Protein AF-A0A7V5SGH5-F1 (afdb_monomer)

Radius of gyration: 36.83 Å; Cα contacts (8 Å, |Δi|>4): 2065; chains: 1; bounding box: 99×62×122 Å

Nearest PDB structures (foldseek):
  4c00-assembly1_A  TM=6.502E-01  e=1.517E-20  Escherichia coli
  8us2-assembly1_A  TM=6.365E-01  e=5.300E-19  Pseudomonas aeruginosa PAO1
  8us1-assembly1_A  TM=6.052E-01  e=2.048E-19  Pseudomonas aeruginosa PAO1
  4n74-assembly1_A  TM=8.028E-01  e=3.543E-13  Escherichia coli BW2952
  8us4-assembly1_A  TM=8.297E-01  e=1.237E-11  Pseudomonas aeruginosa PAO1

Foldseek 3Di:
DDDDDDDDDDDDPDDDDPDDDDDDDPDPQKDKDKDFQLLVLQFAAEEWQFAQALLSLLVLLLQVLCVVVVNDHQEYEYFAVRLLVRLLVLLQDGSVNVLVVLVVDPLCVLLDLDPDFLLLFFPVVSQVVLFFLDKWFDFPNHTDDDQASHQSQSQLLVLVLSSQLGLDFFQFQSRTLHRYWQWWAQPVVRDIDTDGGFFSSLSNVLQHADGRHHQFRDDPPTGTHHRLLQCSRPQVVCCVVRVRHQYETEDSHADQDPDQPDPVSVVVSVSSVNSVVNVVVNQVNHQFYQYFPPDRQHSSNSDPSVVSNVSSNVSSVVRVVVVVVVLLVSLLVVQCVRVVVSNDDPDFWFAQEEAEAPDDPVVRVVLRVRHRPTRSNSRSVVSVVSSSQQFRMKMWMWRADPRGIHIYIYTHGFDAAQWEAEAADPPVLRVVLGVVLSVVDDHGPGPVSVSVSQSSSSSSCSVVQQGQKGFDDWDDDPHYIYTYIHQFWAAEQEEDQDDPVVSVVVCVQLVHDHPHGDRPVSSSVSLSVLSNPLQFSDWHWTWHADPRGIYIYIYTHTRRQWMWGWWWKAKPFFGIKIKIKIKGWDDRQKIWMWIWIWMDGPFKTKTKTKIKIFCPDVVFGKIKMKIWMKMKGKAFAWDWAADPFFIEIDGPAIKIKIKTKIKIKMWGDPDSFKIKMKIWMWMWIDIGGPDDDGTAIFIKIKIKIWGWSFSHPPPGQFDKIKIWMKMWGDPPDPRHQTKIKIKIWIKGWDHPDDQKIKIKIKIWMAMDLRDDQVRWDAADDPPHHAQGHTRNDTERTKIKMKIKMKHWDPDDPVFGKIKMKMKMKMDHYHDPVPDDPQRIKIKIKMWMWTQDSQGIKIKMKMKIWGADPDPVRIHTYDIDIIIMDHRRDD

Mean predicted aligned error: 11.81 Å

pLDDT: mean 85.39, std 13.32, range [21.44, 98.56]

Structure (mmCIF, N/CA/C/O backbone):
data_AF-A0A7V5SGH5-F1
#
_entry.id   AF-A0A7V5SGH5-F1
#
loop_
_atom_site.group_PDB
_atom_site.id
_atom_site.type_symbol
_atom_site.label_atom_id
_atom_site.label_alt_id
_atom_site.label_comp_id
_atom_site.label_asym_id
_atom_site.label_entity_id
_atom_site.label_seq_id
_atom_site.pdbx_PDB_ins_code
_atom_site.Cartn_x
_atom_site.Cartn_y
_atom_site.Cartn_z
_atom_site.occupancy
_atom_site.B_iso_or_equiv
_atom_site.auth_seq_id
_atom_site.auth_comp_id
_atom_site.auth_asym_id
_atom_site.auth_atom_id
_atom_site.pdbx_PDB_model_num
ATOM 1 N N . MET A 1 1 ? -4.495 -29.748 46.413 1.00 24.77 1 MET A N 1
ATOM 2 C CA . MET A 1 1 ? -5.254 -30.921 46.888 1.00 24.77 1 MET A CA 1
ATOM 3 C C . MET A 1 1 ? -6.695 -30.463 47.072 1.00 24.77 1 MET A C 1
ATOM 5 O O . MET A 1 1 ? -6.921 -29.551 47.847 1.00 24.77 1 MET A O 1
ATOM 9 N N . VAL A 1 2 ? -7.569 -30.974 46.201 1.00 27.05 2 VAL A N 1
ATOM 10 C CA . VAL A 1 2 ? -9.048 -30.936 46.137 1.00 27.05 2 VAL A CA 1
ATOM 11 C C . VAL A 1 2 ? -9.809 -29.908 47.002 1.00 27.05 2 VAL A C 1
ATOM 13 O O . VAL A 1 2 ? -9.847 -30.020 48.220 1.00 27.05 2 VAL A O 1
ATOM 16 N N . GLY A 1 3 ? -10.541 -29.002 46.339 1.00 21.44 3 GLY A N 1
ATOM 17 C CA . GLY A 1 3 ? -11.620 -28.192 46.918 1.00 21.44 3 GLY A CA 1
ATOM 18 C C . GLY A 1 3 ? -12.699 -27.925 45.863 1.00 21.44 3 GLY A C 1
ATOM 19 O O . GLY A 1 3 ? -12.454 -27.246 44.873 1.00 21.44 3 GLY A O 1
ATOM 20 N N . PHE A 1 4 ? -13.853 -28.558 46.051 1.00 22.73 4 PHE A N 1
ATOM 21 C CA . PHE A 1 4 ? -14.956 -28.744 45.107 1.00 22.73 4 PHE A CA 1
ATOM 22 C C . PHE A 1 4 ? -15.736 -27.458 44.756 1.00 22.73 4 PHE A C 1
ATOM 24 O O . PHE A 1 4 ? -16.171 -26.722 45.635 1.00 22.73 4 PHE A O 1
ATOM 31 N N . LEU A 1 5 ? -15.972 -27.282 43.450 1.00 27.59 5 LEU A N 1
ATOM 32 C CA . LEU A 1 5 ? -17.246 -26.940 42.793 1.00 27.59 5 LEU A CA 1
ATOM 33 C C . LEU A 1 5 ? -18.288 -26.133 43.595 1.00 27.59 5 LEU A C 1
ATOM 35 O O . LEU A 1 5 ? -19.050 -26.697 44.380 1.00 27.59 5 LEU A O 1
ATOM 39 N N . ARG A 1 6 ? -18.472 -24.859 43.219 1.00 21.72 6 ARG A N 1
ATOM 40 C CA . ARG A 1 6 ? -19.786 -24.193 43.243 1.00 21.72 6 ARG A CA 1
ATOM 41 C C . ARG A 1 6 ? -19.988 -23.326 42.000 1.00 21.72 6 ARG A C 1
ATOM 43 O O . ARG A 1 6 ? -19.098 -22.601 41.572 1.00 21.72 6 ARG A O 1
ATOM 50 N N . HIS A 1 7 ? -21.181 -23.460 41.426 1.00 25.36 7 HIS A N 1
ATOM 51 C CA . HIS A 1 7 ? -21.718 -22.706 40.300 1.00 25.36 7 HIS A CA 1
ATOM 52 C C . HIS A 1 7 ? -21.516 -21.189 40.441 1.00 25.36 7 HIS A C 1
ATOM 54 O O . HIS A 1 7 ? -22.053 -20.583 41.364 1.00 25.36 7 HIS A O 1
ATOM 60 N N . HIS A 1 8 ? -20.855 -20.563 39.465 1.00 23.06 8 HIS A N 1
ATOM 61 C CA . HIS A 1 8 ? -20.927 -19.117 39.255 1.00 23.06 8 HIS A CA 1
ATOM 62 C C . HIS A 1 8 ? -21.867 -18.815 38.088 1.00 23.06 8 HIS A C 1
ATOM 64 O O . HIS A 1 8 ? -21.481 -18.825 36.922 1.00 23.06 8 HIS A O 1
ATOM 70 N N . ARG A 1 9 ? -23.135 -18.570 38.426 1.00 29.58 9 ARG A N 1
ATOM 71 C CA . ARG A 1 9 ? -24.059 -17.781 37.609 1.00 29.58 9 ARG A CA 1
ATOM 72 C C . ARG A 1 9 ? -24.045 -16.363 38.179 1.00 29.58 9 ARG A C 1
ATOM 74 O O . ARG A 1 9 ? -24.325 -16.207 39.359 1.00 29.58 9 ARG A O 1
ATOM 81 N N . TRP A 1 10 ? -23.681 -15.399 37.333 1.00 31.78 10 TRP A N 1
ATOM 82 C CA . TRP A 1 10 ? -23.917 -13.956 37.467 1.00 31.78 10 TRP A CA 1
ATOM 83 C C . TRP A 1 10 ? -23.666 -13.373 38.869 1.00 31.78 10 TRP A C 1
ATOM 85 O O . TRP A 1 10 ? -24.584 -13.198 39.664 1.00 31.78 10 TRP A O 1
ATOM 95 N N . GLY A 1 11 ? -22.406 -13.041 39.164 1.00 25.42 11 GLY A N 1
ATOM 96 C CA . GLY A 1 11 ? -22.080 -12.174 40.295 1.00 25.42 11 GLY A CA 1
ATOM 97 C C . GLY A 1 11 ? -22.511 -10.742 39.987 1.00 25.42 11 GLY A C 1
ATOM 98 O O . GLY A 1 11 ? -21.805 -10.025 39.283 1.00 25.42 11 GLY A O 1
ATOM 99 N N . VAL A 1 12 ? -23.681 -10.342 40.481 1.00 32.38 12 VAL A N 1
ATOM 100 C CA . VAL A 1 12 ? -24.110 -8.938 40.517 1.00 32.38 12 VAL A CA 1
ATOM 101 C C . VAL A 1 12 ? -23.176 -8.191 41.484 1.00 32.38 12 VAL A C 1
ATOM 103 O O . VAL A 1 12 ? -22.911 -8.716 42.570 1.00 32.38 12 VAL A O 1
ATOM 106 N N . PRO A 1 13 ? -22.641 -7.004 41.141 1.00 28.59 13 PRO A N 1
ATOM 107 C CA . PRO A 1 13 ? -21.903 -6.205 42.107 1.00 28.59 13 PRO A CA 1
ATOM 108 C C . PRO A 1 13 ? -22.855 -5.794 43.235 1.00 28.59 13 PRO A C 1
ATOM 110 O O . PRO A 1 13 ? -23.894 -5.190 42.979 1.00 28.59 13 PRO A O 1
ATOM 113 N N . LEU A 1 14 ? -22.501 -6.126 44.479 1.00 30.36 14 LEU A N 1
ATOM 114 C CA . LEU A 1 14 ? -23.161 -5.601 45.673 1.00 30.36 14 LEU A CA 1
ATOM 115 C C . LEU A 1 14 ? -22.986 -4.074 45.702 1.00 30.36 14 LEU A C 1
ATOM 117 O O . LEU A 1 14 ? -21.951 -3.569 46.133 1.00 30.36 14 LEU A O 1
ATOM 121 N N . LEU A 1 15 ? -23.992 -3.342 45.230 1.00 30.09 15 LEU A N 1
ATOM 122 C CA . LEU A 1 15 ? -24.193 -1.939 45.573 1.00 30.09 15 LEU A CA 1
ATOM 123 C C . LEU A 1 15 ? -24.958 -1.888 46.898 1.00 30.09 15 LEU A C 1
ATOM 125 O O . LEU A 1 15 ? -25.925 -2.621 47.091 1.00 30.09 15 LEU A O 1
ATOM 129 N N . LEU A 1 16 ? -24.463 -1.059 47.818 1.00 29.78 16 LEU A N 1
ATOM 130 C CA . LEU A 1 16 ? -25.032 -0.799 49.140 1.00 29.78 16 LEU A CA 1
ATOM 131 C C . LEU A 1 16 ? -26.496 -0.358 49.010 1.00 29.78 16 LEU A C 1
ATOM 133 O O . LEU A 1 16 ? -26.785 0.804 48.743 1.00 29.78 16 LEU A O 1
ATOM 137 N N . VAL A 1 17 ? -27.411 -1.302 49.212 1.00 33.22 17 VAL A N 1
ATOM 138 C CA . VAL A 1 17 ? -28.828 -1.030 49.447 1.00 33.22 17 VAL A CA 1
ATOM 139 C C . VAL A 1 17 ? -28.950 -0.561 50.894 1.00 33.22 17 VAL A C 1
ATOM 141 O O . VAL A 1 17 ? -28.634 -1.306 51.824 1.00 33.22 17 VAL A O 1
ATOM 144 N N . GLY A 1 18 ? -29.358 0.692 51.095 1.00 27.98 18 GLY A N 1
ATOM 145 C CA . GLY A 1 18 ? -29.763 1.182 52.409 1.00 27.98 18 GLY A CA 1
ATOM 146 C C . GLY A 1 18 ? -31.065 0.501 52.814 1.00 27.98 18 GLY A C 1
ATOM 147 O O . GLY A 1 18 ? -32.131 0.895 52.358 1.00 27.98 18 GLY A O 1
ATOM 148 N N . PHE A 1 19 ? -30.975 -0.540 53.640 1.00 33.38 19 PHE A N 1
ATOM 149 C CA . PHE A 1 19 ? -32.133 -1.238 54.189 1.00 33.38 19 PHE A CA 1
ATOM 150 C C . PHE A 1 19 ? -32.641 -0.516 55.444 1.00 33.38 19 PHE A C 1
ATOM 152 O O . PHE A 1 19 ? -31.964 -0.510 56.471 1.00 33.38 19 PHE A O 1
ATOM 159 N N . PHE A 1 20 ? -33.856 0.030 55.385 1.00 31.59 20 PHE A N 1
ATOM 160 C CA . PHE A 1 20 ? -34.692 0.249 56.567 1.00 31.59 20 PHE A CA 1
ATOM 161 C C . PHE A 1 20 ? -35.896 -0.689 56.462 1.00 31.59 20 PHE A C 1
ATOM 163 O O . PHE A 1 20 ? -36.789 -0.469 55.653 1.00 31.59 20 PHE A O 1
ATOM 170 N N . GLY A 1 21 ? -35.904 -1.752 57.263 1.00 30.59 21 GLY A N 1
ATOM 171 C CA . GLY A 1 21 ? -37.028 -2.680 57.344 1.00 30.59 21 GLY A CA 1
ATOM 172 C C . GLY A 1 21 ? -36.948 -3.515 58.614 1.00 30.59 21 GLY A C 1
ATOM 173 O O . GLY A 1 21 ? -36.145 -4.442 58.702 1.00 30.59 21 GLY A O 1
ATOM 174 N N . GLU A 1 22 ? -37.759 -3.155 59.608 1.00 30.72 22 GLU A N 1
ATOM 175 C CA . GLU A 1 22 ? -37.998 -3.962 60.803 1.00 30.72 22 GLU A CA 1
ATOM 176 C C . GLU A 1 22 ? -38.695 -5.279 60.434 1.00 30.72 22 GLU A C 1
ATOM 178 O O . GLU A 1 22 ? -39.573 -5.344 59.575 1.00 30.72 22 GLU A O 1
ATOM 183 N N . SER A 1 23 ? -38.282 -6.355 61.097 1.00 36.72 23 SER A N 1
ATOM 184 C CA . SER A 1 23 ? -38.783 -7.710 60.898 1.00 36.72 23 SER A CA 1
ATOM 185 C C . SER A 1 23 ? -40.166 -7.926 61.522 1.00 36.72 23 SER A C 1
ATOM 187 O O . SER A 1 23 ? -40.306 -7.806 62.740 1.00 36.72 23 SER A O 1
ATOM 189 N N . GLY A 1 24 ? -41.137 -8.392 60.729 1.00 27.48 24 GLY A N 1
ATOM 190 C CA . GLY A 1 24 ? -42.329 -9.078 61.241 1.00 27.48 24 GLY A CA 1
ATOM 191 C C . GLY A 1 24 ? -43.523 -9.117 60.279 1.00 27.48 24 GLY A C 1
ATOM 192 O O . GLY A 1 24 ? -44.111 -8.086 59.992 1.00 27.48 24 GLY A O 1
ATOM 193 N N . GLY A 1 25 ? -43.946 -10.322 59.873 1.00 28.91 25 GLY A N 1
ATOM 194 C CA . GLY A 1 25 ? -45.293 -10.587 59.339 1.00 28.91 25 GLY A CA 1
ATOM 195 C C . GLY A 1 25 ? -45.423 -10.703 57.812 1.00 28.91 25 GLY A C 1
ATOM 196 O O . GLY A 1 25 ? -45.064 -9.808 57.057 1.00 28.91 25 GLY A O 1
ATOM 197 N N . LEU A 1 26 ? -45.992 -11.825 57.362 1.00 41.19 26 LEU A N 1
ATOM 198 C CA . LEU A 1 26 ? -46.438 -12.086 55.989 1.00 41.19 26 LEU A CA 1
ATOM 199 C C . LEU A 1 26 ? -47.558 -11.108 55.580 1.00 41.19 26 LEU A C 1
ATOM 201 O O . LEU A 1 26 ? -48.715 -11.445 55.780 1.00 41.19 26 LEU A O 1
ATOM 205 N N . THR A 1 27 ? -47.217 -9.937 55.029 1.00 43.16 27 THR A N 1
ATOM 206 C CA . THR A 1 27 ? -48.041 -9.093 54.126 1.00 43.16 27 THR A CA 1
ATOM 207 C C . THR A 1 27 ? -47.284 -7.792 53.804 1.00 43.16 27 THR A C 1
ATOM 209 O O . THR A 1 27 ? -47.599 -6.739 54.356 1.00 43.16 27 THR A O 1
ATOM 212 N N . ALA A 1 28 ? -46.288 -7.806 52.916 1.00 44.66 28 ALA A N 1
ATOM 213 C CA . ALA A 1 28 ? -45.773 -6.547 52.365 1.00 44.66 28 ALA A CA 1
ATOM 214 C C . ALA A 1 28 ? -46.756 -6.045 51.284 1.00 44.66 28 ALA A C 1
ATOM 216 O O . ALA A 1 28 ? -46.693 -6.459 50.129 1.00 44.66 28 ALA A O 1
ATOM 217 N N . GLN A 1 29 ? -47.738 -5.225 51.682 1.00 57.34 29 GLN A N 1
ATOM 218 C CA . GLN A 1 29 ? -48.794 -4.692 50.799 1.00 57.34 29 GLN A CA 1
ATOM 219 C C . GLN A 1 29 ? -48.336 -3.524 49.906 1.00 57.34 29 GLN A C 1
ATOM 221 O O . GLN A 1 29 ? -49.023 -3.213 48.931 1.00 57.34 29 GLN A O 1
ATOM 226 N N . ALA A 1 30 ? -47.186 -2.910 50.194 1.00 66.88 30 ALA A N 1
ATOM 227 C CA . ALA A 1 30 ? -46.577 -1.867 49.374 1.00 66.88 30 ALA A CA 1
ATOM 228 C C . ALA A 1 30 ? -45.052 -1.833 49.569 1.00 66.88 30 ALA A C 1
ATOM 230 O O . ALA A 1 30 ? -44.568 -2.169 50.649 1.00 66.88 30 ALA A O 1
ATOM 231 N N . GLY A 1 31 ? -44.314 -1.431 48.533 1.00 76.50 31 GLY A N 1
ATOM 232 C CA . GLY A 1 31 ? -42.853 -1.299 48.550 1.00 76.50 31 GLY A CA 1
ATOM 233 C C . GLY A 1 31 ? -42.368 -0.233 47.567 1.00 76.50 31 GLY A C 1
ATOM 234 O O . GLY A 1 31 ? -43.114 0.182 46.673 1.00 76.50 31 GLY A O 1
ATOM 235 N N . GLU A 1 32 ? -41.136 0.238 47.762 1.00 84.69 32 GLU A N 1
ATOM 236 C CA . GLU A 1 32 ? -40.491 1.244 46.917 1.00 84.69 32 GLU A CA 1
ATOM 237 C C . GLU A 1 32 ? -39.033 0.863 46.649 1.00 84.69 32 GLU A C 1
ATOM 239 O O . GLU A 1 32 ? -38.264 0.610 47.572 1.00 84.69 32 GLU A O 1
ATOM 244 N N . TRP A 1 33 ? -38.637 0.877 45.378 1.00 86.31 33 TRP A N 1
ATOM 245 C CA . TRP A 1 33 ? -37.263 0.655 44.950 1.00 86.31 33 TRP A CA 1
ATOM 246 C C . TRP A 1 33 ? -36.817 1.777 44.021 1.00 86.31 33 TRP A C 1
ATOM 248 O O . TRP A 1 33 ? -37.455 2.035 43.004 1.00 86.31 33 TRP A O 1
ATOM 258 N N . THR A 1 34 ? -35.704 2.424 44.352 1.00 88.31 34 THR A N 1
ATOM 259 C CA . THR A 1 34 ? -35.136 3.506 43.546 1.00 88.31 34 THR A CA 1
ATOM 260 C C . THR A 1 34 ? -33.774 3.099 43.002 1.00 88.31 34 THR A C 1
ATOM 262 O O . THR A 1 34 ? -32.921 2.592 43.731 1.00 88.31 34 THR A O 1
ATOM 265 N N . VAL A 1 35 ? -33.579 3.329 41.705 1.00 88.94 35 VAL A N 1
ATOM 266 C CA . VAL A 1 35 ? -32.351 3.053 40.965 1.00 88.94 35 VAL A CA 1
ATOM 267 C C . VAL A 1 35 ? -31.803 4.360 40.424 1.00 88.94 35 VAL A C 1
ATOM 269 O O . VAL A 1 35 ? -32.317 4.915 39.451 1.00 88.94 35 VAL A O 1
ATOM 272 N N . GLU A 1 36 ? -30.720 4.822 41.034 1.00 90.94 36 GLU A N 1
ATOM 273 C CA . GLU A 1 36 ? -29.910 5.893 40.471 1.00 90.94 36 GLU A CA 1
ATOM 274 C C . GLU A 1 36 ? -29.017 5.351 39.352 1.00 90.94 36 GLU A C 1
ATOM 276 O O . GLU A 1 36 ? -28.454 4.259 39.446 1.00 90.94 36 GLU A O 1
ATOM 281 N N . GLU A 1 37 ? -28.873 6.137 38.291 1.00 87.81 37 GLU A N 1
ATOM 282 C CA . GLU A 1 37 ? -28.058 5.833 37.116 1.00 87.81 37 GLU A CA 1
ATOM 283 C C . GLU A 1 37 ? -28.298 4.429 36.519 1.00 87.81 37 GLU A C 1
ATOM 285 O O . GLU A 1 37 ? -27.354 3.635 36.405 1.00 87.81 37 GLU A O 1
ATOM 290 N N . PRO A 1 38 ? -29.534 4.101 36.081 1.00 87.69 38 PRO A N 1
ATOM 291 C CA . PRO A 1 38 ? -29.896 2.751 35.630 1.00 87.69 38 PRO A CA 1
ATOM 292 C C . PRO A 1 38 ? -29.017 2.206 34.493 1.00 87.69 38 PRO A C 1
ATOM 294 O O . PRO A 1 38 ? -28.805 0.998 34.387 1.00 87.69 38 PRO A O 1
ATOM 297 N N . TRP A 1 39 ? -28.433 3.080 33.667 1.00 85.75 39 TRP A N 1
ATOM 298 C CA . TRP A 1 39 ? -27.481 2.709 32.612 1.00 85.75 39 TRP A CA 1
ATOM 299 C C . TRP A 1 39 ? -26.224 2.001 33.130 1.00 85.75 39 TRP A C 1
ATOM 301 O O . TRP A 1 39 ? -25.576 1.295 32.361 1.00 85.75 39 TRP A O 1
ATOM 311 N N . ARG A 1 40 ? -25.880 2.116 34.420 1.00 87.38 40 ARG A N 1
ATOM 312 C CA . ARG A 1 40 ? -24.775 1.359 35.034 1.00 87.38 40 ARG A CA 1
ATOM 313 C C . ARG A 1 40 ? -25.093 -0.122 35.237 1.00 87.38 40 ARG A C 1
ATOM 315 O O . ARG A 1 40 ? -24.168 -0.915 35.386 1.00 87.38 40 ARG A O 1
ATOM 322 N N . LEU A 1 41 ? -26.374 -0.497 35.241 1.00 86.94 41 LEU A N 1
ATOM 323 C CA . LEU A 1 41 ? -26.819 -1.889 35.371 1.00 86.94 41 LEU A CA 1
ATOM 324 C C . LEU A 1 41 ? -26.787 -2.647 34.038 1.00 86.94 41 LEU A C 1
ATOM 326 O O . LEU A 1 41 ? -26.911 -3.871 34.027 1.00 86.94 41 LEU A O 1
ATOM 330 N N . ARG A 1 42 ? -26.614 -1.931 32.919 1.00 87.25 42 ARG A N 1
ATOM 331 C CA . ARG A 1 42 ? -26.483 -2.513 31.582 1.00 87.25 42 ARG A CA 1
ATOM 332 C C . ARG A 1 42 ? -25.362 -3.555 31.582 1.00 87.25 42 ARG A C 1
ATOM 334 O O . ARG A 1 42 ? -24.228 -3.225 31.941 1.00 87.25 42 ARG A O 1
ATOM 341 N N . PRO A 1 43 ? -25.622 -4.784 31.112 1.00 87.88 43 PRO A N 1
ATOM 342 C CA . PRO A 1 43 ? -24.558 -5.754 30.975 1.00 87.88 43 PRO A CA 1
ATOM 343 C C . PRO A 1 43 ? -23.667 -5.346 29.787 1.00 87.88 43 PRO A C 1
ATOM 345 O O . PRO A 1 43 ? -24.192 -5.007 28.721 1.00 87.88 43 PRO A O 1
ATOM 348 N N . PRO A 1 44 ? -22.331 -5.364 29.931 1.00 92.56 44 PRO A N 1
ATOM 349 C CA . PRO A 1 44 ? -21.450 -4.991 28.838 1.00 92.56 44 PRO A CA 1
ATOM 350 C C . PRO A 1 44 ? -21.555 -6.003 27.693 1.00 92.56 44 PRO A C 1
ATOM 352 O O . PRO A 1 44 ? -21.597 -7.212 27.921 1.00 92.56 44 PRO A O 1
ATOM 355 N N . ILE A 1 45 ? -21.568 -5.518 26.456 1.00 95.50 45 ILE A N 1
ATOM 356 C CA . ILE A 1 45 ? -21.606 -6.335 25.242 1.00 95.50 45 ILE A CA 1
ATOM 357 C C . ILE A 1 45 ? -20.229 -6.291 24.586 1.00 95.50 45 ILE A C 1
ATOM 359 O O . ILE A 1 45 ? -19.724 -5.221 24.248 1.00 95.50 45 ILE A O 1
ATOM 363 N N . VAL A 1 46 ? -19.622 -7.459 24.389 1.00 98.06 46 VAL A N 1
ATOM 364 C CA . VAL A 1 46 ? -18.336 -7.601 23.700 1.00 98.06 46 VAL A CA 1
ATOM 365 C C . VAL A 1 46 ? -18.579 -8.244 22.347 1.00 98.06 46 VAL A C 1
ATOM 367 O O . VAL A 1 46 ? -19.061 -9.376 22.268 1.00 98.06 46 VAL A O 1
ATOM 370 N N . LEU A 1 47 ? -18.222 -7.524 21.287 1.00 98.50 47 LEU A N 1
ATOM 371 C CA . LEU A 1 47 ? -18.273 -8.031 19.925 1.00 98.50 47 LEU A CA 1
ATOM 372 C C . LEU A 1 47 ? -16.935 -8.691 19.578 1.00 98.50 47 LEU A C 1
ATOM 374 O O . LEU A 1 47 ? -15.878 -8.064 19.626 1.00 98.50 47 LEU A O 1
ATOM 378 N N . VAL A 1 48 ? -16.975 -9.970 19.230 1.00 98.56 48 VAL A N 1
ATOM 379 C CA . VAL A 1 48 ? -15.811 -10.739 18.794 1.00 98.56 48 VAL A CA 1
ATOM 380 C C . VAL A 1 48 ? -15.862 -10.882 17.283 1.00 98.56 48 VAL A C 1
ATOM 382 O O . VAL A 1 48 ? -16.831 -11.411 16.746 1.00 98.56 48 VAL A O 1
ATOM 385 N N . LEU A 1 49 ? -14.815 -10.427 16.604 1.00 98.44 49 LEU A N 1
ATOM 386 C CA . LEU A 1 49 ? -14.721 -10.416 15.148 1.00 98.44 49 LEU A CA 1
ATOM 387 C C . LEU A 1 49 ? -13.603 -11.352 14.688 1.00 98.44 49 LEU A C 1
ATOM 389 O O . LEU A 1 49 ? -12.434 -11.155 15.035 1.00 98.44 49 LEU A O 1
ATOM 393 N N . SER A 1 50 ? -13.955 -12.391 13.931 1.00 96.81 50 SER A N 1
ATOM 394 C CA . SER A 1 50 ? -12.971 -13.365 13.458 1.00 96.81 50 SER A CA 1
ATOM 395 C C . SER A 1 50 ? -12.086 -12.831 12.330 1.00 96.81 50 SER A C 1
ATOM 397 O O . SER A 1 50 ? -12.405 -11.834 11.680 1.00 96.81 50 SER A O 1
ATOM 399 N N . GLY A 1 51 ? -11.023 -13.567 12.007 1.00 93.44 51 GLY A N 1
ATOM 400 C CA . GLY A 1 51 ? -10.366 -13.439 10.709 1.00 93.44 51 GLY A CA 1
ATOM 401 C C . GLY A 1 51 ? -11.208 -14.019 9.561 1.00 93.44 51 GLY A C 1
ATOM 402 O O . GLY A 1 51 ? -12.373 -14.402 9.728 1.00 93.44 51 GLY A O 1
ATOM 403 N N . GLY A 1 52 ? -10.616 -14.089 8.366 1.00 88.19 52 GLY A N 1
ATOM 404 C CA . GLY A 1 52 ? -11.283 -14.605 7.158 1.00 88.19 52 GLY A CA 1
ATOM 405 C C . GLY A 1 52 ? -10.917 -13.898 5.849 1.00 88.19 52 GLY A C 1
ATOM 406 O O . GLY A 1 52 ? -11.475 -14.238 4.807 1.00 88.19 52 GLY A O 1
ATOM 407 N N . GLY A 1 53 ? -10.000 -12.923 5.880 1.00 89.50 53 GLY A N 1
ATOM 408 C CA . GLY A 1 53 ? -9.626 -12.136 4.702 1.00 89.50 53 GLY A CA 1
ATOM 409 C C . GLY A 1 53 ? -10.843 -11.442 4.083 1.00 89.50 53 GLY A C 1
ATOM 410 O O . GLY A 1 53 ? -11.642 -10.854 4.807 1.00 89.50 53 GLY A O 1
ATOM 411 N N . ALA A 1 54 ? -11.035 -11.562 2.771 1.00 91.62 54 ALA A N 1
ATOM 412 C CA . ALA A 1 54 ? -12.167 -10.966 2.059 1.00 91.62 54 ALA A CA 1
ATOM 413 C C . ALA A 1 54 ? -13.542 -11.371 2.625 1.00 91.62 54 ALA A C 1
ATOM 415 O O . ALA A 1 54 ? -14.465 -10.565 2.647 1.00 91.62 54 ALA A O 1
ATOM 416 N N . ARG A 1 55 ? -13.685 -12.581 3.181 1.00 94.25 55 ARG A N 1
ATOM 417 C CA . ARG A 1 55 ? -14.936 -13.037 3.821 1.00 94.25 55 ARG A CA 1
ATOM 418 C C . ARG A 1 55 ? -15.324 -12.182 5.030 1.00 94.25 55 ARG A C 1
ATOM 420 O O . ARG A 1 55 ? -16.505 -12.050 5.342 1.00 94.25 55 ARG A O 1
ATOM 427 N N . GLY A 1 56 ? -14.336 -11.577 5.693 1.00 95.69 56 GLY A N 1
ATOM 428 C CA . GLY A 1 56 ? -14.540 -10.678 6.828 1.00 95.69 56 GLY A CA 1
ATOM 429 C C . GLY A 1 56 ? -15.336 -9.421 6.485 1.00 95.69 56 GLY A C 1
ATOM 430 O O . GLY A 1 56 ? -15.921 -8.828 7.381 1.00 95.69 56 GLY A O 1
ATOM 431 N N . ILE A 1 57 ? -15.454 -9.053 5.205 1.00 97.69 57 ILE A N 1
ATOM 432 C CA . ILE A 1 57 ? -16.289 -7.928 4.754 1.00 97.69 57 ILE A CA 1
ATOM 433 C C . ILE A 1 57 ? -17.764 -8.115 5.154 1.00 97.69 57 ILE A C 1
ATOM 435 O O . ILE A 1 57 ? -18.453 -7.136 5.437 1.00 97.69 57 ILE A O 1
ATOM 439 N N . ALA A 1 58 ? -18.239 -9.358 5.308 1.00 98.19 58 ALA A N 1
ATOM 440 C CA . ALA A 1 58 ? -19.577 -9.641 5.830 1.00 98.19 58 ALA A CA 1
ATOM 441 C C . ALA A 1 58 ? -19.813 -9.084 7.249 1.00 98.19 58 ALA A C 1
ATOM 443 O O . ALA A 1 58 ? -20.946 -8.781 7.620 1.00 98.19 58 ALA A O 1
ATOM 444 N N . GLN A 1 59 ? -18.755 -8.887 8.041 1.00 98.44 59 GLN A N 1
ATOM 445 C CA . GLN A 1 59 ? -18.854 -8.306 9.383 1.00 98.44 59 GLN A CA 1
ATOM 446 C C . GLN A 1 59 ? -19.373 -6.860 9.349 1.00 98.44 59 GLN A C 1
ATOM 448 O O . GLN A 1 59 ? -20.007 -6.430 10.308 1.00 98.44 59 GLN A O 1
ATOM 453 N N . ILE A 1 60 ? -19.192 -6.130 8.238 1.00 98.38 60 ILE A N 1
ATOM 454 C CA . ILE A 1 60 ? -19.768 -4.788 8.049 1.00 98.38 60 ILE A CA 1
ATOM 455 C C . ILE A 1 60 ? -21.297 -4.858 8.068 1.00 98.38 60 ILE A C 1
ATOM 457 O O . ILE A 1 60 ? -21.936 -4.071 8.760 1.00 98.38 60 ILE A O 1
ATOM 461 N N . GLY A 1 61 ? -21.886 -5.852 7.397 1.00 98.00 61 GLY A N 1
ATOM 462 C CA . GLY A 1 61 ? -23.333 -6.071 7.426 1.00 98.00 61 GLY A CA 1
ATOM 463 C C . GLY A 1 61 ? -23.861 -6.371 8.832 1.00 98.00 61 GLY A C 1
ATOM 464 O O . GLY A 1 61 ? -24.951 -5.933 9.196 1.00 98.00 61 GLY A O 1
ATOM 465 N N . VAL A 1 62 ? -23.065 -7.052 9.662 1.00 98.19 62 VAL A N 1
ATOM 466 C CA . VAL A 1 62 ? -23.402 -7.265 11.077 1.00 98.19 62 VAL A CA 1
ATOM 467 C C . VAL A 1 62 ? -23.380 -5.949 11.854 1.00 98.19 62 VAL A C 1
ATOM 469 O O . VAL A 1 62 ? -24.324 -5.664 12.590 1.00 98.19 62 VAL A O 1
ATOM 472 N N . LEU A 1 63 ? -22.343 -5.127 11.666 1.00 97.94 63 LEU A N 1
ATOM 473 C CA . LEU A 1 63 ? -22.244 -3.806 12.293 1.00 97.94 63 LEU A CA 1
ATOM 474 C C . LEU A 1 63 ? -23.420 -2.897 11.896 1.00 97.94 63 LEU A C 1
ATOM 476 O O . LEU A 1 63 ? -23.989 -2.259 12.774 1.00 97.94 63 LEU A O 1
ATOM 480 N N . GLN A 1 64 ? -23.856 -2.916 10.630 1.00 97.94 64 GLN A N 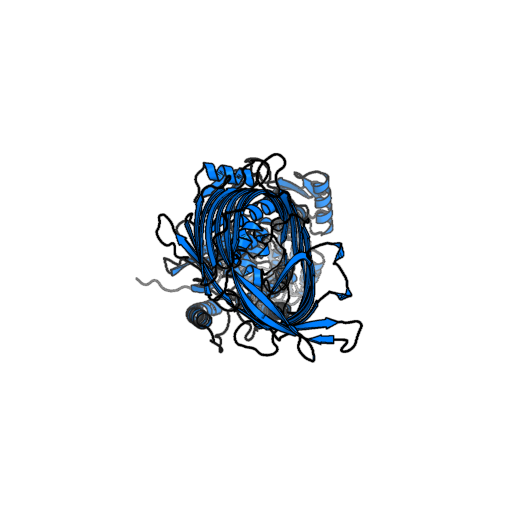1
ATOM 481 C CA . GLN A 1 64 ? -25.031 -2.163 10.160 1.00 97.94 64 GLN A CA 1
ATOM 482 C C . GLN A 1 64 ? -26.304 -2.535 10.930 1.00 97.94 64 GLN A C 1
ATOM 484 O O . GLN A 1 64 ? -27.074 -1.667 11.340 1.00 97.94 64 GLN A O 1
ATOM 489 N N . VAL A 1 65 ? -26.538 -3.832 11.155 1.00 97.62 65 VAL A N 1
ATOM 490 C CA . VAL A 1 65 ? -27.715 -4.295 11.906 1.00 97.62 65 VAL A CA 1
ATOM 491 C C . VAL A 1 65 ? -27.617 -3.911 13.382 1.00 97.62 65 VAL A C 1
ATOM 493 O O . VAL A 1 65 ? -28.621 -3.500 13.967 1.00 97.62 65 VAL A O 1
ATOM 496 N N . LEU A 1 66 ? -26.427 -4.002 13.983 1.00 95.31 66 LEU A N 1
ATOM 497 C CA . LEU A 1 66 ? -26.195 -3.569 15.363 1.00 95.31 66 LEU A CA 1
ATOM 498 C C . LEU A 1 66 ? -26.435 -2.058 15.531 1.00 95.31 66 LEU A C 1
ATOM 500 O O . LEU A 1 66 ? -27.191 -1.669 16.420 1.00 95.31 66 LEU A O 1
ATOM 504 N N . GLU A 1 67 ? -25.891 -1.216 14.643 1.00 92.94 67 GLU A N 1
ATOM 505 C CA . GLU A 1 67 ? -26.115 0.238 14.664 1.00 92.94 67 GLU A CA 1
ATOM 506 C C . GLU A 1 67 ? -27.598 0.584 14.459 1.00 92.94 67 GLU A C 1
ATOM 508 O O . GLU A 1 67 ? -28.165 1.332 15.257 1.00 92.94 67 GLU A O 1
ATOM 513 N N . ARG A 1 68 ? -28.270 -0.028 13.470 1.00 94.19 68 ARG A N 1
ATOM 514 C CA . ARG A 1 68 ? -29.705 0.189 13.197 1.00 94.19 68 ARG A CA 1
ATOM 515 C C . ARG A 1 68 ? -30.608 -0.195 14.373 1.00 94.19 68 ARG A C 1
ATOM 517 O O . ARG A 1 68 ? -31.681 0.376 14.529 1.00 94.19 68 ARG A O 1
ATOM 524 N N . THR A 1 69 ? -30.200 -1.172 15.180 1.00 90.94 69 THR A N 1
ATOM 525 C CA . THR A 1 69 ? -30.959 -1.631 16.358 1.00 90.94 69 THR A CA 1
ATOM 526 C C . THR A 1 69 ? -30.537 -0.951 17.661 1.00 90.94 69 THR A C 1
ATOM 528 O O . THR A 1 69 ? -31.021 -1.326 18.726 1.00 90.94 69 THR A O 1
ATOM 531 N N . GLY A 1 70 ? -29.654 0.052 17.595 1.00 86.75 70 GLY A N 1
ATOM 532 C CA . GLY A 1 70 ? -29.190 0.806 18.762 1.00 86.75 70 GLY A CA 1
ATOM 533 C C . GLY A 1 70 ? -28.223 0.036 19.669 1.00 86.75 70 GLY A C 1
ATOM 534 O O . GLY A 1 70 ? -27.903 0.501 20.764 1.00 86.75 70 GLY A O 1
ATOM 535 N N . ILE A 1 71 ? -27.729 -1.131 19.241 1.00 88.50 71 ILE A N 1
ATOM 536 C CA . ILE A 1 71 ? -26.796 -1.948 20.021 1.00 88.50 71 ILE A CA 1
ATOM 537 C C . ILE A 1 71 ? -25.365 -1.525 19.696 1.00 88.50 71 ILE A C 1
ATOM 539 O O . ILE A 1 71 ? -24.769 -1.957 18.714 1.00 88.50 71 ILE A O 1
ATOM 543 N N . VAL A 1 72 ? -24.781 -0.702 20.566 1.00 87.19 72 VAL A N 1
ATOM 544 C CA . VAL A 1 72 ? -23.372 -0.296 20.467 1.00 87.19 72 VAL A CA 1
ATOM 545 C C . VAL A 1 72 ? -22.513 -1.192 21.369 1.00 87.19 72 VAL A C 1
ATOM 547 O O . VAL A 1 72 ? -22.745 -1.186 22.582 1.00 87.19 72 VAL A O 1
ATOM 550 N N . PRO A 1 73 ? -21.523 -1.935 20.833 1.00 94.38 73 PRO A N 1
ATOM 551 C CA . PRO A 1 73 ? -20.617 -2.753 21.641 1.00 94.38 73 PRO A CA 1
ATOM 552 C C . PRO A 1 73 ? -19.816 -1.923 22.655 1.00 94.38 73 PRO A C 1
ATOM 554 O O . PRO A 1 73 ? -19.318 -0.847 22.329 1.00 94.38 73 PRO A O 1
ATOM 557 N N . ASP A 1 74 ? -19.628 -2.449 23.865 1.00 94.12 74 ASP A N 1
ATOM 558 C CA . ASP A 1 74 ? -18.784 -1.853 24.913 1.00 94.12 74 ASP A CA 1
ATOM 559 C C . ASP A 1 74 ? -17.297 -2.175 24.720 1.00 94.12 74 ASP A C 1
ATOM 561 O O . ASP A 1 74 ? -16.421 -1.449 25.205 1.00 94.12 74 ASP A O 1
ATOM 565 N N . ALA A 1 75 ? -17.010 -3.289 24.046 1.00 97.50 75 ALA A N 1
ATOM 566 C CA . ALA A 1 75 ? -15.678 -3.620 23.573 1.00 97.50 75 ALA A CA 1
ATOM 567 C C . ALA A 1 75 ? -15.720 -4.457 22.291 1.00 97.50 75 ALA A C 1
ATOM 569 O O . ALA A 1 75 ? -16.702 -5.151 22.017 1.00 97.50 75 ALA A O 1
ATOM 570 N N . ILE A 1 76 ? -14.624 -4.429 21.540 1.00 98.44 76 ILE A N 1
ATOM 571 C CA . ILE A 1 76 ? -14.390 -5.250 20.359 1.00 98.44 76 ILE A CA 1
ATOM 572 C C . ILE A 1 76 ? -13.078 -6.013 20.527 1.00 98.44 76 ILE A C 1
ATOM 574 O O . ILE A 1 76 ? -12.044 -5.432 20.858 1.00 98.44 76 ILE A O 1
ATOM 578 N N . VAL A 1 77 ? -13.114 -7.320 20.273 1.00 98.50 77 VAL A N 1
ATOM 579 C CA . VAL A 1 77 ? -11.923 -8.175 20.208 1.00 98.50 77 VAL A CA 1
ATOM 580 C C . VAL A 1 77 ? -11.841 -8.766 18.809 1.00 98.50 77 VAL A C 1
ATOM 582 O O . VAL A 1 77 ? -12.707 -9.545 18.415 1.00 98.50 77 VAL A O 1
ATOM 585 N N . GLY A 1 78 ? -10.818 -8.382 18.050 1.00 97.69 78 GLY A N 1
ATOM 586 C CA . GLY A 1 78 ? -10.694 -8.748 16.640 1.00 97.69 78 GLY A CA 1
ATOM 587 C C . GLY A 1 78 ? -9.431 -9.544 16.325 1.00 97.69 78 GLY A C 1
ATOM 588 O O . GLY A 1 78 ? -8.398 -9.366 16.975 1.00 97.69 78 GLY A O 1
ATOM 589 N N . SER A 1 79 ? -9.505 -10.390 15.297 1.00 96.62 79 SER A N 1
ATOM 590 C CA . SER A 1 79 ? -8.360 -11.096 14.707 1.00 96.62 79 SER A CA 1
ATOM 591 C C . SER A 1 79 ? -8.272 -10.835 13.199 1.00 96.62 79 SER A C 1
ATOM 593 O O . SER A 1 79 ? -9.293 -10.874 12.511 1.00 96.62 79 SER A O 1
ATOM 595 N N . SER A 1 80 ? -7.073 -10.569 12.671 1.00 94.81 80 SER A N 1
ATOM 596 C CA . SER A 1 80 ? -6.822 -10.332 11.242 1.00 94.81 80 SER A CA 1
ATOM 597 C C . SER A 1 80 ? -7.734 -9.235 10.671 1.00 94.81 80 SER A C 1
ATOM 599 O O . SER A 1 80 ? -7.802 -8.137 11.227 1.00 94.81 80 SER A O 1
ATOM 601 N N . ILE A 1 81 ? -8.484 -9.506 9.599 1.00 95.50 81 ILE A N 1
ATOM 602 C CA . ILE A 1 81 ? -9.473 -8.562 9.049 1.00 95.50 81 ILE A CA 1
ATOM 603 C C . ILE A 1 81 ? -10.506 -8.086 10.091 1.00 95.50 81 ILE A C 1
ATOM 605 O O . ILE A 1 81 ? -10.904 -6.924 10.060 1.00 95.50 81 ILE A O 1
ATOM 609 N N . GLY A 1 82 ? -10.885 -8.928 11.059 1.00 97.25 82 GLY A N 1
ATOM 610 C CA . GLY A 1 82 ? -11.784 -8.543 12.148 1.00 97.25 82 GLY A CA 1
ATOM 611 C C . GLY A 1 82 ? -11.147 -7.560 13.131 1.00 97.25 82 GLY A C 1
ATOM 612 O O . GLY A 1 82 ? -11.841 -6.716 13.694 1.00 97.25 82 GLY A O 1
ATOM 613 N N . ALA A 1 83 ? -9.820 -7.601 13.304 1.00 97.81 83 ALA A N 1
ATOM 614 C CA . ALA A 1 83 ? -9.092 -6.569 14.043 1.00 97.81 83 ALA A CA 1
ATOM 615 C C . ALA A 1 83 ? -9.044 -5.250 13.268 1.00 97.81 83 ALA A C 1
ATOM 617 O O . ALA A 1 83 ? -9.178 -4.199 13.881 1.00 97.81 83 ALA A O 1
ATOM 618 N N . ILE A 1 84 ? -8.897 -5.299 11.940 1.00 97.44 84 ILE A N 1
ATOM 619 C CA . ILE A 1 84 ? -8.908 -4.102 11.088 1.00 97.44 84 ILE A CA 1
ATOM 620 C C . ILE A 1 84 ? -10.282 -3.421 11.135 1.00 97.44 84 ILE A C 1
ATOM 622 O O . ILE A 1 84 ? -10.379 -2.258 11.519 1.00 97.44 84 ILE A O 1
ATOM 626 N N . LEU A 1 85 ? -11.359 -4.143 10.805 1.00 98.00 85 LEU A N 1
ATOM 627 C CA . LEU A 1 85 ? -12.715 -3.581 10.816 1.00 98.00 85 LEU A CA 1
ATOM 628 C C . LEU A 1 85 ? -13.140 -3.165 12.230 1.00 98.00 85 LEU A C 1
ATOM 630 O O . LEU A 1 85 ? -13.672 -2.073 12.422 1.00 98.00 85 LEU A O 1
ATOM 634 N N . GLY A 1 86 ? -12.851 -4.003 13.230 1.00 97.50 86 GLY A N 1
ATOM 635 C CA . GLY A 1 86 ? -13.152 -3.721 14.630 1.00 97.50 86 GLY A CA 1
ATOM 636 C C . GLY A 1 86 ? -12.386 -2.528 15.196 1.00 97.50 86 GLY A C 1
ATOM 637 O O . GLY A 1 86 ? -12.963 -1.723 15.922 1.00 97.50 86 GLY A O 1
ATOM 638 N N . GLY A 1 87 ? -11.106 -2.387 14.844 1.00 96.81 87 GLY A N 1
ATOM 639 C CA . GLY A 1 87 ? -10.265 -1.272 15.270 1.00 96.81 87 GLY A CA 1
ATOM 640 C C . GLY A 1 87 ? -10.693 0.046 14.631 1.00 96.81 87 GLY A C 1
ATOM 641 O O . GLY A 1 87 ? -10.813 1.048 15.331 1.00 96.81 87 GLY A O 1
ATOM 642 N N . LEU A 1 88 ? -11.023 0.045 13.335 1.00 96.62 88 LEU A N 1
ATOM 643 C CA . LEU A 1 88 ? -11.577 1.224 12.661 1.00 96.62 88 LEU A CA 1
ATOM 644 C C . LEU A 1 88 ? -12.946 1.616 13.242 1.00 96.62 88 LEU A C 1
ATOM 646 O O . LEU A 1 88 ? -13.174 2.788 13.545 1.00 96.62 88 LEU A O 1
ATOM 650 N N . TYR A 1 89 ? -13.835 0.653 13.491 1.00 96.69 89 TYR A N 1
ATOM 651 C CA . TYR A 1 89 ? -15.113 0.927 14.153 1.00 96.69 89 TYR A CA 1
ATOM 652 C C . TYR A 1 89 ? -14.916 1.516 15.563 1.00 96.69 89 TYR A C 1
ATOM 654 O O . TYR A 1 89 ? -15.545 2.516 15.920 1.00 96.69 89 TYR A O 1
ATOM 662 N N . ALA A 1 90 ? -13.977 0.969 16.344 1.00 95.44 90 ALA A N 1
ATOM 663 C CA . ALA A 1 90 ? -13.600 1.502 17.655 1.00 95.44 90 ALA A CA 1
ATOM 664 C C . ALA A 1 90 ? -13.007 2.918 17.574 1.00 95.44 90 ALA A C 1
ATOM 666 O O . ALA A 1 90 ? -13.293 3.762 18.422 1.00 95.44 90 ALA A O 1
ATOM 667 N N . CYS A 1 91 ? -12.258 3.228 16.518 1.00 92.62 91 CYS A N 1
ATOM 668 C CA . CYS A 1 91 ? -11.790 4.579 16.210 1.00 92.62 91 CYS A CA 1
ATOM 669 C C . CYS A 1 91 ? -12.917 5.557 15.817 1.00 92.62 91 CYS A C 1
ATOM 671 O O . CYS A 1 91 ? -12.683 6.763 15.728 1.00 92.62 91 CYS A O 1
ATOM 673 N N . GLY A 1 92 ? -14.151 5.082 15.630 1.00 91.94 92 GLY A N 1
ATOM 674 C CA . GLY A 1 92 ? -15.332 5.918 15.422 1.00 91.94 92 GLY A CA 1
ATOM 675 C C . GLY A 1 92 ? -15.871 5.943 13.996 1.00 91.94 92 GLY A C 1
ATOM 676 O O . GLY A 1 92 ? -16.755 6.757 13.732 1.00 91.94 92 GLY A O 1
ATOM 677 N N . TYR A 1 93 ? -15.382 5.079 13.103 1.00 94.12 93 TYR A N 1
ATOM 678 C CA . TYR A 1 93 ? -16.019 4.862 11.803 1.00 94.12 93 TYR A CA 1
ATOM 679 C C . TYR A 1 93 ? -17.397 4.203 11.975 1.00 94.12 93 TYR A C 1
ATOM 681 O O . TYR A 1 93 ? -17.577 3.337 12.832 1.00 94.12 93 TYR A O 1
ATOM 689 N N . THR A 1 94 ? -18.365 4.629 11.166 1.00 94.38 94 THR A N 1
ATOM 690 C CA . THR A 1 94 ? -19.685 3.976 11.027 1.00 94.38 94 THR A CA 1
ATOM 691 C C . THR A 1 94 ? -19.612 2.757 10.119 1.00 94.38 94 THR A C 1
ATOM 693 O O . THR A 1 94 ? -18.690 2.643 9.307 1.00 94.38 94 THR A O 1
ATOM 696 N N . ALA A 1 95 ? -20.592 1.859 10.204 1.00 96.19 95 ALA A N 1
ATOM 697 C CA . ALA A 1 95 ? -20.646 0.711 9.309 1.00 96.19 95 ALA A CA 1
ATOM 698 C C . ALA A 1 95 ? -20.795 1.131 7.831 1.00 96.19 95 ALA A C 1
ATOM 700 O O . ALA A 1 95 ? -20.190 0.508 6.959 1.00 96.19 95 ALA A O 1
ATOM 701 N N . GLU A 1 96 ? -21.514 2.220 7.536 1.00 95.81 96 GLU A N 1
ATOM 702 C CA . GLU A 1 96 ? -21.623 2.777 6.179 1.00 95.81 96 GLU A CA 1
ATOM 703 C C . GLU A 1 96 ? -20.298 3.360 5.670 1.00 95.81 96 GLU A C 1
ATOM 705 O O . GLU A 1 96 ? -19.959 3.197 4.500 1.00 95.81 96 GLU A O 1
ATOM 710 N N . GLU A 1 97 ? -19.520 4.027 6.529 1.00 95.12 97 GLU A N 1
ATOM 711 C CA . GLU A 1 97 ? -18.187 4.507 6.143 1.00 95.12 97 GLU A CA 1
ATOM 712 C C . GLU A 1 97 ? -17.230 3.343 5.890 1.00 95.12 97 GLU A C 1
ATOM 714 O O . GLU A 1 97 ? -16.461 3.396 4.935 1.00 95.12 97 GLU A O 1
ATOM 719 N N . LEU A 1 98 ? -17.294 2.278 6.698 1.00 97.00 98 LEU A N 1
ATOM 720 C CA . LEU A 1 98 ? -16.519 1.063 6.446 1.00 97.00 98 LEU A CA 1
ATOM 721 C C . LEU A 1 98 ? -16.908 0.424 5.107 1.00 97.00 98 LEU A C 1
ATOM 723 O O . LEU A 1 98 ? -16.023 0.039 4.349 1.00 97.00 98 LEU A O 1
ATOM 727 N N . GLU A 1 99 ? -18.203 0.353 4.783 1.00 97.56 99 GLU A N 1
ATOM 728 C CA . GLU A 1 99 ? -18.668 -0.111 3.471 1.00 97.56 99 GLU A CA 1
ATOM 729 C C . GLU A 1 99 ? -18.101 0.762 2.341 1.00 97.56 99 GLU A C 1
ATOM 731 O O . GLU A 1 99 ? -17.500 0.241 1.401 1.00 97.56 99 GLU A O 1
ATOM 736 N N . ALA A 1 100 ? -18.220 2.088 2.451 1.00 96.56 100 ALA A N 1
ATOM 737 C CA . ALA A 1 100 ? -17.700 3.015 1.449 1.00 96.56 100 ALA A CA 1
ATOM 738 C C . ALA A 1 100 ? -16.180 2.877 1.256 1.00 96.56 100 ALA A C 1
ATOM 740 O O . ALA A 1 100 ? -15.704 2.877 0.121 1.00 96.56 100 ALA A O 1
ATOM 741 N N . LEU A 1 101 ? -15.423 2.705 2.346 1.00 95.00 101 LEU A N 1
ATOM 742 C CA . LEU A 1 101 ? -13.978 2.471 2.298 1.00 95.00 101 LEU A CA 1
ATOM 743 C C . LEU A 1 101 ? -13.636 1.197 1.518 1.00 95.00 101 LEU A C 1
ATOM 745 O O . LEU A 1 101 ? -12.717 1.211 0.699 1.00 95.00 101 LEU A O 1
ATOM 749 N N . VAL A 1 102 ? -14.386 0.110 1.720 1.00 94.62 102 VAL A N 1
ATOM 750 C CA . VAL A 1 102 ? -14.158 -1.157 1.007 1.00 94.62 102 VAL A CA 1
ATOM 751 C C . VAL A 1 102 ? -14.326 -0.991 -0.501 1.00 94.62 102 VAL A C 1
ATOM 753 O O . VAL A 1 102 ? -13.511 -1.524 -1.251 1.00 94.62 102 VAL A O 1
ATOM 756 N N . TYR A 1 103 ? -15.330 -0.231 -0.946 1.00 94.56 103 TYR A N 1
ATOM 757 C CA . TYR A 1 103 ? -15.533 0.058 -2.370 1.00 94.56 103 TYR A CA 1
ATOM 758 C C . TYR A 1 103 ? -14.512 1.043 -2.945 1.00 94.56 103 TYR A C 1
ATOM 760 O O . TYR A 1 103 ? -14.179 0.948 -4.124 1.00 94.56 103 TYR A O 1
ATOM 768 N N . ALA A 1 104 ? -14.019 1.983 -2.137 1.00 93.19 104 ALA A N 1
ATOM 769 C CA . ALA A 1 104 ? -13.030 2.969 -2.566 1.00 93.19 104 ALA A CA 1
ATOM 770 C C . ALA A 1 104 ? -11.593 2.419 -2.635 1.00 93.19 104 ALA A C 1
ATOM 772 O O . ALA A 1 104 ? -10.728 3.059 -3.229 1.00 93.19 104 ALA A O 1
ATOM 773 N N . THR A 1 105 ? -11.319 1.264 -2.023 1.00 91.69 105 THR A N 1
ATOM 774 C CA . THR A 1 105 ? -9.965 0.704 -1.930 1.00 91.69 105 THR A CA 1
ATOM 775 C C . THR A 1 105 ? -9.609 -0.125 -3.164 1.00 91.69 105 THR A C 1
ATOM 777 O O . THR A 1 105 ? -10.328 -1.058 -3.524 1.00 91.69 105 THR A O 1
ATOM 780 N N . ASP A 1 106 ? -8.449 0.151 -3.765 1.00 88.44 106 ASP A N 1
ATOM 781 C CA . ASP A 1 106 ? -7.823 -0.750 -4.738 1.00 88.44 106 ASP A CA 1
ATOM 782 C C . ASP A 1 106 ? -7.145 -1.911 -3.991 1.00 88.44 106 ASP A C 1
ATOM 784 O O . ASP A 1 106 ? -6.022 -1.813 -3.487 1.00 88.44 106 ASP A O 1
ATOM 788 N N . TRP A 1 107 ? -7.878 -3.015 -3.851 1.00 87.50 107 TRP A N 1
ATOM 789 C CA . TRP A 1 107 ? -7.423 -4.190 -3.108 1.00 87.50 107 TRP A CA 1
ATOM 790 C C . TRP A 1 107 ? -6.293 -4.951 -3.800 1.00 87.50 107 TRP A C 1
ATOM 792 O O . TRP A 1 107 ? -5.493 -5.591 -3.113 1.00 87.50 107 TRP A O 1
ATOM 802 N N . GLU A 1 108 ? -6.216 -4.900 -5.131 1.00 83.44 108 GLU A N 1
ATOM 803 C CA . GLU A 1 108 ? -5.126 -5.538 -5.872 1.00 83.44 108 GLU A CA 1
ATOM 804 C C . GLU A 1 108 ? -3.816 -4.802 -5.591 1.00 83.44 108 GLU A C 1
ATOM 806 O O . GLU A 1 108 ? -2.809 -5.435 -5.261 1.00 83.44 108 GLU A O 1
ATOM 811 N N . GLU A 1 109 ? -3.859 -3.469 -5.604 1.00 81.44 109 GLU A N 1
ATOM 812 C CA . GLU A 1 109 ? -2.723 -2.626 -5.249 1.00 81.44 109 GLU A CA 1
ATOM 813 C C . GLU A 1 109 ? -2.339 -2.763 -3.762 1.00 81.44 109 GLU A C 1
ATOM 815 O O . GLU A 1 109 ? -1.164 -2.953 -3.434 1.00 81.44 109 GLU A O 1
ATOM 820 N N . LEU A 1 110 ? -3.311 -2.711 -2.842 1.00 84.88 110 LEU A N 1
ATOM 821 C CA . LEU A 1 110 ? -3.055 -2.775 -1.396 1.00 84.88 110 LEU A CA 1
ATOM 822 C C . LEU A 1 110 ? -2.411 -4.104 -0.967 1.00 84.88 110 LEU A C 1
ATOM 824 O O . LEU A 1 110 ? -1.543 -4.127 -0.088 1.00 84.88 110 LEU A O 1
ATOM 828 N N . LEU A 1 111 ? -2.840 -5.217 -1.571 1.00 82.81 111 LEU A N 1
ATOM 829 C CA . LEU A 1 111 ? -2.378 -6.568 -1.232 1.00 82.81 111 LEU A CA 1
ATOM 830 C C . LEU A 1 111 ? -1.211 -7.051 -2.098 1.00 82.81 111 LEU A C 1
ATOM 832 O O . LEU A 1 111 ? -0.729 -8.176 -1.885 1.00 82.81 111 LEU A O 1
ATOM 836 N N . SER A 1 112 ? -0.756 -6.218 -3.037 1.00 79.00 112 SER A N 1
ATOM 837 C CA . SER A 1 112 ? 0.396 -6.480 -3.889 1.00 79.00 112 SER A CA 1
ATOM 838 C C . SER A 1 112 ? 1.630 -6.832 -3.058 1.00 79.00 112 SER A C 1
ATOM 840 O O . SER A 1 112 ? 1.895 -6.273 -1.990 1.00 79.00 112 SER A O 1
ATOM 842 N N . LEU A 1 113 ? 2.411 -7.792 -3.557 1.00 73.38 113 LEU A N 1
ATOM 843 C CA . LEU A 1 113 ? 3.716 -8.108 -2.972 1.00 73.38 113 LEU A CA 1
ATOM 844 C C . LEU A 1 113 ? 4.773 -7.071 -3.367 1.00 73.38 113 LEU A C 1
ATOM 846 O O . LEU A 1 113 ? 5.819 -6.999 -2.728 1.00 73.38 113 LEU A O 1
ATOM 850 N N . ARG A 1 114 ? 4.503 -6.251 -4.392 1.00 69.69 114 ARG A N 1
ATOM 851 C CA . ARG A 1 114 ? 5.392 -5.159 -4.787 1.00 69.69 114 ARG A CA 1
ATOM 852 C C . ARG A 1 114 ? 5.245 -3.995 -3.818 1.00 69.69 114 ARG A C 1
ATOM 854 O O . ARG A 1 114 ? 4.142 -3.578 -3.478 1.00 69.69 114 ARG A O 1
ATOM 861 N N . GLN A 1 115 ? 6.379 -3.462 -3.374 1.00 64.81 115 GLN A N 1
ATOM 862 C CA . GLN A 1 115 ? 6.392 -2.352 -2.427 1.00 64.81 115 GLN A CA 1
ATOM 863 C C . GLN A 1 115 ? 5.936 -1.039 -3.078 1.00 64.81 115 GLN A C 1
ATOM 865 O O . GLN A 1 115 ? 5.190 -0.293 -2.450 1.00 64.81 115 GLN A O 1
ATOM 870 N N . TYR A 1 116 ? 6.304 -0.795 -4.338 1.00 68.38 116 TYR A N 1
ATOM 871 C CA . TYR A 1 116 ? 5.930 0.388 -5.117 1.00 68.38 116 TYR A CA 1
ATOM 872 C C . TYR A 1 116 ? 5.391 -0.038 -6.486 1.00 68.38 116 TYR A C 1
ATOM 874 O O . TYR A 1 116 ? 5.830 -1.048 -7.033 1.00 68.38 116 TYR A O 1
ATOM 882 N N . GLU A 1 117 ? 4.402 0.691 -7.006 1.00 70.06 117 GLU A N 1
ATOM 883 C CA . GLU A 1 117 ? 3.989 0.543 -8.397 1.00 70.06 117 GLU A CA 1
ATOM 884 C C . GLU A 1 117 ? 4.982 1.313 -9.251 1.00 70.06 117 GLU A C 1
ATOM 886 O O . GLU A 1 117 ? 5.576 2.296 -8.798 1.00 70.06 117 GLU A O 1
ATOM 891 N N . ARG A 1 118 ? 5.135 0.913 -10.515 1.00 76.94 118 ARG A N 1
ATOM 892 C CA . ARG A 1 118 ? 6.052 1.610 -11.422 1.00 76.94 118 ARG A CA 1
ATOM 893 C C . ARG A 1 118 ? 5.750 3.112 -11.451 1.00 76.94 118 ARG A C 1
ATOM 895 O O . ARG A 1 118 ? 6.672 3.915 -11.391 1.00 76.94 118 ARG A O 1
ATOM 902 N N . SER A 1 119 ? 4.473 3.503 -11.462 1.00 70.44 119 SER A N 1
ATOM 903 C CA . SER A 1 119 ? 4.026 4.904 -11.459 1.00 70.44 119 SER A CA 1
ATOM 904 C C . SER A 1 119 ? 4.349 5.686 -10.178 1.00 70.44 119 SER A C 1
ATOM 906 O O . SER A 1 119 ? 4.393 6.914 -10.233 1.00 70.44 119 SER A O 1
ATOM 908 N N . ASP A 1 120 ? 4.619 5.026 -9.052 1.00 70.88 120 ASP A N 1
ATOM 909 C CA . ASP A 1 120 ? 4.954 5.702 -7.788 1.00 70.88 120 ASP A CA 1
ATOM 910 C C . ASP A 1 120 ? 6.407 6.184 -7.736 1.00 70.88 120 ASP A C 1
ATOM 912 O O . ASP A 1 120 ? 6.740 7.085 -6.965 1.00 70.88 120 ASP A O 1
ATOM 916 N N . LEU A 1 121 ? 7.266 5.568 -8.546 1.00 74.38 121 LEU A N 1
ATOM 917 C CA . LEU A 1 121 ? 8.702 5.812 -8.573 1.00 74.38 121 LEU A CA 1
ATOM 918 C C . LEU A 1 121 ? 9.038 7.059 -9.383 1.00 74.38 121 LEU A C 1
ATOM 920 O O . LEU A 1 121 ? 8.351 7.381 -10.356 1.00 74.38 121 LEU A O 1
ATOM 924 N N . PHE A 1 122 ? 10.139 7.716 -9.025 1.00 76.56 122 PHE A N 1
ATOM 925 C CA . PHE A 1 122 ? 10.700 8.779 -9.855 1.00 76.56 122 PHE A CA 1
ATOM 926 C C . PHE A 1 122 ? 11.182 8.218 -11.203 1.00 76.56 122 PHE A C 1
ATOM 928 O O . PHE A 1 122 ? 11.596 7.061 -11.298 1.00 76.56 122 PHE A O 1
ATOM 935 N N . VAL A 1 123 ? 11.144 9.037 -12.260 1.00 78.75 123 VAL A N 1
ATOM 936 C CA . VAL A 1 123 ? 11.498 8.631 -13.638 1.00 78.75 123 VAL A CA 1
ATOM 937 C C . VAL A 1 123 ? 12.856 7.914 -13.721 1.00 78.75 123 VAL A C 1
ATOM 939 O O . VAL A 1 123 ? 12.988 6.919 -14.432 1.00 78.75 123 VAL A O 1
ATOM 942 N N . ASP A 1 124 ? 13.856 8.373 -12.971 1.00 73.25 124 ASP A N 1
ATOM 943 C CA . ASP A 1 124 ? 15.192 7.775 -12.926 1.00 73.25 124 ASP A CA 1
ATOM 944 C C . ASP A 1 124 ? 15.231 6.430 -12.180 1.00 73.25 124 ASP A C 1
ATOM 946 O O . ASP A 1 124 ? 15.959 5.527 -12.593 1.00 73.25 124 ASP A O 1
ATOM 950 N N . GLN A 1 125 ? 14.434 6.273 -11.121 1.00 77.69 125 GLN A N 1
ATOM 951 C CA . GLN A 1 125 ? 14.284 5.011 -10.385 1.00 77.69 125 GLN A CA 1
ATOM 952 C C . GLN A 1 125 ? 13.563 3.947 -11.220 1.00 77.69 125 GLN A C 1
ATOM 954 O O . GLN A 1 125 ? 13.936 2.776 -11.182 1.00 77.69 125 GLN A O 1
ATOM 959 N N . ARG A 1 126 ? 12.576 4.343 -12.034 1.00 83.56 126 ARG A N 1
ATOM 960 C CA . ARG A 1 126 ? 11.882 3.414 -12.943 1.00 83.56 126 ARG A CA 1
ATOM 961 C C . ARG A 1 126 ? 12.830 2.777 -13.939 1.00 83.56 126 ARG A C 1
ATOM 963 O O . ARG A 1 126 ? 12.763 1.575 -14.159 1.00 83.56 126 ARG A O 1
ATOM 970 N N . ALA A 1 127 ? 13.726 3.576 -14.518 1.00 77.06 127 ALA A N 1
ATOM 971 C CA . ALA A 1 127 ? 14.708 3.070 -15.467 1.00 77.06 127 ALA A CA 1
ATOM 972 C C . ALA A 1 127 ? 15.629 2.010 -14.834 1.00 77.06 127 ALA A C 1
ATOM 974 O O . ALA A 1 127 ? 16.022 1.069 -15.517 1.00 77.06 127 ALA A O 1
ATOM 975 N N . GLU A 1 128 ? 15.953 2.138 -13.545 1.00 77.06 128 GLU A N 1
ATOM 976 C CA . GLU A 1 128 ? 16.729 1.151 -12.781 1.00 77.06 128 GLU A CA 1
ATOM 977 C C . GLU A 1 128 ? 15.927 -0.145 -12.565 1.00 77.06 128 GLU A C 1
ATOM 979 O O . GLU A 1 128 ? 16.404 -1.238 -12.883 1.00 77.06 128 GLU A O 1
ATOM 984 N N . GLU A 1 129 ? 14.674 -0.038 -12.116 1.00 79.06 129 GLU A N 1
ATOM 985 C CA . GLU A 1 129 ? 13.814 -1.202 -11.863 1.00 79.06 129 GLU A CA 1
ATOM 986 C C . GLU A 1 129 ? 13.429 -1.959 -13.145 1.00 79.06 129 GLU A C 1
ATOM 988 O O . GLU A 1 129 ? 13.435 -3.193 -13.172 1.00 79.06 129 GLU A O 1
ATOM 993 N N . ASP A 1 130 ? 13.166 -1.238 -14.237 1.00 81.50 130 ASP A N 1
ATOM 994 C CA . ASP A 1 130 ? 12.815 -1.811 -15.541 1.00 81.50 130 ASP A CA 1
ATOM 995 C C . ASP A 1 130 ? 13.969 -2.647 -16.143 1.00 81.50 130 ASP A C 1
ATOM 997 O O . ASP A 1 130 ? 13.742 -3.521 -16.987 1.00 81.50 130 ASP A O 1
ATOM 1001 N N . ARG A 1 131 ? 15.216 -2.408 -15.708 1.00 79.81 131 ARG A N 1
ATOM 1002 C CA . ARG A 1 131 ? 16.420 -3.131 -16.162 1.00 79.81 131 ARG A CA 1
ATOM 1003 C C . ARG A 1 131 ? 16.736 -4.378 -15.343 1.00 79.81 131 ARG A C 1
ATOM 1005 O O . ARG A 1 131 ? 17.437 -5.254 -15.848 1.00 79.81 131 ARG A O 1
ATOM 1012 N N . SER A 1 132 ? 16.252 -4.462 -14.105 1.00 83.62 132 SER A N 1
ATOM 1013 C CA . SER A 1 132 ? 16.589 -5.544 -13.178 1.00 83.62 132 SER A CA 1
ATOM 1014 C C . SER A 1 132 ? 15.573 -6.687 -13.254 1.00 83.62 132 SER A C 1
ATOM 1016 O O . SER A 1 132 ? 14.371 -6.502 -13.043 1.00 83.62 132 SER A O 1
ATOM 1018 N N . LEU A 1 133 ? 16.056 -7.901 -13.527 1.00 85.69 133 LEU A N 1
ATOM 1019 C CA . LEU A 1 133 ? 15.288 -9.130 -13.322 1.00 85.69 133 LEU A CA 1
ATOM 1020 C C . LEU A 1 133 ? 15.314 -9.549 -11.850 1.00 85.69 133 LEU A C 1
ATOM 1022 O O . LEU A 1 133 ? 14.278 -9.893 -11.285 1.00 85.69 133 LEU A O 1
ATOM 1026 N N . LEU A 1 134 ? 16.499 -9.517 -11.245 1.00 85.25 134 LEU A N 1
ATOM 1027 C CA . LEU A 1 134 ? 16.732 -9.907 -9.863 1.00 85.25 134 LEU A CA 1
ATOM 1028 C C . LEU A 1 134 ? 17.626 -8.872 -9.187 1.00 85.25 134 LEU A C 1
ATOM 1030 O O . LEU A 1 134 ? 18.704 -8.558 -9.686 1.00 85.25 134 LEU A O 1
ATOM 1034 N N . THR A 1 135 ? 17.198 -8.399 -8.020 1.00 86.25 135 THR A N 1
ATOM 1035 C CA . THR A 1 135 ? 17.988 -7.516 -7.161 1.00 86.25 135 THR A CA 1
ATOM 1036 C C . THR A 1 135 ? 18.419 -8.287 -5.920 1.00 86.25 135 THR A C 1
ATOM 1038 O O . THR A 1 135 ? 17.580 -8.799 -5.179 1.00 86.25 135 THR A O 1
ATOM 1041 N N . LEU A 1 136 ? 19.726 -8.370 -5.695 1.00 89.00 136 LEU A N 1
ATOM 1042 C CA . LEU A 1 136 ? 20.322 -8.950 -4.496 1.00 89.00 136 LEU A CA 1
ATOM 1043 C C . LEU A 1 136 ? 20.841 -7.833 -3.592 1.00 89.00 136 LEU A C 1
ATOM 1045 O O . LEU A 1 136 ? 21.471 -6.889 -4.066 1.00 89.00 136 LEU A O 1
ATOM 1049 N N . TYR A 1 137 ? 20.596 -7.965 -2.293 1.00 88.00 137 TYR A N 1
ATOM 1050 C CA . TYR A 1 137 ? 20.975 -6.980 -1.285 1.00 88.00 137 TYR A CA 1
ATOM 1051 C C . TYR A 1 137 ? 22.144 -7.480 -0.448 1.00 88.00 137 TYR A C 1
ATOM 1053 O O . TYR A 1 137 ? 22.183 -8.655 -0.073 1.00 88.00 137 TYR A O 1
ATOM 1061 N N . PHE A 1 138 ? 23.066 -6.579 -0.123 1.00 88.50 138 PHE A N 1
ATOM 1062 C CA . PHE A 1 138 ? 24.230 -6.875 0.699 1.00 88.50 138 PHE A CA 1
ATOM 1063 C C . PHE A 1 138 ? 24.435 -5.807 1.779 1.00 88.50 138 PHE A C 1
ATOM 1065 O O . PHE A 1 138 ? 24.107 -4.632 1.605 1.00 88.50 138 PHE A O 1
ATOM 1072 N N . GLU A 1 139 ? 25.003 -6.227 2.905 1.00 85.56 139 GLU A N 1
ATOM 1073 C CA . GLU A 1 139 ? 25.573 -5.336 3.912 1.00 85.56 139 GLU A CA 1
ATOM 1074 C C . GLU A 1 139 ? 26.981 -5.812 4.255 1.00 85.56 139 GLU A C 1
ATOM 1076 O O . GLU A 1 139 ? 27.163 -6.938 4.727 1.00 85.56 139 GLU A O 1
ATOM 1081 N N . ASN A 1 140 ? 27.987 -4.961 4.032 1.00 86.88 140 ASN A N 1
ATOM 1082 C CA . ASN A 1 140 ? 29.393 -5.313 4.232 1.00 86.88 140 ASN A CA 1
ATOM 1083 C C . ASN A 1 140 ? 29.761 -6.613 3.489 1.00 86.88 140 ASN A C 1
ATOM 1085 O O . ASN A 1 140 ? 30.374 -7.515 4.070 1.00 86.88 140 ASN A O 1
ATOM 1089 N N . PHE A 1 141 ? 29.332 -6.732 2.227 1.00 85.56 141 PHE A N 1
ATOM 1090 C CA . PHE A 1 141 ? 29.507 -7.907 1.364 1.00 85.56 141 PHE A CA 1
ATOM 1091 C C . PHE A 1 141 ? 28.844 -9.205 1.855 1.00 85.56 141 PHE A C 1
ATOM 1093 O O . PHE A 1 141 ? 29.130 -10.284 1.330 1.00 85.56 141 PHE A O 1
ATOM 1100 N N . ARG A 1 142 ? 27.940 -9.142 2.839 1.00 89.56 142 ARG A N 1
ATOM 1101 C CA . ARG A 1 142 ? 27.145 -10.298 3.274 1.00 89.56 142 ARG A CA 1
ATOM 1102 C C . ARG A 1 142 ? 25.747 -10.226 2.669 1.00 89.56 142 ARG A C 1
ATOM 1104 O O . ARG A 1 142 ? 25.126 -9.171 2.776 1.00 89.56 142 ARG A O 1
ATOM 1111 N N . PRO A 1 143 ? 25.241 -11.310 2.054 1.00 87.88 143 PRO A N 1
ATOM 1112 C CA . PRO A 1 143 ? 23.910 -11.302 1.464 1.00 87.88 143 PRO A CA 1
ATOM 1113 C C . PRO A 1 143 ? 22.850 -11.119 2.552 1.00 87.88 143 PRO A C 1
ATOM 1115 O O . PRO A 1 143 ? 22.851 -11.826 3.562 1.00 87.88 143 PRO A O 1
ATOM 1118 N N . VAL A 1 144 ? 21.930 -10.184 2.327 1.00 85.75 144 VAL A N 1
ATOM 1119 C CA . VAL A 1 144 ? 20.771 -9.944 3.188 1.00 85.75 144 VAL A CA 1
ATOM 1120 C C . VAL A 1 144 ? 19.575 -10.664 2.581 1.00 85.75 144 VAL A C 1
ATOM 1122 O O . VAL A 1 144 ? 19.078 -10.286 1.520 1.00 85.75 144 VAL A O 1
ATOM 1125 N N . LEU A 1 145 ? 19.103 -11.715 3.252 1.00 80.06 145 LEU A N 1
ATOM 1126 C CA . LEU A 1 145 ? 17.912 -12.441 2.820 1.00 80.06 145 LEU A CA 1
ATOM 1127 C C . LEU A 1 145 ? 16.644 -11.741 3.330 1.00 80.06 145 LEU A C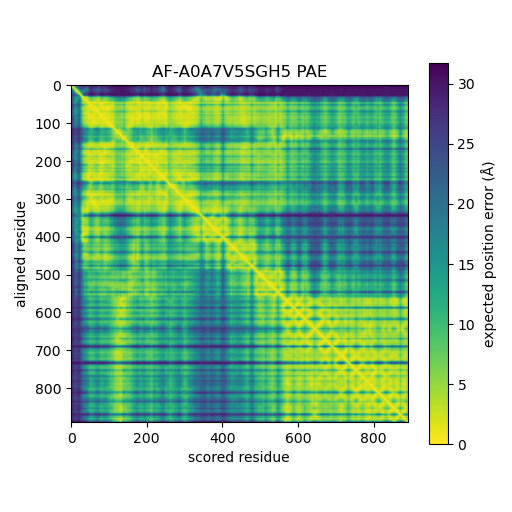 1
ATOM 1129 O O . LEU A 1 145 ? 16.569 -11.379 4.510 1.00 80.06 145 LEU A O 1
ATOM 1133 N N . PRO A 1 146 ? 15.630 -11.534 2.474 1.00 71.06 146 PRO A N 1
ATOM 1134 C CA . PRO A 1 146 ? 14.362 -10.980 2.916 1.00 71.06 146 PRO A CA 1
ATOM 1135 C C . PRO A 1 146 ? 13.610 -11.975 3.810 1.00 71.06 146 PRO A C 1
ATOM 1137 O O . PRO A 1 146 ? 13.538 -13.162 3.511 1.00 71.06 146 PRO A O 1
ATOM 1140 N N . LEU A 1 147 ? 13.032 -11.476 4.908 1.00 70.62 147 LEU A N 1
ATOM 1141 C CA . LEU A 1 147 ? 12.227 -12.278 5.843 1.00 70.62 147 LEU A CA 1
ATOM 1142 C C . LEU A 1 147 ? 10.817 -12.585 5.307 1.00 70.62 147 LEU A C 1
ATOM 1144 O O . LEU A 1 147 ? 10.149 -13.485 5.811 1.00 70.62 147 LEU A O 1
ATOM 1148 N N . ALA A 1 148 ? 10.358 -11.823 4.314 1.00 74.50 148 ALA A N 1
ATOM 1149 C CA . ALA A 1 148 ? 9.050 -11.953 3.687 1.00 74.50 148 ALA A CA 1
ATOM 1150 C C . ALA A 1 148 ? 9.073 -11.408 2.253 1.00 74.50 148 ALA A C 1
ATOM 1152 O O . ALA A 1 148 ? 9.981 -10.663 1.882 1.00 74.50 148 ALA A O 1
ATOM 1153 N N . ALA A 1 149 ? 8.054 -11.756 1.464 1.00 73.25 149 ALA A N 1
ATOM 1154 C CA . ALA A 1 149 ? 7.893 -11.271 0.093 1.00 73.25 149 ALA A CA 1
ATOM 1155 C C . ALA A 1 149 ? 7.624 -9.756 0.011 1.00 73.25 149 ALA A C 1
ATOM 1157 O O . ALA A 1 149 ? 8.018 -9.120 -0.961 1.00 73.25 149 ALA A O 1
ATOM 1158 N N . SER A 1 150 ? 6.975 -9.182 1.027 1.00 74.69 150 SER A N 1
ATOM 1159 C CA . SER A 1 150 ? 6.693 -7.749 1.136 1.00 74.69 150 SER A CA 1
ATOM 1160 C C . SER A 1 150 ? 6.935 -7.248 2.560 1.00 74.69 150 SER A C 1
ATOM 1162 O O . SER A 1 150 ? 6.708 -7.960 3.538 1.00 74.69 150 SER A O 1
ATOM 1164 N N . SER A 1 151 ? 7.348 -5.987 2.698 1.00 73.31 151 SER A N 1
ATOM 1165 C CA . SER A 1 151 ? 7.498 -5.321 3.999 1.00 73.31 151 SER A CA 1
ATOM 1166 C C . SER A 1 151 ? 6.160 -4.992 4.674 1.00 73.31 151 SER A C 1
ATOM 1168 O O . SER A 1 151 ? 6.135 -4.679 5.862 1.00 73.31 151 SER A O 1
ATOM 1170 N N . GLY A 1 152 ? 5.045 -5.039 3.933 1.00 78.19 152 GLY A N 1
ATOM 1171 C CA . GLY A 1 152 ? 3.717 -4.680 4.442 1.00 78.19 152 GLY A CA 1
ATOM 1172 C C . GLY A 1 152 ? 3.524 -3.179 4.692 1.00 78.19 152 GLY A C 1
ATOM 1173 O O . GLY A 1 152 ? 2.551 -2.793 5.333 1.00 78.19 152 GLY A O 1
ATOM 1174 N N . ILE A 1 153 ? 4.424 -2.321 4.195 1.00 77.38 153 ILE A N 1
ATOM 1175 C CA . ILE A 1 153 ? 4.376 -0.863 4.413 1.00 77.38 153 ILE A CA 1
ATOM 1176 C C . ILE A 1 153 ? 3.138 -0.226 3.799 1.00 77.38 153 ILE A C 1
ATOM 1178 O O . ILE A 1 153 ? 2.565 0.655 4.428 1.00 77.38 153 ILE A O 1
ATOM 1182 N N . ARG A 1 154 ? 2.697 -0.682 2.617 1.00 81.38 154 ARG A N 1
ATOM 1183 C CA . ARG A 1 154 ? 1.450 -0.205 1.992 1.00 81.38 154 ARG A CA 1
ATOM 1184 C C . ARG A 1 154 ? 0.260 -0.389 2.930 1.00 81.38 154 ARG A C 1
ATOM 1186 O O . ARG A 1 154 ? -0.469 0.562 3.182 1.00 81.38 154 ARG A O 1
ATOM 1193 N N . MET A 1 155 ? 0.133 -1.581 3.517 1.00 86.12 155 MET A N 1
ATOM 1194 C CA . MET A 1 155 ? -0.895 -1.880 4.516 1.00 86.12 155 MET A CA 1
ATOM 1195 C C . MET A 1 155 ? -0.755 -0.979 5.748 1.00 86.12 155 MET A C 1
ATOM 1197 O O . MET A 1 155 ? -1.743 -0.411 6.204 1.00 86.12 155 MET A O 1
ATOM 1201 N N . THR A 1 156 ? 0.462 -0.804 6.276 1.00 84.81 156 THR A N 1
ATOM 1202 C CA . THR A 1 156 ? 0.692 0.104 7.411 1.00 84.81 156 THR A CA 1
ATOM 1203 C C . THR A 1 156 ? 0.267 1.530 7.086 1.00 84.81 156 THR A C 1
ATOM 1205 O O . THR A 1 156 ? -0.439 2.138 7.880 1.00 84.81 156 THR A O 1
ATOM 1208 N N . ALA A 1 157 ? 0.686 2.060 5.935 1.00 82.44 157 ALA A N 1
ATOM 1209 C CA . ALA A 1 157 ? 0.392 3.421 5.512 1.00 82.44 157 ALA A CA 1
ATOM 1210 C C . ALA A 1 157 ? -1.116 3.615 5.323 1.00 82.44 157 ALA A C 1
ATOM 1212 O O . ALA A 1 157 ? -1.673 4.564 5.859 1.00 82.44 157 ALA A O 1
ATOM 1213 N N . PHE A 1 158 ? -1.791 2.669 4.669 1.00 88.06 158 PHE A N 1
ATOM 1214 C CA . PHE A 1 158 ? -3.246 2.670 4.536 1.00 88.06 158 PHE A CA 1
ATOM 1215 C C . PHE A 1 158 ? -3.946 2.723 5.903 1.00 88.06 158 PHE A C 1
ATOM 1217 O O . PHE A 1 158 ? -4.769 3.600 6.151 1.00 88.06 158 PHE A O 1
ATOM 1224 N N . LEU A 1 159 ? -3.571 1.847 6.841 1.00 91.00 159 LEU A N 1
ATOM 1225 C CA . LEU A 1 159 ? -4.166 1.838 8.182 1.00 91.00 159 LEU A CA 1
ATOM 1226 C C . LEU A 1 159 ? -3.846 3.116 8.973 1.00 91.00 159 LEU A C 1
ATOM 1228 O O . LEU A 1 159 ? -4.703 3.614 9.698 1.00 91.00 159 LEU A O 1
ATOM 1232 N N . GLN A 1 160 ? -2.639 3.668 8.832 1.00 86.44 160 GLN A N 1
ATOM 1233 C CA . GLN A 1 160 ? -2.242 4.926 9.470 1.00 86.44 160 GLN A CA 1
ATOM 1234 C C . GLN A 1 160 ? -3.025 6.120 8.927 1.00 86.44 160 GLN A C 1
ATOM 1236 O O . GLN A 1 160 ? -3.414 6.984 9.712 1.00 86.44 160 GLN A O 1
ATOM 1241 N N . GLU A 1 161 ? -3.300 6.151 7.622 1.00 85.12 161 GLU A N 1
ATOM 1242 C CA . GLU A 1 161 ? -4.148 7.166 6.996 1.00 85.12 161 GLU A CA 1
ATOM 1243 C C . GLU A 1 161 ? -5.547 7.161 7.610 1.00 85.12 161 GLU A C 1
ATOM 1245 O O . GLU A 1 161 ? -6.025 8.189 8.096 1.00 85.12 161 GLU A O 1
ATOM 1250 N N . LEU A 1 162 ? -6.167 5.978 7.655 1.00 88.44 162 LEU A N 1
ATOM 1251 C CA . LEU A 1 162 ? -7.516 5.803 8.180 1.00 88.44 162 LEU A CA 1
ATOM 1252 C C . LEU A 1 162 ? -7.593 6.126 9.674 1.00 88.44 162 LEU A C 1
ATOM 1254 O O . LEU A 1 162 ? -8.515 6.811 10.115 1.00 88.44 162 LEU A O 1
ATOM 1258 N N . VAL A 1 163 ? -6.620 5.677 10.465 1.00 87.81 163 VAL A N 1
ATOM 1259 C CA . VAL A 1 163 ? -6.565 5.978 11.902 1.00 87.81 163 VAL A CA 1
ATOM 1260 C C . VAL A 1 163 ? -6.338 7.469 12.139 1.00 87.81 163 VAL A C 1
ATOM 1262 O O . VAL A 1 163 ? -7.010 8.053 12.988 1.00 87.81 163 VAL A O 1
ATOM 1265 N N . GLY A 1 164 ? -5.454 8.118 11.380 1.00 79.88 164 GLY A N 1
ATOM 1266 C CA . GLY A 1 164 ? -5.221 9.559 11.498 1.00 79.88 164 GLY A CA 1
ATOM 1267 C C . GLY A 1 164 ? -6.444 10.401 11.125 1.00 79.88 164 GLY A C 1
ATOM 1268 O O . GLY A 1 164 ? -6.705 11.421 11.764 1.00 79.88 164 GLY A O 1
ATOM 1269 N N . ALA A 1 165 ? -7.241 9.939 10.157 1.00 80.62 165 ALA A N 1
ATOM 1270 C CA . ALA A 1 165 ? -8.506 10.564 9.771 1.00 80.62 165 ALA A CA 1
ATOM 1271 C C . ALA A 1 165 ? -9.674 10.270 10.738 1.00 80.62 165 ALA A C 1
ATOM 1273 O O . ALA A 1 165 ? -10.721 10.916 10.658 1.00 80.62 165 ALA A O 1
ATOM 1274 N N . SER A 1 166 ? -9.514 9.327 11.671 1.00 85.88 166 SER A N 1
ATOM 1275 C CA . SER A 1 166 ? -10.605 8.863 12.530 1.00 85.88 166 SER A CA 1
ATOM 1276 C C . SER A 1 166 ? -10.995 9.850 13.649 1.00 85.88 166 SER A C 1
ATOM 1278 O O . SER A 1 166 ? -10.151 10.631 14.119 1.00 85.88 166 SER A O 1
ATOM 1280 N N . PRO A 1 167 ? -12.262 9.835 14.122 1.00 82.50 167 PRO A N 1
ATOM 1281 C CA . PRO A 1 167 ? -12.705 10.672 15.240 1.00 82.50 167 PRO A CA 1
ATOM 1282 C C . PRO A 1 167 ? -11.907 10.443 16.533 1.00 82.50 167 PRO A C 1
ATOM 1284 O O . PRO A 1 167 ? -11.465 11.413 17.154 1.00 82.50 167 PRO A O 1
ATOM 1287 N N . TYR A 1 168 ? -11.666 9.181 16.902 1.00 81.31 168 TYR A N 1
ATOM 1288 C CA . TYR A 1 168 ? -10.969 8.790 18.126 1.00 81.31 168 TYR A CA 1
ATOM 1289 C C . TYR A 1 168 ? -9.568 8.247 17.833 1.00 81.31 168 TYR A C 1
ATOM 1291 O O . TYR A 1 168 ? -9.405 7.223 17.176 1.00 81.31 168 TYR A O 1
ATOM 1299 N N . GLY A 1 169 ? -8.556 8.896 18.412 1.00 74.50 169 GLY A N 1
ATOM 1300 C CA . GLY A 1 169 ? -7.179 8.403 18.447 1.00 74.50 169 GLY A CA 1
ATOM 1301 C C . GLY A 1 169 ? -6.660 8.386 19.881 1.00 74.50 169 GLY A C 1
ATOM 1302 O O . GLY A 1 169 ? -6.620 9.429 20.537 1.00 74.50 169 GLY A O 1
ATOM 1303 N N . ALA A 1 170 ? -6.259 7.213 20.372 1.00 69.00 170 ALA A N 1
ATOM 1304 C CA . ALA A 1 170 ? -5.759 7.040 21.731 1.00 69.00 170 ALA A CA 1
ATOM 1305 C C . ALA A 1 170 ? -4.610 6.028 21.784 1.00 69.00 170 ALA A C 1
ATOM 1307 O O . ALA A 1 170 ? -4.594 5.053 21.037 1.00 69.00 170 ALA A O 1
ATOM 1308 N N . ALA A 1 171 ? -3.656 6.277 22.689 1.00 76.56 171 ALA A N 1
ATOM 1309 C CA . ALA A 1 171 ? -2.610 5.313 23.014 1.00 76.56 171 ALA A CA 1
ATOM 1310 C C . ALA A 1 171 ? -3.172 4.124 23.790 1.00 76.56 171 ALA A C 1
ATOM 1312 O O . ALA A 1 171 ? -2.713 3.011 23.605 1.00 76.56 171 ALA A O 1
ATOM 1313 N N . ASP A 1 172 ? -4.139 4.361 24.672 1.00 88.06 172 ASP A N 1
ATOM 1314 C CA . ASP A 1 172 ? -4.873 3.310 25.363 1.00 88.06 172 ASP A CA 1
ATOM 1315 C C . ASP A 1 172 ? -6.144 2.998 24.573 1.00 88.06 172 ASP A C 1
ATOM 1317 O O . ASP A 1 172 ? -6.972 3.883 24.340 1.00 88.06 172 ASP A O 1
ATOM 1321 N N . PHE A 1 173 ? -6.292 1.747 24.143 1.00 93.12 173 PHE A N 1
ATOM 1322 C CA . PHE A 1 173 ? -7.429 1.334 23.329 1.00 93.12 173 PHE A CA 1
ATOM 1323 C C . PHE A 1 173 ? -8.724 1.250 24.143 1.00 93.12 173 PHE A C 1
ATOM 1325 O O . PHE A 1 173 ? -9.791 1.075 23.556 1.00 93.12 173 PHE A O 1
ATOM 1332 N N . ASP A 1 174 ? -8.663 1.413 25.470 1.00 92.75 174 ASP A N 1
ATOM 1333 C CA . ASP A 1 174 ? -9.849 1.568 26.311 1.00 92.75 174 ASP A CA 1
ATOM 1334 C C . ASP A 1 174 ? -10.493 2.965 26.214 1.00 92.75 174 ASP A C 1
ATOM 1336 O O . ASP A 1 174 ? -11.652 3.128 26.593 1.00 92.75 174 ASP A O 1
ATOM 1340 N N . HIS A 1 175 ? -9.783 3.957 25.661 1.00 87.44 175 HIS A N 1
ATOM 1341 C CA . HIS A 1 175 ? -10.266 5.335 25.470 1.00 87.44 175 HIS A CA 1
ATOM 1342 C C . HIS A 1 175 ? -10.811 5.621 24.057 1.00 87.44 175 HIS A C 1
ATOM 1344 O O . HIS A 1 175 ? -11.032 6.776 23.690 1.00 87.44 175 HIS A O 1
ATOM 1350 N N . LEU A 1 176 ? -11.001 4.584 23.245 1.00 90.25 176 LEU A N 1
ATOM 1351 C CA . LEU A 1 176 ? -11.659 4.668 21.939 1.00 90.25 176 LEU A CA 1
ATOM 1352 C C . LEU A 1 176 ? -13.197 4.710 22.096 1.00 90.25 176 LEU A C 1
ATOM 1354 O O . LEU A 1 176 ? -13.710 4.591 23.209 1.00 90.25 176 LEU A O 1
ATOM 1358 N N . ARG A 1 177 ? -13.956 4.853 20.992 1.00 89.31 177 ARG A N 1
ATOM 1359 C CA . ARG A 1 177 ? -15.442 4.869 21.013 1.00 89.31 177 ARG A CA 1
ATOM 1360 C C . ARG A 1 177 ? -15.997 3.639 21.732 1.00 89.31 177 ARG A C 1
ATOM 1362 O O . ARG A 1 177 ? -16.929 3.744 22.526 1.00 89.31 177 ARG A O 1
ATOM 1369 N N . CYS A 1 178 ? -15.407 2.485 21.446 1.00 91.69 178 CYS A N 1
ATOM 1370 C CA . CYS A 1 178 ? -15.558 1.261 22.215 1.00 91.69 178 CYS A CA 1
ATOM 1371 C C . CYS A 1 178 ? -14.170 0.693 22.514 1.00 91.69 178 CYS A C 1
ATOM 1373 O O . CYS A 1 178 ? -13.231 0.889 21.741 1.00 91.69 178 CYS A O 1
ATOM 1375 N N . ARG A 1 179 ? -14.029 -0.005 23.645 1.00 96.12 179 ARG A N 1
ATOM 1376 C CA . ARG A 1 179 ? -12.739 -0.582 24.045 1.00 96.12 179 ARG A CA 1
ATOM 1377 C C . ARG A 1 179 ? -12.273 -1.580 22.992 1.00 96.12 179 ARG A C 1
ATOM 1379 O O . ARG A 1 179 ? -13.079 -2.377 22.524 1.00 96.12 179 ARG A O 1
ATOM 1386 N N . PHE A 1 180 ? -10.996 -1.593 22.637 1.00 97.69 180 PHE A N 1
ATOM 1387 C CA . PHE A 1 180 ? -10.515 -2.463 21.561 1.00 97.69 180 PHE A CA 1
ATOM 1388 C C . PHE A 1 180 ? -9.355 -3.362 21.987 1.00 97.69 180 PHE A C 1
ATOM 1390 O O . PHE A 1 180 ? -8.470 -2.957 22.743 1.00 97.69 180 PHE A O 1
ATOM 1397 N N . ARG A 1 181 ? -9.355 -4.600 21.484 1.00 97.69 181 ARG A N 1
ATOM 1398 C CA . ARG A 1 181 ? -8.228 -5.532 21.569 1.00 97.69 181 ARG A CA 1
ATOM 1399 C C . ARG A 1 181 ? -7.951 -6.137 20.196 1.00 97.69 181 ARG A C 1
ATOM 1401 O O . ARG A 1 181 ? -8.803 -6.834 19.643 1.00 97.69 181 ARG A O 1
ATOM 1408 N N . ALA A 1 182 ? -6.739 -5.932 19.685 1.00 97.75 182 ALA A N 1
ATOM 1409 C CA . ALA A 1 182 ? -6.246 -6.667 18.523 1.00 97.75 182 ALA A CA 1
ATOM 1410 C C . ALA A 1 182 ? -5.536 -7.943 18.989 1.00 97.75 182 ALA A C 1
ATOM 1412 O O . ALA A 1 182 ? -4.667 -7.895 19.862 1.00 97.75 182 ALA A O 1
ATOM 1413 N N . VAL A 1 183 ? -5.902 -9.085 18.414 1.00 97.31 183 VAL A N 1
ATOM 1414 C CA . VAL A 1 183 ? -5.280 -10.374 18.727 1.00 97.31 183 VAL A CA 1
ATOM 1415 C C . VAL A 1 183 ? -4.136 -10.627 17.761 1.00 97.31 183 VAL A C 1
ATOM 1417 O O . VAL A 1 183 ? -4.352 -10.677 16.555 1.00 97.31 183 VAL A O 1
ATOM 1420 N N . ALA A 1 184 ? -2.934 -10.836 18.277 1.00 96.88 184 ALA A N 1
ATOM 1421 C CA . ALA A 1 184 ? -1.775 -11.257 17.497 1.00 96.88 184 ALA A CA 1
ATOM 1422 C C . ALA A 1 184 ? -1.189 -12.552 18.070 1.00 96.88 184 ALA A C 1
ATOM 1424 O O . ALA A 1 184 ? -1.520 -12.958 19.186 1.00 96.88 184 ALA A O 1
ATOM 1425 N N . THR A 1 185 ? -0.303 -13.195 17.320 1.00 95.00 185 THR A N 1
ATOM 1426 C CA . THR A 1 185 ? 0.447 -14.368 17.777 1.00 95.00 185 THR A CA 1
ATOM 1427 C C . THR A 1 185 ? 1.911 -13.990 17.957 1.00 95.00 185 THR A C 1
ATOM 1429 O O . THR A 1 185 ? 2.532 -13.492 17.020 1.00 95.00 185 THR A O 1
ATOM 1432 N N . ASP A 1 186 ? 2.478 -14.243 19.138 1.00 95.44 186 ASP A N 1
ATOM 1433 C CA . ASP A 1 186 ? 3.928 -14.164 19.342 1.00 95.44 186 ASP A CA 1
ATOM 1434 C C . ASP A 1 186 ? 4.593 -15.344 18.631 1.00 95.44 186 ASP A C 1
ATOM 1436 O O . ASP A 1 186 ? 4.422 -16.498 19.029 1.00 95.44 186 ASP A O 1
ATOM 1440 N N . LEU A 1 187 ? 5.346 -15.050 17.573 1.00 91.56 187 LEU A N 1
ATOM 1441 C CA . LEU A 1 187 ? 6.003 -16.044 16.732 1.00 91.56 187 LEU A CA 1
ATOM 1442 C C . LEU A 1 187 ? 7.108 -16.806 17.478 1.00 91.56 187 LEU A C 1
ATOM 1444 O O . LEU A 1 187 ? 7.384 -17.953 17.141 1.00 91.56 187 LEU A O 1
ATOM 1448 N N . VAL A 1 188 ? 7.733 -16.194 18.490 1.00 92.94 188 VAL A N 1
ATOM 1449 C CA . VAL A 1 188 ? 8.827 -16.811 19.255 1.00 92.94 188 VAL A CA 1
ATOM 1450 C C . VAL A 1 188 ? 8.276 -17.749 20.326 1.00 92.94 188 VAL A C 1
ATOM 1452 O O . VAL A 1 188 ? 8.809 -18.838 20.528 1.00 92.94 188 VAL A O 1
ATOM 1455 N N . ARG A 1 189 ? 7.210 -17.339 21.024 1.00 93.25 189 ARG A N 1
ATOM 1456 C CA . ARG A 1 189 ? 6.615 -18.126 22.122 1.00 93.25 189 ARG A CA 1
ATOM 1457 C C . ARG A 1 189 ? 5.483 -19.053 21.683 1.00 93.25 189 ARG A C 1
ATOM 1459 O O . ARG A 1 189 ? 5.141 -19.971 22.422 1.00 93.25 189 ARG A O 1
ATOM 1466 N N . GLY A 1 190 ? 4.877 -18.802 20.524 1.00 90.00 190 GLY A N 1
ATOM 1467 C CA . GLY A 1 190 ? 3.714 -19.540 20.029 1.00 90.00 190 GLY A CA 1
ATOM 1468 C C . GLY A 1 190 ? 2.424 -19.273 20.813 1.00 90.00 190 GLY A C 1
ATOM 1469 O O . GLY A 1 190 ? 1.532 -20.114 20.811 1.00 90.00 190 GLY A O 1
ATOM 1470 N N . SER A 1 191 ? 2.312 -18.137 21.510 1.00 92.50 191 SER A N 1
ATOM 1471 C CA . SER A 1 191 ? 1.159 -17.800 22.360 1.00 92.50 191 SER A CA 1
ATOM 1472 C C . SER A 1 191 ? 0.367 -16.601 21.823 1.00 92.50 191 SER A C 1
ATOM 1474 O O . SER A 1 191 ? 0.979 -15.682 21.270 1.00 92.50 191 SER A O 1
ATOM 1476 N N . PRO A 1 192 ? -0.964 -16.544 22.027 1.00 94.38 192 PRO A N 1
ATOM 1477 C CA . PRO A 1 192 ? -1.755 -15.376 21.658 1.00 94.38 192 PRO A CA 1
ATOM 1478 C C . PRO A 1 192 ? -1.435 -14.174 22.557 1.00 94.38 192 PRO A C 1
ATOM 1480 O O . PRO A 1 192 ? -1.204 -14.319 23.760 1.00 94.38 192 PRO A O 1
ATOM 1483 N N . VAL A 1 193 ? -1.479 -12.977 21.977 1.00 96.44 193 VAL A N 1
ATOM 1484 C CA . VAL A 1 193 ? -1.236 -11.692 22.639 1.00 96.44 193 VAL A C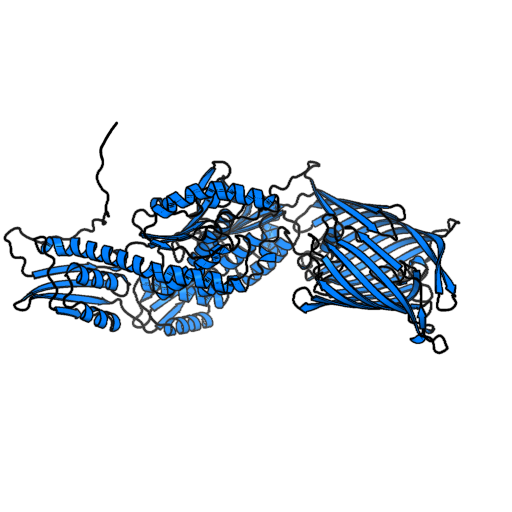A 1
ATOM 1485 C C . VAL A 1 193 ? -2.410 -10.757 22.353 1.00 96.44 193 VAL A C 1
ATOM 1487 O O . VAL A 1 193 ? -2.775 -10.547 21.198 1.00 96.44 193 VAL A O 1
ATOM 1490 N N . LEU A 1 194 ? -2.995 -10.185 23.411 1.00 96.31 194 LEU A N 1
ATOM 1491 C CA . LEU A 1 194 ? -4.013 -9.135 23.315 1.00 96.31 194 LEU A CA 1
ATOM 1492 C C . LEU A 1 194 ? -3.335 -7.765 23.377 1.00 96.31 194 LEU A C 1
ATOM 1494 O O . LEU A 1 194 ? -2.838 -7.353 24.429 1.00 96.31 194 LEU A O 1
ATOM 1498 N N . LEU A 1 195 ? -3.321 -7.059 22.251 1.00 96.00 195 LEU A N 1
ATOM 1499 C CA . LEU A 1 195 ? -2.813 -5.695 22.167 1.00 96.00 195 LEU A CA 1
ATOM 1500 C C . LEU A 1 195 ? -3.893 -4.730 22.660 1.00 96.00 195 LEU A C 1
ATOM 1502 O O . LEU A 1 195 ? -4.995 -4.695 22.111 1.00 96.00 195 LEU A O 1
ATOM 1506 N N . ARG A 1 196 ? -3.573 -3.980 23.720 1.00 94.50 196 ARG A N 1
ATOM 1507 C CA . ARG A 1 196 ? -4.502 -3.094 24.449 1.00 94.50 196 ARG A CA 1
ATOM 1508 C C . ARG A 1 196 ? -4.143 -1.610 24.371 1.00 94.50 196 ARG A C 1
ATOM 1510 O O . ARG A 1 196 ? -4.923 -0.769 24.787 1.00 94.50 196 ARG A O 1
ATOM 1517 N N . SER A 1 197 ? -2.944 -1.299 23.906 1.00 91.12 197 SER A N 1
ATOM 1518 C CA . SER A 1 197 ? -2.420 0.059 23.853 1.00 91.12 197 SER A CA 1
ATOM 1519 C C . SER A 1 197 ? -1.319 0.158 22.800 1.00 91.12 197 SER A C 1
ATOM 1521 O O . SER A 1 197 ? -0.936 -0.858 22.227 1.00 91.12 197 SER A O 1
ATOM 1523 N N . GLY A 1 198 ? -0.807 1.362 22.547 1.00 87.12 198 GLY A N 1
ATOM 1524 C CA . GLY A 1 198 ? 0.244 1.663 21.581 1.00 87.12 198 GLY A CA 1
ATOM 1525 C C . GLY A 1 198 ? -0.294 2.311 20.307 1.00 87.12 198 GLY A C 1
ATOM 1526 O O . GLY A 1 198 ? -1.233 3.102 20.341 1.00 87.12 198 GLY A O 1
ATOM 1527 N N . ASP A 1 199 ? 0.333 1.993 19.177 1.00 87.12 199 ASP A N 1
ATOM 1528 C CA . ASP A 1 199 ? -0.136 2.424 17.860 1.00 87.12 199 ASP A CA 1
ATOM 1529 C C . ASP A 1 199 ? -1.199 1.440 17.351 1.00 87.12 199 ASP A C 1
ATOM 1531 O O . ASP A 1 199 ? -0.910 0.262 17.116 1.00 87.12 199 ASP A O 1
ATOM 1535 N N . ILE A 1 200 ? -2.437 1.912 17.201 1.00 90.56 200 ILE A N 1
ATOM 1536 C CA . ILE A 1 200 ? -3.561 1.061 16.797 1.00 90.56 200 ILE A CA 1
ATOM 1537 C C . ILE A 1 200 ? -3.439 0.569 15.347 1.00 90.56 200 ILE A C 1
ATOM 1539 O O . ILE A 1 200 ? -3.783 -0.581 15.077 1.00 90.56 200 ILE A O 1
ATOM 1543 N N . ALA A 1 201 ? -2.894 1.369 14.423 1.00 91.25 201 ALA A N 1
ATOM 1544 C CA . ALA A 1 201 ? -2.673 0.936 13.041 1.00 91.25 201 ALA A CA 1
ATOM 1545 C C . ALA A 1 201 ? -1.661 -0.215 12.995 1.00 91.25 201 ALA A C 1
ATOM 1547 O O . ALA A 1 201 ? -1.872 -1.221 12.313 1.00 91.25 201 ALA A O 1
ATOM 1548 N N . LEU A 1 202 ? -0.596 -0.109 13.792 1.00 90.38 202 LEU A N 1
ATOM 1549 C CA . LEU A 1 202 ? 0.385 -1.171 13.956 1.00 90.38 202 LEU A CA 1
ATOM 1550 C C . LEU A 1 202 ? -0.211 -2.410 14.633 1.00 90.38 202 LEU A C 1
ATOM 1552 O O . LEU A 1 202 ? 0.131 -3.523 14.242 1.00 90.38 202 LEU A O 1
ATOM 1556 N N . ALA A 1 203 ? -1.097 -2.241 15.618 1.00 93.62 203 ALA A N 1
ATOM 1557 C CA . ALA A 1 203 ? -1.756 -3.353 16.299 1.00 93.62 203 ALA A CA 1
ATOM 1558 C C . ALA A 1 203 ? -2.698 -4.119 15.355 1.00 93.62 203 ALA A C 1
ATOM 1560 O O . ALA A 1 203 ? -2.660 -5.350 15.307 1.00 93.62 203 ALA A O 1
ATOM 1561 N N . MET A 1 204 ? -3.485 -3.395 14.549 1.00 95.50 204 MET A N 1
ATOM 1562 C CA . MET A 1 204 ? -4.311 -3.970 13.483 1.00 95.50 204 MET A CA 1
ATOM 1563 C C . MET A 1 204 ? -3.448 -4.708 12.454 1.00 95.50 204 MET A C 1
ATOM 1565 O O . MET A 1 204 ? -3.752 -5.847 12.105 1.00 95.50 204 MET A O 1
ATOM 1569 N N . ARG A 1 205 ? -2.320 -4.119 12.031 1.00 93.38 205 ARG A N 1
ATOM 1570 C CA . ARG A 1 205 ? -1.372 -4.780 11.123 1.00 93.38 205 ARG A CA 1
ATOM 1571 C C . ARG A 1 205 ? -0.757 -6.035 11.738 1.00 93.38 205 ARG A C 1
ATOM 1573 O O . ARG A 1 205 ? -0.713 -7.061 11.073 1.00 93.38 205 ARG A O 1
ATOM 1580 N N . ALA A 1 206 ? -0.298 -5.981 12.988 1.00 94.25 206 ALA A N 1
ATOM 1581 C CA . ALA A 1 206 ? 0.276 -7.132 13.688 1.00 94.25 206 ALA A CA 1
ATOM 1582 C C . ALA A 1 206 ? -0.712 -8.303 13.736 1.00 94.25 206 ALA A C 1
ATOM 1584 O O . ALA A 1 206 ? -0.319 -9.449 13.543 1.00 94.25 206 ALA A O 1
ATOM 1585 N N . SER A 1 207 ? -1.999 -7.998 13.909 1.00 95.69 207 SER A N 1
ATOM 1586 C CA . SER A 1 207 ? -3.083 -8.977 13.872 1.00 95.69 207 SER A CA 1
ATOM 1587 C C . SER A 1 207 ? -3.339 -9.580 12.485 1.00 95.69 207 SER A C 1
ATOM 1589 O O . SER A 1 207 ? -3.918 -10.659 12.428 1.00 95.69 207 SER A O 1
ATOM 1591 N N . ALA A 1 208 ? -2.899 -8.931 11.399 1.00 92.19 208 ALA A N 1
ATOM 1592 C CA . ALA A 1 208 ? -3.204 -9.277 10.004 1.00 92.19 208 ALA A CA 1
ATOM 1593 C C . ALA A 1 208 ? -1.967 -9.625 9.139 1.00 92.19 208 ALA A C 1
ATOM 1595 O O . ALA A 1 208 ? -2.064 -9.742 7.914 1.00 92.19 208 ALA A O 1
ATOM 1596 N N . VAL A 1 209 ? -0.780 -9.762 9.741 1.00 88.38 209 VAL A N 1
ATOM 1597 C CA . VAL A 1 209 ? 0.460 -10.107 9.024 1.00 88.38 209 VAL A CA 1
ATOM 1598 C C . VAL A 1 209 ? 0.597 -11.618 8.889 1.00 88.38 209 VAL A C 1
ATOM 1600 O O . VAL A 1 209 ? 1.004 -12.321 9.816 1.00 88.38 209 VAL A O 1
ATOM 1603 N N . PHE A 1 210 ? 0.276 -12.123 7.699 1.00 84.25 210 PHE A N 1
ATOM 1604 C CA . PHE A 1 210 ? 0.441 -13.535 7.374 1.00 84.25 210 PHE A CA 1
ATOM 1605 C C . PHE A 1 210 ? 1.928 -13.890 7.146 1.00 84.25 210 PHE A C 1
ATOM 1607 O O . PHE A 1 210 ? 2.591 -13.206 6.352 1.00 84.25 210 PHE A O 1
ATOM 1614 N N . PRO A 1 211 ? 2.467 -14.949 7.790 1.00 78.81 211 PRO A N 1
ATOM 1615 C CA . PRO A 1 211 ? 3.860 -15.371 7.624 1.00 78.81 211 PRO A CA 1
ATOM 1616 C C . PRO A 1 211 ? 4.265 -15.600 6.161 1.00 78.81 211 PRO A C 1
ATOM 1618 O O . PRO A 1 211 ? 3.438 -15.981 5.335 1.00 78.81 211 PRO A O 1
ATOM 1621 N N . LEU A 1 212 ? 5.550 -15.386 5.844 1.00 74.44 212 LEU A N 1
ATOM 1622 C CA . LEU A 1 212 ? 6.163 -15.446 4.499 1.00 74.44 212 LEU A CA 1
ATOM 1623 C C . LEU A 1 212 ? 5.662 -14.383 3.503 1.00 74.44 212 LEU A C 1
ATOM 1625 O O . LEU A 1 212 ? 6.427 -13.947 2.641 1.00 74.44 212 LEU A O 1
ATOM 1629 N N . ARG A 1 213 ? 4.409 -13.932 3.627 1.00 79.12 213 ARG A N 1
ATOM 1630 C CA . ARG A 1 213 ? 3.828 -12.881 2.787 1.00 79.12 213 ARG A CA 1
ATOM 1631 C C . ARG A 1 213 ? 4.281 -11.492 3.228 1.00 79.12 213 ARG A C 1
ATOM 1633 O O . ARG A 1 213 ? 4.775 -10.731 2.399 1.00 79.12 213 ARG A O 1
ATOM 1640 N N . TYR A 1 214 ? 4.142 -11.192 4.518 1.00 83.44 214 TYR A N 1
ATOM 1641 C CA . TYR A 1 214 ? 4.500 -9.898 5.099 1.00 83.44 214 TYR A CA 1
ATOM 1642 C C . TYR A 1 214 ? 5.523 -10.047 6.227 1.00 83.44 214 TYR A C 1
ATOM 1644 O O . TYR A 1 214 ? 5.523 -11.046 6.949 1.00 83.44 214 TYR A O 1
ATOM 1652 N N . THR A 1 215 ? 6.399 -9.052 6.381 1.00 85.12 215 THR A N 1
ATOM 1653 C CA . THR A 1 215 ? 7.385 -9.024 7.470 1.00 85.12 215 THR A CA 1
ATOM 1654 C C . THR A 1 215 ? 6.675 -8.996 8.830 1.00 85.12 215 THR A C 1
ATOM 1656 O O . THR A 1 215 ? 5.843 -8.108 9.039 1.00 85.12 215 THR A O 1
ATOM 1659 N N . PRO A 1 216 ? 7.004 -9.911 9.767 1.00 90.06 216 PRO A N 1
ATOM 1660 C CA . PRO A 1 216 ? 6.463 -9.895 11.125 1.00 90.06 216 PRO A CA 1
ATOM 1661 C C . PRO A 1 216 ? 6.624 -8.536 11.816 1.00 90.06 216 PRO A C 1
ATOM 1663 O O . PRO A 1 216 ? 7.619 -7.833 11.629 1.00 90.06 216 PRO A O 1
ATOM 1666 N N . VAL A 1 217 ? 5.650 -8.166 12.644 1.00 89.56 217 VAL A N 1
ATOM 1667 C CA . VAL A 1 217 ? 5.640 -6.875 13.334 1.00 89.56 217 VAL A CA 1
ATOM 1668 C C . VAL A 1 217 ? 6.438 -6.962 14.623 1.00 89.56 217 VAL A C 1
ATOM 1670 O O . VAL A 1 217 ? 6.085 -7.707 15.533 1.00 89.56 217 VAL A O 1
ATOM 1673 N N . GLN A 1 218 ? 7.482 -6.146 14.742 1.00 87.00 218 GLN A N 1
ATOM 1674 C CA . GLN A 1 218 ? 8.191 -6.004 16.006 1.00 87.00 218 GLN A CA 1
ATOM 1675 C C . GLN A 1 218 ? 7.427 -5.066 16.951 1.00 87.00 218 GLN A C 1
ATOM 1677 O O . GLN A 1 218 ? 7.300 -3.856 16.705 1.00 87.00 218 GLN A O 1
ATOM 1682 N N . TRP A 1 219 ? 6.925 -5.649 18.039 1.00 87.44 219 TRP A N 1
ATOM 1683 C CA . TRP A 1 219 ? 6.168 -4.981 19.090 1.00 87.44 219 TRP A CA 1
ATOM 1684 C C . TRP A 1 219 ? 6.932 -5.090 20.411 1.00 87.44 219 TRP A C 1
ATOM 1686 O O . TRP A 1 219 ? 6.889 -6.116 21.087 1.00 87.44 219 TRP A O 1
ATOM 1696 N N . ASP A 1 220 ? 7.668 -4.036 20.761 1.00 83.75 220 ASP A N 1
ATOM 1697 C CA . ASP A 1 220 ? 8.643 -4.037 21.855 1.00 83.75 220 ASP A CA 1
ATOM 1698 C C . ASP A 1 220 ? 9.637 -5.209 21.742 1.00 83.75 220 ASP A C 1
ATOM 1700 O O . ASP A 1 220 ? 10.477 -5.227 20.841 1.00 83.75 220 ASP A O 1
ATOM 1704 N N . THR A 1 221 ? 9.552 -6.188 22.645 1.00 87.75 221 THR A N 1
ATOM 1705 C CA . THR A 1 221 ? 10.385 -7.401 22.652 1.00 87.75 221 THR A CA 1
ATOM 1706 C C . THR A 1 221 ? 9.742 -8.584 21.927 1.00 87.75 221 THR A C 1
ATOM 1708 O O . THR A 1 221 ? 10.372 -9.633 21.802 1.00 87.75 221 THR A O 1
ATOM 1711 N N . LEU A 1 222 ? 8.502 -8.434 21.458 1.00 92.00 222 LEU A N 1
ATOM 1712 C CA . LEU A 1 222 ? 7.727 -9.477 20.795 1.00 92.00 222 LEU A CA 1
ATOM 1713 C C . LEU A 1 222 ? 7.874 -9.381 19.276 1.00 92.00 222 LEU A C 1
ATOM 1715 O O . LEU A 1 222 ? 7.955 -8.290 18.704 1.00 92.00 222 LEU A O 1
ATOM 1719 N N . LEU A 1 223 ? 7.840 -10.539 18.621 1.00 92.69 223 LEU A N 1
ATOM 1720 C CA . LEU A 1 223 ? 7.751 -10.647 17.170 1.00 92.69 223 LEU A CA 1
ATOM 1721 C C . LEU A 1 223 ? 6.370 -11.197 16.819 1.00 92.69 223 LEU A C 1
ATOM 1723 O O . LEU A 1 223 ? 6.091 -12.370 17.052 1.00 92.69 223 LEU A O 1
ATOM 1727 N N . LEU A 1 224 ? 5.492 -10.334 16.319 1.00 94.62 224 LEU A N 1
ATOM 1728 C CA . LEU A 1 224 ? 4.075 -10.626 16.153 1.00 94.62 224 LEU A CA 1
ATOM 1729 C C . LEU A 1 224 ? 3.715 -10.948 14.701 1.00 94.62 224 LEU A C 1
ATOM 1731 O O . LEU A 1 224 ? 4.193 -10.311 13.761 1.00 94.62 224 LEU A O 1
ATOM 1735 N N . VAL A 1 225 ? 2.826 -11.920 14.541 1.00 93.75 225 VAL A N 1
ATOM 1736 C CA . VAL A 1 225 ? 2.183 -12.308 13.278 1.00 93.75 225 VAL A CA 1
ATOM 1737 C C . VAL A 1 225 ? 0.675 -12.467 13.493 1.00 93.75 225 VAL A C 1
ATOM 1739 O O . VAL A 1 225 ? 0.191 -12.335 14.622 1.00 93.75 225 VAL A O 1
ATOM 1742 N N . ASP A 1 226 ? -0.052 -12.770 12.415 1.00 92.44 226 ASP A N 1
ATOM 1743 C CA . ASP A 1 226 ? -1.512 -12.859 12.389 1.00 92.44 226 ASP A CA 1
ATOM 1744 C C . ASP A 1 226 ? -2.084 -13.641 13.590 1.00 92.44 226 ASP A C 1
ATOM 1746 O O . ASP A 1 226 ? -1.625 -14.734 13.957 1.00 92.44 226 ASP A O 1
ATOM 1750 N N . GLY A 1 227 ? -3.093 -13.051 14.239 1.00 88.12 227 GLY A N 1
ATOM 1751 C CA . GLY A 1 227 ? -3.742 -13.640 15.411 1.00 88.12 227 GLY A CA 1
ATOM 1752 C C . GLY A 1 227 ? -4.480 -14.939 15.102 1.00 88.12 227 GLY A C 1
ATOM 1753 O O . GLY A 1 227 ? -4.664 -15.772 15.991 1.00 88.12 227 GLY A O 1
ATOM 1754 N N . GLY A 1 228 ? -4.854 -15.140 13.840 1.00 87.06 228 GLY A N 1
ATOM 1755 C CA . GLY A 1 228 ? -5.542 -16.314 13.333 1.00 87.06 228 GLY A CA 1
ATOM 1756 C C . GLY A 1 228 ? -4.808 -17.617 13.616 1.00 87.06 228 GLY A C 1
ATOM 1757 O O . GLY A 1 228 ? -5.460 -18.637 13.819 1.00 87.06 228 GLY A O 1
ATOM 1758 N N . LEU A 1 229 ? -3.474 -17.580 13.728 1.00 87.81 229 LEU A N 1
ATOM 1759 C CA . LEU A 1 229 ? -2.652 -18.764 13.997 1.00 87.81 229 LEU A CA 1
ATOM 1760 C C . LEU A 1 229 ? -2.969 -19.426 15.345 1.00 87.81 229 LEU A C 1
ATOM 1762 O O . LEU A 1 229 ? -2.801 -20.636 15.469 1.00 87.81 229 LEU A O 1
ATOM 1766 N N . GLN A 1 230 ? -3.427 -18.655 16.336 1.00 89.06 230 GLN A N 1
ATOM 1767 C CA . GLN A 1 230 ? -3.750 -19.153 17.681 1.00 89.06 230 GLN A CA 1
ATOM 1768 C C . GLN A 1 230 ? -5.201 -18.888 18.102 1.00 89.06 230 GLN A C 1
ATOM 1770 O O . GLN A 1 230 ? -5.735 -19.599 18.952 1.00 89.06 230 GLN A O 1
ATOM 1775 N N . ALA A 1 231 ? -5.845 -17.855 17.554 1.00 90.31 231 ALA A N 1
ATOM 1776 C CA . ALA A 1 231 ? -7.173 -17.422 17.980 1.00 90.31 231 ALA A CA 1
ATOM 1777 C C . ALA A 1 231 ? -7.911 -16.661 16.863 1.00 90.31 231 ALA A C 1
ATOM 1779 O O . ALA A 1 231 ? -8.208 -15.473 16.987 1.00 90.31 231 ALA A O 1
ATOM 1780 N N . ASN A 1 232 ? -8.234 -17.369 15.773 1.00 91.88 232 ASN A N 1
ATOM 1781 C CA . ASN A 1 232 ? -8.946 -16.804 14.618 1.00 91.88 232 ASN A CA 1
ATOM 1782 C C . ASN A 1 232 ? -10.383 -16.354 14.939 1.00 91.88 232 ASN A C 1
ATOM 1784 O O . ASN A 1 232 ? -10.887 -15.435 14.308 1.00 91.88 232 ASN A O 1
ATOM 1788 N N . LEU A 1 233 ? -11.025 -16.957 15.945 1.00 95.62 233 LEU A N 1
ATOM 1789 C CA . LEU A 1 233 ? -12.288 -16.505 16.537 1.00 95.62 233 LEU A CA 1
ATOM 1790 C C . LEU A 1 233 ? -12.067 -16.346 18.057 1.00 95.62 233 LEU A C 1
ATOM 1792 O O . LEU A 1 233 ? -12.252 -17.306 18.793 1.00 95.62 233 LEU A O 1
ATOM 1796 N N . PRO A 1 234 ? -11.610 -15.187 18.562 1.00 96.12 234 PRO A N 1
ATOM 1797 C CA . PRO A 1 234 ? -11.003 -15.081 19.898 1.00 96.12 234 PRO A CA 1
ATOM 1798 C C . PRO A 1 234 ? -12.003 -15.011 21.078 1.00 96.12 234 PRO A C 1
ATOM 1800 O O . PRO A 1 234 ? -11.852 -14.198 21.991 1.00 96.12 234 PRO A O 1
ATOM 1803 N N . VAL A 1 235 ? -13.018 -15.880 21.112 1.00 97.06 235 VAL A N 1
ATOM 1804 C CA . VAL A 1 235 ? -14.113 -15.847 22.105 1.00 97.06 235 VAL A CA 1
ATOM 1805 C C . VAL A 1 235 ? -13.634 -16.133 23.526 1.00 97.06 235 VAL A C 1
ATOM 1807 O O . VAL A 1 235 ? -13.963 -15.388 24.449 1.00 97.06 235 VAL A O 1
ATOM 1810 N N . ARG A 1 236 ? -12.828 -17.178 23.746 1.00 95.06 236 ARG A N 1
ATOM 1811 C CA . ARG A 1 236 ? -12.306 -17.486 25.089 1.00 95.06 236 ARG A CA 1
ATOM 1812 C C . ARG A 1 236 ? -11.336 -16.423 25.594 1.00 95.06 236 ARG A C 1
ATOM 1814 O O . ARG A 1 236 ? -11.289 -16.187 26.800 1.00 95.06 236 ARG A O 1
ATOM 1821 N N . LEU A 1 237 ? -10.580 -15.776 24.702 1.00 95.56 237 LEU A N 1
ATOM 1822 C CA . LEU A 1 237 ? -9.736 -14.632 25.066 1.00 95.56 237 LEU A CA 1
ATOM 1823 C C . LEU A 1 237 ? -10.603 -13.446 25.498 1.00 95.56 237 LEU A C 1
ATOM 1825 O O . LEU A 1 237 ? -10.374 -12.897 26.572 1.00 95.56 237 LEU A O 1
ATOM 1829 N N . ALA A 1 238 ? -11.651 -13.130 24.731 1.00 96.81 238 ALA A N 1
ATOM 1830 C CA . ALA A 1 238 ? -12.619 -12.099 25.089 1.00 96.81 238 ALA A CA 1
ATOM 1831 C C . ALA A 1 238 ? -13.316 -12.389 26.429 1.00 96.81 238 ALA A C 1
ATOM 1833 O O . ALA A 1 238 ? -13.458 -11.486 27.245 1.00 96.81 238 ALA A O 1
ATOM 1834 N N . ARG A 1 239 ? -13.675 -13.650 26.715 1.00 95.50 239 ARG A N 1
ATOM 1835 C CA . ARG A 1 239 ? -14.268 -14.054 28.004 1.00 95.50 239 ARG A CA 1
ATOM 1836 C C . ARG A 1 239 ? -13.326 -13.857 29.184 1.00 95.50 239 ARG A C 1
ATOM 1838 O O . ARG A 1 239 ? -13.782 -13.508 30.265 1.00 95.50 239 ARG A O 1
ATOM 1845 N N . ARG A 1 240 ? -12.028 -14.108 28.998 1.00 95.75 240 ARG A N 1
ATOM 1846 C CA . ARG A 1 240 ? -11.021 -13.895 30.048 1.00 95.75 240 ARG A CA 1
ATOM 1847 C C . ARG A 1 240 ? -10.786 -12.411 30.311 1.00 95.75 240 ARG A C 1
ATOM 1849 O O . ARG A 1 240 ? -10.660 -12.032 31.467 1.00 95.75 240 ARG A O 1
ATOM 1856 N N . GLU A 1 241 ? -10.745 -11.602 29.255 1.00 95.94 241 GLU A N 1
ATOM 1857 C CA . GLU A 1 241 ? -10.561 -10.148 29.354 1.00 95.94 241 GLU A CA 1
ATOM 1858 C C . GLU A 1 241 ? -11.807 -9.454 29.935 1.00 95.94 241 GLU A C 1
ATOM 1860 O O . GLU A 1 241 ? -11.700 -8.541 30.749 1.00 95.94 241 GLU A O 1
ATOM 1865 N N . PHE A 1 242 ? -13.001 -9.922 29.559 1.00 95.69 242 PHE A N 1
ATOM 1866 C CA . PHE A 1 242 ? -14.287 -9.338 29.936 1.00 95.69 242 PHE A CA 1
ATOM 1867 C C . PHE A 1 242 ? -15.223 -10.400 30.553 1.00 95.69 242 PHE A C 1
ATOM 1869 O O . PHE A 1 242 ? -16.189 -10.832 29.915 1.00 95.69 242 PHE A O 1
ATOM 1876 N N . PRO A 1 243 ? -14.982 -10.830 31.807 1.00 92.81 243 PRO A N 1
ATOM 1877 C CA . PRO A 1 243 ? -15.687 -11.965 32.417 1.00 92.81 243 PRO A CA 1
ATOM 1878 C C . PRO A 1 243 ? -17.196 -11.753 32.603 1.00 92.81 243 PRO A C 1
ATOM 1880 O O . PRO A 1 243 ? -17.954 -12.719 32.555 1.00 92.81 243 PRO A O 1
ATOM 1883 N N . ASN A 1 244 ? -17.638 -10.502 32.766 1.00 89.94 244 ASN A N 1
ATOM 1884 C CA . ASN A 1 244 ? -19.039 -10.149 33.033 1.00 89.94 244 ASN A CA 1
ATOM 1885 C C . ASN A 1 244 ? -19.815 -9.708 31.779 1.00 89.94 244 ASN A C 1
ATOM 1887 O O . ASN A 1 244 ? -20.926 -9.197 31.901 1.00 89.94 244 ASN A O 1
ATOM 1891 N N . ALA A 1 245 ? -19.229 -9.846 30.587 1.00 93.44 245 ALA A N 1
ATOM 1892 C CA . ALA A 1 245 ? -19.844 -9.381 29.350 1.00 93.44 245 ALA A CA 1
ATOM 1893 C C . ALA A 1 245 ? -20.651 -10.466 28.629 1.00 93.44 245 ALA A C 1
ATOM 1895 O O . ALA A 1 245 ? -20.289 -11.643 28.660 1.00 93.44 245 ALA A O 1
ATOM 1896 N N . PHE A 1 246 ? -21.691 -10.055 27.904 1.00 94.81 246 PHE A N 1
ATOM 1897 C CA . PHE A 1 246 ? -22.294 -10.877 26.857 1.00 94.81 246 PHE A CA 1
ATOM 1898 C C . PHE A 1 246 ? -21.378 -10.889 25.637 1.00 94.81 246 PHE A C 1
ATOM 1900 O O . PHE A 1 246 ? -21.072 -9.835 25.078 1.00 94.81 246 PHE A O 1
ATOM 1907 N N . ILE A 1 247 ? -20.953 -12.078 25.211 1.00 97.12 247 ILE A N 1
ATOM 1908 C CA . ILE A 1 247 ? -20.078 -12.233 24.049 1.00 97.12 247 ILE A CA 1
ATOM 1909 C C . ILE A 1 247 ? -20.904 -12.556 22.814 1.00 97.12 247 ILE A C 1
ATOM 1911 O O . ILE A 1 247 ? -21.481 -13.641 22.702 1.00 97.12 247 ILE A O 1
ATOM 1915 N N . VAL A 1 248 ? -20.901 -11.619 21.873 1.00 97.88 248 VAL A N 1
ATOM 1916 C CA . VAL A 1 248 ? -21.489 -11.778 20.545 1.00 97.88 248 VAL A CA 1
ATOM 1917 C C . VAL A 1 248 ? -20.350 -12.003 19.565 1.00 97.88 248 VAL A C 1
ATOM 1919 O O . VAL A 1 248 ? -19.494 -11.140 19.412 1.00 97.88 248 VAL A O 1
ATOM 1922 N N . ALA A 1 249 ? -20.299 -13.167 18.932 1.00 98.00 249 ALA A N 1
ATOM 1923 C CA . ALA A 1 249 ? -19.187 -13.566 18.082 1.00 98.00 249 ALA A CA 1
ATOM 1924 C C . ALA A 1 249 ? -19.620 -13.661 16.619 1.00 98.00 249 ALA A C 1
ATOM 1926 O O . ALA A 1 249 ? -20.618 -14.309 16.319 1.00 98.00 249 ALA A O 1
ATOM 1927 N N . VAL A 1 250 ? -18.859 -13.047 15.714 1.00 98.12 250 VAL A N 1
ATOM 1928 C CA . VAL A 1 250 ? -19.074 -13.113 14.266 1.00 98.12 250 VAL A CA 1
ATOM 1929 C C . VAL A 1 250 ? -18.001 -13.996 13.653 1.00 98.12 250 VAL A C 1
ATOM 1931 O O . VAL A 1 250 ? -16.811 -13.689 13.745 1.00 98.12 250 VAL A O 1
ATOM 1934 N N . ASN A 1 251 ? -18.425 -15.095 13.034 1.00 96.19 251 ASN A N 1
ATOM 1935 C CA . ASN A 1 251 ? -17.528 -16.065 12.427 1.00 96.19 251 ASN A CA 1
ATOM 1936 C C . ASN A 1 251 ? -17.598 -16.005 10.896 1.00 96.19 251 ASN A C 1
ATOM 1938 O O . ASN A 1 251 ? -18.577 -16.427 10.288 1.00 96.19 251 ASN A O 1
ATOM 1942 N N . THR A 1 252 ? -16.521 -15.530 10.275 1.00 94.69 252 THR A N 1
ATOM 1943 C CA . THR A 1 252 ? -16.328 -15.472 8.815 1.00 94.69 252 THR A CA 1
ATOM 1944 C C . THR A 1 252 ? -15.198 -16.378 8.326 1.00 94.69 252 THR A C 1
ATOM 1946 O O . THR A 1 252 ? -14.728 -16.236 7.193 1.00 94.69 252 THR A O 1
ATOM 1949 N N . THR A 1 253 ? -14.727 -17.303 9.165 1.00 89.31 253 THR A N 1
ATOM 1950 C CA . THR A 1 253 ? -13.637 -18.218 8.803 1.00 89.31 253 THR A CA 1
ATOM 1951 C C . THR A 1 253 ? -13.997 -19.066 7.575 1.00 89.31 253 THR A C 1
ATOM 1953 O O . THR A 1 253 ? -15.168 -19.336 7.287 1.00 89.31 253 THR A O 1
ATOM 1956 N N . ALA A 1 254 ? -12.986 -19.405 6.773 1.00 79.69 254 ALA A N 1
ATOM 1957 C CA . ALA A 1 254 ? -13.192 -20.126 5.522 1.00 79.69 254 ALA A CA 1
ATOM 1958 C C . ALA A 1 254 ? -13.336 -21.640 5.756 1.00 79.69 254 ALA A C 1
ATOM 1960 O O . ALA A 1 254 ? -12.627 -22.194 6.603 1.00 79.69 254 ALA A O 1
ATOM 1961 N N . PRO A 1 255 ? -14.205 -22.331 4.994 1.00 74.81 255 PRO A N 1
ATOM 1962 C CA . PRO A 1 255 ? -14.137 -23.780 4.890 1.00 74.81 255 PRO A CA 1
ATOM 1963 C C . PRO A 1 255 ? -12.851 -24.204 4.163 1.00 74.81 255 PRO A C 1
ATOM 1965 O O . PRO A 1 255 ? -12.172 -23.404 3.519 1.00 74.81 255 PRO A O 1
ATOM 1968 N N . LEU A 1 256 ? -12.520 -25.490 4.262 1.00 73.81 256 LEU A N 1
ATOM 1969 C CA . LEU A 1 256 ? -11.382 -26.076 3.555 1.00 73.81 256 LEU A CA 1
ATOM 1970 C C . LEU A 1 256 ? -11.597 -26.013 2.036 1.00 73.81 256 LEU A C 1
ATOM 1972 O O . LEU A 1 256 ? -12.664 -26.389 1.552 1.00 73.81 256 LEU A O 1
ATOM 1976 N N . ARG A 1 257 ? -10.567 -25.590 1.292 1.00 69.12 257 ARG A N 1
ATOM 1977 C CA . ARG A 1 257 ? -10.609 -25.521 -0.177 1.00 69.12 257 ARG A CA 1
ATOM 1978 C C . ARG A 1 257 ? -10.556 -26.916 -0.799 1.00 69.12 257 ARG A C 1
ATOM 1980 O O . ARG A 1 257 ? -9.899 -27.809 -0.264 1.00 69.12 257 ARG A O 1
ATOM 1987 N N . THR A 1 258 ? -11.204 -27.070 -1.951 1.00 67.19 258 THR A N 1
ATOM 1988 C CA . THR A 1 258 ? -11.154 -28.284 -2.783 1.00 67.19 258 THR A CA 1
ATOM 1989 C C . THR A 1 258 ? -10.098 -28.211 -3.888 1.00 67.19 258 THR A C 1
ATOM 1991 O O . THR A 1 258 ? -9.575 -29.246 -4.286 1.00 67.19 258 THR A O 1
ATOM 1994 N N . GLU A 1 259 ? -9.745 -27.010 -4.357 1.00 67.69 259 GLU A N 1
ATOM 1995 C CA . GLU A 1 259 ? -8.751 -26.784 -5.418 1.00 67.69 259 GLU A CA 1
ATOM 1996 C C . GLU A 1 259 ? -7.438 -26.233 -4.834 1.00 67.69 259 GLU A C 1
ATOM 1998 O O . GLU A 1 259 ? -7.420 -25.174 -4.201 1.00 67.69 259 GLU A O 1
ATOM 2003 N N . LEU A 1 260 ? -6.334 -26.964 -5.037 1.00 75.06 260 LEU A N 1
ATOM 2004 C CA . LEU A 1 260 ? -4.994 -26.663 -4.511 1.00 75.06 260 LEU A CA 1
ATOM 2005 C C . LEU A 1 260 ? -3.950 -26.711 -5.639 1.00 75.06 260 LEU A C 1
ATOM 2007 O O . LEU A 1 260 ? -3.075 -27.572 -5.662 1.00 75.06 260 LEU A O 1
ATOM 2011 N N . GLU A 1 261 ? -4.060 -25.804 -6.608 1.00 75.44 261 GLU A N 1
ATOM 2012 C CA . GLU A 1 261 ? -3.247 -25.847 -7.837 1.00 75.44 261 GLU A CA 1
ATOM 2013 C C . GLU A 1 261 ? -1.835 -25.256 -7.685 1.00 75.44 261 GLU A C 1
ATOM 2015 O O . GLU A 1 261 ? -0.999 -25.403 -8.575 1.00 75.44 261 GLU A O 1
ATOM 2020 N N . THR A 1 262 ? -1.540 -24.580 -6.568 1.00 63.38 262 THR A N 1
ATOM 2021 C CA . THR A 1 262 ? -0.281 -23.842 -6.386 1.00 63.38 262 THR A CA 1
ATOM 2022 C C . THR A 1 262 ? 0.401 -24.163 -5.050 1.00 63.38 262 THR A C 1
ATOM 2024 O O . THR A 1 262 ? -0.280 -24.420 -4.052 1.00 63.38 262 THR A O 1
ATOM 2027 N N . PRO A 1 263 ? 1.749 -24.100 -4.968 1.00 69.19 263 PRO A N 1
ATOM 2028 C CA . PRO A 1 263 ? 2.475 -24.389 -3.727 1.00 69.19 263 PRO A CA 1
ATOM 2029 C C . PRO A 1 263 ? 2.035 -23.526 -2.537 1.00 69.19 263 PRO A C 1
ATOM 2031 O O . PRO A 1 263 ? 1.955 -24.009 -1.409 1.00 69.19 263 PRO A O 1
ATOM 2034 N N . TRP A 1 264 ? 1.700 -22.255 -2.779 1.00 65.38 264 TRP A N 1
ATOM 2035 C CA . TRP A 1 264 ? 1.203 -21.364 -1.729 1.00 65.38 264 TRP A CA 1
ATOM 2036 C C . TRP A 1 264 ? -0.232 -21.688 -1.308 1.00 65.38 264 TRP A C 1
ATOM 2038 O O . TRP A 1 264 ? -0.535 -21.548 -0.129 1.00 65.38 264 TRP A O 1
ATOM 2048 N N . ALA A 1 265 ? -1.100 -22.159 -2.213 1.00 67.38 265 ALA A N 1
ATOM 2049 C CA . ALA A 1 265 ? -2.442 -22.614 -1.840 1.00 67.38 265 ALA A CA 1
ATOM 2050 C C . ALA A 1 265 ? -2.376 -23.839 -0.916 1.00 67.38 265 ALA A C 1
ATOM 2052 O O . ALA A 1 265 ? -3.129 -23.925 0.052 1.00 67.38 265 ALA A O 1
ATOM 2053 N N . ILE A 1 266 ? -1.427 -24.750 -1.160 1.00 77.06 266 ILE A N 1
ATOM 2054 C CA . ILE A 1 266 ? -1.164 -25.902 -0.285 1.00 77.06 266 ILE A CA 1
ATOM 2055 C C . ILE A 1 266 ? -0.654 -25.439 1.088 1.00 77.06 266 ILE A C 1
ATOM 2057 O O . ILE A 1 266 ? -1.132 -25.923 2.117 1.00 77.06 266 ILE A O 1
ATOM 2061 N N . ALA A 1 267 ? 0.287 -24.490 1.127 1.00 73.19 267 ALA A N 1
ATOM 2062 C CA . ALA A 1 267 ? 0.803 -23.939 2.382 1.00 73.19 267 ALA A CA 1
ATOM 2063 C C . ALA A 1 267 ? -0.293 -23.225 3.199 1.00 73.19 267 ALA A C 1
ATOM 2065 O O . ALA A 1 267 ? -0.419 -23.465 4.400 1.00 73.19 267 ALA A O 1
ATOM 2066 N N . ASP A 1 268 ? -1.127 -22.413 2.545 1.00 70.38 268 ASP A N 1
ATOM 2067 C CA . ASP A 1 268 ? -2.247 -21.691 3.163 1.00 70.38 268 ASP A CA 1
ATOM 2068 C C . ASP A 1 268 ? -3.311 -22.648 3.729 1.00 70.38 268 ASP A C 1
ATOM 2070 O O . ASP A 1 268 ? -3.736 -22.522 4.881 1.00 70.38 268 ASP A O 1
ATOM 2074 N N . GLN A 1 269 ? -3.674 -23.686 2.967 1.00 79.94 269 GLN A N 1
ATOM 2075 C CA . GLN A 1 269 ? -4.571 -24.749 3.424 1.00 79.94 269 GLN A CA 1
ATOM 2076 C C . GLN A 1 269 ? -3.987 -25.511 4.625 1.00 79.94 269 GLN A C 1
ATOM 2078 O O . GLN A 1 269 ? -4.714 -25.828 5.568 1.00 79.94 269 GLN A O 1
ATOM 2083 N N . SER A 1 270 ? -2.679 -25.786 4.619 1.00 80.94 270 SER A N 1
ATOM 2084 C CA . SER A 1 270 ? -1.993 -26.485 5.717 1.00 80.94 270 SER A CA 1
ATOM 2085 C C . SER A 1 270 ? -2.053 -25.686 7.019 1.00 80.94 270 SER A C 1
ATOM 2087 O O . SER A 1 270 ? -2.335 -26.243 8.080 1.00 80.94 270 SER A O 1
ATOM 2089 N N . ILE A 1 271 ? -1.856 -24.368 6.937 1.00 76.88 271 ILE A N 1
ATOM 2090 C CA . ILE A 1 271 ? -1.996 -23.454 8.074 1.00 76.88 271 ILE A CA 1
ATOM 2091 C C . ILE A 1 271 ? -3.463 -23.384 8.534 1.00 76.88 271 ILE A C 1
ATOM 2093 O O . ILE A 1 271 ? -3.746 -23.516 9.726 1.00 76.88 271 ILE A O 1
ATOM 2097 N N . SER A 1 272 ? -4.407 -23.253 7.598 1.00 75.81 272 SER A N 1
ATOM 2098 C CA . SER A 1 272 ? -5.847 -23.170 7.886 1.00 75.81 272 SER A CA 1
ATOM 2099 C C . SER A 1 272 ? -6.391 -24.417 8.599 1.00 75.81 272 SER A C 1
ATOM 2101 O O . SER A 1 272 ? -7.235 -24.305 9.491 1.00 75.81 272 SER A O 1
ATOM 2103 N N . LEU A 1 273 ? -5.875 -25.607 8.263 1.00 78.94 273 LEU A N 1
ATOM 2104 C CA . LEU A 1 273 ? -6.215 -26.866 8.938 1.00 78.94 273 LEU A CA 1
ATOM 2105 C C . LEU A 1 273 ? -5.879 -26.832 10.434 1.00 78.94 273 LEU A C 1
ATOM 2107 O O . LEU A 1 273 ? -6.691 -27.265 11.251 1.00 78.94 273 LEU A O 1
ATOM 2111 N N . LEU A 1 274 ? -4.714 -26.288 10.797 1.00 78.62 274 LEU A N 1
ATOM 2112 C CA . LEU A 1 274 ? -4.278 -26.185 12.193 1.00 78.62 274 LEU A CA 1
ATOM 2113 C C . LEU A 1 274 ? -5.129 -25.183 12.987 1.00 78.62 274 LEU A C 1
ATOM 2115 O O . LEU A 1 274 ? -5.435 -25.424 14.155 1.00 78.62 274 LEU A O 1
ATOM 2119 N N . MET A 1 275 ? -5.567 -24.091 12.350 1.00 80.56 275 MET A N 1
ATOM 2120 C CA . MET A 1 275 ? -6.407 -23.070 12.990 1.00 80.56 275 MET A CA 1
ATOM 2121 C C . MET A 1 275 ? -7.807 -23.586 13.359 1.00 80.56 275 MET A C 1
ATOM 2123 O O . MET A 1 275 ? -8.396 -23.132 14.343 1.00 80.56 275 MET A O 1
ATOM 2127 N N . ARG A 1 276 ? -8.357 -24.538 12.592 1.00 80.06 276 ARG A N 1
ATOM 2128 C CA . ARG A 1 276 ? -9.752 -24.996 12.723 1.00 80.06 276 ARG A CA 1
ATOM 2129 C C . ARG A 1 276 ? -10.087 -25.526 14.118 1.00 80.06 276 ARG A C 1
ATOM 2131 O O . ARG A 1 276 ? -11.161 -25.237 14.641 1.00 80.06 276 ARG A O 1
ATOM 2138 N N . THR A 1 277 ? -9.160 -26.250 14.739 1.00 75.69 277 THR A N 1
ATOM 2139 C CA . THR A 1 277 ? -9.343 -26.815 16.085 1.00 75.69 277 THR A CA 1
ATOM 2140 C C . THR A 1 277 ? -9.615 -25.730 17.130 1.00 75.69 277 THR A C 1
ATOM 2142 O O . THR A 1 277 ? -10.430 -25.927 18.030 1.00 75.69 277 THR A O 1
ATOM 2145 N N . PHE A 1 278 ? -8.970 -24.566 17.003 1.00 80.06 278 PHE A N 1
ATOM 2146 C CA . PHE A 1 278 ? -9.185 -23.443 17.914 1.00 80.06 278 PHE A CA 1
ATOM 2147 C C . PHE A 1 278 ? -10.552 -22.791 17.691 1.00 80.06 278 PHE A C 1
ATOM 2149 O O . PHE A 1 278 ? -11.259 -22.513 18.657 1.00 80.06 278 PHE A O 1
ATOM 2156 N N . VAL A 1 279 ? -10.960 -22.633 16.429 1.00 85.69 279 VAL A N 1
ATOM 2157 C CA . VAL A 1 279 ? -12.247 -22.021 16.067 1.00 85.69 279 VAL A CA 1
ATOM 2158 C C . VAL A 1 279 ? -13.429 -22.818 16.622 1.00 85.69 279 VAL A C 1
ATOM 2160 O O . VAL A 1 279 ? -14.336 -22.218 17.189 1.00 85.69 279 VAL A O 1
ATOM 2163 N N . GLU A 1 280 ? -13.420 -24.152 16.535 1.00 86.19 280 GLU A N 1
ATOM 2164 C CA . GLU A 1 280 ? -14.521 -24.983 17.060 1.00 86.19 280 GLU A CA 1
ATOM 2165 C C . GLU A 1 280 ? -14.706 -24.850 18.577 1.00 86.19 280 GLU A C 1
ATOM 2167 O O . GLU A 1 280 ? -15.832 -24.736 19.066 1.00 86.19 280 GLU A O 1
ATOM 2172 N N . ALA A 1 281 ? -13.606 -24.789 19.333 1.00 86.25 281 ALA A N 1
ATOM 2173 C CA . ALA A 1 281 ? -13.670 -24.576 20.778 1.00 86.25 281 ALA A CA 1
ATOM 2174 C C . ALA A 1 281 ? -14.226 -23.188 21.140 1.00 86.25 281 ALA A C 1
ATOM 2176 O O . ALA A 1 281 ? -14.936 -23.041 22.136 1.00 86.25 281 ALA A O 1
ATOM 2177 N N . ASP A 1 282 ? -13.905 -22.169 20.342 1.00 91.25 282 ASP A N 1
ATOM 2178 C CA . ASP A 1 282 ? -14.354 -20.797 20.564 1.00 91.25 282 ASP A CA 1
ATOM 2179 C C . ASP A 1 282 ? -15.810 -20.560 20.119 1.00 91.25 282 ASP A C 1
ATOM 2181 O O . ASP A 1 282 ? -16.535 -19.829 20.796 1.00 91.25 282 ASP A O 1
ATOM 2185 N N . ARG A 1 283 ? -16.290 -21.249 19.072 1.00 93.19 283 ARG A N 1
ATOM 2186 C CA . ARG A 1 283 ? -17.705 -21.235 18.641 1.00 93.19 283 ARG A CA 1
ATOM 2187 C C . ARG A 1 283 ? -18.652 -21.622 19.779 1.00 93.19 283 ARG A C 1
ATOM 2189 O O . ARG A 1 283 ? -19.653 -20.949 20.003 1.00 93.19 283 ARG A O 1
ATOM 2196 N N . ALA A 1 284 ? -18.313 -22.672 20.529 1.00 89.06 284 ALA A N 1
ATOM 2197 C CA . ALA A 1 284 ? -19.134 -23.169 21.635 1.00 89.06 284 ALA A CA 1
ATOM 2198 C C . ALA A 1 284 ? -19.152 -22.245 22.872 1.00 89.06 284 ALA A C 1
ATOM 2200 O O . ALA A 1 284 ? -20.022 -22.386 23.729 1.00 89.06 284 ALA A O 1
ATOM 2201 N N . ALA A 1 285 ? -18.199 -21.314 22.988 1.00 91.31 285 ALA A N 1
ATOM 2202 C CA . ALA A 1 285 ? -18.054 -20.427 24.145 1.00 91.31 285 ALA A CA 1
ATOM 2203 C C . ALA A 1 285 ? -18.795 -19.077 24.004 1.00 91.31 285 ALA A C 1
ATOM 2205 O O . ALA A 1 285 ? -18.828 -18.290 24.961 1.00 91.31 285 ALA A O 1
ATOM 2206 N N . ALA A 1 286 ? -19.361 -18.787 22.827 1.00 94.38 286 ALA A N 1
ATOM 2207 C CA . ALA A 1 286 ? -20.071 -17.540 22.552 1.00 94.38 286 ALA A CA 1
ATOM 2208 C C . ALA A 1 286 ? -21.480 -17.549 23.168 1.00 94.38 286 ALA A C 1
ATOM 2210 O O . ALA A 1 286 ? -22.152 -18.580 23.198 1.00 94.38 286 ALA A O 1
ATOM 2211 N N . ASP A 1 287 ? -21.959 -16.392 23.638 1.00 95.06 287 ASP A N 1
ATOM 2212 C CA . ASP A 1 287 ? -23.353 -16.270 24.080 1.00 95.06 287 ASP A CA 1
ATOM 2213 C C . ASP A 1 287 ? -24.293 -16.190 22.877 1.00 95.06 287 ASP A C 1
ATOM 2215 O O . ASP A 1 287 ? -25.344 -16.829 22.855 1.00 95.06 287 ASP A O 1
ATOM 2219 N N . VAL A 1 288 ? -23.905 -15.423 21.864 1.00 96.25 288 VAL A N 1
ATOM 2220 C CA . VAL A 1 288 ? -24.601 -15.343 20.580 1.00 96.25 288 VAL A CA 1
ATOM 2221 C C . VAL A 1 288 ? -23.561 -15.508 19.485 1.00 96.25 288 VAL A C 1
ATOM 2223 O O . VAL A 1 288 ? -22.535 -14.831 19.503 1.00 96.25 288 VAL A O 1
ATOM 2226 N N . LEU A 1 289 ? -23.817 -16.416 18.550 1.00 96.62 289 LEU A N 1
ATOM 2227 C CA . LEU A 1 289 ? -22.947 -16.679 17.411 1.00 96.62 289 LEU A CA 1
ATOM 2228 C C . LEU A 1 289 ? -23.660 -16.221 16.135 1.00 96.62 289 LEU A C 1
ATOM 2230 O O . LEU A 1 289 ? -24.804 -16.601 15.898 1.00 96.62 289 LEU A O 1
ATOM 2234 N N . ILE A 1 290 ? -22.987 -15.394 15.341 1.00 97.56 290 ILE A N 1
ATOM 2235 C CA . ILE A 1 290 ? -23.453 -14.873 14.056 1.00 97.56 290 ILE A CA 1
ATOM 2236 C C . ILE A 1 290 ? -22.577 -15.488 12.969 1.00 97.56 290 ILE A C 1
ATOM 2238 O O . ILE A 1 290 ? -21.368 -15.251 12.933 1.00 97.56 290 ILE A O 1
ATOM 2242 N N . GLU A 1 291 ? -23.184 -16.277 12.085 1.00 95.00 291 GLU A N 1
ATOM 2243 C CA . GLU A 1 291 ? -22.471 -17.016 11.039 1.00 95.00 291 GLU A CA 1
ATOM 2244 C C . GLU A 1 291 ? -23.086 -16.744 9.669 1.00 95.00 291 GLU A C 1
ATOM 2246 O O . GLU A 1 291 ? -24.067 -17.384 9.293 1.00 95.00 291 GLU A O 1
ATOM 2251 N N . PRO A 1 292 ? -22.534 -15.782 8.917 1.00 96.12 292 PRO A N 1
ATOM 2252 C CA . PRO A 1 292 ? -22.973 -15.522 7.556 1.00 96.12 292 PRO A CA 1
ATOM 2253 C C . PRO A 1 292 ? -22.733 -16.729 6.636 1.00 96.12 292 PRO A C 1
ATOM 2255 O O . PRO A 1 292 ? -21.661 -17.341 6.650 1.00 96.12 292 PRO A O 1
ATOM 2258 N N . GLU A 1 293 ? -23.706 -17.043 5.781 1.00 94.31 293 GLU A N 1
ATOM 2259 C CA . GLU A 1 293 ? -23.570 -18.079 4.752 1.00 94.31 293 GLU A CA 1
ATOM 2260 C C . GLU A 1 293 ? -22.782 -17.539 3.549 1.00 94.31 293 GLU A C 1
ATOM 2262 O O . GLU A 1 293 ? -23.338 -16.935 2.637 1.00 94.31 293 GLU A O 1
ATOM 2267 N N . LEU A 1 294 ? -21.458 -17.736 3.556 1.00 91.75 294 LEU A N 1
ATOM 2268 C CA . LEU A 1 294 ? -20.538 -17.157 2.556 1.00 91.75 294 LEU A CA 1
ATOM 2269 C C . LEU A 1 294 ? -20.055 -18.151 1.482 1.00 91.75 294 LEU A C 1
ATOM 2271 O O . LEU A 1 294 ? -19.121 -17.855 0.738 1.00 91.75 294 LEU A O 1
ATOM 2275 N N . GLY A 1 295 ? -20.624 -19.359 1.437 1.00 86.56 295 GLY A N 1
ATOM 2276 C CA . GLY A 1 295 ? -20.270 -20.390 0.456 1.00 86.56 295 GLY A CA 1
ATOM 2277 C C . GLY A 1 295 ? -18.757 -20.640 0.326 1.00 86.56 295 GLY A C 1
ATOM 2278 O O . GLY A 1 295 ? -18.019 -20.648 1.320 1.00 86.56 295 GLY A O 1
ATOM 2279 N N . GLN A 1 296 ? -18.305 -20.819 -0.919 1.00 82.44 296 GLN A N 1
ATOM 228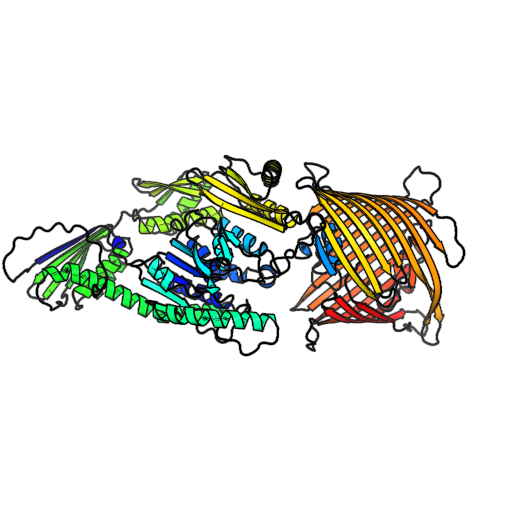0 C CA . GLN A 1 296 ? -16.910 -21.096 -1.294 1.00 82.44 296 GLN A CA 1
ATOM 2281 C C . GLN A 1 296 ? -16.069 -19.833 -1.565 1.00 82.44 296 GLN A C 1
ATOM 2283 O O . GLN A 1 296 ? -14.969 -19.942 -2.102 1.00 82.44 296 GLN A O 1
ATOM 2288 N N . HIS A 1 297 ? -16.555 -18.642 -1.189 1.00 84.50 297 HIS A N 1
ATOM 2289 C CA . HIS A 1 297 ? -15.836 -17.379 -1.399 1.00 84.50 297 HIS A CA 1
ATOM 2290 C C . HIS A 1 297 ? -14.441 -17.410 -0.760 1.00 84.50 297 HIS A C 1
ATOM 2292 O O . HIS A 1 297 ? -14.312 -17.741 0.428 1.00 84.50 297 HIS A O 1
ATOM 2298 N N . GLY A 1 298 ? -13.403 -17.069 -1.528 1.00 80.44 298 GLY A N 1
ATOM 2299 C CA . GLY A 1 298 ? -12.007 -17.186 -1.101 1.00 80.44 298 GLY A CA 1
ATOM 2300 C C . GLY A 1 298 ? -11.556 -16.113 -0.100 1.00 80.44 298 GLY A C 1
ATOM 2301 O O . GLY A 1 298 ? -12.041 -14.987 -0.092 1.00 80.44 298 GLY A O 1
ATOM 2302 N N . THR A 1 299 ? -10.552 -16.418 0.728 1.00 81.75 299 THR A N 1
ATOM 2303 C CA . THR A 1 299 ? -9.966 -15.459 1.695 1.00 81.75 299 THR A CA 1
ATOM 2304 C C . THR A 1 299 ? -9.192 -14.314 1.033 1.00 81.75 299 THR A C 1
ATOM 2306 O O . THR A 1 299 ? -9.072 -13.240 1.616 1.00 81.75 299 THR A O 1
ATOM 2309 N N . LEU A 1 300 ? -8.681 -14.514 -0.184 1.00 79.94 300 LEU A N 1
ATOM 2310 C CA . LEU A 1 300 ? -7.963 -13.501 -0.973 1.00 79.94 300 LEU A CA 1
ATOM 2311 C C . LEU A 1 300 ? -8.812 -12.928 -2.122 1.00 79.94 300 LEU A C 1
ATOM 2313 O O . LEU A 1 300 ? -8.302 -12.188 -2.958 1.00 79.94 300 LEU A O 1
ATOM 2317 N N . GLU A 1 301 ? -10.097 -13.274 -2.182 1.00 84.12 301 GLU A N 1
ATOM 2318 C CA . GLU A 1 301 ? -11.013 -12.857 -3.242 1.00 84.12 301 GLU A CA 1
ATOM 2319 C C . GLU A 1 301 ? -11.727 -11.554 -2.850 1.00 84.12 301 GLU A C 1
ATOM 2321 O O . GLU A 1 301 ? -12.881 -11.555 -2.433 1.00 84.12 301 GLU A O 1
ATOM 2326 N N . PHE A 1 302 ? -11.040 -10.414 -2.936 1.00 88.06 302 PHE A N 1
ATOM 2327 C CA . PHE A 1 302 ? -11.610 -9.102 -2.587 1.00 88.06 302 PHE A CA 1
ATOM 2328 C C . PHE A 1 302 ? -12.498 -8.547 -3.714 1.00 88.06 302 PHE A C 1
ATOM 2330 O O . PHE A 1 302 ? -12.187 -7.542 -4.347 1.00 88.06 302 PHE A O 1
ATOM 2337 N N . ARG A 1 303 ? -13.597 -9.252 -3.995 1.00 90.81 303 ARG A N 1
ATOM 2338 C CA . ARG A 1 303 ? -14.650 -8.902 -4.962 1.00 90.81 303 ARG A CA 1
ATOM 2339 C C . ARG A 1 303 ? -16.010 -9.343 -4.400 1.00 90.81 303 ARG A C 1
ATOM 2341 O O . ARG A 1 303 ? -16.063 -10.017 -3.377 1.00 90.81 303 ARG A O 1
ATOM 2348 N N . GLY A 1 304 ? -17.115 -8.957 -5.042 1.00 92.75 304 GLY A N 1
ATOM 2349 C CA . GLY A 1 304 ? -18.459 -9.397 -4.622 1.00 92.75 304 GLY A CA 1
ATOM 2350 C C . GLY A 1 304 ? -18.946 -8.803 -3.289 1.00 92.75 304 GLY A C 1
ATOM 2351 O O . GLY A 1 304 ? -19.754 -9.416 -2.597 1.00 92.75 304 GLY A O 1
ATOM 2352 N N . PHE A 1 305 ? -18.471 -7.609 -2.915 1.00 95.50 305 PHE A N 1
ATOM 2353 C CA . PHE A 1 305 ? -18.722 -7.003 -1.598 1.00 95.50 305 PHE A CA 1
ATOM 2354 C C . PHE A 1 305 ? -20.208 -6.877 -1.236 1.00 95.50 305 PHE A C 1
ATOM 2356 O O . PHE A 1 305 ? -20.577 -7.154 -0.098 1.00 95.50 305 PHE A O 1
ATOM 2363 N N . ALA A 1 306 ? -21.064 -6.520 -2.199 1.00 96.50 306 ALA A N 1
ATOM 2364 C CA . ALA A 1 306 ? -22.502 -6.361 -1.977 1.00 96.50 306 ALA A CA 1
ATOM 2365 C C . ALA A 1 306 ? -23.155 -7.639 -1.425 1.00 96.50 306 ALA A C 1
ATOM 2367 O O . ALA A 1 306 ? -23.951 -7.568 -0.488 1.00 96.50 306 ALA A O 1
ATOM 2368 N N . GLU A 1 307 ? -22.783 -8.802 -1.969 1.00 96.38 307 GLU A N 1
ATOM 2369 C CA . GLU A 1 307 ? -23.297 -10.094 -1.514 1.00 96.38 307 GLU A CA 1
ATOM 2370 C C . GLU A 1 307 ? -22.776 -10.426 -0.113 1.00 96.38 307 GLU A C 1
ATOM 2372 O O . GLU A 1 307 ? -23.568 -10.748 0.770 1.00 96.38 307 GLU A O 1
ATOM 2377 N N . LEU A 1 308 ? -21.471 -10.266 0.135 1.00 97.44 308 LEU A N 1
ATOM 2378 C CA . LEU A 1 308 ? -20.873 -10.525 1.451 1.00 97.44 308 LEU A CA 1
ATOM 2379 C C . LEU A 1 308 ? -21.545 -9.692 2.556 1.00 97.44 308 LEU A C 1
ATOM 2381 O O . LEU A 1 308 ? -21.917 -10.227 3.602 1.00 97.44 308 LEU A O 1
ATOM 2385 N N . ILE A 1 309 ? -21.750 -8.393 2.315 1.00 98.25 309 ILE A N 1
ATOM 2386 C CA . ILE A 1 309 ? -22.406 -7.480 3.264 1.00 98.25 309 ILE A CA 1
ATOM 2387 C C . ILE A 1 309 ? -23.882 -7.859 3.452 1.00 98.25 309 ILE A C 1
ATOM 2389 O O . ILE A 1 309 ? -24.387 -7.822 4.575 1.00 98.25 309 ILE A O 1
ATOM 2393 N N . ALA A 1 310 ? -24.591 -8.249 2.387 1.00 98.06 310 ALA A N 1
ATOM 2394 C CA . ALA A 1 310 ? -25.973 -8.723 2.485 1.00 98.06 310 ALA A CA 1
ATOM 2395 C C . ALA A 1 310 ? -26.090 -9.985 3.358 1.00 98.06 310 ALA A C 1
ATOM 2397 O O . ALA A 1 310 ? -26.889 -10.001 4.292 1.00 98.06 310 ALA A O 1
ATOM 2398 N N . ARG A 1 311 ? -25.225 -10.987 3.153 1.00 98.00 311 ARG A N 1
ATOM 2399 C CA . ARG A 1 311 ? -25.183 -12.206 3.985 1.00 98.00 311 ARG A CA 1
ATOM 2400 C C . ARG A 1 311 ? -24.872 -11.911 5.449 1.00 98.00 311 ARG A C 1
ATOM 2402 O O . ARG A 1 311 ? -25.437 -12.534 6.346 1.00 98.00 311 ARG A O 1
ATOM 2409 N N . GLY A 1 312 ? -23.998 -10.936 5.699 1.00 97.75 312 GLY A N 1
ATOM 2410 C CA . GLY A 1 312 ? -23.733 -10.416 7.038 1.00 97.75 312 GLY A CA 1
ATOM 2411 C C . GLY A 1 312 ? -24.978 -9.846 7.718 1.00 97.75 312 GLY A C 1
ATOM 2412 O O . GLY A 1 312 ? -25.263 -10.188 8.868 1.00 97.75 312 GLY A O 1
ATOM 2413 N N . ARG A 1 313 ? -25.741 -9.016 6.994 1.00 98.19 313 ARG A N 1
ATOM 2414 C CA . ARG A 1 313 ? -27.007 -8.441 7.478 1.00 98.19 313 ARG A CA 1
ATOM 2415 C C . ARG A 1 313 ? -28.035 -9.524 7.793 1.00 98.19 313 ARG A C 1
ATOM 2417 O O . ARG A 1 313 ? -28.579 -9.526 8.892 1.00 98.19 313 ARG A O 1
ATOM 2424 N N . GLU A 1 314 ? -28.248 -10.466 6.876 1.00 97.94 314 GLU A N 1
ATOM 2425 C CA . GLU A 1 314 ? -29.198 -11.575 7.049 1.00 97.94 314 GLU A CA 1
ATOM 2426 C C . GLU A 1 314 ? -28.903 -12.384 8.323 1.00 97.94 314 GLU A C 1
ATOM 2428 O O . GLU A 1 314 ? -29.791 -12.604 9.151 1.00 97.94 314 GLU A O 1
ATOM 2433 N N . ALA A 1 315 ? -27.642 -12.778 8.529 1.00 97.50 315 ALA A N 1
ATOM 2434 C CA . ALA A 1 315 ? -27.239 -13.535 9.713 1.00 97.50 315 ALA A CA 1
ATOM 2435 C C . ALA A 1 315 ? -27.411 -12.728 11.011 1.00 97.50 315 ALA A C 1
ATOM 2437 O O . ALA A 1 315 ? -27.852 -13.261 12.033 1.00 97.50 315 ALA A O 1
ATOM 2438 N N . ALA A 1 316 ? -27.103 -11.430 10.981 1.00 97.25 316 ALA A N 1
ATOM 2439 C CA . ALA A 1 316 ? -27.281 -10.560 12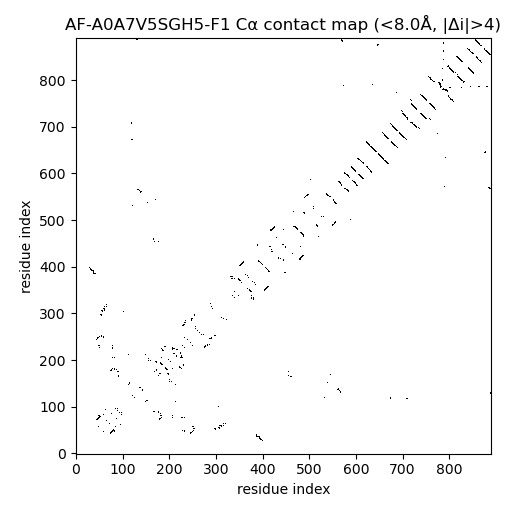.136 1.00 97.25 316 ALA A CA 1
ATOM 2440 C C . ALA A 1 316 ? -28.761 -10.345 12.485 1.00 97.25 316 ALA A C 1
ATOM 2442 O O . ALA A 1 316 ? -29.114 -10.397 13.659 1.00 97.25 316 ALA A O 1
ATOM 2443 N N . GLU A 1 317 ? -29.645 -10.168 11.500 1.00 95.69 317 GLU A N 1
ATOM 2444 C CA . GLU A 1 317 ? -31.095 -10.029 11.714 1.00 95.69 317 GLU A CA 1
ATOM 2445 C C . GLU A 1 317 ? -31.719 -11.281 12.345 1.00 95.69 317 GLU A C 1
ATOM 2447 O O . GLU A 1 317 ? -32.660 -11.197 13.140 1.00 95.69 317 GLU A O 1
ATOM 2452 N N . GLN A 1 318 ? -31.179 -12.461 12.044 1.00 93.75 318 GLN A N 1
ATOM 2453 C CA . GLN A 1 318 ? -31.597 -13.695 12.702 1.00 93.75 318 GLN A CA 1
ATOM 2454 C C . GLN A 1 318 ? -31.113 -13.745 14.157 1.00 93.75 318 GLN A C 1
ATOM 2456 O O . GLN A 1 318 ? -31.898 -14.051 15.061 1.00 93.75 318 GLN A O 1
ATOM 2461 N N . ALA A 1 319 ? -29.850 -13.387 14.397 1.00 94.94 319 ALA A N 1
ATOM 2462 C CA . ALA A 1 319 ? -29.225 -13.446 15.714 1.00 94.94 319 ALA A CA 1
ATOM 2463 C C . ALA A 1 319 ? -29.674 -12.329 16.674 1.00 94.94 319 ALA A C 1
ATOM 2465 O O . ALA A 1 319 ? -29.676 -12.531 17.891 1.00 94.94 319 ALA A O 1
ATOM 2466 N N . ILE A 1 320 ? -30.101 -11.168 16.163 1.00 92.88 320 ILE A N 1
ATOM 2467 C CA . ILE A 1 320 ? -30.475 -10.011 16.992 1.00 92.88 320 ILE A CA 1
ATOM 2468 C C . ILE A 1 320 ? -31.644 -10.335 17.923 1.00 92.88 320 ILE A C 1
ATOM 2470 O O . ILE A 1 320 ? -31.631 -9.954 19.091 1.00 92.88 320 ILE A O 1
ATOM 2474 N N . ARG A 1 321 ? -32.600 -11.143 17.445 1.00 90.62 321 ARG A N 1
ATOM 2475 C CA . ARG A 1 321 ? -33.734 -11.626 18.245 1.00 90.62 321 ARG A CA 1
ATOM 2476 C C . ARG A 1 321 ? -33.263 -12.482 19.417 1.00 90.62 321 ARG A C 1
ATOM 2478 O O . ARG A 1 321 ? -33.787 -12.368 20.523 1.00 90.62 321 ARG A O 1
ATOM 2485 N N . GLN A 1 322 ? -32.247 -13.317 19.195 1.00 92.50 322 GLN A N 1
ATOM 2486 C CA . GLN A 1 322 ? -31.649 -14.132 20.249 1.00 92.50 322 GLN A CA 1
ATOM 2487 C C . GLN A 1 322 ? -30.907 -13.265 21.274 1.00 92.50 322 GLN A C 1
ATOM 2489 O O . GLN A 1 322 ? -31.031 -13.510 22.476 1.00 92.50 322 GLN A O 1
ATOM 2494 N N . LEU A 1 323 ? -30.162 -12.253 20.818 1.00 91.25 323 LEU A N 1
ATOM 2495 C CA . LEU A 1 323 ? -29.459 -11.316 21.692 1.00 91.25 323 LEU A CA 1
ATOM 2496 C C . LEU A 1 323 ? -30.439 -10.524 22.564 1.00 91.25 323 LEU A C 1
ATOM 2498 O O . LEU A 1 323 ? -30.299 -10.530 23.785 1.00 91.25 323 LEU A O 1
ATOM 2502 N N . GLN A 1 324 ? -31.466 -9.922 21.963 1.00 90.44 324 GLN A N 1
ATOM 2503 C CA . GLN A 1 324 ? -32.507 -9.180 22.679 1.00 90.44 324 GLN A CA 1
ATOM 2504 C C . GLN A 1 324 ? -33.226 -10.060 23.707 1.00 90.44 324 GLN A C 1
ATOM 2506 O O . GLN A 1 324 ? -33.386 -9.654 24.854 1.00 90.44 324 GLN A O 1
ATOM 2511 N N . ALA A 1 325 ? -33.569 -11.305 23.356 1.00 90.69 325 ALA A N 1
ATOM 2512 C CA . ALA A 1 325 ? -34.180 -12.239 24.301 1.00 90.69 325 ALA A CA 1
ATOM 2513 C C . ALA A 1 325 ? -33.256 -12.582 25.486 1.00 90.69 325 ALA A C 1
ATOM 2515 O O . ALA A 1 325 ? -33.724 -12.749 26.612 1.00 90.69 325 ALA A O 1
ATOM 2516 N N . ARG A 1 326 ? -31.940 -12.702 25.261 1.00 91.38 326 ARG A N 1
ATOM 2517 C CA . ARG A 1 326 ? -30.965 -12.930 26.342 1.00 91.38 326 ARG A CA 1
ATOM 2518 C C . ARG A 1 326 ? -30.787 -11.700 27.229 1.00 91.38 326 ARG A C 1
ATOM 2520 O O . ARG A 1 326 ? -30.725 -11.861 28.445 1.00 91.38 326 ARG A O 1
ATOM 2527 N N . LEU A 1 327 ? -30.742 -10.506 26.639 1.00 90.19 327 LEU A N 1
ATOM 2528 C CA . LEU A 1 327 ? -30.688 -9.244 27.376 1.00 90.19 327 LEU A CA 1
ATOM 2529 C C . LEU A 1 327 ? -31.951 -9.048 28.219 1.00 90.19 327 LEU A C 1
ATOM 2531 O O . LEU A 1 327 ? -31.843 -8.716 29.394 1.00 90.19 327 LEU A O 1
ATOM 2535 N N . GLN A 1 328 ? -33.131 -9.354 27.675 1.00 89.00 328 GLN A N 1
ATOM 2536 C CA . GLN A 1 328 ? -34.376 -9.301 28.438 1.00 89.00 328 GLN A CA 1
ATOM 2537 C C . GLN A 1 328 ? -34.336 -10.241 29.645 1.00 89.00 328 GLN A C 1
ATOM 2539 O O . GLN A 1 328 ? -34.606 -9.817 30.758 1.00 89.00 328 GLN A O 1
ATOM 2544 N N . ARG A 1 329 ? -33.898 -11.496 29.469 1.00 89.75 329 ARG A N 1
ATOM 2545 C CA . ARG A 1 329 ? -33.753 -12.439 30.595 1.00 89.75 329 ARG A CA 1
ATOM 2546 C C . ARG A 1 329 ? -32.775 -11.952 31.663 1.00 89.75 329 ARG A C 1
ATOM 2548 O O . ARG A 1 329 ? -32.957 -12.266 32.836 1.00 89.75 329 ARG A O 1
ATOM 2555 N N . PHE A 1 330 ? -31.722 -11.237 31.266 1.00 90.56 330 PHE A N 1
ATOM 2556 C CA . PHE A 1 330 ? -30.820 -10.596 32.218 1.00 90.56 330 PHE A CA 1
ATOM 2557 C C . PHE A 1 330 ? -31.570 -9.542 33.038 1.00 90.56 330 PHE A C 1
ATOM 2559 O O . PHE A 1 330 ? -31.521 -9.590 34.265 1.00 90.56 330 PHE A O 1
ATOM 2566 N N . TRP A 1 331 ? -32.320 -8.655 32.383 1.00 90.25 331 TRP A N 1
ATOM 2567 C CA . TRP A 1 331 ? -33.112 -7.634 33.066 1.00 90.25 331 TRP A CA 1
ATOM 2568 C C . TRP A 1 331 ? -34.192 -8.225 33.971 1.00 90.25 331 TRP A C 1
ATOM 2570 O O . TRP A 1 331 ? -34.319 -7.796 35.115 1.00 90.25 331 TRP A O 1
ATOM 2580 N N . ASP A 1 332 ? -34.895 -9.261 33.512 1.00 87.81 332 ASP A N 1
ATOM 2581 C CA . ASP A 1 332 ? -35.881 -9.994 34.309 1.00 87.81 332 ASP A CA 1
ATOM 2582 C C . ASP A 1 332 ? -35.230 -10.598 35.567 1.00 87.81 332 ASP A C 1
ATOM 2584 O O . ASP A 1 332 ? -35.810 -10.566 36.650 1.00 87.81 332 ASP A O 1
ATOM 2588 N N . SER A 1 333 ? -33.997 -11.111 35.453 1.00 87.06 333 SER A N 1
ATOM 2589 C CA . SER A 1 333 ? -33.233 -11.632 36.593 1.00 87.06 333 SER A CA 1
ATOM 2590 C C . SER A 1 333 ? -32.826 -10.532 37.573 1.00 87.06 333 SER A C 1
ATOM 2592 O O . SER A 1 333 ? -32.877 -10.762 38.780 1.00 87.06 333 SER A O 1
ATOM 2594 N N . VAL A 1 334 ? -32.406 -9.360 37.086 1.00 85.56 334 VAL A N 1
ATOM 2595 C CA . VAL A 1 334 ? -32.077 -8.206 37.942 1.00 85.56 334 VAL A CA 1
ATOM 2596 C C . VAL A 1 334 ? -33.327 -7.745 38.688 1.00 85.56 334 VAL A C 1
ATOM 2598 O O . VAL A 1 334 ? -33.299 -7.608 39.911 1.00 85.56 334 VAL A O 1
ATOM 2601 N N . ALA A 1 335 ? -34.443 -7.599 37.972 1.00 84.62 335 ALA A N 1
ATOM 2602 C CA . ALA A 1 335 ? -35.737 -7.249 38.540 1.00 84.62 335 ALA A CA 1
ATOM 2603 C C . ALA A 1 335 ? -36.210 -8.276 39.579 1.00 84.62 335 ALA A C 1
ATOM 2605 O O . ALA A 1 335 ? -36.706 -7.904 40.640 1.00 84.62 335 ALA A O 1
ATOM 2606 N N . GLN A 1 336 ? -36.024 -9.571 39.315 1.00 81.81 336 GLN A N 1
ATOM 2607 C CA . GLN A 1 336 ? -36.422 -10.627 40.241 1.00 81.81 336 GLN A CA 1
ATOM 2608 C C . GLN A 1 336 ? -35.587 -10.637 41.526 1.00 81.81 336 GLN A C 1
ATOM 2610 O O . GLN A 1 336 ? -36.135 -10.911 42.590 1.00 81.81 336 GLN A O 1
ATOM 2615 N N . VAL A 1 337 ? -34.292 -10.320 41.458 1.00 80.31 337 VAL A N 1
ATOM 2616 C CA . VAL A 1 337 ? -33.453 -10.182 42.660 1.00 80.31 337 VAL A CA 1
ATOM 2617 C C . VAL A 1 337 ? -33.833 -8.931 43.454 1.00 80.31 337 VAL A C 1
ATOM 2619 O O . VAL A 1 337 ? -33.923 -9.007 44.675 1.00 80.31 337 VAL A O 1
ATOM 2622 N N . ALA A 1 338 ? -34.083 -7.808 42.776 1.00 76.19 338 ALA A N 1
ATOM 2623 C CA . ALA A 1 338 ? -34.387 -6.535 43.426 1.00 76.19 338 ALA A CA 1
ATOM 2624 C C . ALA A 1 338 ? -35.788 -6.501 44.058 1.00 76.19 338 ALA A C 1
ATOM 2626 O O . ALA A 1 338 ? -35.929 -6.161 45.225 1.00 76.19 338 ALA A O 1
ATOM 2627 N N . VAL A 1 339 ? -36.819 -6.889 43.304 1.00 72.69 339 VAL A N 1
ATOM 2628 C CA . VAL A 1 339 ? -38.230 -6.759 43.710 1.00 72.69 339 VAL A CA 1
ATOM 2629 C C . VAL A 1 339 ? -38.789 -8.077 44.261 1.00 72.69 339 VAL A C 1
ATOM 2631 O O . VAL A 1 339 ? -39.645 -8.091 45.144 1.00 72.69 339 VAL A O 1
ATOM 2634 N N . GLY A 1 340 ? -38.293 -9.222 43.780 1.00 64.25 340 GLY A N 1
ATOM 2635 C CA . GLY A 1 340 ? -38.764 -10.543 44.214 1.00 64.25 340 GLY A CA 1
ATOM 2636 C C . GLY A 1 340 ? -38.325 -10.940 45.628 1.00 64.25 340 GLY A C 1
ATOM 2637 O O . GLY A 1 340 ? -38.965 -11.799 46.233 1.00 64.25 340 GLY A O 1
ATOM 2638 N N . ALA A 1 341 ? -37.279 -10.310 46.174 1.00 59.12 341 ALA A N 1
ATOM 2639 C CA . ALA A 1 341 ? -36.862 -10.504 47.562 1.00 59.12 341 ALA A CA 1
ATOM 2640 C C . ALA A 1 341 ? -37.864 -9.911 48.574 1.00 59.12 341 ALA A C 1
ATOM 2642 O O . ALA A 1 341 ? -38.008 -10.455 49.667 1.00 59.12 341 ALA A O 1
ATOM 2643 N N . GLU A 1 342 ? -38.587 -8.848 48.203 1.00 55.84 342 GLU A N 1
ATOM 2644 C CA . GLU A 1 342 ? -39.516 -8.138 49.096 1.00 55.84 342 GLU A CA 1
ATOM 2645 C C . GLU A 1 342 ? -40.941 -8.707 49.081 1.00 55.84 342 GLU A C 1
ATOM 2647 O O . GLU A 1 342 ? -41.650 -8.633 50.081 1.00 55.84 342 GLU A O 1
ATOM 2652 N N . ILE A 1 343 ? -41.373 -9.311 47.968 1.00 59.38 343 ILE A N 1
ATOM 2653 C CA . ILE A 1 343 ? -42.776 -9.730 47.788 1.00 59.38 343 ILE A CA 1
ATOM 2654 C C . ILE A 1 343 ? -43.090 -11.081 48.453 1.00 59.38 343 ILE A C 1
ATOM 2656 O O . ILE A 1 343 ? -44.251 -11.346 48.745 1.00 59.38 343 ILE A O 1
ATOM 2660 N N . GLY A 1 344 ? -42.077 -11.896 48.776 1.00 51.22 344 GLY A N 1
ATOM 2661 C CA . GLY A 1 344 ? -42.222 -13.106 49.593 1.00 51.22 344 GLY A CA 1
ATOM 2662 C C . GLY A 1 344 ? -43.103 -14.208 48.977 1.00 51.22 344 GLY A C 1
ATOM 2663 O O . GLY A 1 344 ? -44.326 -14.133 48.959 1.00 51.22 344 GLY A O 1
ATOM 2664 N N . GLY A 1 345 ? -42.480 -15.311 48.556 1.00 53.59 345 GLY A N 1
ATOM 2665 C CA . GLY A 1 345 ? -43.170 -16.482 47.996 1.00 53.59 345 GLY A CA 1
ATOM 2666 C C . GLY A 1 345 ? -43.026 -16.544 46.478 1.00 53.59 345 GLY A C 1
ATOM 2667 O O . GLY A 1 345 ? -43.253 -15.566 45.782 1.00 53.59 345 GLY A O 1
ATOM 2668 N N . GLY A 1 346 ? -42.595 -17.693 45.952 1.00 51.81 346 GLY A N 1
ATOM 2669 C CA . GLY A 1 346 ? -42.114 -17.880 44.573 1.00 51.81 346 GLY A CA 1
ATOM 2670 C C . GLY A 1 346 ? -43.130 -17.710 43.428 1.00 51.81 346 GLY A C 1
ATOM 2671 O O . GLY A 1 346 ? -42.961 -18.351 42.394 1.00 51.81 346 GLY A O 1
ATOM 2672 N N . TYR A 1 347 ? -44.168 -16.886 43.587 1.00 56.53 347 TYR A N 1
ATOM 2673 C CA . TYR A 1 347 ? -45.159 -16.548 42.567 1.00 56.53 347 TYR A CA 1
ATOM 2674 C C . TYR A 1 347 ? -44.945 -15.103 42.089 1.00 56.53 347 TYR A C 1
ATOM 2676 O O . TYR A 1 347 ? -45.043 -14.168 42.876 1.00 56.53 347 TYR A O 1
ATOM 2684 N N . ALA A 1 348 ? -44.649 -14.905 40.800 1.00 66.50 348 ALA A N 1
ATOM 2685 C CA . ALA A 1 348 ? -44.502 -13.572 40.210 1.00 66.50 348 ALA A CA 1
ATOM 2686 C C . ALA A 1 348 ? -45.891 -13.008 39.835 1.00 66.50 348 ALA A C 1
ATOM 2688 O O . ALA A 1 348 ? -46.502 -13.527 38.894 1.00 66.50 348 ALA A O 1
ATOM 2689 N N . PRO A 1 349 ? -46.420 -11.983 40.533 1.00 76.06 349 PRO A N 1
ATOM 2690 C CA . PRO A 1 349 ? -47.753 -11.458 40.251 1.00 76.06 349 PRO A CA 1
ATOM 2691 C C . PRO A 1 349 ? -47.817 -10.815 38.859 1.00 76.06 349 PRO A C 1
ATOM 2693 O O . PRO A 1 349 ? -46.822 -10.289 38.353 1.00 76.06 349 PRO A O 1
ATOM 2696 N N . LYS A 1 350 ? -49.000 -10.856 38.234 1.00 82.62 350 LYS A N 1
ATOM 2697 C CA . LYS A 1 350 ? -49.279 -10.084 37.016 1.00 82.62 350 LYS A CA 1
ATOM 2698 C C . LYS A 1 350 ? -49.596 -8.640 37.385 1.00 82.62 350 LYS A C 1
ATOM 2700 O O . LYS A 1 350 ? -50.352 -8.404 38.326 1.00 82.62 350 LYS A O 1
ATOM 2705 N N . VAL A 1 351 ? -49.047 -7.695 36.630 1.00 83.88 351 VAL A N 1
ATOM 2706 C CA . VAL A 1 351 ? -49.255 -6.262 36.860 1.00 83.88 351 VAL A CA 1
ATOM 2707 C C . VAL A 1 351 ? -50.564 -5.832 36.200 1.00 83.88 351 VAL A C 1
ATOM 2709 O O . VAL A 1 351 ? -50.685 -5.868 34.978 1.00 83.88 351 VAL A O 1
ATOM 2712 N N . ALA A 1 352 ? -51.556 -5.454 37.006 1.00 82.81 352 ALA A N 1
ATOM 2713 C CA . ALA A 1 352 ? -52.885 -5.055 36.542 1.00 82.81 352 ALA A CA 1
ATOM 2714 C C . ALA A 1 352 ? -52.880 -3.665 35.887 1.00 82.81 352 ALA A C 1
ATOM 2716 O O . ALA A 1 352 ? -53.597 -3.442 34.916 1.00 82.81 352 ALA A O 1
ATOM 2717 N N . ALA A 1 353 ? -52.044 -2.747 36.381 1.00 84.12 353 ALA A N 1
ATOM 2718 C CA . ALA A 1 353 ? -51.867 -1.416 35.808 1.00 84.12 353 ALA A CA 1
ATOM 2719 C C . ALA A 1 353 ? -50.423 -0.924 35.982 1.00 84.12 353 ALA A C 1
ATOM 2721 O O . ALA A 1 353 ? -49.811 -1.133 37.033 1.00 84.12 353 ALA A O 1
ATOM 2722 N N . VAL A 1 354 ? -49.904 -0.257 34.946 1.00 85.88 354 VAL A N 1
ATOM 2723 C CA . VAL A 1 354 ? -48.594 0.410 34.939 1.00 85.88 354 VAL A CA 1
ATOM 2724 C C . VAL A 1 354 ? -48.822 1.907 34.759 1.00 85.88 354 VAL A C 1
ATOM 2726 O O . VAL A 1 354 ? -49.375 2.329 33.743 1.00 85.88 354 VAL A O 1
ATOM 2729 N N . HIS A 1 355 ? -48.396 2.705 35.735 1.00 87.25 355 HIS A N 1
ATOM 2730 C CA . HIS A 1 355 ? -48.409 4.165 35.659 1.00 87.25 355 HIS A CA 1
ATOM 2731 C C . HIS A 1 355 ? -46.980 4.673 35.468 1.00 87.25 355 HIS A C 1
ATOM 2733 O O . HIS A 1 355 ? -46.201 4.678 36.418 1.00 87.25 355 HIS A O 1
ATOM 2739 N N . ALA A 1 356 ? -46.640 5.085 34.247 1.00 86.31 356 ALA A N 1
ATOM 2740 C CA . ALA A 1 356 ? -45.340 5.660 33.909 1.00 86.31 356 ALA A CA 1
ATOM 2741 C C . ALA A 1 356 ? -45.410 7.194 33.956 1.00 86.31 356 ALA A C 1
ATOM 2743 O O . ALA A 1 356 ? -46.196 7.804 33.234 1.00 86.31 356 ALA A O 1
ATOM 2744 N N . ILE A 1 357 ? -44.605 7.818 34.816 1.00 88.06 357 ILE A N 1
ATOM 2745 C CA . ILE A 1 357 ? -44.565 9.273 35.018 1.00 88.06 357 ILE A CA 1
ATOM 2746 C C . ILE A 1 357 ? -43.155 9.772 34.704 1.00 88.06 357 ILE A C 1
ATOM 2748 O O . ILE A 1 357 ? -42.187 9.181 35.165 1.00 88.06 357 ILE A O 1
ATOM 2752 N N . GLY A 1 358 ? -43.030 10.862 33.942 1.00 85.19 358 GLY A N 1
ATOM 2753 C CA . GLY A 1 358 ? -41.731 11.475 33.620 1.00 85.19 358 GLY A CA 1
ATOM 2754 C C . GLY A 1 358 ? -40.937 10.779 32.506 1.00 85.19 358 GLY A C 1
ATOM 2755 O O . GLY A 1 358 ? -39.815 11.183 32.213 1.00 85.19 358 GLY A O 1
ATOM 2756 N N . PHE A 1 359 ? -41.513 9.761 31.856 1.00 86.06 359 PHE A N 1
ATOM 2757 C CA . PHE A 1 359 ? -40.926 9.135 30.671 1.00 86.06 359 PHE A CA 1
ATOM 2758 C C . PHE A 1 359 ? -41.091 10.024 29.426 1.00 86.06 359 PHE A C 1
ATOM 2760 O O . PHE A 1 359 ? -42.096 10.724 29.289 1.00 86.06 359 PHE A O 1
ATOM 2767 N N . GLN A 1 360 ? -40.125 9.970 28.501 1.00 84.94 360 GLN A N 1
ATOM 2768 C CA . GLN A 1 360 ? -40.285 10.505 27.154 1.00 84.94 360 GLN A CA 1
ATOM 2769 C C . GLN A 1 360 ? -41.475 9.832 26.455 1.00 84.94 360 GLN A C 1
ATOM 2771 O O . GLN A 1 360 ? -41.893 8.731 26.815 1.00 84.94 360 GLN A O 1
ATOM 2776 N N . ARG A 1 361 ? -42.045 10.511 25.455 1.00 83.06 361 ARG A N 1
ATOM 2777 C CA . ARG A 1 361 ? -43.311 10.109 24.826 1.00 83.06 361 ARG A CA 1
ATOM 2778 C C . ARG A 1 361 ? -43.290 8.672 24.291 1.00 83.06 361 ARG A C 1
ATOM 2780 O O . ARG A 1 361 ? -44.218 7.921 24.568 1.00 83.06 361 ARG A O 1
ATOM 2787 N N . GLU A 1 362 ? -42.239 8.301 23.567 1.00 81.94 362 GLU A N 1
ATOM 2788 C CA . GLU A 1 362 ? -42.098 6.966 22.966 1.00 81.94 362 GLU A CA 1
ATOM 2789 C C . GLU A 1 362 ? -41.986 5.869 24.038 1.00 81.94 362 GLU A C 1
ATOM 2791 O O . GLU A 1 362 ? -42.651 4.835 23.952 1.00 81.94 362 GLU A O 1
ATOM 2796 N N . ASP A 1 363 ? -41.227 6.125 25.104 1.00 85.81 363 ASP A N 1
ATOM 2797 C CA . ASP A 1 363 ? -41.069 5.188 26.219 1.00 85.81 363 ASP A CA 1
ATOM 2798 C C . ASP A 1 363 ? -42.355 5.059 27.049 1.00 85.81 363 ASP A C 1
ATOM 2800 O O . ASP A 1 363 ? -42.713 3.965 27.490 1.00 85.81 363 ASP A O 1
ATOM 2804 N N . ALA A 1 364 ? -43.098 6.155 27.230 1.00 83.12 364 ALA A N 1
ATOM 2805 C CA . ALA A 1 364 ? -44.388 6.144 27.916 1.00 83.12 364 ALA A CA 1
ATOM 2806 C C . ALA A 1 364 ? -45.422 5.289 27.161 1.00 83.12 364 ALA A C 1
ATOM 2808 O O . ALA A 1 364 ? -46.169 4.531 27.786 1.00 83.12 364 ALA A O 1
ATOM 2809 N N . GLU A 1 365 ? -45.431 5.356 25.825 1.00 83.75 365 GLU A N 1
ATOM 2810 C CA . GLU A 1 365 ? -46.257 4.492 24.976 1.00 83.75 365 GLU A CA 1
ATOM 2811 C C . GLU A 1 365 ? -45.873 3.012 25.163 1.00 83.75 365 GLU A C 1
ATOM 2813 O O . GLU A 1 365 ? -46.755 2.179 25.396 1.00 83.75 365 GLU A O 1
ATOM 2818 N N . GLN A 1 366 ? -44.577 2.676 25.201 1.00 82.00 366 GLN A N 1
ATOM 2819 C CA . GLN A 1 366 ? -44.122 1.305 25.488 1.00 82.00 366 GLN A CA 1
ATOM 2820 C C . GLN A 1 366 ? -44.546 0.809 26.876 1.00 82.00 366 GLN A C 1
ATOM 2822 O O . GLN A 1 366 ? -44.956 -0.344 27.019 1.00 82.00 366 GLN A O 1
ATOM 2827 N N . CYS A 1 367 ? -44.512 1.670 27.895 1.00 81.00 367 CYS A N 1
ATOM 2828 C CA . CYS A 1 367 ? -44.913 1.308 29.255 1.00 81.00 367 CYS A CA 1
ATOM 2829 C C . CYS A 1 367 ? -46.384 0.872 29.345 1.00 81.00 367 CYS A C 1
ATOM 2831 O O . CYS A 1 367 ? -46.719 -0.012 30.137 1.00 81.00 367 CYS A O 1
ATOM 2833 N N . THR A 1 368 ? -47.271 1.454 28.528 1.00 77.75 368 THR A N 1
ATOM 2834 C CA . THR A 1 368 ? -48.697 1.077 28.520 1.00 77.75 368 THR A CA 1
ATOM 2835 C C . THR A 1 368 ? -48.943 -0.334 27.982 1.00 77.75 368 THR A C 1
ATOM 2837 O O . THR A 1 368 ? -49.883 -0.997 28.420 1.00 77.75 368 THR A O 1
ATOM 2840 N N . LEU A 1 369 ? -48.058 -0.841 27.118 1.00 84.56 369 LEU A N 1
ATOM 2841 C CA . LEU A 1 369 ? -48.130 -2.192 26.550 1.00 84.56 369 LEU A CA 1
ATOM 2842 C C . LEU A 1 369 ? -47.717 -3.295 27.543 1.00 84.56 369 LEU A C 1
ATOM 2844 O O . LEU A 1 369 ? -47.874 -4.479 27.248 1.00 84.56 369 LEU A O 1
ATOM 2848 N N . LEU A 1 370 ? -47.203 -2.929 28.723 1.00 85.44 370 LEU A N 1
ATOM 2849 C CA . LEU A 1 370 ? -46.712 -3.867 29.741 1.00 85.44 370 LEU A CA 1
ATOM 2850 C C . LEU A 1 370 ? -47.812 -4.404 30.675 1.00 85.44 370 LEU A C 1
ATOM 2852 O O . LEU A 1 370 ? -47.547 -5.276 31.507 1.00 85.44 370 LEU A O 1
ATOM 2856 N N . GLN A 1 371 ? -49.046 -3.909 30.557 1.00 86.06 371 GLN A N 1
ATOM 2857 C CA . GLN A 1 371 ? -50.171 -4.351 31.385 1.00 86.06 371 GLN A CA 1
ATOM 2858 C C . GLN A 1 371 ? -50.490 -5.841 31.163 1.00 86.06 371 GLN A C 1
ATOM 2860 O O . GLN A 1 371 ? -50.515 -6.341 30.041 1.00 86.06 371 GLN A O 1
ATOM 2865 N N . GLY A 1 372 ? -50.732 -6.571 32.253 1.00 82.81 372 GLY A N 1
ATOM 2866 C CA . GLY A 1 372 ? -51.025 -8.008 32.242 1.00 82.81 372 GLY A CA 1
ATOM 2867 C C . GLY A 1 372 ? -49.796 -8.928 32.194 1.00 82.81 372 GLY A C 1
ATOM 2868 O O . GLY A 1 372 ? -49.954 -10.150 32.308 1.00 82.81 372 GLY A O 1
ATOM 2869 N N . MET A 1 373 ? -48.586 -8.373 32.072 1.00 88.31 373 MET A N 1
ATOM 2870 C CA . MET A 1 373 ? -47.326 -9.125 32.109 1.00 88.31 373 MET A CA 1
ATOM 2871 C C . MET A 1 373 ? -46.879 -9.430 33.548 1.00 88.31 373 MET A C 1
ATOM 2873 O O . MET A 1 373 ? -47.403 -8.873 34.516 1.00 88.31 373 MET A O 1
ATOM 2877 N N . SER A 1 374 ? -45.917 -10.346 33.707 1.00 86.81 374 SER A N 1
ATOM 2878 C CA . SER A 1 374 ? -45.352 -10.671 35.022 1.00 86.81 374 SER A CA 1
ATOM 2879 C C . SER A 1 374 ? -44.507 -9.516 35.558 1.00 86.81 374 SER A C 1
ATOM 2881 O O . SER A 1 374 ? -43.808 -8.841 34.805 1.00 86.81 374 SER A O 1
ATOM 2883 N N . LEU A 1 375 ? -44.528 -9.314 36.874 1.00 83.38 375 LEU A N 1
ATOM 2884 C CA . LEU A 1 375 ? -43.788 -8.229 37.514 1.00 83.38 375 LEU A CA 1
ATOM 2885 C C . LEU A 1 375 ? -42.286 -8.181 37.152 1.00 83.38 375 LEU A C 1
ATOM 2887 O O . LEU A 1 375 ? -41.823 -7.095 36.803 1.00 83.38 375 LEU A O 1
ATOM 2891 N N . PRO A 1 376 ? -41.526 -9.300 37.146 1.00 84.81 376 PRO A N 1
ATOM 2892 C CA . PRO A 1 376 ? -40.126 -9.277 36.720 1.00 84.81 376 PRO A CA 1
ATOM 2893 C C . PRO A 1 376 ? -39.941 -8.809 35.276 1.00 84.81 376 PRO A C 1
ATOM 2895 O O . PRO A 1 376 ? -38.988 -8.094 35.002 1.00 84.81 376 PRO A O 1
ATOM 2898 N N . TYR A 1 377 ? -40.866 -9.157 34.375 1.00 87.50 377 TYR A N 1
ATOM 2899 C CA . TYR A 1 377 ? -40.812 -8.722 32.980 1.00 87.50 377 TYR A CA 1
ATOM 2900 C C . TYR A 1 377 ? -41.112 -7.229 32.835 1.00 87.50 377 TYR A C 1
ATOM 2902 O O . TYR A 1 377 ? -40.416 -6.524 32.107 1.00 87.50 377 TYR A O 1
ATOM 2910 N N . VAL A 1 378 ? -42.121 -6.722 33.553 1.00 88.31 378 VAL A N 1
ATOM 2911 C CA . VAL A 1 378 ? -42.469 -5.292 33.538 1.00 88.31 378 VAL A CA 1
ATOM 2912 C C . VAL A 1 378 ? -41.313 -4.457 34.083 1.00 88.31 378 VAL A C 1
ATOM 2914 O O . VAL A 1 378 ? -40.836 -3.553 33.401 1.00 88.31 378 VAL A O 1
ATOM 2917 N N . VAL A 1 379 ? -40.818 -4.784 35.280 1.00 87.94 379 VAL A N 1
ATOM 2918 C CA . VAL A 1 379 ? -39.700 -4.061 35.904 1.00 87.94 379 VAL A CA 1
ATOM 2919 C C . VAL A 1 379 ? -38.419 -4.243 35.091 1.00 87.94 379 VAL A C 1
ATOM 2921 O O . VAL A 1 379 ? -37.710 -3.269 34.868 1.00 87.94 379 VAL A O 1
ATOM 2924 N N . GLY A 1 380 ? -38.144 -5.444 34.578 1.00 88.44 380 GLY A N 1
ATOM 2925 C CA . GLY A 1 380 ? -37.007 -5.704 33.694 1.00 88.44 380 GLY A CA 1
ATOM 2926 C C . GLY A 1 380 ? -37.046 -4.845 32.429 1.00 88.44 380 GLY A C 1
ATOM 2927 O O . GLY A 1 380 ? -36.047 -4.224 32.069 1.00 88.44 380 GLY A O 1
ATOM 2928 N N . THR A 1 381 ? -38.213 -4.720 31.796 1.00 89.56 381 THR A N 1
ATOM 2929 C CA . THR A 1 381 ? -38.386 -3.857 30.619 1.00 89.56 381 THR A CA 1
ATOM 2930 C C . THR A 1 381 ? -38.176 -2.383 30.973 1.00 89.56 381 THR A C 1
ATOM 2932 O O . THR A 1 381 ? -37.422 -1.698 30.286 1.00 89.56 381 THR A O 1
ATOM 2935 N N . LEU A 1 382 ? -38.741 -1.901 32.082 1.00 89.75 382 LEU A N 1
ATOM 2936 C CA . LEU A 1 382 ? -38.545 -0.522 32.547 1.00 89.75 382 LEU A CA 1
ATOM 2937 C C . LEU A 1 382 ? -37.082 -0.223 32.912 1.00 89.75 382 LEU A C 1
ATOM 2939 O O . LEU A 1 382 ? -36.583 0.854 32.599 1.00 89.75 382 LEU A O 1
ATOM 2943 N N . LEU A 1 383 ? -36.367 -1.178 33.515 1.00 89.62 383 LEU A N 1
ATOM 2944 C CA . LEU A 1 383 ? -34.925 -1.072 33.753 1.00 89.62 383 LEU A CA 1
ATOM 2945 C C . LEU A 1 383 ? -34.140 -1.022 32.442 1.00 89.62 383 LEU A C 1
ATOM 2947 O O . LEU A 1 383 ? -33.199 -0.241 32.337 1.00 89.62 383 LEU A O 1
ATOM 2951 N N . SER A 1 384 ? -34.536 -1.810 31.440 1.00 89.25 384 SER A N 1
ATOM 2952 C CA . SER A 1 384 ? -33.913 -1.777 30.115 1.00 89.25 384 SER A CA 1
ATOM 2953 C C . SER A 1 384 ? -34.111 -0.423 29.419 1.00 89.25 384 SER A C 1
ATOM 2955 O O . SER A 1 384 ? -33.156 0.108 28.854 1.00 89.25 384 SER A O 1
ATOM 2957 N N . ILE A 1 385 ? -35.302 0.179 29.553 1.00 88.19 385 ILE A N 1
ATOM 2958 C CA . ILE A 1 385 ? -35.611 1.537 29.083 1.00 88.19 385 ILE A CA 1
ATOM 2959 C C . ILE A 1 385 ? -34.770 2.556 29.857 1.00 88.19 385 ILE A C 1
ATOM 2961 O O . ILE A 1 385 ? -34.108 3.391 29.251 1.00 88.19 385 ILE A O 1
ATOM 2965 N N . GLY A 1 386 ? -34.700 2.455 31.188 1.00 86.19 386 GLY A N 1
ATOM 2966 C CA . GLY A 1 386 ? -33.831 3.299 32.018 1.00 86.19 386 GLY A CA 1
ATOM 2967 C C . GLY A 1 386 ? -32.357 3.210 31.631 1.00 86.19 386 GLY A C 1
ATOM 2968 O O . GLY A 1 386 ? -31.629 4.203 31.657 1.00 86.19 386 GLY A O 1
ATOM 2969 N N . ALA A 1 387 ? -31.915 2.019 31.229 1.00 86.44 387 ALA A N 1
ATOM 2970 C CA . ALA A 1 387 ? -30.541 1.754 30.843 1.00 86.44 387 ALA A CA 1
ATOM 2971 C C . ALA A 1 387 ? -30.145 2.327 29.470 1.00 86.44 387 ALA A C 1
ATOM 2973 O O . ALA A 1 387 ? -28.963 2.286 29.123 1.00 86.44 387 ALA A O 1
ATOM 2974 N N . SER A 1 388 ? -31.092 2.911 28.724 1.00 82.56 388 SER A N 1
ATOM 2975 C CA . SER A 1 388 ? -30.827 3.709 27.515 1.00 82.56 388 SER A CA 1
ATOM 2976 C C . SER A 1 388 ? -29.922 4.919 27.784 1.00 82.56 388 SER A C 1
ATOM 2978 O O . SER A 1 388 ? -29.211 5.375 26.890 1.00 82.56 388 SER A O 1
ATOM 2980 N N . GLY A 1 389 ? -29.912 5.412 29.029 1.00 84.38 389 GLY A N 1
ATOM 2981 C CA . GLY A 1 389 ? -29.119 6.559 29.459 1.00 84.38 389 GLY A CA 1
ATOM 2982 C C . GLY A 1 389 ? -29.854 7.897 29.403 1.00 84.38 389 GLY A C 1
ATOM 2983 O O . GLY A 1 389 ? -29.248 8.902 29.756 1.00 84.38 389 GLY A O 1
ATOM 2984 N N . PHE A 1 390 ? -31.131 7.951 29.017 1.00 85.56 390 PHE A N 1
ATOM 2985 C CA . PHE A 1 390 ? -31.917 9.199 29.043 1.00 85.56 390 PHE A CA 1
ATOM 2986 C C . PHE A 1 390 ? -32.395 9.598 30.446 1.00 85.56 390 PHE A C 1
ATOM 2988 O O . PHE A 1 390 ? -32.696 10.767 30.693 1.00 85.56 390 PHE A O 1
ATOM 2995 N N . TYR A 1 391 ? -32.393 8.655 31.388 1.00 89.56 391 TYR A N 1
ATOM 2996 C CA . TYR A 1 391 ? -32.922 8.837 32.737 1.00 89.56 391 TYR A CA 1
ATOM 2997 C C . TYR A 1 391 ? -31.816 8.798 33.789 1.00 89.56 391 TYR A C 1
ATOM 2999 O O . TYR A 1 391 ? -30.986 7.887 33.799 1.00 89.56 391 TYR A O 1
ATOM 3007 N N . ARG A 1 392 ? -31.823 9.789 34.684 1.00 90.38 392 ARG A N 1
ATOM 3008 C CA . ARG A 1 392 ? -30.919 9.886 35.837 1.00 90.38 392 ARG A CA 1
ATOM 3009 C C . ARG A 1 392 ? -31.347 8.938 36.952 1.00 90.38 392 ARG A C 1
ATOM 3011 O O . ARG A 1 392 ? -30.499 8.335 37.601 1.00 90.38 392 ARG A O 1
ATOM 3018 N N . CYS A 1 393 ? -32.651 8.816 37.179 1.00 92.00 393 CYS A N 1
ATOM 3019 C CA . CYS A 1 393 ? -33.210 8.016 38.262 1.00 92.00 393 CYS A CA 1
ATOM 3020 C C . CYS A 1 393 ? -34.520 7.348 37.826 1.00 92.00 393 CYS A C 1
ATOM 3022 O O . CYS A 1 393 ? -35.314 7.959 37.108 1.00 92.00 393 CYS A O 1
ATOM 3024 N N . LEU A 1 394 ? -34.737 6.105 38.263 1.00 92.00 394 LEU A N 1
ATOM 3025 C CA . LEU A 1 394 ? -36.017 5.404 38.168 1.00 92.00 394 LEU A CA 1
ATOM 3026 C C . LEU A 1 394 ? -36.475 4.972 39.561 1.00 92.00 394 LEU A C 1
ATOM 3028 O O . LEU A 1 394 ? -35.775 4.216 40.232 1.00 92.00 394 LEU A O 1
ATOM 3032 N N . SER A 1 395 ? -37.672 5.386 39.960 1.00 90.00 395 SER A N 1
ATOM 3033 C CA . SER A 1 395 ? -38.322 4.965 41.201 1.00 90.00 395 SER A CA 1
ATOM 3034 C C . SER A 1 395 ? -39.538 4.101 40.893 1.00 90.00 395 SER A C 1
ATOM 3036 O O . SER A 1 395 ? -40.429 4.493 40.141 1.00 90.00 395 SER A O 1
ATOM 3038 N N . PHE A 1 396 ? -39.585 2.918 41.486 1.00 88.88 396 PHE A N 1
ATOM 3039 C CA . PHE A 1 396 ? -40.652 1.938 41.352 1.00 88.88 396 PHE A CA 1
ATOM 3040 C C . PHE A 1 396 ? -41.402 1.850 42.673 1.00 88.88 396 PHE A C 1
ATOM 3042 O O . PHE A 1 396 ? -40.832 1.429 43.671 1.00 88.88 396 PHE A O 1
ATOM 3049 N N . ARG A 1 397 ? -42.683 2.211 42.680 1.00 87.56 397 ARG A N 1
ATOM 3050 C CA . ARG A 1 397 ? -43.593 2.012 43.810 1.00 87.56 397 ARG A CA 1
ATOM 3051 C C . ARG A 1 397 ? -44.654 1.012 43.421 1.00 87.56 397 ARG A C 1
ATOM 3053 O O . ARG A 1 397 ? -45.226 1.111 42.336 1.00 87.56 397 ARG A O 1
ATOM 3060 N N . TRP A 1 398 ? -44.951 0.071 44.298 1.00 85.31 398 TRP A N 1
ATOM 3061 C CA . TRP A 1 398 ? -46.020 -0.885 44.049 1.00 85.31 398 TRP A CA 1
ATOM 3062 C C . TRP A 1 398 ? -46.948 -1.023 45.236 1.00 85.31 398 TRP A C 1
ATOM 3064 O O . TRP A 1 398 ? -46.546 -0.855 46.384 1.00 85.31 398 TRP A O 1
ATOM 3074 N N . GLN A 1 399 ? -48.201 -1.345 44.929 1.00 84.56 399 GLN A N 1
ATOM 3075 C CA . GLN A 1 399 ? -49.253 -1.588 45.905 1.00 84.56 399 GLN A CA 1
ATOM 3076 C C . GLN A 1 399 ? -50.235 -2.639 45.383 1.00 84.56 399 GLN A C 1
ATOM 3078 O O . GLN A 1 399 ? -50.502 -2.723 44.180 1.00 84.56 399 GLN A O 1
ATOM 3083 N N . TRP A 1 400 ? -50.795 -3.427 46.295 1.00 76.12 400 TRP A N 1
ATOM 3084 C CA . TRP A 1 400 ? -51.920 -4.314 46.001 1.00 76.12 400 TRP A CA 1
ATOM 3085 C C . TRP A 1 400 ? -53.245 -3.573 46.193 1.00 76.12 400 TRP A C 1
ATOM 3087 O O . TRP A 1 400 ? -53.491 -3.027 47.265 1.00 76.12 400 TRP A O 1
ATOM 3097 N N . ASN A 1 401 ? -54.110 -3.577 45.177 1.00 72.00 401 ASN A N 1
ATOM 3098 C CA . ASN A 1 401 ? -55.479 -3.060 45.280 1.00 72.00 401 ASN A CA 1
ATOM 3099 C C . ASN A 1 401 ? -56.521 -4.143 44.935 1.00 72.00 401 ASN A C 1
ATOM 3101 O O . ASN A 1 401 ? -56.167 -5.276 44.613 1.00 72.00 401 ASN A O 1
ATOM 3105 N N . GLU A 1 402 ? -57.813 -3.795 44.980 1.00 62.28 402 GLU A N 1
ATOM 3106 C CA . GLU A 1 402 ? -58.934 -4.712 44.685 1.00 62.28 402 GLU A CA 1
ATOM 3107 C C . GLU A 1 402 ? -58.917 -5.293 43.253 1.00 62.28 402 GLU A C 1
ATOM 3109 O O . GLU A 1 402 ? -59.586 -6.288 42.983 1.00 62.28 402 GLU A O 1
ATOM 3114 N N . VAL A 1 403 ? -58.141 -4.696 42.338 1.00 62.44 403 VAL A N 1
ATOM 3115 C CA . VAL A 1 403 ? -58.064 -5.037 40.905 1.00 62.44 403 VAL A CA 1
ATOM 3116 C C . VAL A 1 403 ? -56.771 -5.806 40.561 1.00 62.44 403 VAL A C 1
ATOM 3118 O O . VAL A 1 403 ? -56.685 -6.433 39.506 1.00 62.44 403 VAL A O 1
ATOM 3121 N N . GLY A 1 404 ? -55.770 -5.809 41.450 1.00 72.31 404 GLY A N 1
ATOM 3122 C CA . GLY A 1 404 ? -54.518 -6.560 41.319 1.00 72.31 404 GLY A CA 1
ATOM 3123 C C . GLY A 1 404 ? -53.273 -5.772 41.744 1.00 72.31 404 GLY A C 1
ATOM 3124 O O . GLY A 1 404 ? -53.342 -4.801 42.495 1.00 72.31 404 GLY A O 1
ATOM 3125 N N . PHE A 1 405 ? -52.102 -6.206 41.272 1.00 80.19 405 PHE A N 1
ATOM 3126 C CA . PHE A 1 405 ? -50.823 -5.546 41.550 1.00 80.19 405 PHE A CA 1
ATOM 3127 C C . PHE A 1 405 ? -50.664 -4.299 40.668 1.00 80.19 405 PHE A C 1
ATOM 3129 O O . PHE A 1 405 ? -50.624 -4.421 39.441 1.00 80.19 405 PHE A O 1
ATOM 3136 N N . VAL A 1 406 ? -50.554 -3.110 41.263 1.00 83.94 406 VAL A N 1
ATOM 3137 C CA . VAL A 1 406 ? -50.349 -1.845 40.537 1.00 83.94 406 VAL A CA 1
ATOM 3138 C C . VAL A 1 406 ? -48.911 -1.376 40.712 1.00 83.94 406 VAL A C 1
ATOM 3140 O O . VAL A 1 406 ? -48.432 -1.266 41.840 1.00 83.94 406 VAL A O 1
ATOM 3143 N N . LEU A 1 407 ? -48.241 -1.076 39.595 1.00 86.88 407 LEU A N 1
ATOM 3144 C CA . LEU A 1 407 ? -46.879 -0.545 39.566 1.00 86.88 407 LEU A CA 1
ATOM 3145 C C . LEU A 1 407 ? -46.894 0.909 39.086 1.00 86.88 407 LEU A C 1
ATOM 3147 O O . LEU A 1 407 ? -47.300 1.204 37.961 1.00 86.88 407 LEU A O 1
ATOM 3151 N N . GLN A 1 408 ? -46.408 1.815 39.923 1.00 89.19 408 GLN A N 1
ATOM 3152 C CA . GLN A 1 408 ? -46.124 3.197 39.569 1.00 89.19 408 GLN A CA 1
ATOM 3153 C C . GLN A 1 408 ? -44.615 3.350 39.373 1.00 89.19 408 GLN A C 1
ATOM 3155 O O . GLN A 1 408 ? -43.835 3.119 40.292 1.00 89.19 408 GLN A O 1
ATOM 3160 N N . CYS A 1 409 ? -44.201 3.731 38.170 1.00 89.12 409 CYS A N 1
ATOM 3161 C CA . CYS A 1 409 ? -42.811 4.005 37.842 1.00 89.12 409 CYS A CA 1
ATOM 3162 C C . CYS A 1 409 ? -42.647 5.496 37.550 1.00 89.12 409 CYS A C 1
ATOM 3164 O O . CYS A 1 409 ? -43.284 6.035 36.643 1.00 89.12 409 CYS A O 1
ATOM 3166 N N . GLN A 1 410 ? -41.804 6.162 38.330 1.00 92.44 410 GLN A N 1
ATOM 3167 C CA . GLN A 1 410 ? -41.443 7.558 38.145 1.00 92.44 410 GLN A CA 1
ATOM 3168 C C . GLN A 1 410 ? -40.018 7.636 37.600 1.00 92.44 410 GLN A C 1
ATOM 3170 O O . GLN A 1 410 ? -39.086 7.123 38.216 1.00 92.44 410 GLN A O 1
ATOM 3175 N N . ALA A 1 411 ? -39.859 8.277 36.449 1.00 91.31 411 ALA A N 1
ATOM 3176 C CA . ALA A 1 411 ? -38.576 8.522 35.821 1.00 91.31 411 ALA A CA 1
ATOM 3177 C C . ALA A 1 411 ? -38.173 9.990 35.960 1.00 91.31 411 ALA A C 1
ATOM 3179 O O . ALA A 1 411 ? -38.971 10.896 35.716 1.00 91.31 411 ALA A O 1
ATOM 3180 N N . GLU A 1 412 ? -36.916 10.220 36.324 1.00 92.12 412 GLU A N 1
ATOM 3181 C CA . GLU A 1 412 ? -36.293 11.540 36.307 1.00 92.12 412 GLU A CA 1
ATOM 3182 C C . GLU A 1 412 ? -35.352 11.633 35.098 1.00 92.12 412 GLU A C 1
ATOM 3184 O O . GLU A 1 412 ? -34.266 11.040 35.127 1.00 92.12 412 GLU A O 1
ATOM 3189 N N . PRO A 1 413 ? -35.738 12.330 34.015 1.00 87.94 413 PRO A N 1
ATOM 3190 C CA . PRO A 1 413 ? -34.883 12.490 32.847 1.00 87.94 413 PRO A CA 1
ATOM 3191 C C . PRO A 1 413 ? -33.689 13.401 33.147 1.00 87.94 413 PRO A C 1
ATOM 3193 O O . PRO A 1 413 ? -33.728 14.269 34.022 1.00 87.94 413 PRO A O 1
ATOM 3196 N N . TYR A 1 414 ? -32.614 13.217 32.386 1.00 86.94 414 TYR A N 1
ATOM 3197 C CA . TYR A 1 414 ? -31.528 14.189 32.345 1.00 86.94 414 TYR A CA 1
ATOM 3198 C C . TYR A 1 414 ? -31.997 15.514 31.732 1.00 86.94 414 TYR A C 1
ATOM 3200 O O . TYR A 1 414 ? -32.857 15.529 30.856 1.00 86.94 414 TYR A O 1
ATOM 3208 N N . ALA A 1 415 ? -31.389 16.631 32.145 1.00 83.94 415 ALA A N 1
ATOM 3209 C CA . ALA A 1 415 ? -31.674 17.932 31.544 1.00 83.94 415 ALA A CA 1
ATOM 3210 C C . ALA A 1 415 ? -31.332 17.920 30.044 1.00 83.94 415 ALA A C 1
ATOM 3212 O O . ALA A 1 415 ? -30.227 17.502 29.670 1.00 83.94 415 ALA A O 1
ATOM 3213 N N . GLU A 1 416 ? -32.279 18.378 29.224 1.00 83.00 416 GLU A N 1
ATOM 3214 C CA . GLU A 1 416 ? -32.158 18.539 27.775 1.00 83.00 416 GLU A CA 1
ATOM 3215 C C . GLU A 1 416 ? -31.910 20.005 27.408 1.00 83.00 416 GLU A C 1
ATOM 3217 O O . GLU A 1 416 ? -32.390 20.922 28.076 1.00 83.00 416 GLU A O 1
ATOM 3222 N N . TYR A 1 417 ? -31.170 20.223 26.325 1.00 84.00 417 TYR A N 1
ATOM 3223 C CA . TYR A 1 417 ? -30.802 21.544 25.828 1.00 84.00 417 TYR A CA 1
ATOM 3224 C C . TYR A 1 417 ? -31.175 21.675 24.353 1.00 84.00 417 TYR A C 1
ATOM 3226 O O . TYR A 1 417 ? -31.231 20.696 23.612 1.00 84.00 417 TYR A O 1
ATOM 3234 N N . SER A 1 418 ? -31.409 22.908 23.908 1.00 82.81 418 SER A N 1
ATOM 3235 C CA . SER A 1 418 ? -31.724 23.193 22.501 1.00 82.81 418 SER A CA 1
ATOM 3236 C C . SER A 1 418 ? -30.493 23.574 21.675 1.00 82.81 418 SER A C 1
ATOM 3238 O O . SER A 1 418 ? -30.545 23.543 20.446 1.00 82.81 418 SER A O 1
ATOM 3240 N N . GLN A 1 419 ? -29.389 23.937 22.338 1.00 85.81 419 GLN A N 1
ATOM 3241 C CA . GLN A 1 419 ? -28.183 24.455 21.700 1.00 85.81 419 GLN A CA 1
ATOM 3242 C C . GLN A 1 419 ? -26.903 23.908 22.343 1.00 85.81 419 GLN A C 1
ATOM 3244 O O . GLN A 1 419 ? -26.833 23.685 23.555 1.00 85.81 419 GLN A O 1
ATOM 3249 N N . VAL A 1 420 ? -25.879 23.733 21.509 1.00 87.69 420 VAL A N 1
ATOM 3250 C CA . VAL A 1 420 ? -24.500 23.417 21.893 1.00 87.69 420 VAL A CA 1
ATOM 3251 C C . VAL A 1 420 ? -23.601 24.576 21.487 1.00 87.69 420 VAL A C 1
ATOM 3253 O O . VAL A 1 420 ? -23.554 24.947 20.314 1.00 87.69 420 VAL A O 1
ATOM 3256 N N . GLU A 1 421 ? -22.850 25.112 22.442 1.00 89.56 421 GLU A N 1
ATOM 3257 C CA . GLU A 1 421 ? -21.807 26.102 22.182 1.00 89.56 421 GLU A CA 1
ATOM 3258 C C . GLU A 1 421 ? -20.437 25.434 22.209 1.00 89.56 421 GLU A C 1
ATOM 3260 O O . GLU A 1 421 ? -20.092 24.714 23.147 1.00 89.56 421 GLU A O 1
ATOM 3265 N N . VAL A 1 422 ? -19.641 25.686 21.174 1.00 89.56 422 VAL A N 1
ATOM 3266 C CA . VAL A 1 422 ? -18.311 25.097 21.020 1.00 89.56 422 VAL A CA 1
ATOM 3267 C C . VAL A 1 422 ? -17.260 26.182 21.202 1.00 89.56 422 VAL A C 1
ATOM 3269 O O . VAL A 1 422 ? -17.333 27.232 20.575 1.00 89.56 422 VAL A O 1
ATOM 3272 N N . TRP A 1 423 ? -16.253 25.912 22.024 1.00 88.75 423 TRP A N 1
ATOM 3273 C CA . TRP A 1 423 ? -15.162 26.832 22.342 1.00 88.75 423 TRP A CA 1
ATOM 3274 C C . TRP A 1 423 ? -13.798 26.184 22.065 1.00 88.75 423 TRP A C 1
ATOM 3276 O O . TRP A 1 423 ? -13.685 24.963 21.976 1.00 88.75 423 TRP A O 1
ATOM 3286 N N . GLY A 1 424 ? -12.740 26.991 21.927 1.00 83.06 424 GLY A N 1
ATOM 3287 C CA . GLY A 1 424 ? -11.352 26.507 21.797 1.00 83.06 424 GLY A CA 1
ATOM 3288 C C . GLY A 1 424 ? -10.879 26.136 20.379 1.00 83.06 424 GLY A C 1
ATOM 3289 O O . GLY A 1 424 ? -9.739 25.709 20.192 1.00 83.06 424 GLY A O 1
ATOM 3290 N N . VAL A 1 425 ? -11.712 26.373 19.363 1.00 81.81 425 VAL A N 1
ATOM 3291 C CA . VAL A 1 425 ? -11.360 26.362 17.928 1.00 81.81 425 VAL A CA 1
ATOM 3292 C C . VAL A 1 425 ? -11.695 27.729 17.303 1.00 81.81 425 VAL A C 1
ATOM 3294 O O . VAL A 1 425 ? -12.384 28.517 17.953 1.00 81.81 425 VAL A O 1
ATOM 3297 N N . PRO A 1 426 ? -11.218 28.068 16.084 1.00 84.31 426 PRO A N 1
ATOM 3298 C CA . PRO A 1 426 ? -11.519 29.366 15.475 1.00 84.31 426 PRO A CA 1
ATOM 3299 C C . PRO A 1 426 ? -13.028 29.636 15.382 1.00 84.31 426 PRO A C 1
ATOM 3301 O O . PRO A 1 426 ? -13.800 28.737 15.049 1.00 84.31 426 PRO A O 1
ATOM 3304 N N . GLU A 1 427 ? -13.433 30.878 15.643 1.00 86.38 427 GLU A N 1
ATOM 3305 C CA . GLU A 1 427 ? -14.834 31.284 15.844 1.00 86.38 427 GLU A CA 1
ATOM 3306 C C . GLU A 1 427 ? -15.803 30.879 14.705 1.00 86.38 427 GLU A C 1
ATOM 3308 O O . GLU A 1 427 ? -16.847 30.299 15.014 1.00 86.38 427 GLU A O 1
ATOM 3313 N N . PRO A 1 428 ? -15.452 30.995 13.405 1.00 86.19 428 PRO A N 1
ATOM 3314 C CA . PRO A 1 428 ? -16.321 30.516 12.323 1.00 86.19 428 PRO A CA 1
ATOM 3315 C C . PRO A 1 428 ? -16.604 29.007 12.380 1.00 86.19 428 PRO A C 1
ATOM 3317 O O . PRO A 1 428 ? -17.695 28.551 12.040 1.00 86.19 428 PRO A O 1
ATOM 3320 N N . ILE A 1 429 ? -15.616 28.221 12.817 1.00 85.12 429 ILE A N 1
ATOM 3321 C CA . ILE A 1 429 ? -15.725 26.763 12.929 1.00 85.12 429 ILE A CA 1
ATOM 3322 C C . ILE A 1 429 ? -16.513 26.394 14.182 1.00 85.12 429 ILE A C 1
ATOM 3324 O O . ILE A 1 429 ? -17.394 25.544 14.110 1.00 85.12 429 ILE A O 1
ATOM 3328 N N . ALA A 1 430 ? -16.234 27.053 15.308 1.00 87.06 430 ALA A N 1
ATOM 3329 C CA . ALA A 1 430 ? -16.978 26.888 16.553 1.00 87.06 430 ALA A CA 1
ATOM 3330 C C . ALA A 1 430 ? -18.488 27.107 16.351 1.00 87.06 430 ALA A C 1
ATOM 3332 O O . ALA A 1 430 ? -19.293 26.243 16.703 1.00 87.06 430 ALA A O 1
ATOM 3333 N N . PHE A 1 431 ? -18.865 28.214 15.704 1.00 88.31 431 PHE A N 1
ATOM 3334 C CA . PHE A 1 431 ? -20.261 28.530 15.406 1.00 88.31 431 PHE A CA 1
ATOM 3335 C C . PHE A 1 431 ? -20.915 27.489 14.486 1.00 88.31 431 PHE A C 1
ATOM 3337 O O . PHE A 1 431 ? -22.022 27.017 14.755 1.00 88.31 431 PHE A O 1
ATOM 3344 N N . PHE A 1 432 ? -20.217 27.087 13.417 1.00 88.19 432 PHE A N 1
ATOM 3345 C CA . PHE A 1 432 ? -20.705 26.061 12.494 1.00 88.19 432 PHE A CA 1
ATOM 3346 C C . PHE A 1 432 ? -20.941 24.717 13.197 1.00 88.19 432 PHE A C 1
ATOM 3348 O O . PHE A 1 432 ? -21.995 24.107 13.018 1.00 88.19 432 PHE A O 1
ATOM 3355 N N . LEU A 1 433 ? -19.990 24.272 14.025 1.00 86.25 433 LEU A N 1
ATOM 3356 C CA . LEU A 1 433 ? -20.085 23.021 14.780 1.00 86.25 433 LEU A CA 1
ATOM 3357 C C . LEU A 1 433 ? -21.260 23.036 15.754 1.00 86.25 433 LEU A C 1
ATOM 3359 O O . LEU A 1 433 ? -22.047 22.091 15.765 1.00 86.25 433 LEU A O 1
ATOM 3363 N N . GLY A 1 434 ? -21.400 24.120 16.524 1.00 86.62 434 GLY A N 1
ATOM 3364 C CA . GLY A 1 434 ? -22.510 24.296 17.456 1.00 86.62 434 GLY A CA 1
ATOM 3365 C C . GLY A 1 434 ? -23.863 24.184 16.755 1.00 86.62 434 GLY A C 1
ATOM 3366 O O . GLY A 1 434 ? -24.724 23.419 17.192 1.00 86.62 434 GLY A O 1
ATOM 3367 N N . GLN A 1 435 ? -24.035 24.846 15.604 1.00 88.06 435 GLN A N 1
ATOM 3368 C CA . GLN A 1 435 ? -25.274 24.740 14.827 1.00 88.06 435 GLN A CA 1
ATOM 3369 C C . GLN A 1 435 ? -25.539 23.334 14.282 1.00 88.06 435 GLN A C 1
ATOM 3371 O O . GLN A 1 435 ? -26.667 22.856 14.397 1.00 88.06 435 GLN A O 1
ATOM 3376 N N . GLN A 1 436 ? -24.547 22.684 13.665 1.00 87.31 436 GLN A N 1
ATOM 3377 C CA . GLN A 1 436 ? -24.750 21.359 13.065 1.00 87.31 436 GLN A CA 1
ATOM 3378 C C . GLN A 1 436 ? -25.138 20.330 14.122 1.00 87.31 436 GLN A C 1
ATOM 3380 O O . GLN A 1 436 ? -26.131 19.624 13.972 1.00 87.31 436 GLN A O 1
ATOM 3385 N N . VAL A 1 437 ? -24.404 20.307 15.231 1.00 82.50 437 VAL A N 1
ATOM 3386 C CA . VAL A 1 437 ? -24.645 19.344 16.303 1.00 82.50 437 VAL A CA 1
ATOM 3387 C C . VAL A 1 437 ? -25.981 19.605 17.001 1.00 82.50 437 VAL A C 1
ATOM 3389 O O . VAL A 1 437 ? -26.700 18.655 17.299 1.00 82.50 437 VAL A O 1
ATOM 3392 N N . SER A 1 438 ? -26.370 20.873 17.182 1.00 84.94 438 SER A N 1
ATOM 3393 C CA . SER A 1 438 ? -27.688 21.220 17.739 1.00 84.94 438 SER A CA 1
ATOM 3394 C C . SER A 1 438 ? -28.844 20.777 16.830 1.00 84.94 438 SER A C 1
ATOM 3396 O O . SER A 1 438 ? -29.881 20.343 17.324 1.00 84.94 438 SER A O 1
ATOM 3398 N N . ARG A 1 439 ? -28.673 20.839 15.499 1.00 84.31 439 ARG A N 1
ATOM 3399 C CA . ARG A 1 439 ? -29.689 20.394 14.523 1.00 84.31 439 ARG A CA 1
ATOM 3400 C C . ARG A 1 439 ? -29.890 18.881 14.502 1.00 84.31 439 ARG A C 1
ATOM 3402 O O . ARG A 1 439 ? -30.994 18.433 14.214 1.00 84.31 439 ARG A O 1
ATOM 3409 N N . GLU A 1 440 ? -28.851 18.103 14.797 1.00 78.44 440 GLU A N 1
ATOM 3410 C CA . GLU A 1 440 ? -28.925 16.635 14.860 1.00 78.44 440 GLU A CA 1
ATOM 3411 C C . GLU A 1 440 ? -29.657 16.116 16.122 1.00 78.44 440 GLU A C 1
ATOM 3413 O O . GLU A 1 440 ? -29.875 14.909 16.250 1.00 78.44 440 GLU A O 1
ATOM 3418 N N . GLY A 1 441 ? -30.058 17.009 17.040 1.00 73.25 441 GLY A N 1
ATOM 3419 C CA . GLY A 1 441 ? -30.893 16.707 18.208 1.00 73.25 441 GLY A CA 1
ATOM 3420 C C . GLY A 1 441 ? -30.211 15.864 19.295 1.00 73.25 441 GLY A C 1
ATOM 3421 O O . GLY A 1 441 ? -29.072 15.419 19.148 1.00 73.25 441 GLY A O 1
ATOM 3422 N N . GLY A 1 442 ? -30.925 15.637 20.406 1.00 69.19 442 GLY A N 1
ATOM 3423 C CA . GLY A 1 442 ? -30.451 14.798 21.514 1.00 69.19 442 GLY A CA 1
ATOM 3424 C C . GLY A 1 442 ? -29.347 15.446 22.352 1.00 69.19 442 GLY A C 1
ATOM 3425 O O . GLY A 1 442 ? -28.371 14.789 22.704 1.00 69.19 442 GLY A O 1
ATOM 3426 N N . VAL A 1 443 ? -29.461 16.740 22.662 1.00 80.00 443 VAL A N 1
ATOM 3427 C CA . VAL A 1 443 ? -28.490 17.424 23.527 1.00 80.00 443 VAL A CA 1
ATOM 3428 C C . VAL A 1 443 ? -28.934 17.251 24.972 1.00 80.00 443 VAL A C 1
ATOM 3430 O O . VAL A 1 443 ? -29.899 17.865 25.414 1.00 80.00 443 VAL A O 1
ATOM 3433 N N . SER A 1 444 ? -28.232 16.399 25.712 1.00 81.44 444 SER A N 1
ATOM 3434 C CA . SER A 1 444 ? -28.563 16.089 27.101 1.00 81.44 444 SER A CA 1
ATOM 3435 C C . SER A 1 444 ? -27.327 16.113 27.992 1.00 81.44 444 SER A C 1
ATOM 3437 O O . SER A 1 444 ? -26.199 15.860 27.562 1.00 81.44 444 SER A O 1
ATOM 3439 N N . SER A 1 445 ? -27.553 16.392 29.272 1.00 80.00 445 SER A N 1
ATOM 3440 C CA . SER A 1 445 ? -26.561 16.241 30.340 1.00 80.00 445 SER A CA 1
ATOM 3441 C C . SER A 1 445 ? -26.197 14.777 30.639 1.00 80.00 445 SER A C 1
ATOM 3443 O O . SER A 1 445 ? -25.219 14.544 31.350 1.00 80.00 445 SER A O 1
ATOM 3445 N N . SER A 1 446 ? -26.921 13.808 30.068 1.00 84.50 446 SER A N 1
ATOM 3446 C CA . SER A 1 446 ? -26.642 12.377 30.212 1.00 84.50 446 SER A CA 1
ATOM 3447 C C . SER A 1 446 ? -25.200 12.011 29.823 1.00 84.50 446 SER A C 1
ATOM 3449 O O . SER A 1 446 ? -24.769 12.326 28.711 1.00 84.50 446 SER A O 1
ATOM 3451 N N . PRO A 1 447 ? -24.451 11.272 30.665 1.00 82.38 447 PRO A N 1
ATOM 3452 C CA . PRO A 1 447 ? -23.121 10.765 30.328 1.00 82.38 447 PRO A CA 1
ATOM 3453 C C . PRO A 1 447 ? -23.091 9.883 29.071 1.00 82.38 447 PRO A C 1
ATOM 3455 O O . PRO A 1 447 ? -22.114 9.911 28.323 1.00 82.38 447 PRO A O 1
ATOM 3458 N N . VAL A 1 448 ? -24.153 9.108 28.824 1.00 80.50 448 VAL A N 1
ATOM 3459 C CA . VAL A 1 448 ? -24.259 8.218 27.656 1.00 80.50 448 VAL A CA 1
ATOM 3460 C C . VAL A 1 448 ? -24.479 9.039 26.386 1.00 80.50 448 VAL A C 1
ATOM 3462 O O . VAL A 1 448 ? -23.779 8.844 25.391 1.00 80.50 448 VAL A O 1
ATOM 3465 N N . VAL A 1 449 ? -25.394 10.009 26.443 1.00 81.00 449 VAL A N 1
ATOM 3466 C CA . VAL A 1 449 ? -25.704 10.899 25.316 1.00 81.00 449 VAL A CA 1
ATOM 3467 C C . VAL A 1 449 ? -24.529 11.837 25.015 1.00 81.00 449 VAL A C 1
ATOM 3469 O O . VAL A 1 449 ? -24.184 12.039 23.852 1.00 81.00 449 VAL A O 1
ATOM 3472 N N . ARG A 1 450 ? -23.822 12.331 26.043 1.00 82.88 450 ARG A N 1
ATOM 3473 C CA . ARG A 1 450 ? -22.601 13.142 25.885 1.00 82.88 450 ARG A CA 1
ATOM 3474 C C . ARG A 1 450 ? -21.525 12.437 25.062 1.00 82.88 450 ARG A C 1
ATOM 3476 O O . ARG A 1 450 ? -20.907 13.085 24.227 1.00 82.88 450 ARG A O 1
ATOM 3483 N N . ARG A 1 451 ? -21.329 11.122 25.225 1.00 81.56 451 ARG A N 1
ATOM 3484 C CA . ARG A 1 451 ? -20.377 10.359 24.389 1.00 81.56 451 ARG A CA 1
ATOM 3485 C C . ARG A 1 451 ? -20.787 10.324 22.915 1.00 81.56 451 ARG A C 1
ATOM 3487 O O . ARG A 1 451 ? -19.929 10.392 22.040 1.00 81.56 451 ARG A O 1
ATOM 3494 N N . GLN A 1 452 ? -22.085 10.235 22.624 1.00 81.00 452 GLN A N 1
ATOM 3495 C CA . GLN A 1 452 ? -22.585 10.300 21.245 1.00 81.00 452 GLN A CA 1
ATOM 3496 C C . GLN A 1 452 ? -22.394 11.701 20.650 1.00 81.00 452 GLN A C 1
ATOM 3498 O O . GLN A 1 452 ? -21.992 11.837 19.494 1.00 81.00 452 GLN A O 1
ATOM 3503 N N . LEU A 1 453 ? -22.636 12.736 21.456 1.00 84.19 453 LEU A N 1
ATOM 3504 C CA . LEU A 1 453 ? -22.428 14.131 21.082 1.00 84.19 453 LEU A CA 1
ATOM 3505 C C . LEU A 1 453 ? -20.946 14.433 20.814 1.00 84.19 453 LEU A C 1
ATOM 3507 O O . LEU A 1 453 ? -20.614 15.058 19.810 1.00 84.19 453 LEU A O 1
ATOM 3511 N N . GLU A 1 454 ? -20.055 13.932 21.671 1.00 87.00 454 GLU A N 1
ATOM 3512 C CA . GLU A 1 454 ? -18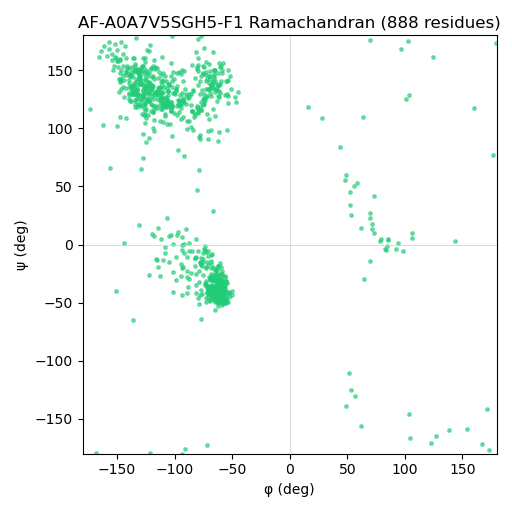.605 13.976 21.479 1.00 87.00 454 GLU A CA 1
ATOM 3513 C C . GLU A 1 454 ? -18.207 13.345 20.144 1.00 87.00 454 GLU A C 1
ATOM 3515 O O . GLU A 1 454 ? -17.508 13.972 19.351 1.00 87.00 454 GLU A O 1
ATOM 3520 N N . TRP A 1 455 ? -18.692 12.136 19.855 1.00 86.56 455 TRP A N 1
ATOM 3521 C CA . TRP A 1 455 ? -18.408 11.464 18.591 1.00 86.56 455 TRP A CA 1
ATOM 3522 C C . TRP A 1 455 ? -18.849 12.296 17.373 1.00 86.56 455 TRP A C 1
ATOM 3524 O O . TRP A 1 455 ? -18.069 12.452 16.429 1.00 86.56 455 TRP A O 1
ATOM 3534 N N . ARG A 1 456 ? -20.052 12.892 17.404 1.00 87.12 456 ARG A N 1
ATOM 3535 C CA . ARG A 1 456 ? -20.556 13.784 16.338 1.00 87.12 456 ARG A CA 1
ATOM 3536 C C . ARG A 1 456 ? -19.681 15.031 16.171 1.00 87.12 456 ARG A C 1
ATOM 3538 O O . ARG A 1 456 ? -19.301 15.360 15.046 1.00 87.12 456 ARG A O 1
ATOM 3545 N N . LEU A 1 457 ? -19.306 15.685 17.275 1.00 87.12 457 LEU A N 1
ATOM 3546 C CA . LEU A 1 457 ? -18.409 16.849 17.280 1.00 87.12 457 LEU A CA 1
ATOM 3547 C C . LEU A 1 457 ? -17.049 16.513 16.657 1.00 87.12 457 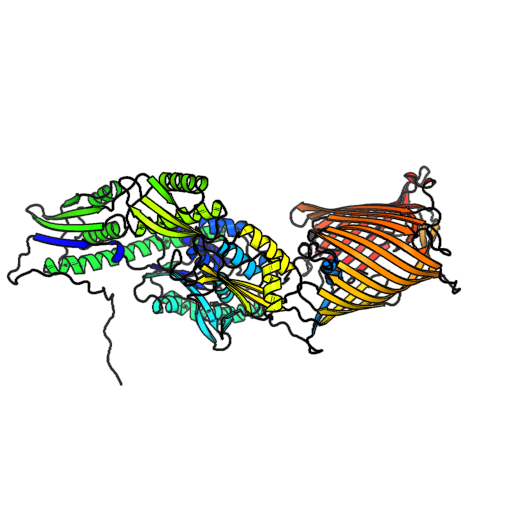LEU A C 1
ATOM 3549 O O . LEU A 1 457 ? -16.589 17.211 15.752 1.00 87.12 457 LEU A O 1
ATOM 3553 N N . LEU A 1 458 ? -16.422 15.419 17.100 1.00 86.50 458 LEU A N 1
ATOM 3554 C CA . LEU A 1 458 ? -15.134 14.956 16.580 1.00 86.50 458 LEU A CA 1
ATOM 3555 C C . LEU A 1 458 ? -15.213 14.622 15.087 1.00 86.50 458 LEU A C 1
ATOM 3557 O O . LEU A 1 458 ? -14.313 14.986 14.330 1.00 86.50 458 LEU A O 1
ATOM 3561 N N . ARG A 1 459 ? -16.305 13.995 14.637 1.00 86.00 459 ARG A N 1
ATOM 3562 C CA . ARG A 1 459 ? -16.532 13.677 13.221 1.00 86.00 459 ARG A CA 1
ATOM 3563 C C . ARG A 1 459 ? -16.637 14.937 12.359 1.00 86.00 459 ARG A C 1
ATOM 3565 O O . ARG A 1 459 ? -15.997 15.012 11.309 1.00 86.00 459 ARG A O 1
ATOM 3572 N N . TRP A 1 460 ? -17.385 15.946 12.801 1.00 84.56 460 TRP A N 1
ATOM 3573 C CA . TRP A 1 460 ? -17.475 17.219 12.083 1.00 84.56 460 TRP A CA 1
ATOM 3574 C C . TRP A 1 460 ? -16.141 17.979 12.064 1.00 84.56 460 TRP A C 1
ATOM 3576 O O . TRP A 1 460 ? -15.747 18.484 11.014 1.00 84.56 460 TRP A O 1
ATOM 3586 N N . LEU A 1 461 ? -15.392 17.988 13.171 1.00 81.50 461 LEU A N 1
ATOM 3587 C CA . LEU A 1 461 ? -14.047 18.580 13.222 1.00 81.50 461 LEU A CA 1
ATOM 3588 C C . LEU A 1 461 ? -13.093 17.946 12.205 1.00 81.50 461 LEU A C 1
ATOM 3590 O O . LEU A 1 461 ? -12.346 18.663 11.535 1.00 81.50 461 LEU A O 1
ATOM 3594 N N . ARG A 1 462 ? -13.148 16.617 12.047 1.00 78.62 462 ARG A N 1
ATOM 3595 C CA . ARG A 1 462 ? -12.347 15.895 11.048 1.00 78.62 462 ARG A CA 1
ATOM 3596 C C . ARG A 1 462 ? -12.706 16.304 9.623 1.00 78.62 462 ARG A C 1
ATOM 3598 O O . ARG A 1 462 ? -11.797 16.556 8.836 1.00 78.62 462 ARG A O 1
ATOM 3605 N N . ARG A 1 463 ? -13.997 16.469 9.307 1.00 78.44 463 ARG A N 1
ATOM 3606 C CA . ARG A 1 463 ? -14.450 16.991 7.999 1.00 78.44 463 ARG A CA 1
ATOM 3607 C C . ARG A 1 463 ? -13.942 18.408 7.719 1.00 78.44 463 ARG A C 1
ATOM 3609 O O . ARG A 1 463 ? -13.671 18.736 6.571 1.00 78.44 463 ARG A O 1
ATOM 3616 N N . CYS A 1 464 ? -13.752 19.215 8.760 1.00 75.44 464 CYS A N 1
ATOM 3617 C CA . CYS A 1 464 ? -13.149 20.546 8.663 1.00 75.44 464 CYS A CA 1
ATOM 3618 C C . CYS A 1 464 ? -11.604 20.529 8.606 1.00 75.44 464 CYS A C 1
ATOM 3620 O O . CYS A 1 464 ? -10.989 21.592 8.636 1.00 75.44 464 CYS A O 1
ATOM 3622 N N . GLY A 1 465 ? -10.959 19.355 8.554 1.00 72.00 465 GLY A N 1
ATOM 3623 C CA . GLY A 1 465 ? -9.500 19.207 8.466 1.00 72.00 465 GLY A CA 1
ATOM 3624 C C . GLY A 1 465 ? -8.756 19.237 9.808 1.00 72.00 465 GLY A C 1
ATOM 3625 O O . GLY A 1 465 ? -7.525 19.159 9.828 1.00 72.00 465 GLY A O 1
ATOM 3626 N N . TYR A 1 466 ? -9.468 19.307 10.938 1.00 73.19 466 TYR A N 1
ATOM 3627 C CA . TYR A 1 466 ? -8.864 19.318 12.271 1.00 73.19 466 TYR A CA 1
ATOM 3628 C C . TYR A 1 466 ? -8.695 17.894 12.799 1.00 73.19 466 TYR A C 1
ATOM 3630 O O . TYR A 1 466 ? -9.651 17.232 13.209 1.00 73.19 466 TYR A O 1
ATOM 3638 N N . SER A 1 467 ? -7.448 17.426 12.809 1.00 67.12 467 SER A N 1
ATOM 3639 C CA . SER A 1 467 ? -7.048 16.138 13.386 1.00 67.12 467 SER A CA 1
ATOM 3640 C C . SER A 1 467 ? -6.517 16.335 14.812 1.00 67.12 467 SER A C 1
ATOM 3642 O O . SER A 1 467 ? -5.954 17.384 15.111 1.00 67.12 467 SER A O 1
ATOM 3644 N N . PHE A 1 468 ? -6.697 15.348 15.698 1.00 71.56 468 PHE A N 1
ATOM 3645 C CA . PHE A 1 468 ? -6.238 15.395 17.099 1.00 71.56 468 PHE A CA 1
ATOM 3646 C C . PHE A 1 468 ? -6.797 16.574 17.917 1.00 71.56 468 PHE A C 1
ATOM 3648 O O . PHE A 1 468 ? -6.063 17.329 18.543 1.00 71.56 468 PHE A O 1
ATOM 3655 N N . VAL A 1 469 ? -8.119 16.728 17.929 1.00 74.94 469 VAL A N 1
ATOM 3656 C CA . VAL A 1 469 ? -8.837 17.631 18.844 1.00 74.94 469 VAL A CA 1
ATOM 3657 C C . VAL A 1 469 ? -9.612 16.767 19.831 1.00 74.94 469 VAL A C 1
ATOM 3659 O O . VAL A 1 469 ? -10.143 15.736 19.418 1.00 74.94 469 VAL A O 1
ATOM 3662 N N . ARG A 1 470 ? -9.676 17.158 21.107 1.00 76.56 470 ARG A N 1
ATOM 3663 C CA . ARG A 1 470 ? -10.549 16.516 22.105 1.00 76.56 470 ARG A CA 1
ATOM 3664 C C . ARG A 1 470 ? -11.422 17.541 22.823 1.00 76.56 470 ARG A C 1
ATOM 3666 O O . ARG A 1 470 ? -10.974 18.678 22.984 1.00 76.56 470 ARG A O 1
ATOM 3673 N N . PRO A 1 471 ? -12.604 17.147 23.312 1.00 77.00 471 PRO A N 1
ATOM 3674 C CA . PRO A 1 471 ? -13.244 17.888 24.384 1.00 77.00 471 PRO A CA 1
ATOM 3675 C C . PRO A 1 471 ? -12.408 17.765 25.664 1.00 77.00 471 PRO A C 1
ATOM 3677 O O . PRO A 1 471 ? -11.914 16.686 26.001 1.00 77.00 471 PRO A O 1
ATOM 3680 N N . VAL A 1 472 ? -12.215 18.883 26.353 1.00 79.69 472 VAL A N 1
ATOM 3681 C CA . VAL A 1 472 ? -11.505 18.952 27.640 1.00 79.69 472 VAL A CA 1
ATOM 3682 C C . VAL A 1 472 ? -12.430 19.323 28.786 1.00 79.69 472 VAL A C 1
ATOM 3684 O O . VAL A 1 472 ? -12.189 18.898 29.911 1.00 79.69 472 VAL A O 1
ATOM 3687 N N . GLU A 1 473 ? -13.508 20.052 28.501 1.00 83.69 473 GLU A N 1
ATOM 3688 C CA . GLU A 1 473 ? -14.454 20.498 29.515 1.00 83.69 473 GLU A CA 1
ATOM 3689 C C . GLU A 1 473 ? -15.872 20.567 28.949 1.00 83.69 473 GLU A C 1
ATOM 3691 O O . GLU A 1 473 ? -16.082 20.941 27.791 1.00 83.69 473 GLU A O 1
ATOM 3696 N N . TRP A 1 474 ? -16.831 20.190 29.793 1.00 84.69 474 TRP A N 1
ATOM 3697 C CA . TRP A 1 474 ? -18.262 20.259 29.533 1.00 84.69 474 TRP A CA 1
ATOM 3698 C C . TRP A 1 474 ? -18.900 21.071 30.656 1.00 84.69 474 TRP A C 1
ATOM 3700 O O . TRP A 1 474 ? -18.879 20.625 31.804 1.00 84.69 474 TRP A O 1
ATOM 3710 N N . ALA A 1 475 ? -19.488 22.220 30.333 1.00 83.62 475 ALA A N 1
ATOM 3711 C CA . ALA A 1 475 ? -20.241 23.022 31.291 1.00 83.62 475 ALA A CA 1
ATOM 3712 C C . ALA A 1 475 ? -21.709 23.121 30.884 1.00 83.62 475 ALA A C 1
ATOM 3714 O O . ALA A 1 475 ? -22.078 23.005 29.713 1.00 83.62 475 ALA A O 1
ATOM 3715 N N . VAL A 1 476 ? -22.554 23.314 31.888 1.00 80.75 476 VAL A N 1
ATOM 3716 C CA . VAL A 1 476 ? -23.986 23.527 31.716 1.00 80.75 476 VAL A CA 1
ATOM 3717 C C . VAL A 1 476 ? -24.253 25.018 31.885 1.00 80.75 476 VAL A C 1
ATOM 3719 O O . VAL A 1 476 ? -23.981 25.556 32.956 1.00 80.75 476 VAL A O 1
ATOM 3722 N N . GLY A 1 477 ? -24.762 25.667 30.839 1.00 73.00 477 GLY A N 1
ATOM 3723 C CA . GLY A 1 477 ? -25.318 27.017 30.915 1.00 73.00 477 GLY A CA 1
ATOM 3724 C C . GLY A 1 477 ? -26.834 26.995 31.136 1.00 73.00 477 GLY A C 1
ATOM 3725 O O . GLY A 1 477 ? -27.452 25.930 31.183 1.00 73.00 477 GLY A O 1
ATOM 3726 N N . ASP A 1 478 ? -27.448 28.178 31.219 1.00 72.25 478 ASP A N 1
ATOM 3727 C CA . ASP A 1 478 ? -28.885 28.324 31.511 1.00 72.25 478 ASP A CA 1
ATOM 3728 C C . ASP A 1 478 ? -29.801 27.727 30.422 1.00 72.25 478 ASP A C 1
ATOM 3730 O O . ASP A 1 478 ? -30.920 27.311 30.710 1.00 72.25 478 ASP A O 1
ATOM 3734 N N . SER A 1 479 ? -29.343 27.670 29.163 1.00 79.25 479 SER A N 1
ATOM 3735 C CA . SER A 1 479 ? -30.117 27.122 28.029 1.00 79.25 479 SER A CA 1
ATOM 3736 C C . SER A 1 479 ? -29.289 26.364 26.978 1.00 79.25 479 SER A C 1
ATOM 3738 O O . SER A 1 479 ? -29.846 25.848 26.003 1.00 79.25 479 SER A O 1
ATOM 3740 N N . CYS A 1 480 ? -27.974 26.245 27.182 1.00 85.06 480 CYS A N 1
ATOM 3741 C CA . CYS A 1 480 ? -27.047 25.608 26.251 1.00 85.06 480 CYS A CA 1
ATOM 3742 C C . CYS A 1 480 ? -26.039 24.704 26.976 1.00 85.06 480 CYS A C 1
ATOM 3744 O O . CYS A 1 480 ? -25.698 24.912 28.144 1.00 85.06 480 CYS A O 1
ATOM 3746 N N . LEU A 1 481 ? -25.549 23.691 26.262 1.00 86.12 481 LEU A N 1
ATOM 3747 C CA . LEU A 1 481 ? -24.434 22.856 26.701 1.00 86.12 481 LEU A CA 1
ATOM 3748 C C . LEU A 1 481 ? -23.139 23.411 26.098 1.00 86.12 481 LEU A C 1
ATOM 3750 O O . LEU A 1 481 ? -23.012 23.491 24.876 1.00 86.12 481 LEU A O 1
ATOM 3754 N N . GLN A 1 482 ? -22.180 23.786 26.940 1.00 89.12 482 GLN A N 1
ATOM 3755 C CA . GLN A 1 482 ? -20.913 24.374 26.506 1.00 89.12 482 GLN A CA 1
ATOM 3756 C C . GLN A 1 482 ? -19.811 23.312 26.470 1.00 89.12 482 GLN A C 1
ATOM 3758 O O . GLN A 1 482 ? -19.636 22.554 27.427 1.00 89.12 482 GLN A O 1
ATOM 3763 N N . VAL A 1 483 ? -19.064 23.260 25.366 1.00 89.25 483 VAL A N 1
ATOM 3764 C CA . VAL A 1 483 ? -17.980 22.295 25.138 1.00 89.25 483 VAL A CA 1
ATOM 3765 C C . VAL A 1 483 ? -16.697 23.029 24.784 1.00 89.25 483 VAL A C 1
ATOM 3767 O O . VAL A 1 483 ? -16.626 23.698 23.752 1.00 89.25 483 VAL A O 1
ATOM 3770 N N . TRP A 1 484 ? -15.651 22.852 25.590 1.00 88.12 484 TRP A N 1
ATOM 3771 C CA . TRP A 1 484 ? -14.318 23.352 25.262 1.00 88.12 484 TRP A CA 1
ATOM 3772 C C . TRP A 1 484 ? -13.517 22.271 24.569 1.00 88.12 484 TRP A C 1
ATOM 3774 O O . TRP A 1 484 ? -13.306 21.180 25.101 1.00 88.12 484 TRP A O 1
ATOM 3784 N N . LEU A 1 485 ? -13.047 22.599 23.375 1.00 86.56 485 LEU A N 1
ATOM 3785 C CA . LEU A 1 485 ? -12.178 21.768 22.571 1.00 86.56 485 LEU A CA 1
ATOM 3786 C C . LEU A 1 485 ? -10.733 22.241 22.698 1.00 86.56 485 LEU A C 1
ATOM 3788 O O . LEU A 1 485 ? -10.450 23.436 22.702 1.00 86.56 485 LEU A O 1
ATOM 3792 N N . GLN A 1 486 ? -9.800 21.297 22.725 1.00 81.69 486 GLN A N 1
ATOM 3793 C CA . GLN A 1 486 ? -8.375 21.592 22.675 1.00 81.69 486 GLN A CA 1
ATOM 3794 C C . GLN A 1 486 ? -7.730 20.852 21.506 1.00 81.69 486 GLN A C 1
ATOM 3796 O O . GLN A 1 486 ? -7.806 19.624 21.414 1.00 81.69 486 GLN A O 1
ATOM 3801 N N . ALA A 1 487 ? -7.079 21.609 20.618 1.00 75.25 487 ALA A N 1
ATOM 3802 C CA . ALA A 1 487 ? -6.221 21.048 19.583 1.00 75.25 487 ALA A CA 1
ATOM 3803 C C . ALA A 1 487 ? -4.906 20.560 20.201 1.00 75.25 487 ALA A C 1
ATOM 3805 O O . ALA A 1 487 ? -4.197 21.315 20.873 1.00 75.25 487 ALA A O 1
ATOM 3806 N N . GLU A 1 488 ? -4.574 19.301 19.953 1.00 74.69 488 GLU A N 1
ATOM 3807 C CA . GLU A 1 488 ? -3.349 18.696 20.451 1.00 74.69 488 GLU A CA 1
ATOM 3808 C C . GLU A 1 488 ? -2.138 19.195 19.648 1.00 74.69 488 GLU A C 1
ATOM 3810 O O . GLU A 1 488 ? -2.204 19.473 18.444 1.00 74.69 488 GLU A O 1
ATOM 3815 N N . ARG A 1 489 ? -1.003 19.318 20.336 1.00 79.62 489 ARG A N 1
ATOM 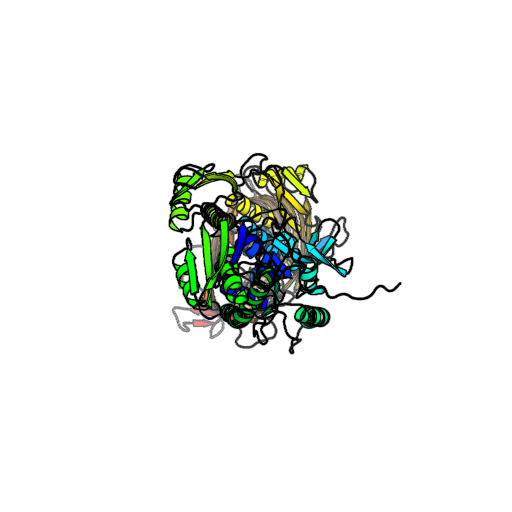3816 C CA . ARG A 1 489 ? 0.277 19.740 19.755 1.00 79.62 489 ARG A CA 1
ATOM 3817 C C . ARG A 1 489 ? 1.239 18.564 19.732 1.00 79.62 489 ARG A C 1
ATOM 3819 O O . ARG A 1 489 ? 1.202 17.713 20.623 1.00 79.62 489 ARG A O 1
ATOM 3826 N N . VAL A 1 490 ? 2.117 18.525 18.733 1.00 83.12 490 VAL A N 1
ATOM 3827 C CA . VAL A 1 490 ? 3.214 17.549 18.707 1.00 83.12 490 VAL A CA 1
ATOM 3828 C C . VAL A 1 490 ? 4.165 17.894 19.847 1.00 83.12 490 VAL A C 1
ATOM 3830 O O . VAL A 1 490 ? 4.735 18.977 19.852 1.00 83.12 490 VAL A O 1
ATOM 3833 N N . GLN A 1 491 ? 4.330 17.010 20.826 1.00 85.44 491 GLN A N 1
ATOM 3834 C CA . GLN A 1 491 ? 5.199 17.257 21.983 1.00 85.44 491 GLN A CA 1
ATOM 3835 C C . GLN A 1 491 ? 6.602 16.711 21.761 1.00 85.44 491 GLN A C 1
ATOM 3837 O O . GLN A 1 491 ? 7.596 17.370 22.056 1.00 85.44 491 GLN A O 1
ATOM 3842 N N . GLN A 1 492 ? 6.687 15.499 21.218 1.00 84.81 492 GLN A N 1
ATOM 3843 C CA . GLN A 1 492 ? 7.949 14.791 21.094 1.00 84.81 492 GLN A CA 1
ATOM 3844 C C . GLN A 1 492 ? 8.043 14.092 19.748 1.00 84.81 492 GLN A C 1
ATOM 3846 O O . GLN A 1 492 ? 7.102 13.430 19.311 1.00 84.81 492 GLN A O 1
ATOM 3851 N N . ILE A 1 493 ? 9.214 14.212 19.129 1.00 87.81 493 ILE A N 1
ATOM 3852 C CA . ILE A 1 493 ? 9.576 13.506 17.907 1.00 87.81 493 ILE A CA 1
ATOM 3853 C C . ILE A 1 493 ? 10.794 12.651 18.234 1.00 87.81 493 ILE A C 1
ATOM 3855 O O . ILE A 1 493 ? 11.824 13.161 18.674 1.00 87.81 493 ILE A O 1
ATOM 3859 N N . THR A 1 494 ? 10.662 11.344 18.060 1.00 88.56 494 THR A N 1
ATOM 3860 C CA . THR A 1 494 ? 11.730 10.371 18.303 1.00 88.56 494 THR A CA 1
ATOM 3861 C C . THR A 1 494 ? 11.918 9.490 17.083 1.00 88.56 494 THR A C 1
ATOM 3863 O O . THR A 1 494 ? 11.017 9.371 16.255 1.00 88.56 494 THR A O 1
ATOM 3866 N N . CYS A 1 495 ? 13.079 8.847 16.975 1.00 89.38 495 CYS A N 1
ATOM 3867 C CA . CYS A 1 495 ? 13.316 7.846 15.947 1.00 89.38 495 CYS A CA 1
ATOM 3868 C C . CYS A 1 495 ? 13.925 6.584 16.550 1.00 89.38 495 CYS A C 1
ATOM 3870 O O . CYS A 1 495 ? 14.670 6.645 17.527 1.00 89.38 495 CYS A O 1
ATOM 3872 N N . ALA A 1 496 ? 13.607 5.439 15.957 1.00 87.00 496 ALA A N 1
ATOM 3873 C CA . ALA A 1 496 ? 14.215 4.149 16.237 1.00 87.00 496 ALA A CA 1
ATOM 3874 C C . ALA A 1 496 ? 14.803 3.577 14.945 1.00 87.00 496 ALA A C 1
ATOM 3876 O O . ALA A 1 496 ? 14.200 3.712 13.883 1.00 87.00 496 ALA A O 1
ATOM 3877 N N . GLY A 1 497 ? 15.979 2.957 15.051 1.00 82.81 497 GLY A N 1
ATOM 3878 C CA . GLY A 1 497 ? 16.728 2.442 13.898 1.00 82.81 497 GLY A CA 1
ATOM 3879 C C . GLY A 1 497 ? 17.575 3.491 13.166 1.00 82.81 497 GLY A C 1
ATOM 3880 O O . GLY A 1 497 ? 18.353 3.133 12.288 1.00 82.81 497 GLY A O 1
ATOM 3881 N N . LEU A 1 498 ? 17.501 4.770 13.564 1.00 83.62 498 LEU A N 1
ATOM 3882 C CA . LEU A 1 498 ? 18.283 5.863 12.977 1.00 83.62 498 LEU A CA 1
ATOM 3883 C C . LEU A 1 498 ? 19.065 6.662 14.034 1.00 83.62 498 LEU A C 1
ATOM 3885 O O . LEU A 1 498 ? 18.573 6.846 15.151 1.00 83.62 498 LEU A O 1
ATOM 3889 N N . PRO A 1 499 ? 20.245 7.209 13.685 1.00 84.56 499 PRO A N 1
ATOM 3890 C CA . PRO A 1 499 ? 20.953 8.192 14.501 1.00 84.56 499 PRO A CA 1
ATOM 3891 C C . PRO A 1 499 ? 20.128 9.466 14.738 1.00 84.56 499 PRO A C 1
ATOM 3893 O O . PRO A 1 499 ? 19.321 9.876 13.901 1.00 84.56 499 PRO A O 1
ATOM 3896 N N . ALA A 1 500 ? 20.401 10.166 15.844 1.00 83.50 500 ALA A N 1
ATOM 3897 C CA . ALA A 1 500 ? 19.690 11.394 16.215 1.00 83.50 500 ALA A CA 1
ATOM 3898 C C . ALA A 1 500 ? 19.783 12.517 15.161 1.00 83.50 500 ALA A C 1
ATOM 3900 O O . ALA A 1 500 ? 18.847 13.300 15.022 1.00 83.50 500 ALA A O 1
ATOM 3901 N N . THR A 1 501 ? 20.884 12.595 14.407 1.00 83.50 501 THR A N 1
ATOM 3902 C CA . THR A 1 501 ? 21.055 13.566 13.311 1.00 83.50 501 THR A CA 1
ATOM 3903 C C . THR A 1 501 ? 20.063 13.312 12.178 1.00 83.50 501 THR A C 1
ATOM 3905 O O . THR A 1 501 ? 19.317 14.210 11.805 1.00 83.50 501 THR A O 1
ATOM 3908 N N . GLN A 1 502 ? 19.959 12.063 11.720 1.00 82.56 502 GLN A N 1
ATOM 3909 C CA . GLN A 1 502 ? 19.002 11.653 10.687 1.00 82.56 502 GLN A CA 1
ATOM 3910 C C . GLN A 1 502 ? 17.552 11.784 11.158 1.00 82.56 502 GLN A C 1
ATOM 3912 O O . GLN A 1 502 ? 16.668 12.093 10.367 1.00 82.56 502 GLN A O 1
ATOM 3917 N N . CYS A 1 503 ? 17.303 11.617 12.459 1.00 84.38 503 CYS A N 1
ATOM 3918 C CA . CYS A 1 503 ? 15.984 11.870 13.024 1.00 84.38 503 CYS A CA 1
ATOM 3919 C C . CYS A 1 503 ? 15.547 13.336 12.874 1.00 84.38 503 CYS A C 1
ATOM 3921 O O . CYS A 1 503 ? 14.393 13.607 12.544 1.00 84.38 503 CYS A O 1
ATOM 3923 N N . ARG A 1 504 ? 16.475 14.286 13.069 1.00 84.38 504 ARG A N 1
ATOM 3924 C CA . ARG A 1 504 ? 16.201 15.711 12.820 1.00 84.38 504 ARG A CA 1
ATOM 3925 C C . ARG A 1 504 ? 15.960 15.977 11.340 1.00 84.38 504 ARG A C 1
ATOM 3927 O O . ARG A 1 504 ? 15.005 16.671 11.025 1.00 84.38 504 ARG A O 1
ATOM 3934 N N . GLU A 1 505 ? 16.745 15.369 10.450 1.00 84.31 505 GLU A N 1
ATOM 3935 C CA . GLU A 1 505 ? 16.543 15.494 8.997 1.00 84.31 505 GLU A CA 1
ATOM 3936 C C . GLU A 1 505 ? 15.142 15.024 8.566 1.00 84.31 505 GLU A C 1
ATOM 3938 O O . GLU A 1 505 ? 14.497 15.690 7.758 1.00 84.31 505 GLU A O 1
ATOM 3943 N N . ILE A 1 506 ? 14.631 13.920 9.130 1.00 86.00 506 ILE A N 1
ATOM 3944 C CA . ILE A 1 506 ? 13.252 13.458 8.883 1.00 86.00 506 ILE A CA 1
ATOM 3945 C C . ILE A 1 506 ? 12.233 14.478 9.399 1.00 86.00 506 ILE A C 1
ATOM 3947 O O . ILE A 1 506 ? 11.303 14.835 8.677 1.00 86.00 506 ILE A O 1
ATOM 3951 N N . ALA A 1 507 ? 12.398 14.966 10.631 1.00 86.00 507 ALA A N 1
ATOM 3952 C CA . ALA A 1 507 ? 11.494 15.965 11.199 1.00 86.00 507 ALA A CA 1
ATOM 3953 C C . ALA A 1 507 ? 11.469 17.254 10.358 1.00 86.00 507 ALA A C 1
ATOM 3955 O O . ALA A 1 507 ? 10.398 17.806 10.109 1.00 86.00 507 ALA A O 1
ATOM 3956 N N . GLU A 1 508 ? 12.627 17.693 9.861 1.00 83.75 508 GLU A N 1
ATOM 3957 C CA . GLU A 1 508 ? 12.761 18.834 8.956 1.00 83.75 508 GLU A CA 1
ATOM 3958 C C . GLU A 1 508 ? 12.085 18.577 7.608 1.00 83.75 508 GLU A C 1
ATOM 3960 O O . GLU A 1 508 ? 11.315 19.418 7.159 1.00 83.75 508 GLU A O 1
ATOM 3965 N N . LEU A 1 509 ? 12.281 17.412 6.982 1.00 80.69 509 LEU A N 1
ATOM 3966 C CA . LEU A 1 509 ? 11.597 17.044 5.733 1.00 80.69 509 LEU A CA 1
ATOM 3967 C C . LEU A 1 509 ? 10.067 17.079 5.878 1.00 80.69 509 LEU A C 1
ATOM 3969 O O . LEU A 1 509 ? 9.353 17.540 4.983 1.00 80.69 509 LEU A O 1
ATOM 3973 N N . LEU A 1 510 ? 9.566 16.656 7.037 1.00 85.00 510 LEU A N 1
ATOM 3974 C CA . LEU A 1 510 ? 8.140 16.608 7.354 1.00 85.00 510 LEU A CA 1
ATOM 3975 C C . LEU A 1 510 ? 7.598 17.929 7.937 1.00 85.00 510 LEU A C 1
ATOM 3977 O O . LEU A 1 510 ? 6.413 18.004 8.249 1.00 85.00 510 LEU A O 1
ATOM 3981 N N . HIS A 1 511 ? 8.432 18.974 8.067 1.00 84.25 511 HIS A N 1
ATOM 3982 C CA . HIS A 1 511 ? 8.097 20.256 8.714 1.00 84.25 511 HIS A CA 1
ATOM 3983 C C . HIS A 1 511 ? 7.506 20.106 10.128 1.00 84.25 511 HIS A C 1
ATOM 3985 O O . HIS A 1 511 ? 6.664 20.894 10.564 1.00 84.25 511 HIS A O 1
ATOM 3991 N N . LEU A 1 512 ? 7.963 19.106 10.874 1.00 85.12 512 LEU A N 1
ATOM 3992 C CA . LEU A 1 512 ? 7.503 18.863 12.231 1.00 85.12 512 LEU A CA 1
ATOM 3993 C C . LEU A 1 512 ? 8.336 19.661 13.231 1.00 85.12 512 LEU A C 1
ATOM 3995 O O . LEU A 1 512 ? 9.565 19.603 13.234 1.00 85.12 512 LEU A O 1
ATOM 3999 N N . ARG A 1 513 ? 7.654 20.387 14.120 1.00 83.56 513 ARG A N 1
ATOM 4000 C CA . ARG A 1 513 ? 8.272 21.101 15.241 1.00 83.56 513 ARG A CA 1
ATOM 4001 C C . ARG A 1 513 ? 7.498 20.817 16.528 1.00 83.56 513 ARG A C 1
ATOM 4003 O O . ARG A 1 513 ? 6.267 20.891 16.502 1.00 83.56 513 ARG A O 1
ATOM 4010 N N . PRO A 1 514 ? 8.184 20.528 17.649 1.00 84.62 514 PRO A N 1
ATOM 4011 C CA . PRO A 1 514 ? 7.535 20.444 18.951 1.00 84.62 514 PRO A CA 1
ATOM 4012 C C . PRO A 1 514 ? 6.754 21.726 19.283 1.00 84.62 514 PRO A C 1
ATOM 4014 O O . PRO A 1 514 ? 7.210 22.831 18.989 1.00 84.62 514 PRO A O 1
ATOM 4017 N N . GLY A 1 515 ? 5.576 21.583 19.887 1.00 80.75 515 GLY A N 1
ATOM 4018 C CA . GLY A 1 515 ? 4.694 22.676 20.302 1.00 80.75 515 GLY A CA 1
ATOM 4019 C C . GLY A 1 515 ? 3.750 23.217 19.222 1.00 80.75 515 GLY A C 1
ATOM 4020 O O . GLY A 1 515 ? 2.947 24.099 19.527 1.00 80.75 515 GLY A O 1
ATOM 4021 N N . VAL A 1 516 ? 3.797 22.697 17.992 1.00 79.69 516 VAL A N 1
ATOM 4022 C CA . VAL A 1 516 ? 2.920 23.112 16.883 1.00 79.69 516 VAL A CA 1
ATOM 4023 C C . VAL A 1 516 ? 1.813 22.075 16.658 1.00 79.69 516 VAL A C 1
ATOM 4025 O O . VAL A 1 516 ? 2.023 20.873 16.840 1.00 79.69 516 VAL A O 1
ATOM 4028 N N . SER A 1 517 ? 0.616 22.536 16.288 1.00 74.75 517 SER A N 1
ATOM 4029 C CA . SER A 1 517 ? -0.502 21.663 15.908 1.00 74.75 517 SER A CA 1
ATOM 4030 C C . SER A 1 517 ? -0.208 20.947 14.587 1.00 74.75 517 SER A C 1
ATOM 4032 O O . SER A 1 517 ? 0.264 21.561 13.630 1.00 74.75 517 SER A O 1
ATOM 4034 N N . LEU A 1 518 ? -0.505 19.649 14.522 1.00 76.25 518 LEU A N 1
ATOM 4035 C CA . LEU A 1 518 ? -0.249 18.832 13.337 1.00 76.25 518 LEU A CA 1
ATOM 4036 C C . LEU A 1 518 ? -1.335 19.047 12.273 1.00 76.25 518 LEU A C 1
ATOM 4038 O O . LEU A 1 518 ? -2.490 18.681 12.475 1.00 76.25 518 LEU A O 1
ATOM 4042 N N . GLN A 1 519 ? -0.960 19.581 11.110 1.00 75.62 519 GLN A N 1
ATOM 4043 C CA . GLN A 1 519 ? -1.834 19.599 9.934 1.00 75.62 519 GLN A CA 1
ATOM 4044 C C . GLN A 1 519 ? -1.725 18.263 9.190 1.00 75.62 519 GLN A C 1
ATOM 4046 O O . GLN A 1 519 ? -0.782 18.048 8.427 1.00 75.62 519 GLN A O 1
ATOM 4051 N N . TRP A 1 520 ? -2.687 17.364 9.424 1.00 77.38 520 TRP A N 1
ATOM 4052 C CA . TRP A 1 520 ? -2.628 15.976 8.950 1.00 77.38 520 TRP A CA 1
ATOM 4053 C C . TRP A 1 520 ? -2.433 15.853 7.437 1.00 77.38 520 TRP A C 1
ATOM 4055 O O . TRP A 1 520 ? -1.518 15.160 7.011 1.00 77.38 520 TRP A O 1
ATOM 4065 N N . ALA A 1 521 ? -3.212 16.575 6.627 1.00 76.56 521 ALA A N 1
ATOM 4066 C CA . ALA A 1 521 ? -3.132 16.482 5.166 1.00 76.56 521 ALA A CA 1
ATOM 4067 C C . ALA A 1 521 ? -1.736 16.839 4.618 1.00 76.56 521 ALA A C 1
ATOM 4069 O O . ALA A 1 521 ? -1.192 16.134 3.769 1.00 76.56 521 ALA A O 1
ATOM 4070 N N . PHE A 1 522 ? -1.124 17.906 5.142 1.00 79.38 522 PHE A N 1
ATOM 4071 C CA . PHE A 1 522 ? 0.206 18.346 4.718 1.00 79.38 522 PHE A CA 1
ATOM 4072 C C . PHE A 1 522 ? 1.313 17.403 5.200 1.00 79.38 522 PHE A C 1
ATOM 4074 O O . PHE A 1 522 ? 2.230 17.077 4.444 1.00 79.38 522 PHE A O 1
ATOM 4081 N N . PHE A 1 523 ? 1.213 16.937 6.450 1.00 84.44 523 PHE A N 1
ATOM 4082 C CA . PHE A 1 523 ? 2.103 15.910 6.985 1.00 84.44 523 PHE A CA 1
ATOM 4083 C C . PHE A 1 523 ? 2.036 14.637 6.134 1.00 84.44 523 PHE A C 1
ATOM 4085 O O . PHE A 1 523 ? 3.075 14.122 5.727 1.00 84.44 523 PHE A O 1
ATOM 4092 N N . TRP A 1 524 ? 0.825 14.175 5.820 1.00 82.62 524 TRP A N 1
ATOM 4093 C CA . TRP A 1 524 ? 0.582 12.935 5.094 1.00 82.62 524 TRP A CA 1
ATOM 4094 C C . TRP A 1 524 ? 1.159 12.967 3.679 1.00 82.62 524 TRP A C 1
ATOM 4096 O O . TRP A 1 524 ? 1.868 12.046 3.279 1.00 82.62 524 TRP A O 1
ATOM 4106 N N . GLN A 1 525 ? 0.959 14.069 2.952 1.00 80.00 525 GLN A N 1
ATOM 4107 C CA . GLN A 1 525 ? 1.525 14.239 1.613 1.00 80.00 525 GLN A CA 1
ATOM 4108 C C . GLN A 1 525 ? 3.059 14.111 1.614 1.00 80.00 525 GLN A C 1
ATOM 4110 O O . GLN A 1 525 ? 3.637 13.424 0.771 1.00 80.00 525 GLN A O 1
ATOM 4115 N N . ARG A 1 526 ? 3.735 14.748 2.578 1.00 82.75 526 ARG A N 1
ATOM 4116 C CA . ARG A 1 526 ? 5.201 14.681 2.715 1.00 82.75 526 ARG A CA 1
ATOM 4117 C C . ARG A 1 526 ? 5.680 13.327 3.219 1.00 82.75 526 ARG A C 1
ATOM 4119 O O . ARG A 1 526 ? 6.724 12.844 2.790 1.00 82.75 526 ARG A O 1
ATOM 4126 N N . TRP A 1 527 ? 4.912 12.711 4.110 1.00 84.12 527 TRP A N 1
ATOM 4127 C CA . TRP A 1 527 ? 5.164 11.368 4.610 1.00 84.12 527 TRP A CA 1
ATOM 4128 C C . TRP A 1 527 ? 5.165 10.342 3.472 1.00 84.12 527 TRP A C 1
ATOM 4130 O O . TRP A 1 527 ? 6.123 9.580 3.340 1.00 84.12 527 TRP A O 1
ATOM 4140 N N . GLN A 1 528 ? 4.169 10.397 2.583 1.00 78.31 528 GLN A N 1
ATOM 4141 C CA . GLN A 1 528 ? 4.104 9.543 1.395 1.00 78.31 528 GLN A CA 1
ATOM 4142 C C . GLN A 1 528 ? 5.289 9.776 0.445 1.00 78.31 528 GLN A C 1
ATOM 4144 O O . GLN A 1 528 ? 5.865 8.814 -0.065 1.00 78.31 528 GLN A O 1
ATOM 4149 N N . GLN A 1 529 ? 5.705 11.030 0.234 1.00 75.12 529 GLN A N 1
ATOM 4150 C CA . GLN A 1 529 ? 6.903 11.339 -0.560 1.00 75.12 529 GLN A CA 1
ATOM 4151 C C . GLN A 1 529 ? 8.172 10.735 0.056 1.00 75.12 529 GLN A C 1
ATOM 4153 O O . GLN A 1 529 ? 8.988 10.152 -0.657 1.00 75.12 529 GLN A O 1
ATOM 4158 N N . LEU A 1 530 ? 8.328 10.830 1.380 1.00 79.31 530 LEU A N 1
ATOM 4159 C CA . LEU A 1 530 ? 9.474 10.262 2.085 1.00 79.31 530 LEU A CA 1
ATOM 4160 C C . LEU A 1 530 ? 9.485 8.729 2.014 1.00 79.31 530 LEU A C 1
ATOM 4162 O O . LEU A 1 530 ? 10.547 8.145 1.794 1.00 79.31 530 LEU A O 1
ATOM 4166 N N . GLN A 1 531 ? 8.327 8.073 2.141 1.00 77.25 531 GLN A N 1
ATOM 4167 C CA . GLN A 1 531 ? 8.211 6.623 1.954 1.00 77.25 531 GLN A CA 1
ATOM 4168 C C . GLN A 1 531 ? 8.620 6.213 0.530 1.00 77.25 531 GLN A C 1
ATOM 4170 O O . GLN A 1 531 ? 9.428 5.302 0.372 1.00 77.25 531 GLN A O 1
ATOM 4175 N N . ARG A 1 532 ? 8.180 6.950 -0.498 1.00 72.88 532 ARG A N 1
ATOM 4176 C CA . ARG A 1 532 ? 8.515 6.697 -1.915 1.00 72.88 532 ARG A CA 1
ATOM 4177 C C . ARG A 1 532 ? 9.952 7.064 -2.314 1.00 72.88 532 ARG A C 1
ATOM 4179 O O . ARG A 1 532 ? 10.341 6.839 -3.453 1.00 72.88 532 ARG A O 1
ATOM 4186 N N . SER A 1 533 ? 10.767 7.600 -1.403 1.00 72.38 533 SER A N 1
ATOM 4187 C CA . SER A 1 533 ? 12.149 8.008 -1.709 1.00 72.38 533 SER A CA 1
ATOM 4188 C C . SER A 1 533 ? 13.085 6.849 -2.078 1.00 72.38 533 SER A C 1
ATOM 4190 O O . SER A 1 533 ? 14.125 7.084 -2.690 1.00 72.38 533 SER A O 1
ATOM 4192 N N . GLY A 1 534 ? 12.752 5.610 -1.697 1.00 71.50 534 GLY A N 1
ATOM 4193 C CA . GLY A 1 534 ? 13.629 4.448 -1.885 1.00 71.50 534 GLY A CA 1
ATOM 4194 C C . GLY A 1 534 ? 14.851 4.436 -0.956 1.00 71.50 534 GLY A C 1
ATOM 4195 O O . GLY A 1 534 ? 15.831 3.760 -1.236 1.00 71.50 534 GLY A O 1
ATOM 4196 N N . VAL A 1 535 ? 14.841 5.211 0.136 1.00 75.19 535 VAL A N 1
ATOM 4197 C CA . VAL A 1 535 ? 15.933 5.238 1.137 1.00 75.19 535 VAL A CA 1
ATOM 4198 C C . VAL A 1 535 ? 15.749 4.177 2.220 1.00 75.19 535 VAL A C 1
ATOM 4200 O O . VAL A 1 535 ? 16.713 3.702 2.829 1.00 75.19 535 VAL A O 1
ATOM 4203 N N . PHE A 1 536 ? 14.495 3.838 2.498 1.00 79.25 536 PHE A N 1
ATOM 4204 C CA . PHE A 1 536 ? 14.116 3.003 3.621 1.00 79.25 536 PHE A CA 1
ATOM 4205 C C . PHE A 1 536 ? 13.514 1.700 3.127 1.00 79.25 536 PHE A C 1
ATOM 4207 O O . PHE A 1 536 ? 12.562 1.695 2.345 1.00 79.25 536 PHE A O 1
ATOM 4214 N N . ARG A 1 537 ? 14.040 0.597 3.656 1.00 75.44 537 ARG A N 1
ATOM 4215 C CA . ARG A 1 537 ? 13.411 -0.712 3.537 1.00 75.44 537 ARG A CA 1
ATOM 4216 C C . ARG A 1 537 ? 12.091 -0.719 4.288 1.00 75.44 537 ARG A C 1
ATOM 4218 O O . ARG A 1 537 ? 11.106 -1.220 3.760 1.00 75.44 537 ARG A O 1
ATOM 4225 N N . THR A 1 538 ? 12.084 -0.149 5.496 1.00 76.62 538 THR A N 1
ATOM 4226 C CA . THR A 1 538 ? 10.886 0.098 6.302 1.00 76.62 538 THR A CA 1
ATOM 4227 C C . THR A 1 538 ? 10.899 1.517 6.848 1.00 76.62 538 THR A C 1
ATOM 4229 O O . THR A 1 538 ? 11.919 1.992 7.338 1.00 76.62 538 THR A O 1
ATOM 4232 N N . LEU A 1 539 ? 9.774 2.222 6.731 1.00 82.88 539 LEU A N 1
ATOM 4233 C CA . LEU A 1 539 ? 9.590 3.552 7.303 1.00 82.88 539 LEU A CA 1
ATOM 4234 C C . LEU A 1 539 ? 8.156 3.672 7.815 1.00 82.88 539 LEU A C 1
ATOM 4236 O O . LEU A 1 539 ? 7.202 3.748 7.040 1.00 82.88 539 LEU A O 1
ATOM 4240 N N . GLU A 1 540 ? 8.022 3.684 9.134 1.00 81.62 540 GLU A N 1
ATOM 4241 C CA . GLU A 1 540 ? 6.754 3.732 9.851 1.00 81.62 540 GLU A CA 1
ATOM 4242 C C . GLU A 1 540 ? 6.739 4.944 10.776 1.00 81.62 540 GLU A C 1
ATOM 4244 O O . GLU A 1 540 ? 7.723 5.230 11.459 1.00 81.62 540 GLU A O 1
ATOM 4249 N N . VAL A 1 541 ? 5.614 5.649 10.839 1.00 85.12 541 VAL A N 1
ATOM 4250 C CA . VAL A 1 541 ? 5.387 6.677 11.854 1.00 85.12 541 VAL A CA 1
ATOM 4251 C C . VAL A 1 541 ? 4.464 6.101 12.908 1.00 85.12 541 VAL A C 1
ATOM 4253 O O . VAL A 1 541 ? 3.323 5.779 12.618 1.00 85.12 541 VAL A O 1
ATOM 4256 N N . ARG A 1 542 ? 4.954 5.935 14.132 1.00 82.56 542 ARG A N 1
ATOM 4257 C CA . ARG A 1 542 ? 4.118 5.527 15.256 1.00 82.56 542 ARG A CA 1
ATOM 4258 C C . ARG A 1 542 ? 3.617 6.758 15.972 1.00 82.56 542 ARG A C 1
ATOM 4260 O O . ARG A 1 542 ? 4.425 7.594 16.382 1.00 82.56 542 ARG A O 1
ATOM 4267 N N . MET A 1 543 ? 2.307 6.870 16.115 1.00 77.75 543 MET A N 1
ATOM 4268 C CA . MET A 1 543 ? 1.689 8.024 16.756 1.00 77.75 543 MET A CA 1
ATOM 4269 C C . MET A 1 543 ? 0.798 7.566 17.885 1.00 77.75 543 MET A C 1
ATOM 4271 O O . MET A 1 543 ? -0.054 6.701 17.713 1.00 77.75 543 MET A O 1
ATOM 4275 N N . TRP A 1 544 ? 0.982 8.176 19.045 1.00 73.88 544 TRP A N 1
ATOM 4276 C CA . TRP A 1 544 ? 0.096 7.942 20.166 1.00 73.88 544 TRP A CA 1
ATOM 4277 C C . TRP A 1 544 ? -0.038 9.204 21.002 1.00 73.88 544 TRP A C 1
ATOM 4279 O O . TRP A 1 544 ? 0.773 10.135 20.947 1.00 73.88 544 TRP A O 1
ATOM 4289 N N . LYS A 1 545 ? -1.114 9.231 21.774 1.00 69.44 545 LYS A N 1
ATOM 4290 C CA . LYS A 1 545 ? -1.436 10.336 22.662 1.00 69.44 545 LYS A CA 1
ATOM 4291 C C . LYS A 1 545 ? -0.763 10.136 24.020 1.00 69.44 545 LYS A C 1
ATOM 4293 O O . LYS A 1 545 ? -0.935 9.086 24.628 1.00 69.44 545 LYS A O 1
ATOM 4298 N N . GLY A 1 546 ? -0.020 11.135 24.480 1.00 66.69 546 GLY A N 1
ATOM 4299 C CA . GLY A 1 546 ? 0.434 11.250 25.867 1.00 66.69 546 GLY A CA 1
ATOM 4300 C C . GLY A 1 546 ? -0.404 12.269 26.639 1.00 66.69 546 GLY A C 1
ATOM 4301 O O . GLY A 1 546 ? -1.296 12.907 26.077 1.00 66.69 546 GLY A O 1
ATOM 4302 N N . ASP A 1 547 ? -0.095 12.456 27.921 1.00 66.50 547 ASP A N 1
ATOM 4303 C CA . ASP A 1 547 ? -0.871 13.333 28.812 1.00 66.50 547 ASP A CA 1
ATOM 4304 C C . ASP A 1 547 ? -0.848 14.811 28.379 1.00 66.50 547 ASP A C 1
ATOM 4306 O O . ASP A 1 547 ? -1.826 15.537 28.572 1.00 66.50 547 ASP A O 1
ATOM 4310 N N . SER A 1 548 ? 0.247 15.252 27.748 1.00 67.62 548 SER A N 1
ATOM 4311 C CA . SER A 1 548 ? 0.500 16.646 27.357 1.00 67.62 548 SER A CA 1
ATOM 4312 C C . SER A 1 548 ? 0.416 16.921 25.846 1.00 67.62 548 SER A C 1
ATOM 4314 O O . SER A 1 548 ? 0.586 18.071 25.433 1.00 67.62 548 SER A O 1
ATOM 4316 N N . GLY A 1 549 ? 0.166 15.906 25.009 1.00 75.44 549 GLY A N 1
ATOM 4317 C CA . GLY A 1 549 ? 0.006 16.058 23.557 1.00 75.44 549 GLY A CA 1
ATOM 4318 C C . GLY A 1 549 ? 0.359 14.805 22.749 1.00 75.44 549 GLY A C 1
ATOM 4319 O O . GLY A 1 549 ? 0.347 13.687 23.261 1.00 75.44 549 GLY A O 1
ATOM 4320 N N . VAL A 1 550 ? 0.657 14.976 21.459 1.00 78.19 550 VAL A N 1
ATOM 4321 C CA . VAL A 1 550 ? 0.948 13.861 20.538 1.00 78.19 550 VAL A CA 1
ATOM 4322 C C . VAL A 1 550 ? 2.441 13.535 20.542 1.00 78.19 550 VAL A C 1
ATOM 4324 O O . VAL A 1 550 ? 3.275 14.413 20.306 1.00 78.19 550 VAL A O 1
ATOM 4327 N N . HIS A 1 551 ? 2.780 12.264 20.761 1.00 82.50 551 HIS A N 1
ATOM 4328 C CA . HIS A 1 551 ? 4.133 11.742 20.580 1.00 82.50 551 HIS A CA 1
ATOM 4329 C C . HIS A 1 551 ? 4.230 11.052 19.220 1.00 82.50 551 HIS A C 1
ATOM 4331 O O . HIS A 1 551 ? 3.364 10.261 18.845 1.00 82.50 551 HIS A O 1
ATOM 4337 N N . MET A 1 552 ? 5.298 11.353 18.486 1.00 85.88 552 MET A N 1
ATOM 4338 C CA . MET A 1 552 ? 5.597 10.751 17.192 1.00 85.88 552 MET A CA 1
ATOM 4339 C C . MET A 1 552 ? 6.925 10.004 17.282 1.00 85.88 552 MET A C 1
ATOM 4341 O O . MET A 1 552 ? 7.944 10.550 17.717 1.00 85.88 552 MET A O 1
ATOM 4345 N N . ARG A 1 553 ? 6.928 8.742 16.860 1.00 87.75 553 ARG A N 1
ATOM 4346 C CA . ARG A 1 553 ? 8.123 7.906 16.784 1.00 87.75 553 ARG A CA 1
ATOM 4347 C C . ARG A 1 553 ? 8.277 7.339 15.387 1.00 87.75 553 ARG A C 1
ATOM 4349 O O . ARG A 1 553 ? 7.521 6.462 14.992 1.00 87.75 553 ARG A O 1
ATOM 4356 N N . PHE A 1 554 ? 9.294 7.783 14.668 1.00 88.81 554 PHE A N 1
ATOM 4357 C CA . PHE A 1 554 ? 9.648 7.208 13.379 1.00 88.81 554 PHE A CA 1
ATOM 4358 C C . PHE A 1 554 ? 10.448 5.925 13.590 1.00 88.81 554 PHE A C 1
ATOM 4360 O O . PHE A 1 554 ? 11.527 5.948 14.177 1.00 88.81 554 PHE A O 1
ATOM 4367 N N . VAL A 1 555 ? 9.921 4.791 13.149 1.00 85.31 555 VAL A N 1
ATOM 4368 C CA . VAL A 1 555 ? 10.644 3.519 13.140 1.00 85.31 555 VAL A CA 1
ATOM 4369 C C . VAL A 1 555 ? 11.084 3.272 11.714 1.00 85.31 555 VAL A C 1
ATOM 4371 O O . VAL A 1 555 ? 10.247 3.146 10.822 1.00 85.31 555 VAL A O 1
ATOM 4374 N N . ALA A 1 556 ? 12.393 3.265 11.497 1.00 85.56 556 ALA A N 1
ATOM 4375 C CA . ALA A 1 556 ? 12.943 3.170 10.162 1.00 85.56 556 ALA A CA 1
ATOM 4376 C C . ALA A 1 556 ? 14.099 2.175 10.106 1.00 85.56 556 ALA A C 1
ATOM 4378 O O . ALA A 1 556 ? 15.022 2.226 10.918 1.00 85.56 556 ALA A O 1
ATOM 4379 N N . GLU A 1 557 ? 14.058 1.309 9.103 1.00 80.62 557 GLU A N 1
ATOM 4380 C CA . GLU A 1 557 ? 15.157 0.452 8.680 1.00 80.62 557 GLU A CA 1
ATOM 4381 C C . GLU A 1 557 ? 15.598 0.931 7.301 1.00 80.62 557 GLU A C 1
ATOM 4383 O O . GLU A 1 557 ? 14.793 1.068 6.372 1.00 80.62 557 GLU A O 1
ATOM 4388 N N . ARG A 1 558 ? 16.886 1.228 7.162 1.00 79.69 558 ARG A N 1
ATOM 4389 C CA . ARG A 1 558 ? 17.428 1.677 5.884 1.00 79.69 558 ARG A CA 1
ATOM 4390 C C . ARG A 1 558 ? 17.423 0.541 4.874 1.00 79.69 558 ARG A C 1
ATOM 4392 O O . ARG A 1 558 ? 17.561 -0.623 5.235 1.00 79.69 558 ARG A O 1
ATOM 4399 N N . GLU A 1 559 ? 17.269 0.892 3.603 1.00 79.62 559 GLU A N 1
ATOM 4400 C CA . GLU A 1 559 ? 17.599 -0.056 2.545 1.00 79.62 559 GLU A CA 1
ATOM 4401 C C . GLU A 1 559 ? 19.098 -0.400 2.642 1.00 79.62 559 GLU A C 1
ATOM 4403 O O . GLU A 1 559 ? 19.903 0.512 2.895 1.00 79.62 559 GLU A O 1
ATOM 4408 N N . PRO A 1 560 ? 19.485 -1.682 2.488 1.00 83.75 560 PRO A N 1
ATOM 4409 C CA . PRO A 1 560 ? 20.887 -2.065 2.434 1.00 83.75 560 PRO A CA 1
ATOM 4410 C C . PRO A 1 560 ? 21.648 -1.222 1.411 1.00 83.75 560 PRO A C 1
ATOM 4412 O O . PRO A 1 560 ? 21.189 -1.011 0.287 1.00 83.75 560 PRO A O 1
ATOM 4415 N N . SER A 1 561 ? 22.816 -0.720 1.813 1.00 84.50 561 SER A N 1
ATOM 4416 C CA . SER A 1 561 ? 23.595 0.208 0.990 1.00 84.50 561 SER A CA 1
ATOM 4417 C C . SER A 1 561 ? 24.128 -0.422 -0.293 1.00 84.50 561 SER A C 1
ATOM 4419 O O . SER A 1 561 ? 24.369 0.311 -1.245 1.00 84.50 561 SER A O 1
ATOM 4421 N N . GLU A 1 562 ? 24.337 -1.737 -0.323 1.00 90.75 562 GLU A N 1
ATOM 4422 C CA . GLU A 1 562 ? 24.935 -2.456 -1.447 1.00 90.75 562 GLU A CA 1
ATOM 4423 C C . GLU A 1 562 ? 23.863 -3.277 -2.171 1.00 90.75 562 GLU A C 1
ATOM 4425 O O . GLU A 1 562 ? 23.154 -4.085 -1.562 1.00 90.75 562 GLU A O 1
ATOM 4430 N N . ARG A 1 563 ? 23.750 -3.082 -3.485 1.00 90.81 563 ARG A N 1
ATOM 4431 C CA . ARG A 1 563 ? 22.783 -3.776 -4.341 1.00 90.81 563 ARG A CA 1
ATOM 4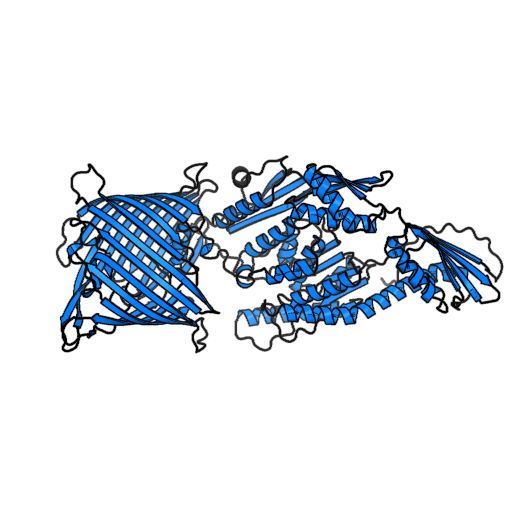432 C C . ARG A 1 563 ? 23.486 -4.342 -5.567 1.00 90.81 563 ARG A C 1
ATOM 4434 O O . ARG A 1 563 ? 24.386 -3.712 -6.118 1.00 90.81 563 ARG A O 1
ATOM 4441 N N . LEU A 1 564 ? 23.063 -5.526 -5.991 1.00 91.94 564 LEU A N 1
ATOM 4442 C CA . LEU A 1 564 ? 23.467 -6.137 -7.251 1.00 91.94 564 LEU A CA 1
ATOM 4443 C C . LEU A 1 564 ? 22.216 -6.427 -8.078 1.00 91.94 564 LEU A C 1
ATOM 4445 O O . LEU A 1 564 ? 21.425 -7.304 -7.727 1.00 91.94 564 LEU A O 1
ATOM 4449 N N . HIS A 1 565 ? 22.052 -5.697 -9.172 1.00 91.62 565 HIS A N 1
ATOM 4450 C CA . HIS A 1 565 ? 21.008 -5.929 -10.158 1.00 91.62 565 HIS A CA 1
ATOM 4451 C C . HIS A 1 565 ? 21.521 -6.869 -11.243 1.00 91.62 565 HIS A C 1
ATOM 4453 O O . HIS A 1 565 ? 22.624 -6.702 -11.771 1.00 91.62 565 HIS A O 1
ATOM 4459 N N . ILE A 1 566 ? 20.700 -7.853 -11.585 1.00 91.69 566 ILE A N 1
ATOM 4460 C CA . ILE A 1 566 ? 20.974 -8.837 -12.626 1.00 91.69 566 ILE A CA 1
ATOM 4461 C C . ILE A 1 566 ? 19.836 -8.751 -13.633 1.00 91.69 566 ILE A C 1
ATOM 4463 O O . ILE A 1 566 ? 18.673 -8.901 -13.266 1.00 91.69 566 ILE A O 1
ATOM 4467 N N . GLY A 1 567 ? 20.169 -8.507 -14.895 1.00 92.25 567 GLY A N 1
ATOM 4468 C CA . GLY A 1 567 ? 19.232 -8.465 -16.012 1.00 92.25 567 GLY A CA 1
ATOM 4469 C C . GLY A 1 567 ? 19.646 -9.440 -17.109 1.00 92.25 567 GLY A C 1
ATOM 4470 O O . GLY A 1 567 ? 20.832 -9.697 -17.324 1.00 92.25 567 GLY A O 1
ATOM 4471 N N . ILE A 1 568 ? 18.662 -9.984 -17.815 1.00 92.12 568 ILE A N 1
ATOM 4472 C CA . ILE A 1 568 ? 18.880 -10.818 -18.996 1.00 92.12 568 ILE A CA 1
ATOM 4473 C C . ILE A 1 568 ? 17.802 -10.498 -20.022 1.00 92.12 568 ILE A C 1
ATOM 4475 O O . ILE A 1 568 ? 16.620 -10.413 -19.688 1.00 92.12 568 ILE A O 1
ATOM 4479 N N . ARG A 1 569 ? 18.203 -10.332 -21.280 1.00 91.94 569 ARG A N 1
ATOM 4480 C CA . ARG A 1 569 ? 17.276 -10.176 -22.403 1.00 91.94 569 ARG A CA 1
ATOM 4481 C C . ARG A 1 569 ? 17.783 -10.945 -23.594 1.00 91.94 569 ARG A C 1
ATOM 4483 O O . ARG A 1 569 ? 18.972 -10.926 -23.878 1.00 91.94 569 ARG A O 1
ATOM 4490 N N . THR A 1 570 ? 16.882 -11.605 -24.292 1.00 93.56 570 THR A N 1
ATOM 4491 C CA . THR A 1 570 ? 17.172 -12.268 -25.554 1.00 93.56 570 THR A CA 1
ATOM 4492 C C . THR A 1 570 ? 16.205 -11.763 -26.611 1.00 93.56 570 THR A C 1
ATOM 4494 O O . THR A 1 570 ? 15.014 -11.608 -26.348 1.00 93.56 570 THR A O 1
ATOM 4497 N N . ASP A 1 571 ? 16.724 -11.441 -27.787 1.00 93.25 571 ASP A N 1
ATOM 4498 C CA . ASP A 1 571 ? 15.935 -10.988 -28.926 1.00 93.25 571 ASP A CA 1
ATOM 4499 C C . ASP A 1 571 ? 16.615 -11.391 -30.244 1.00 93.25 571 ASP A C 1
ATOM 4501 O O . ASP A 1 571 ? 17.755 -11.861 -30.271 1.00 93.25 571 ASP A O 1
ATOM 4505 N N . ASN A 1 572 ? 15.898 -11.271 -31.356 1.00 92.44 572 ASN A N 1
ATOM 4506 C CA . ASN A 1 572 ? 16.373 -11.708 -32.671 1.00 92.44 572 ASN A CA 1
ATOM 4507 C C . ASN A 1 572 ? 17.344 -10.723 -33.362 1.00 92.44 572 ASN A C 1
ATOM 4509 O O . ASN A 1 572 ? 17.879 -11.045 -34.430 1.00 92.44 572 ASN A O 1
ATOM 4513 N N . GLU A 1 573 ? 17.580 -9.544 -32.783 1.00 90.88 573 GLU A N 1
ATOM 4514 C CA . GLU A 1 573 ? 18.470 -8.520 -33.341 1.00 90.88 573 GLU A CA 1
ATOM 4515 C C . GLU A 1 573 ? 19.834 -8.501 -32.640 1.00 90.88 573 GLU A C 1
ATOM 4517 O O . GLU A 1 573 ? 20.865 -8.435 -33.313 1.00 90.88 573 GLU A O 1
ATOM 4522 N N . HIS A 1 574 ? 19.845 -8.657 -31.317 1.00 91.56 574 HIS A N 1
ATOM 4523 C CA . HIS A 1 574 ? 20.996 -8.604 -30.417 1.00 91.56 574 HIS A CA 1
ATOM 4524 C C . HIS A 1 574 ? 21.390 -9.955 -29.801 1.00 91.56 574 HIS A C 1
ATOM 4526 O O . HIS A 1 574 ? 22.504 -10.080 -29.284 1.00 91.56 574 HIS A O 1
ATOM 4532 N N . TYR A 1 575 ? 20.535 -10.979 -29.902 1.00 93.94 575 TYR A N 1
ATOM 4533 C CA . TYR A 1 575 ? 20.664 -12.255 -29.186 1.00 93.94 575 TYR A CA 1
ATOM 4534 C C . TYR A 1 575 ? 20.614 -12.067 -27.661 1.00 93.94 575 TYR A C 1
ATOM 4536 O O . TYR A 1 575 ? 20.017 -11.116 -27.160 1.00 93.94 575 TYR A O 1
ATOM 4544 N N . THR A 1 576 ? 21.179 -13.007 -26.902 1.00 93.94 576 THR A N 1
ATOM 4545 C CA . THR A 1 576 ? 21.159 -12.965 -25.437 1.00 93.94 576 THR A CA 1
ATOM 4546 C C . THR A 1 576 ? 22.181 -11.970 -24.894 1.00 93.94 576 THR A C 1
ATOM 4548 O O . THR A 1 576 ? 23.379 -12.104 -25.130 1.00 93.94 576 THR A O 1
ATOM 4551 N N . ARG A 1 577 ? 21.699 -11.007 -24.114 1.00 93.00 577 ARG A N 1
ATOM 4552 C CA . ARG A 1 577 ? 22.457 -9.987 -23.395 1.00 93.00 577 ARG A CA 1
ATOM 4553 C C . ARG A 1 577 ? 22.319 -10.207 -21.897 1.00 93.00 577 ARG A C 1
ATOM 4555 O O . ARG A 1 577 ? 21.212 -10.423 -21.401 1.00 93.00 577 ARG A O 1
ATOM 4562 N N . LEU A 1 578 ? 23.442 -10.125 -21.198 1.00 93.31 578 LEU A N 1
ATOM 4563 C CA . LEU A 1 578 ? 23.518 -10.122 -19.743 1.00 93.31 578 LEU A CA 1
ATOM 4564 C C . LEU A 1 578 ? 23.817 -8.703 -19.263 1.00 93.31 578 LEU A C 1
ATOM 4566 O O . LEU A 1 578 ? 24.677 -8.027 -19.827 1.00 93.31 578 LEU A O 1
ATOM 4570 N N . TRP A 1 579 ? 23.143 -8.285 -18.199 1.00 91.94 579 TRP A N 1
ATOM 4571 C CA . TRP A 1 579 ? 23.376 -7.028 -17.503 1.00 91.94 579 TRP A CA 1
ATOM 4572 C C . TRP A 1 579 ? 23.675 -7.300 -16.036 1.00 91.94 579 TRP A C 1
ATOM 4574 O O . TRP A 1 579 ? 22.933 -8.022 -15.371 1.00 91.94 579 TRP A O 1
ATOM 4584 N N . LEU A 1 580 ? 24.755 -6.714 -15.536 1.00 94.62 580 LEU A N 1
ATOM 4585 C CA . LEU A 1 580 ? 25.124 -6.730 -14.129 1.00 94.62 580 LEU A CA 1
ATOM 4586 C C . LEU A 1 580 ? 25.369 -5.297 -13.684 1.00 94.62 580 LEU A C 1
ATOM 4588 O O . LEU A 1 580 ? 26.141 -4.579 -14.315 1.00 94.62 580 LEU A O 1
ATOM 4592 N N . GLU A 1 581 ? 24.747 -4.888 -12.589 1.00 94.12 581 GLU A N 1
ATOM 4593 C CA . GLU A 1 581 ? 24.947 -3.560 -12.022 1.00 94.12 581 GLU A CA 1
ATOM 4594 C C . GLU A 1 581 ? 25.143 -3.648 -10.516 1.00 94.12 581 GLU A C 1
ATOM 4596 O O . GLU A 1 581 ? 24.266 -4.101 -9.787 1.00 94.12 581 GLU A O 1
ATOM 4601 N N . ALA A 1 582 ? 26.314 -3.216 -10.058 1.00 94.31 582 ALA A N 1
ATOM 4602 C CA . ALA A 1 582 ? 26.621 -3.062 -8.649 1.00 94.31 582 ALA A CA 1
ATOM 4603 C C . ALA A 1 582 ? 26.396 -1.601 -8.252 1.00 94.31 582 ALA A C 1
ATOM 4605 O O . ALA A 1 582 ? 27.005 -0.698 -8.830 1.00 94.31 582 ALA A O 1
ATOM 4606 N N . ALA A 1 583 ? 25.548 -1.373 -7.255 1.00 91.38 583 ALA A N 1
ATOM 4607 C CA . ALA A 1 583 ? 25.228 -0.050 -6.743 1.00 91.38 583 ALA A CA 1
ATOM 4608 C C . ALA A 1 583 ? 25.565 0.054 -5.251 1.00 91.38 583 ALA A C 1
ATOM 4610 O O . ALA A 1 583 ? 25.302 -0.864 -4.473 1.00 91.38 583 ALA A O 1
ATOM 4611 N N . TYR A 1 584 ? 26.129 1.191 -4.851 1.00 91.44 584 TYR A N 1
ATOM 4612 C CA . TYR A 1 584 ? 26.396 1.547 -3.463 1.00 91.44 584 TYR A CA 1
ATOM 4613 C C . TYR A 1 584 ? 25.771 2.904 -3.136 1.00 91.44 584 TYR A C 1
ATOM 4615 O O . TYR A 1 584 ? 26.192 3.929 -3.676 1.00 91.44 584 TYR A O 1
ATOM 4623 N N . ARG A 1 585 ? 24.789 2.923 -2.230 1.00 87.75 585 ARG A N 1
ATOM 4624 C CA . ARG A 1 585 ? 24.017 4.111 -1.844 1.00 87.75 585 ARG A CA 1
ATOM 4625 C C . ARG A 1 585 ? 24.240 4.469 -0.373 1.00 87.75 585 ARG A C 1
ATOM 4627 O O . ARG A 1 585 ? 24.104 3.632 0.522 1.00 87.75 585 ARG A O 1
ATOM 4634 N N . ARG A 1 586 ? 24.532 5.744 -0.094 1.00 84.56 586 ARG A N 1
ATOM 4635 C CA . ARG A 1 586 ? 24.756 6.269 1.265 1.00 84.56 586 ARG A CA 1
ATOM 4636 C C . ARG A 1 586 ? 24.159 7.670 1.430 1.00 84.56 586 ARG A C 1
ATOM 4638 O O . ARG A 1 586 ? 24.082 8.432 0.479 1.00 84.56 586 ARG A O 1
ATOM 4645 N N . GLY A 1 587 ? 23.778 8.023 2.660 1.00 74.38 587 GLY A N 1
ATOM 4646 C CA . GLY A 1 587 ? 23.148 9.315 2.994 1.00 74.38 587 GLY A CA 1
ATOM 4647 C C . GLY A 1 587 ? 21.632 9.218 3.200 1.00 74.38 587 GLY A C 1
ATOM 4648 O O . GLY A 1 587 ? 21.082 8.124 3.074 1.00 74.38 587 GLY A O 1
ATOM 4649 N N . LEU A 1 588 ? 20.983 10.313 3.609 1.00 70.88 588 LEU A N 1
ATOM 4650 C CA . LEU A 1 588 ? 19.536 10.370 3.885 1.00 70.88 588 LEU A CA 1
ATOM 4651 C C . LEU A 1 588 ? 18.920 11.641 3.289 1.00 70.88 588 LEU A C 1
ATOM 4653 O O . LEU A 1 588 ? 18.163 11.543 2.332 1.00 70.88 588 LEU A O 1
ATOM 4657 N N . SER A 1 589 ? 19.301 12.826 3.778 1.00 67.00 589 SER A N 1
ATOM 4658 C CA . SER A 1 589 ? 18.937 14.104 3.145 1.00 67.00 589 SER A CA 1
ATOM 4659 C C . SER A 1 589 ? 19.657 14.339 1.814 1.00 67.00 589 SER A C 1
ATOM 4661 O O . SER A 1 589 ? 19.005 14.683 0.836 1.00 67.00 589 SER A O 1
ATOM 4663 N N . GLN A 1 590 ? 20.975 14.136 1.772 1.00 74.31 590 GLN A N 1
ATOM 4664 C CA . GLN A 1 590 ? 21.783 14.103 0.551 1.00 74.31 590 GLN A CA 1
ATOM 4665 C C . GLN A 1 590 ? 22.218 12.667 0.295 1.00 74.31 590 GLN A C 1
ATOM 4667 O O . GLN A 1 590 ? 22.979 12.094 1.079 1.00 74.31 590 GLN A O 1
ATOM 4672 N N . ILE A 1 591 ? 21.704 12.069 -0.775 1.00 77.81 591 ILE A N 1
ATOM 4673 C CA . ILE A 1 591 ? 21.956 10.664 -1.098 1.00 77.81 591 ILE A CA 1
ATOM 4674 C C . ILE A 1 591 ? 23.029 10.615 -2.176 1.00 77.81 591 ILE A C 1
ATOM 4676 O O . ILE A 1 591 ? 22.805 11.063 -3.298 1.00 77.81 591 ILE A O 1
ATOM 4680 N N . GLY A 1 592 ? 24.196 10.086 -1.818 1.00 87.94 592 GLY A N 1
ATOM 4681 C CA . GLY A 1 592 ? 25.277 9.775 -2.743 1.00 87.94 592 GLY A CA 1
ATOM 4682 C C . GLY A 1 592 ? 25.182 8.323 -3.196 1.00 87.94 592 GLY A C 1
ATOM 4683 O O . GLY A 1 592 ? 25.063 7.417 -2.368 1.00 87.94 592 GLY A O 1
ATOM 4684 N N . GLU A 1 593 ? 25.254 8.098 -4.499 1.00 90.50 593 GLU A N 1
ATOM 4685 C CA . GLU A 1 593 ? 25.157 6.777 -5.099 1.00 90.50 593 GLU A CA 1
ATOM 4686 C C . GLU A 1 593 ? 26.267 6.553 -6.132 1.00 90.50 593 GLU A C 1
ATOM 4688 O O . GLU A 1 593 ? 26.481 7.365 -7.034 1.00 90.50 593 GLU A O 1
ATOM 4693 N N . TRP A 1 594 ? 26.974 5.436 -5.978 1.00 93.44 594 TRP A N 1
ATOM 4694 C CA . TRP A 1 594 ? 27.958 4.919 -6.922 1.00 93.44 594 TRP A CA 1
ATOM 4695 C C . TRP A 1 594 ? 27.351 3.728 -7.647 1.00 93.44 594 TRP A C 1
ATOM 4697 O O . TRP A 1 594 ? 26.815 2.835 -7.000 1.00 93.44 594 TRP A O 1
ATOM 4707 N N . GLN A 1 595 ? 27.453 3.693 -8.969 1.00 94.25 595 GLN A N 1
ATOM 4708 C CA . GLN A 1 595 ? 26.926 2.608 -9.790 1.00 94.25 595 GLN A CA 1
ATOM 4709 C C . GLN A 1 595 ? 27.992 2.172 -10.792 1.00 94.25 595 GLN A C 1
ATOM 4711 O O . GLN A 1 595 ? 28.571 3.000 -11.497 1.00 94.25 595 GLN A O 1
ATOM 4716 N N . LEU A 1 596 ? 28.248 0.870 -10.850 1.00 96.00 596 LEU A N 1
ATOM 4717 C CA . LEU A 1 596 ? 29.066 0.229 -11.868 1.00 96.00 596 LEU A CA 1
ATOM 4718 C C . LEU A 1 596 ? 28.190 -0.765 -12.619 1.00 96.00 596 LEU A C 1
ATOM 4720 O O . LEU A 1 596 ? 27.783 -1.777 -12.051 1.00 96.00 596 LEU A O 1
ATOM 4724 N N . SER A 1 597 ? 27.955 -0.500 -13.896 1.00 94.69 597 SER A N 1
ATOM 4725 C CA . SER A 1 597 ? 27.090 -1.322 -14.731 1.00 94.69 597 SER A CA 1
ATOM 4726 C C . SER A 1 597 ? 27.853 -1.894 -15.920 1.00 94.69 597 SER A C 1
ATOM 4728 O O . SER A 1 597 ? 28.605 -1.189 -16.597 1.00 94.69 597 SER A O 1
ATOM 4730 N N . VAL A 1 598 ? 27.655 -3.182 -16.184 1.00 95.38 598 VAL A N 1
ATOM 4731 C CA . VAL A 1 598 ? 28.303 -3.933 -17.257 1.00 95.38 598 VAL A CA 1
ATOM 4732 C C . VAL A 1 598 ? 27.243 -4.729 -18.011 1.00 95.38 598 VAL A C 1
ATOM 4734 O O . VAL A 1 598 ? 26.579 -5.599 -17.455 1.00 95.38 598 VAL A O 1
ATOM 4737 N N . GLY A 1 599 ? 27.101 -4.431 -19.298 1.00 93.88 599 GLY A N 1
ATOM 4738 C CA . GLY A 1 599 ? 26.279 -5.169 -20.248 1.00 93.88 599 GLY A CA 1
ATOM 4739 C C . GLY A 1 599 ? 27.154 -5.898 -21.254 1.00 93.88 599 GLY A C 1
ATOM 4740 O O . GLY A 1 599 ? 28.041 -5.286 -21.851 1.00 93.88 599 GLY A O 1
ATOM 4741 N N . VAL A 1 600 ? 26.913 -7.190 -21.462 1.00 95.00 600 VAL A N 1
ATOM 4742 C CA . VAL A 1 600 ? 27.654 -7.997 -22.439 1.00 95.00 600 VAL A CA 1
ATOM 4743 C C . VAL A 1 600 ? 26.691 -8.880 -23.221 1.00 95.00 600 VAL A C 1
ATOM 4745 O O . VAL A 1 600 ? 25.897 -9.623 -22.647 1.00 95.00 600 VAL A O 1
ATOM 4748 N N . GLY A 1 601 ? 26.800 -8.829 -24.541 1.00 94.94 601 GLY A N 1
ATOM 4749 C CA . GLY A 1 601 ? 26.144 -9.733 -25.469 1.00 94.94 601 GLY A CA 1
ATOM 4750 C C . GLY A 1 601 ? 27.008 -9.981 -26.708 1.00 94.94 601 GLY A C 1
ATOM 4751 O O . GLY A 1 601 ? 28.056 -9.356 -26.883 1.00 94.94 601 GLY A O 1
ATOM 4752 N N . PRO A 1 602 ? 26.585 -10.886 -27.606 1.00 95.38 602 PRO A N 1
ATOM 4753 C CA . PRO A 1 602 ? 27.343 -11.213 -28.813 1.00 95.38 602 PRO A CA 1
ATOM 4754 C C . PRO A 1 602 ? 27.530 -10.032 -29.773 1.00 95.38 602 PRO A C 1
ATOM 4756 O O . PRO A 1 602 ? 28.461 -10.037 -30.579 1.00 95.38 602 PRO A O 1
ATOM 4759 N N . ARG A 1 603 ? 26.630 -9.041 -29.730 1.00 94.00 603 ARG A N 1
ATOM 4760 C CA . ARG A 1 603 ? 26.603 -7.912 -30.673 1.00 94.00 603 ARG A CA 1
ATOM 4761 C C . ARG A 1 603 ? 26.864 -6.562 -30.027 1.00 94.00 603 ARG A C 1
ATOM 4763 O O . ARG A 1 603 ? 27.135 -5.603 -30.746 1.00 94.00 603 ARG A O 1
ATOM 4770 N N . ASP A 1 604 ? 26.813 -6.476 -28.708 1.00 93.31 604 ASP A N 1
ATOM 4771 C CA . ASP A 1 604 ? 26.956 -5.237 -27.963 1.00 93.31 604 ASP A CA 1
ATOM 4772 C C . ASP A 1 604 ? 27.604 -5.461 -26.598 1.00 93.31 604 ASP A C 1
ATOM 4774 O O . ASP A 1 604 ? 27.366 -6.453 -25.915 1.00 93.31 604 ASP A O 1
ATOM 4778 N N . ALA A 1 605 ? 28.450 -4.514 -26.210 1.00 95.00 605 ALA A N 1
ATOM 4779 C CA . ALA A 1 605 ? 29.072 -4.443 -24.901 1.00 95.00 605 ALA A CA 1
ATOM 4780 C C . ALA A 1 605 ? 28.998 -3.002 -24.390 1.00 95.00 605 ALA A C 1
ATOM 4782 O O . ALA A 1 605 ? 29.216 -2.054 -25.152 1.00 95.00 605 ALA A O 1
ATOM 4783 N N . LEU A 1 606 ? 28.702 -2.841 -23.105 1.00 94.94 606 LEU A N 1
ATOM 4784 C CA . LEU A 1 606 ? 28.523 -1.560 -22.436 1.00 94.94 606 LEU A CA 1
ATOM 4785 C C . LEU A 1 606 ? 29.166 -1.618 -21.049 1.00 94.94 606 LEU A C 1
ATOM 4787 O O . LEU A 1 606 ? 28.868 -2.509 -20.265 1.00 94.94 606 LEU A O 1
ATOM 4791 N N . GLY A 1 607 ? 30.017 -0.651 -20.734 1.00 96.50 607 GLY A N 1
ATOM 4792 C CA . GLY A 1 607 ? 30.491 -0.384 -19.380 1.00 96.50 607 GLY A CA 1
ATOM 4793 C C . GLY A 1 607 ? 30.103 1.031 -18.976 1.00 96.50 607 GLY A C 1
ATOM 4794 O O . GLY A 1 607 ? 30.323 1.967 -19.746 1.00 96.50 607 GLY A O 1
ATOM 4795 N N . VAL A 1 608 ? 29.523 1.194 -17.790 1.00 96.31 608 VAL A N 1
ATOM 4796 C CA . VAL A 1 608 ? 29.116 2.487 -17.236 1.00 96.31 608 VAL A CA 1
ATOM 4797 C C . VAL A 1 608 ? 29.616 2.599 -15.803 1.00 96.31 608 VAL A C 1
ATOM 4799 O O . VAL A 1 608 ? 29.372 1.716 -14.989 1.00 96.31 608 VAL A O 1
ATOM 4802 N N . LEU A 1 609 ? 30.281 3.707 -15.491 1.00 97.25 609 LEU A N 1
ATOM 4803 C CA . LEU A 1 609 ? 30.534 4.147 -14.126 1.00 97.25 609 LEU A CA 1
ATOM 4804 C C . LEU A 1 609 ? 29.738 5.429 -13.901 1.00 97.25 609 LEU A C 1
ATOM 4806 O O . LEU A 1 609 ? 29.902 6.401 -14.641 1.00 97.25 609 LEU A O 1
ATOM 4810 N N . GLN A 1 610 ? 28.877 5.434 -12.893 1.00 95.75 610 GLN A N 1
ATOM 4811 C CA . GLN A 1 610 ? 28.009 6.559 -12.598 1.00 95.75 610 GLN A CA 1
ATOM 4812 C C . GLN A 1 610 ? 28.091 6.958 -11.130 1.00 95.75 610 GLN A C 1
ATOM 4814 O O . GLN A 1 610 ? 28.118 6.134 -10.221 1.00 95.75 610 GLN A O 1
ATOM 4819 N N . LEU A 1 611 ? 28.119 8.267 -10.935 1.00 94.94 611 LEU A N 1
ATOM 4820 C CA . LEU A 1 611 ? 28.087 8.957 -9.665 1.00 94.94 611 LEU A CA 1
ATOM 4821 C C . LEU A 1 611 ? 26.847 9.826 -9.628 1.00 94.94 611 LEU A C 1
ATOM 4823 O O . LEU A 1 611 ? 26.671 10.648 -10.522 1.00 94.94 611 LEU A O 1
ATOM 4827 N N . ARG A 1 612 ? 26.001 9.668 -8.617 1.00 91.62 612 ARG A N 1
ATOM 4828 C CA . ARG A 1 612 ? 24.774 10.449 -8.450 1.00 91.62 612 ARG A CA 1
ATOM 4829 C C . ARG A 1 612 ? 24.740 11.061 -7.058 1.00 91.62 612 ARG A C 1
ATOM 4831 O O . ARG A 1 612 ? 25.064 10.398 -6.080 1.00 91.62 612 ARG A O 1
ATOM 4838 N N . VAL A 1 613 ? 24.334 12.321 -6.973 1.00 90.38 613 VAL A N 1
ATOM 4839 C CA . VAL A 1 613 ? 24.047 13.007 -5.714 1.00 90.38 613 VAL A CA 1
ATOM 4840 C C . VAL A 1 613 ? 22.647 13.591 -5.812 1.00 90.38 613 VAL A C 1
ATOM 4842 O O . VAL A 1 613 ? 22.382 14.429 -6.671 1.00 90.38 613 VAL A O 1
ATOM 4845 N N . GLN A 1 614 ? 21.742 13.130 -4.956 1.00 85.00 614 GLN A N 1
ATOM 4846 C CA . GLN A 1 614 ? 20.381 13.653 -4.859 1.00 85.00 614 GLN A CA 1
ATOM 4847 C C . GLN A 1 614 ? 20.307 14.774 -3.822 1.00 85.00 614 GLN A C 1
ATOM 4849 O O . GLN A 1 614 ? 21.037 14.762 -2.827 1.00 85.00 614 GLN A O 1
ATOM 4854 N N . ARG A 1 615 ? 19.391 15.719 -4.054 1.00 78.06 615 ARG A N 1
ATOM 4855 C CA . ARG A 1 615 ? 19.155 16.909 -3.223 1.00 78.06 615 ARG A CA 1
ATOM 4856 C C . ARG A 1 615 ? 20.421 17.753 -3.026 1.00 78.06 615 ARG A C 1
ATOM 4858 O O . ARG A 1 615 ? 20.782 18.140 -1.916 1.00 78.06 615 ARG A O 1
ATOM 4865 N N . VAL A 1 616 ? 21.093 18.058 -4.135 1.00 82.19 616 VAL A N 1
ATOM 4866 C CA . VAL A 1 616 ? 22.298 18.911 -4.138 1.00 82.19 616 VAL A CA 1
ATOM 4867 C C . VAL A 1 616 ? 22.006 20.302 -3.563 1.00 82.19 616 VAL A C 1
ATOM 4869 O O . VAL A 1 616 ? 22.870 20.892 -2.917 1.00 82.19 616 VAL A O 1
ATOM 4872 N N . PHE A 1 617 ? 20.775 20.798 -3.730 1.00 77.94 617 PHE A N 1
ATOM 4873 C CA . PHE A 1 617 ? 20.307 22.050 -3.139 1.00 77.94 617 PHE A CA 1
ATOM 4874 C C . PHE A 1 617 ? 19.344 21.780 -1.964 1.00 77.94 617 PHE A C 1
ATOM 4876 O O . PHE A 1 617 ? 18.479 20.912 -2.079 1.00 77.94 617 PHE A O 1
ATOM 4883 N N . PRO A 1 618 ? 19.434 22.513 -0.836 1.00 67.19 618 PRO A N 1
ATOM 4884 C CA . PRO A 1 618 ? 18.570 22.279 0.329 1.00 67.19 618 PRO A CA 1
ATOM 4885 C C . PRO A 1 618 ? 17.074 22.509 0.062 1.00 67.19 618 PRO A C 1
ATOM 4887 O O . PRO A 1 618 ? 16.234 21.788 0.610 1.00 67.19 618 PRO A O 1
ATOM 4890 N N . GLU A 1 619 ? 16.774 23.506 -0.776 1.00 69.75 619 GLU A N 1
ATOM 4891 C CA . GLU A 1 619 ? 15.428 24.029 -1.060 1.00 69.75 619 GLU A CA 1
ATOM 4892 C C . GLU A 1 619 ? 14.772 23.387 -2.291 1.00 69.75 619 GLU A C 1
ATOM 4894 O O . GLU A 1 619 ? 13.550 23.414 -2.420 1.00 69.75 619 GLU A O 1
ATOM 4899 N N . VAL A 1 620 ? 15.568 22.790 -3.186 1.00 70.88 620 VAL A N 1
ATOM 4900 C CA . VAL A 1 620 ? 15.101 22.211 -4.453 1.00 70.88 620 VAL A CA 1
ATOM 4901 C C . VAL A 1 620 ? 15.592 20.776 -4.565 1.00 70.88 620 VAL A C 1
ATOM 4903 O O . VAL A 1 620 ? 16.790 20.507 -4.460 1.00 70.88 620 VAL A O 1
ATOM 4906 N N . TRP A 1 621 ? 14.673 19.843 -4.822 1.00 73.56 621 TRP A N 1
ATOM 4907 C CA . TRP A 1 621 ? 15.029 18.454 -5.088 1.00 73.56 621 TRP A CA 1
ATOM 4908 C C . TRP A 1 621 ? 15.704 18.357 -6.461 1.00 73.56 621 TRP A C 1
ATOM 4910 O O . TRP A 1 621 ? 15.039 18.229 -7.481 1.00 73.56 621 TRP A O 1
ATOM 4920 N N . ALA A 1 622 ? 17.030 18.480 -6.491 1.00 85.12 622 ALA A N 1
ATOM 4921 C CA . ALA A 1 622 ? 17.836 18.368 -7.702 1.00 85.12 622 ALA A CA 1
ATOM 4922 C C . ALA A 1 622 ? 18.840 17.221 -7.586 1.00 85.12 622 ALA A C 1
ATOM 4924 O O . ALA A 1 622 ? 19.500 17.060 -6.555 1.00 85.12 622 ALA A O 1
ATOM 4925 N N . THR A 1 623 ? 18.980 16.457 -8.662 1.00 88.88 623 THR A N 1
ATOM 4926 C CA . THR A 1 623 ? 19.900 15.327 -8.771 1.00 88.88 623 THR A CA 1
ATOM 4927 C C . THR A 1 623 ? 21.023 15.689 -9.726 1.00 88.88 623 THR A C 1
ATOM 4929 O O . THR A 1 623 ? 20.772 15.945 -10.899 1.00 88.88 623 THR A O 1
ATOM 4932 N N . MET A 1 624 ? 22.264 15.686 -9.251 1.00 93.75 624 MET A N 1
ATOM 4933 C CA . MET A 1 624 ? 23.438 15.814 -10.112 1.00 93.75 624 MET A CA 1
ATOM 4934 C C . MET A 1 624 ? 24.014 14.432 -10.397 1.00 93.75 624 MET A C 1
ATOM 4936 O O . MET A 1 624 ? 24.136 13.614 -9.483 1.00 93.75 624 MET A O 1
ATOM 4940 N N . ALA A 1 625 ? 24.391 14.173 -11.646 1.00 94.62 625 ALA A N 1
ATOM 4941 C CA . ALA A 1 625 ? 25.026 12.924 -12.033 1.00 94.62 625 ALA A CA 1
ATOM 4942 C C . ALA A 1 625 ? 26.274 13.149 -12.893 1.00 94.62 625 ALA A C 1
ATOM 4944 O O . ALA A 1 625 ? 26.313 14.022 -13.758 1.00 94.62 625 ALA A O 1
ATOM 4945 N N . LEU A 1 626 ? 27.294 12.325 -12.668 1.00 97.00 626 LEU A N 1
ATOM 4946 C CA . LEU A 1 626 ? 28.473 12.182 -13.510 1.00 97.00 626 LEU A CA 1
ATOM 4947 C C . LEU A 1 626 ? 28.506 10.743 -14.029 1.00 97.00 626 LEU A C 1
ATOM 4949 O O . LEU A 1 626 ? 28.639 9.802 -13.252 1.00 97.00 626 LEU A O 1
ATOM 4953 N N . ARG A 1 627 ? 28.391 10.568 -15.344 1.00 97.12 627 ARG A N 1
ATOM 4954 C CA . ARG A 1 627 ? 28.338 9.265 -16.013 1.00 97.12 627 ARG A CA 1
ATOM 4955 C C . ARG A 1 627 ? 29.487 9.134 -17.003 1.00 97.12 627 ARG A C 1
ATOM 4957 O O . ARG A 1 627 ? 29.511 9.836 -18.011 1.00 97.12 627 ARG A O 1
ATOM 4964 N N . ALA A 1 628 ? 30.399 8.205 -16.751 1.00 97.94 628 ALA A N 1
ATOM 4965 C CA . ALA A 1 628 ? 31.407 7.760 -17.704 1.00 97.94 628 ALA A CA 1
ATOM 4966 C C . ALA A 1 628 ? 30.941 6.454 -18.358 1.00 97.94 628 ALA A C 1
ATOM 4968 O O . ALA A 1 628 ? 30.464 5.554 -17.670 1.00 97.94 628 ALA A O 1
ATOM 4969 N N . TYR A 1 629 ? 31.049 6.343 -19.679 1.00 96.81 629 TYR A N 1
ATOM 4970 C CA . TYR A 1 629 ? 30.586 5.162 -20.407 1.00 96.81 629 TYR A CA 1
ATOM 4971 C C . TYR A 1 629 ? 31.509 4.786 -21.563 1.00 96.81 629 TYR A C 1
ATOM 4973 O O . TYR A 1 629 ? 32.135 5.638 -22.197 1.00 96.81 629 TYR A O 1
ATOM 4981 N N . ALA A 1 630 ? 31.553 3.488 -21.845 1.00 96.94 630 ALA A N 1
ATOM 4982 C CA . ALA A 1 630 ? 32.222 2.883 -22.983 1.00 96.94 630 ALA A CA 1
ATOM 4983 C C . ALA A 1 630 ? 31.279 1.854 -23.612 1.00 96.94 630 ALA A C 1
ATOM 4985 O O . ALA A 1 630 ? 30.854 0.913 -22.945 1.00 96.94 630 ALA A O 1
ATOM 4986 N N . GLN A 1 631 ? 30.948 2.026 -24.886 1.00 95.81 631 GLN A N 1
ATOM 4987 C CA . GLN A 1 631 ? 30.007 1.180 -25.610 1.00 95.81 631 GLN A CA 1
ATOM 4988 C C . GLN A 1 631 ? 30.612 0.720 -26.936 1.00 95.81 631 GLN A C 1
ATOM 4990 O O . GLN A 1 631 ? 31.274 1.487 -27.639 1.00 95.81 631 GLN A O 1
ATOM 4995 N N . SER A 1 632 ? 30.346 -0.529 -27.304 1.00 94.62 632 SER A N 1
ATOM 4996 C CA . SER A 1 632 ? 30.657 -1.101 -28.613 1.00 94.62 632 SER A CA 1
ATOM 4997 C C . SER A 1 632 ? 29.451 -1.892 -29.108 1.00 94.62 632 SER A C 1
ATOM 4999 O O . SER A 1 632 ? 28.959 -2.736 -28.374 1.00 94.62 632 SER A O 1
ATOM 5001 N N . GLN A 1 633 ? 28.996 -1.658 -30.338 1.00 94.62 633 GLN A N 1
ATOM 5002 C CA . GLN A 1 633 ? 27.820 -2.310 -30.929 1.00 94.62 633 GLN A CA 1
ATOM 5003 C C . GLN A 1 633 ? 28.069 -2.673 -32.400 1.00 94.62 633 GLN A C 1
ATOM 5005 O O . GLN A 1 633 ? 28.693 -1.907 -33.136 1.00 94.62 633 GLN A O 1
ATOM 5010 N N . LEU A 1 634 ? 27.570 -3.828 -32.841 1.00 94.06 634 LEU A N 1
ATOM 5011 C CA . LEU A 1 634 ? 27.543 -4.265 -34.238 1.00 94.06 634 LEU A CA 1
ATOM 5012 C C . LEU A 1 634 ? 26.208 -3.900 -34.893 1.00 94.06 634 LEU A C 1
ATOM 5014 O O . LEU A 1 634 ? 25.173 -4.518 -34.637 1.00 94.06 634 LEU A O 1
ATOM 5018 N N . VAL A 1 635 ? 26.251 -2.918 -35.783 1.00 92.56 635 VAL A N 1
ATOM 5019 C CA . VAL A 1 635 ? 25.097 -2.372 -36.500 1.00 92.56 635 VAL A CA 1
ATOM 5020 C C . VAL A 1 635 ? 25.013 -3.027 -37.874 1.00 92.56 635 VAL A C 1
ATOM 5022 O O . VAL A 1 635 ? 25.979 -2.987 -38.640 1.00 92.56 635 VAL A O 1
ATOM 5025 N N . ARG A 1 636 ? 23.869 -3.633 -38.204 1.00 93.31 636 ARG A N 1
ATOM 5026 C CA . ARG A 1 636 ? 23.644 -4.229 -39.528 1.00 93.31 636 ARG A CA 1
ATOM 5027 C C . ARG A 1 636 ? 23.474 -3.137 -40.579 1.00 93.31 636 ARG A C 1
ATOM 5029 O O . ARG A 1 636 ? 22.863 -2.100 -40.337 1.00 93.31 636 ARG A O 1
ATOM 5036 N N . VAL A 1 637 ? 24.018 -3.385 -41.762 1.00 91.69 637 VAL A N 1
ATOM 5037 C CA . VAL A 1 637 ? 23.796 -2.563 -42.949 1.00 91.69 637 VAL A CA 1
ATOM 5038 C C . VAL A 1 637 ? 22.886 -3.343 -43.879 1.00 91.69 637 VAL A C 1
ATOM 5040 O O . VAL A 1 637 ? 23.185 -4.483 -44.238 1.00 91.69 637 VAL A O 1
ATOM 5043 N N . PHE A 1 638 ? 21.778 -2.722 -44.262 1.00 93.25 638 PHE A N 1
ATOM 5044 C CA . PHE A 1 638 ? 20.745 -3.345 -45.076 1.00 93.25 638 PHE A CA 1
ATOM 5045 C C . PHE A 1 638 ? 20.745 -2.769 -46.490 1.00 93.25 638 PHE A C 1
ATOM 5047 O O . PHE A 1 638 ? 20.987 -1.578 -46.687 1.00 93.25 638 PHE A O 1
ATOM 5054 N N . ALA A 1 639 ? 20.442 -3.614 -47.473 1.00 91.69 639 ALA A N 1
ATOM 5055 C CA . ALA A 1 639 ? 20.137 -3.193 -48.833 1.00 91.69 639 ALA A CA 1
ATOM 5056 C C . ALA A 1 639 ? 18.780 -3.750 -49.262 1.00 91.69 639 ALA A C 1
ATOM 5058 O O . ALA A 1 639 ? 18.427 -4.889 -48.949 1.00 91.69 639 ALA A O 1
ATOM 5059 N N . GLN A 1 640 ? 18.024 -2.943 -50.004 1.00 90.62 640 GLN A N 1
ATOM 5060 C CA . GLN A 1 640 ? 16.732 -3.347 -50.548 1.00 90.62 640 GLN A CA 1
ATOM 5061 C C . GLN A 1 640 ? 16.903 -3.825 -51.991 1.00 90.62 640 GLN A C 1
ATOM 5063 O O . GLN A 1 640 ? 17.408 -3.093 -52.844 1.00 90.62 640 GLN A O 1
ATOM 5068 N N . ARG A 1 641 ? 16.461 -5.052 -52.272 1.00 91.38 641 ARG A N 1
ATOM 5069 C CA . ARG A 1 641 ? 16.432 -5.635 -53.618 1.00 91.38 641 ARG A CA 1
ATOM 5070 C C . ARG A 1 641 ? 14.995 -5.606 -54.147 1.00 91.38 641 ARG A C 1
ATOM 5072 O O . ARG A 1 641 ? 14.109 -6.139 -53.480 1.00 91.38 641 ARG A O 1
ATOM 5079 N N . PRO A 1 642 ? 14.715 -4.975 -55.299 1.00 88.44 642 PRO A N 1
ATOM 5080 C CA . PRO A 1 642 ? 13.368 -4.972 -55.863 1.00 88.44 642 PRO A CA 1
ATOM 5081 C C . PRO A 1 642 ? 12.942 -6.388 -56.281 1.00 88.44 642 PRO A C 1
ATOM 5083 O O . PRO A 1 642 ? 13.751 -7.163 -56.784 1.00 88.44 642 PRO A O 1
ATOM 5086 N N . THR A 1 643 ? 11.664 -6.708 -56.089 1.00 86.31 643 THR A N 1
ATOM 5087 C CA . THR A 1 643 ? 11.012 -7.938 -56.563 1.00 86.31 643 THR A CA 1
ATOM 5088 C C . THR A 1 643 ? 9.837 -7.578 -57.477 1.00 86.31 643 THR A C 1
ATOM 5090 O O . THR A 1 643 ? 9.462 -6.408 -57.575 1.00 86.31 643 THR A O 1
ATOM 5093 N N . SER A 1 644 ? 9.234 -8.567 -58.145 1.00 82.81 644 SER A N 1
ATOM 5094 C CA . SER A 1 644 ? 8.114 -8.358 -59.081 1.00 82.81 644 SER A CA 1
ATOM 5095 C C . SER A 1 644 ? 6.894 -7.669 -58.454 1.00 82.81 644 SER A C 1
ATOM 5097 O O . SER A 1 644 ? 6.201 -6.922 -59.135 1.00 82.81 644 SER A O 1
ATOM 5099 N N . SER A 1 645 ? 6.643 -7.882 -57.160 1.00 82.75 645 SER A N 1
ATOM 5100 C CA . SER A 1 645 ? 5.492 -7.331 -56.428 1.00 82.75 645 SER A CA 1
ATOM 5101 C C . SER A 1 645 ? 5.883 -6.391 -55.279 1.00 82.75 645 SER A C 1
ATOM 5103 O O . SER A 1 645 ? 5.038 -6.012 -54.464 1.00 82.75 645 SER A O 1
ATOM 5105 N N . GLY A 1 646 ? 7.165 -6.041 -55.142 1.00 89.19 646 GLY A N 1
ATOM 5106 C CA . GLY A 1 646 ? 7.636 -5.440 -53.900 1.00 89.19 646 GLY A CA 1
ATOM 5107 C C . GLY A 1 646 ? 9.143 -5.274 -53.785 1.00 89.19 646 GLY A C 1
ATOM 5108 O O . GLY A 1 646 ? 9.817 -4.907 -54.752 1.00 89.19 646 GLY A O 1
ATOM 5109 N N . TRP A 1 647 ? 9.668 -5.507 -52.585 1.00 91.25 647 TRP A N 1
ATOM 5110 C CA . TRP A 1 647 ? 11.104 -5.575 -52.315 1.00 91.25 647 TRP A CA 1
ATOM 5111 C C . TRP A 1 647 ? 11.413 -6.662 -51.283 1.00 91.25 647 TRP A C 1
ATOM 5113 O O . TRP A 1 647 ? 10.547 -7.081 -50.518 1.00 91.25 647 TRP A O 1
ATOM 5123 N N . ASN A 1 648 ? 12.668 -7.091 -51.251 1.00 91.94 648 ASN A N 1
ATOM 5124 C CA . ASN A 1 648 ? 13.240 -7.869 -50.163 1.00 91.94 648 ASN A CA 1
ATOM 5125 C C . ASN A 1 648 ? 14.344 -7.052 -49.475 1.00 91.94 648 ASN A C 1
ATOM 5127 O O . ASN A 1 648 ? 14.969 -6.202 -50.114 1.00 91.94 648 ASN A O 1
ATOM 5131 N N . THR A 1 649 ? 14.583 -7.306 -48.190 1.00 92.44 649 THR A N 1
ATOM 5132 C CA . THR A 1 649 ? 15.654 -6.660 -47.419 1.00 92.44 649 THR A CA 1
ATOM 5133 C C . THR A 1 649 ? 16.726 -7.698 -47.103 1.00 92.44 649 THR A C 1
ATOM 5135 O O . THR A 1 649 ? 16.438 -8.725 -46.491 1.00 92.44 649 THR A O 1
ATOM 5138 N N . GLU A 1 650 ? 17.968 -7.420 -47.495 1.00 91.50 650 GLU A N 1
ATOM 5139 C CA . GLU A 1 650 ? 19.127 -8.280 -47.243 1.00 91.50 650 GLU A CA 1
ATOM 5140 C C . GLU A 1 650 ? 20.150 -7.554 -46.367 1.00 91.50 650 GLU A C 1
ATOM 5142 O O . GLU A 1 650 ? 20.373 -6.349 -46.512 1.00 91.50 650 GLU A O 1
ATOM 5147 N N . VAL A 1 651 ? 20.794 -8.292 -45.459 1.00 92.50 651 VAL A N 1
ATOM 5148 C CA . VAL A 1 651 ? 21.939 -7.786 -44.692 1.00 92.50 651 VAL A CA 1
ATOM 5149 C C . VAL A 1 651 ? 23.170 -7.865 -45.589 1.00 92.50 651 VAL A C 1
ATOM 5151 O O . VAL A 1 651 ? 23.597 -8.956 -45.955 1.00 92.50 651 VAL A O 1
ATOM 5154 N N . VAL A 1 652 ? 23.739 -6.716 -45.948 1.00 92.69 652 VAL A N 1
ATOM 5155 C CA . VAL A 1 652 ? 24.901 -6.622 -46.852 1.00 92.69 652 VAL A CA 1
ATOM 5156 C C . VAL A 1 652 ? 26.230 -6.457 -46.120 1.00 92.69 652 VAL A C 1
ATOM 5158 O O . VAL A 1 652 ? 27.289 -6.559 -46.732 1.00 92.69 652 VAL A O 1
ATOM 5161 N N . GLY A 1 653 ? 26.195 -6.203 -44.814 1.00 91.38 653 GLY A N 1
ATOM 5162 C CA . GLY A 1 653 ? 27.387 -6.113 -43.981 1.00 91.38 653 GLY A CA 1
ATOM 5163 C C . GLY A 1 653 ? 27.070 -5.647 -42.568 1.00 91.38 653 GLY A C 1
ATOM 5164 O O . GLY A 1 653 ? 25.913 -5.414 -42.215 1.00 91.38 653 GLY A O 1
ATOM 5165 N N . GLU A 1 654 ? 28.112 -5.479 -41.762 1.00 92.56 654 GLU A N 1
ATOM 5166 C CA . GLU A 1 654 ? 28.010 -4.961 -40.400 1.00 92.56 654 GLU A CA 1
ATOM 5167 C C . GLU A 1 654 ? 29.050 -3.868 -40.168 1.00 92.56 654 GLU A C 1
ATOM 5169 O O . GLU A 1 654 ? 30.140 -3.889 -40.740 1.00 92.56 654 GLU A O 1
ATOM 5174 N N . ARG A 1 655 ? 28.706 -2.895 -39.326 1.00 92.44 655 ARG A N 1
ATOM 5175 C CA . ARG A 1 655 ? 29.604 -1.829 -38.885 1.00 92.44 655 ARG A CA 1
ATOM 5176 C C . ARG A 1 655 ? 29.728 -1.863 -37.374 1.00 92.44 655 ARG A C 1
ATOM 5178 O O . ARG A 1 655 ? 28.727 -1.933 -36.667 1.00 92.44 655 ARG A O 1
ATOM 5185 N N . ARG A 1 656 ? 30.952 -1.763 -36.862 1.00 93.19 656 ARG A N 1
ATOM 5186 C CA . ARG A 1 656 ? 31.201 -1.597 -35.432 1.00 93.19 656 ARG A CA 1
ATOM 5187 C C . ARG A 1 656 ? 31.106 -0.119 -35.068 1.00 93.19 656 ARG A C 1
ATOM 5189 O O . ARG A 1 656 ? 31.934 0.682 -35.504 1.00 93.19 656 ARG A O 1
ATOM 5196 N N . ARG A 1 657 ? 30.114 0.225 -34.250 1.00 93.88 657 ARG A N 1
ATOM 5197 C CA . ARG A 1 657 ? 29.938 1.533 -33.613 1.00 93.88 657 ARG A CA 1
ATOM 5198 C C . ARG A 1 657 ? 30.592 1.499 -32.237 1.00 93.88 657 ARG A C 1
ATOM 5200 O O . ARG A 1 657 ? 30.295 0.613 -31.443 1.00 93.88 657 ARG A O 1
ATOM 5207 N N . GLN A 1 658 ? 31.488 2.439 -31.956 1.00 94.06 658 GLN A N 1
ATOM 5208 C CA . GLN A 1 658 ? 32.148 2.566 -30.655 1.00 94.06 658 GLN A CA 1
ATOM 5209 C C . GLN A 1 658 ? 31.981 3.980 -30.120 1.00 94.06 658 GLN A C 1
ATOM 5211 O O . GLN A 1 658 ? 32.190 4.940 -30.865 1.00 94.06 658 GLN A O 1
ATOM 5216 N N . ARG A 1 659 ? 31.630 4.092 -28.839 1.00 95.00 659 ARG A N 1
ATOM 5217 C CA . ARG A 1 659 ? 31.412 5.357 -28.133 1.00 95.00 659 ARG A CA 1
ATOM 5218 C C . ARG A 1 659 ? 32.096 5.331 -26.779 1.00 95.00 659 ARG A C 1
ATOM 5220 O O . ARG A 1 659 ? 31.944 4.371 -26.031 1.00 95.00 659 ARG A O 1
ATOM 5227 N N . TYR A 1 660 ? 32.811 6.398 -26.464 1.00 95.62 660 TYR A N 1
ATOM 5228 C CA . TYR A 1 660 ? 33.430 6.611 -25.162 1.00 95.62 660 TYR A CA 1
ATOM 5229 C C . TYR A 1 660 ? 33.119 8.028 -24.732 1.00 95.62 660 TYR A C 1
ATOM 5231 O O . TYR A 1 660 ? 33.434 8.960 -25.468 1.00 95.62 660 TYR A O 1
ATOM 5239 N N . GLY A 1 661 ? 32.520 8.215 -23.566 1.00 96.19 661 GLY A N 1
ATOM 5240 C CA . GLY A 1 661 ? 32.112 9.552 -23.178 1.00 96.19 661 GLY A CA 1
ATOM 5241 C C . GLY A 1 661 ? 31.945 9.758 -21.691 1.00 96.19 661 GLY A C 1
ATOM 5242 O O . GLY A 1 661 ? 31.936 8.825 -20.890 1.00 96.19 661 GLY A O 1
ATOM 5243 N N . LEU A 1 662 ? 31.823 11.033 -21.352 1.00 97.56 662 LEU A N 1
ATOM 5244 C CA . LEU A 1 662 ? 31.576 11.545 -20.020 1.00 97.56 662 LEU A CA 1
ATOM 5245 C C . LEU A 1 662 ? 30.415 12.534 -20.106 1.00 97.56 662 LEU A C 1
ATOM 5247 O O . LEU A 1 662 ? 30.442 13.462 -20.914 1.00 97.56 662 LEU A O 1
ATOM 5251 N N . ARG A 1 663 ? 29.379 12.318 -19.300 1.00 97.06 663 ARG A N 1
ATOM 5252 C CA . ARG A 1 663 ? 28.195 13.176 -19.209 1.00 97.06 663 ARG A CA 1
ATOM 5253 C C . ARG A 1 663 ? 28.069 13.699 -17.786 1.00 97.06 663 ARG A C 1
ATOM 5255 O O . ARG A 1 663 ? 28.066 12.908 -16.849 1.00 97.06 663 ARG A O 1
ATOM 5262 N N . VAL A 1 664 ? 27.943 15.011 -17.643 1.00 97.44 664 VAL A N 1
ATOM 5263 C CA . VAL A 1 664 ? 27.554 15.668 -16.391 1.00 97.44 664 VAL A CA 1
ATOM 5264 C C . VAL A 1 664 ? 26.137 16.175 -16.574 1.00 97.44 664 VAL A C 1
ATOM 5266 O O . VAL A 1 664 ? 25.880 16.876 -17.552 1.00 97.44 664 VAL A O 1
ATOM 5269 N N . SER A 1 665 ? 25.226 15.831 -15.673 1.00 96.31 665 SER A N 1
ATOM 5270 C CA . SER A 1 665 ? 23.837 16.273 -15.749 1.00 96.31 665 SER A CA 1
ATOM 5271 C C . SER A 1 665 ? 23.294 16.776 -14.420 1.00 96.31 665 SER A C 1
ATOM 5273 O O . SER A 1 665 ? 23.792 16.425 -13.349 1.00 96.31 665 SER A O 1
ATOM 5275 N N . VAL A 1 666 ? 22.282 17.636 -14.516 1.00 95.56 666 VAL A N 1
ATOM 5276 C CA . VAL A 1 666 ? 21.479 18.125 -13.395 1.00 95.56 666 VAL A CA 1
ATOM 5277 C C . VAL A 1 666 ? 20.011 17.938 -13.761 1.00 95.56 666 VAL A C 1
ATOM 5279 O O . VAL A 1 666 ? 19.542 18.487 -14.759 1.00 95.56 666 VAL A O 1
ATOM 5282 N N . GLY A 1 667 ? 19.307 17.141 -12.963 1.00 92.94 667 GLY A N 1
ATOM 5283 C CA . GLY A 1 667 ? 17.891 16.823 -13.106 1.00 92.94 667 GLY A CA 1
ATOM 5284 C C . GLY A 1 667 ? 17.047 17.426 -11.987 1.00 92.94 667 GLY A C 1
ATOM 5285 O O . GLY A 1 667 ? 17.445 17.402 -10.825 1.00 92.94 667 GLY A O 1
ATOM 5286 N N . PHE A 1 668 ? 15.869 17.928 -12.336 1.00 89.69 668 PHE A N 1
ATOM 5287 C CA . PHE A 1 668 ? 14.892 18.550 -11.449 1.00 89.69 668 PHE A CA 1
ATOM 5288 C C . PHE A 1 668 ? 13.557 17.795 -11.548 1.00 89.69 668 PHE A C 1
ATOM 5290 O O . PHE A 1 668 ? 12.748 18.097 -12.432 1.00 89.69 668 PHE A O 1
ATOM 5297 N N . PRO A 1 669 ? 13.315 16.788 -10.689 1.00 82.94 669 PRO A N 1
ATOM 5298 C CA . PRO A 1 669 ? 11.988 16.211 -10.525 1.00 82.94 669 PRO A CA 1
ATOM 5299 C C . PRO A 1 669 ? 11.077 17.181 -9.761 1.00 82.94 669 PRO A C 1
ATOM 5301 O O . PRO A 1 669 ? 11.410 17.634 -8.667 1.00 82.94 669 PRO A O 1
ATOM 5304 N N . PHE A 1 670 ? 9.907 17.483 -10.317 1.00 76.62 670 PHE A N 1
ATOM 5305 C CA . PHE A 1 670 ? 8.877 18.290 -9.642 1.00 76.62 670 PHE A CA 1
ATOM 5306 C C . PHE A 1 670 ? 7.596 17.495 -9.347 1.00 76.62 670 PHE A C 1
ATOM 5308 O O . PHE A 1 670 ? 6.842 17.855 -8.444 1.00 76.62 670 PHE A O 1
ATOM 5315 N N . GLN A 1 671 ? 7.386 16.375 -10.041 1.00 76.31 671 GLN A N 1
ATOM 5316 C CA . GLN A 1 671 ? 6.431 15.318 -9.698 1.00 76.31 671 GLN A CA 1
ATOM 5317 C C . GLN A 1 671 ? 7.115 13.952 -9.887 1.00 76.31 671 GLN A C 1
ATOM 5319 O O . GLN A 1 671 ? 8.101 13.880 -10.617 1.00 76.31 671 GLN A O 1
ATOM 5324 N N . PRO A 1 672 ? 6.616 12.851 -9.291 1.00 77.12 672 PRO A N 1
ATOM 5325 C CA . PRO A 1 672 ? 7.199 11.518 -9.504 1.00 77.12 672 PRO A CA 1
ATOM 5326 C C . PRO A 1 672 ? 7.272 11.110 -10.986 1.00 77.12 672 PRO A C 1
ATOM 5328 O O . PRO A 1 672 ? 8.183 10.406 -11.411 1.00 77.12 672 PRO A O 1
ATOM 5331 N N . VAL A 1 673 ? 6.320 11.590 -11.787 1.00 86.12 673 VAL A N 1
ATOM 5332 C CA . VAL A 1 673 ? 6.177 11.272 -13.213 1.00 86.12 673 VAL A CA 1
ATOM 5333 C C . VAL A 1 673 ? 6.951 12.211 -14.142 1.00 86.12 673 VAL A C 1
ATOM 5335 O O . VAL A 1 673 ? 7.064 11.884 -15.318 1.00 86.12 673 VAL A O 1
ATOM 5338 N N . ASP A 1 674 ? 7.493 13.329 -13.644 1.00 90.25 674 ASP A N 1
ATOM 5339 C CA . ASP A 1 674 ? 8.090 14.393 -14.460 1.00 90.25 674 ASP A CA 1
ATOM 5340 C C . ASP A 1 674 ? 9.553 14.677 -14.092 1.00 90.25 674 ASP A C 1
ATOM 5342 O O . ASP A 1 674 ? 9.902 14.813 -12.917 1.00 90.25 674 ASP A O 1
ATOM 5346 N N . LEU A 1 675 ? 10.400 14.856 -15.107 1.00 92.12 675 LEU A N 1
ATOM 5347 C CA . LEU A 1 675 ? 11.815 15.194 -14.964 1.00 92.12 675 LEU A CA 1
ATOM 5348 C C . LEU A 1 675 ? 12.243 16.224 -16.015 1.00 92.12 675 LEU A C 1
ATOM 5350 O O . LEU A 1 675 ? 12.133 15.984 -17.217 1.00 92.12 675 LEU A O 1
ATOM 5354 N N . LEU A 1 676 ? 12.817 17.338 -15.560 1.00 95.19 676 LEU A N 1
ATOM 5355 C CA . LEU A 1 676 ? 13.574 18.258 -16.409 1.00 95.19 676 LEU A CA 1
ATOM 5356 C C . LEU A 1 676 ? 15.071 18.034 -16.171 1.00 95.19 676 LEU A C 1
ATOM 5358 O O . LEU A 1 676 ? 15.534 18.209 -15.050 1.00 95.19 676 LEU A O 1
ATOM 5362 N N . GLU A 1 677 ? 15.842 17.662 -17.190 1.00 95.56 677 GLU A N 1
ATOM 5363 C CA . GLU A 1 677 ? 17.285 17.415 -17.057 1.00 95.56 677 GLU A CA 1
ATOM 5364 C C . GLU A 1 677 ? 18.078 18.218 -18.091 1.00 95.56 677 GLU A C 1
ATOM 5366 O O . GLU A 1 677 ? 17.756 18.219 -19.276 1.00 95.56 677 GLU A O 1
ATOM 5371 N N . GLY A 1 678 ? 19.144 18.882 -17.643 1.00 97.06 678 GLY A N 1
ATOM 5372 C CA . GLY A 1 678 ? 20.160 19.496 -18.498 1.00 97.06 678 GLY A CA 1
ATOM 5373 C C . GLY A 1 678 ? 21.496 18.771 -18.363 1.00 97.06 678 GLY A C 1
ATOM 5374 O O . GLY A 1 678 ? 21.828 18.281 -17.283 1.00 97.06 678 GLY A O 1
ATOM 5375 N N . TRP A 1 679 ? 22.281 18.683 -19.439 1.00 97.25 679 TRP A N 1
ATOM 5376 C CA . TRP A 1 679 ? 23.588 18.023 -19.402 1.00 97.25 679 TRP A CA 1
ATOM 5377 C C . TRP A 1 679 ? 24.629 18.626 -20.334 1.00 97.25 679 TRP A C 1
ATOM 5379 O O . TRP A 1 679 ? 24.321 19.235 -21.357 1.00 97.25 679 TRP A O 1
ATOM 5389 N N . LEU A 1 680 ? 25.885 18.345 -19.994 1.00 96.69 680 LEU A N 1
ATOM 5390 C CA . LEU A 1 680 ? 27.052 18.499 -20.849 1.00 96.69 680 LEU A CA 1
ATOM 5391 C C . LEU A 1 680 ? 27.641 17.114 -21.129 1.00 96.69 680 LEU A C 1
ATOM 5393 O O . LEU A 1 680 ? 27.767 16.296 -20.216 1.00 96.69 680 LEU A O 1
ATOM 5397 N N . ARG A 1 681 ? 27.992 16.830 -22.384 1.00 94.75 681 ARG A N 1
ATOM 5398 C CA . ARG A 1 681 ? 28.502 15.528 -22.832 1.00 94.75 681 ARG A CA 1
ATOM 5399 C C . ARG A 1 681 ? 29.772 15.707 -23.653 1.00 94.75 681 ARG A C 1
ATOM 5401 O O . ARG A 1 681 ? 29.745 16.323 -24.712 1.00 94.75 681 ARG A O 1
ATOM 5408 N N . TYR A 1 682 ? 30.863 15.119 -23.187 1.00 94.12 682 TYR A N 1
ATOM 5409 C CA . TYR A 1 682 ? 32.052 14.861 -23.991 1.00 94.12 682 TYR A CA 1
ATOM 5410 C C . TYR A 1 682 ? 31.974 13.437 -24.533 1.00 94.12 682 TYR A C 1
ATOM 5412 O O . TYR A 1 682 ? 31.754 12.505 -23.761 1.00 94.12 682 TYR A O 1
ATOM 5420 N N . GLU A 1 683 ? 32.143 13.243 -25.836 1.00 93.06 683 GLU A N 1
ATOM 5421 C CA . GLU A 1 683 ? 32.054 11.918 -26.448 1.00 93.06 683 GLU A CA 1
ATOM 5422 C C . GLU A 1 683 ? 33.042 11.762 -27.602 1.00 93.06 683 GLU A C 1
ATOM 5424 O O . GLU A 1 683 ? 33.164 12.621 -28.469 1.00 93.06 683 GLU A O 1
ATOM 5429 N N . ARG A 1 684 ? 33.733 10.626 -27.643 1.00 92.94 684 ARG A N 1
ATOM 5430 C CA . ARG A 1 684 ? 34.514 10.162 -28.784 1.00 92.94 684 ARG A CA 1
ATOM 5431 C C . ARG A 1 684 ? 33.773 9.010 -29.432 1.00 92.94 684 ARG A C 1
ATOM 5433 O O . ARG A 1 684 ? 33.544 7.988 -28.785 1.00 92.94 684 ARG A O 1
ATOM 5440 N N . GLN A 1 685 ? 33.442 9.145 -30.711 1.00 92.62 685 GLN A N 1
ATOM 5441 C CA . GLN A 1 685 ? 32.692 8.122 -31.432 1.00 92.62 685 GLN A CA 1
ATOM 5442 C C . GLN A 1 685 ? 33.249 7.802 -32.816 1.00 92.62 685 GLN A C 1
ATOM 5444 O O . GLN A 1 685 ? 33.831 8.654 -33.487 1.00 92.62 685 GLN A O 1
ATOM 5449 N N . ARG A 1 686 ? 33.054 6.554 -33.249 1.00 90.50 686 ARG A N 1
ATOM 5450 C CA . ARG A 1 686 ? 33.332 6.092 -34.616 1.00 90.50 686 ARG A CA 1
ATOM 5451 C C . ARG A 1 686 ? 32.380 4.970 -35.017 1.00 90.50 686 ARG A C 1
ATOM 5453 O O . ARG A 1 686 ? 31.928 4.211 -34.163 1.00 90.50 686 ARG A O 1
ATOM 5460 N N . GLU A 1 687 ? 32.120 4.836 -36.311 1.00 91.06 687 GLU A N 1
ATOM 5461 C CA . GLU A 1 687 ? 31.370 3.717 -36.891 1.00 91.06 687 GLU A CA 1
ATOM 5462 C C . GLU A 1 687 ? 32.065 3.273 -38.183 1.00 91.06 687 GLU A C 1
ATOM 5464 O O . GLU A 1 687 ? 32.276 4.097 -39.070 1.00 91.06 687 GLU A O 1
ATOM 5469 N N . SER A 1 688 ? 32.456 1.997 -38.288 1.00 87.94 688 SER A N 1
ATOM 5470 C CA . SER A 1 688 ? 33.198 1.486 -39.454 1.00 87.94 688 SER A CA 1
ATOM 5471 C C . SER A 1 688 ? 32.977 -0.004 -39.717 1.00 87.94 688 SER A C 1
ATOM 5473 O O . SER A 1 688 ? 32.677 -0.753 -38.790 1.00 87.94 688 SER A O 1
ATOM 5475 N N . ALA A 1 689 ? 33.133 -0.429 -40.975 1.00 78.88 689 ALA A N 1
ATOM 5476 C CA . ALA A 1 689 ? 32.959 -1.815 -41.424 1.00 78.88 689 ALA A CA 1
ATOM 5477 C C . ALA A 1 689 ? 34.241 -2.670 -41.330 1.00 78.88 689 ALA A C 1
ATOM 5479 O O . ALA A 1 689 ? 34.155 -3.850 -41.007 1.00 78.88 689 ALA A O 1
ATOM 5480 N N . THR A 1 690 ? 35.422 -2.098 -41.592 1.00 66.62 690 THR A N 1
ATOM 5481 C CA . THR A 1 690 ? 36.679 -2.867 -41.763 1.00 66.62 690 THR A CA 1
ATOM 5482 C C . THR A 1 690 ? 37.938 -2.087 -41.370 1.00 66.62 690 THR A C 1
ATOM 5484 O O . THR A 1 690 ? 38.815 -2.649 -40.721 1.00 66.62 690 THR A O 1
ATOM 5487 N N . GLU A 1 691 ? 38.029 -0.792 -41.689 1.00 67.19 691 GLU A N 1
ATOM 5488 C CA . GLU A 1 691 ? 39.126 0.080 -41.231 1.00 67.19 691 GLU A CA 1
ATOM 5489 C C . GLU A 1 691 ? 38.836 0.659 -39.836 1.00 67.19 691 GLU A C 1
ATOM 5491 O O . GLU A 1 691 ? 37.678 0.788 -39.442 1.00 67.19 691 GLU A O 1
ATOM 5496 N N . GLN A 1 692 ? 39.861 1.022 -39.062 1.00 70.94 692 GLN A N 1
ATOM 5497 C CA . GLN A 1 692 ? 39.701 1.715 -37.777 1.00 70.94 692 GLN A CA 1
ATOM 5498 C C . GLN A 1 692 ? 39.875 3.234 -37.966 1.00 70.94 692 GLN A C 1
ATOM 5500 O O . GLN A 1 692 ? 40.961 3.743 -37.684 1.00 70.94 692 GLN A O 1
ATOM 5505 N N . PRO A 1 693 ? 38.849 3.983 -38.426 1.00 77.75 693 PRO A N 1
ATOM 5506 C CA . PRO A 1 693 ? 38.970 5.425 -38.585 1.00 77.75 693 PRO A CA 1
ATOM 5507 C C . PRO A 1 693 ? 39.261 6.098 -37.234 1.00 77.75 693 PRO A C 1
ATOM 5509 O O . PRO A 1 693 ? 38.935 5.535 -36.169 1.00 77.75 693 PRO A O 1
ATOM 5512 N N . PRO A 1 694 ? 39.867 7.300 -37.253 1.00 82.81 694 PRO A N 1
ATOM 5513 C CA . PRO A 1 694 ? 40.043 8.088 -36.046 1.00 82.81 694 PRO A CA 1
ATOM 5514 C C . PRO A 1 694 ? 38.681 8.394 -35.413 1.00 82.81 694 PRO A C 1
ATOM 5516 O O . PRO A 1 694 ? 37.654 8.477 -36.085 1.00 82.81 694 PRO A O 1
ATOM 5519 N N . PHE A 1 695 ? 38.669 8.542 -34.092 1.00 86.44 695 PHE A N 1
ATOM 5520 C CA . PHE A 1 695 ? 37.461 8.935 -33.374 1.00 86.44 695 PHE A CA 1
ATOM 5521 C C . PHE A 1 695 ? 37.115 10.394 -33.657 1.00 86.44 695 PHE A C 1
ATOM 5523 O O . PHE A 1 695 ? 37.969 11.267 -33.500 1.00 86.44 695 PHE A O 1
ATOM 5530 N N . ASN A 1 696 ? 35.843 10.648 -33.949 1.00 86.25 696 ASN A N 1
ATOM 5531 C CA . ASN A 1 696 ? 35.283 11.990 -33.940 1.00 86.25 696 ASN A CA 1
ATOM 5532 C C . ASN A 1 696 ? 35.019 12.401 -32.495 1.00 86.25 696 ASN A C 1
ATOM 5534 O O . ASN A 1 696 ? 34.388 11.655 -31.746 1.00 86.25 696 ASN A O 1
ATOM 5538 N N . THR A 1 697 ? 35.494 13.582 -32.116 1.00 88.50 697 THR A N 1
ATOM 5539 C CA . THR A 1 697 ? 35.309 14.132 -30.772 1.00 88.50 697 THR A CA 1
ATOM 5540 C C . THR A 1 697 ? 34.170 15.144 -30.786 1.00 88.50 697 THR A C 1
ATOM 5542 O O . THR A 1 697 ? 34.152 16.050 -31.617 1.00 88.50 697 THR A O 1
ATOM 5545 N N . LEU A 1 698 ? 33.227 14.989 -29.862 1.00 89.06 698 LEU A N 1
ATOM 5546 C CA . LEU A 1 698 ? 32.051 15.829 -29.693 1.00 89.06 698 LEU A CA 1
ATOM 5547 C C . LEU A 1 698 ? 32.023 16.430 -28.288 1.00 89.06 698 LEU A C 1
ATOM 5549 O O . LEU A 1 698 ? 32.294 15.748 -27.299 1.00 89.06 698 LEU A O 1
ATOM 5553 N N . PHE A 1 699 ? 31.635 17.700 -28.220 1.00 91.38 699 PHE A N 1
ATOM 5554 C CA . PHE A 1 699 ? 31.309 18.411 -26.989 1.00 91.38 699 PHE A CA 1
ATOM 5555 C C . PHE A 1 699 ? 29.902 18.968 -27.147 1.00 91.38 699 PHE A C 1
ATOM 5557 O O . PHE A 1 699 ? 29.681 19.875 -27.949 1.00 91.38 699 PHE A O 1
ATOM 5564 N N . LEU A 1 700 ? 28.949 18.394 -26.426 1.00 92.38 700 LEU A N 1
ATOM 5565 C CA . LEU A 1 700 ? 27.533 18.682 -26.589 1.00 92.38 700 LEU A CA 1
ATOM 5566 C C . LEU A 1 700 ? 26.958 19.263 -25.304 1.00 92.38 700 LEU A C 1
ATOM 5568 O O . LEU A 1 700 ? 27.326 18.853 -24.202 1.00 92.38 700 LEU A O 1
ATOM 5572 N N . TRP A 1 701 ? 26.015 20.176 -25.460 1.00 94.81 701 TRP A N 1
ATOM 5573 C CA . TRP A 1 701 ? 25.040 20.502 -24.432 1.00 94.81 701 TRP A CA 1
ATOM 5574 C C . TRP A 1 701 ? 23.709 19.846 -24.808 1.00 94.81 701 TRP A C 1
ATOM 5576 O O . TRP A 1 701 ? 23.446 19.568 -25.982 1.00 94.81 701 TRP A O 1
ATOM 5586 N N . GLY A 1 702 ? 22.860 19.599 -23.822 1.00 96.44 702 GLY A N 1
ATOM 5587 C CA . GLY A 1 702 ? 21.497 19.180 -24.092 1.00 96.44 702 GLY A CA 1
ATOM 5588 C C . GLY A 1 702 ? 20.556 19.432 -22.931 1.00 96.44 702 GLY A C 1
ATOM 5589 O O . GLY A 1 702 ? 20.980 19.664 -21.797 1.00 96.44 702 GLY A O 1
ATOM 5590 N N . ALA A 1 703 ? 19.272 19.413 -23.253 1.00 97.50 703 ALA A N 1
ATOM 5591 C CA . ALA A 1 703 ? 18.174 19.520 -22.314 1.00 97.50 703 ALA A CA 1
ATOM 5592 C C . ALA A 1 703 ? 17.069 18.539 -22.713 1.00 97.50 703 ALA A C 1
ATOM 5594 O O . ALA A 1 703 ? 16.832 18.306 -23.902 1.00 97.50 703 ALA A O 1
ATOM 5595 N N . GLN A 1 704 ? 16.395 17.967 -21.721 1.00 96.31 704 GLN A N 1
ATOM 5596 C CA . GLN A 1 704 ? 15.250 17.097 -21.928 1.00 96.31 704 GLN A CA 1
ATOM 5597 C C . GLN A 1 704 ? 14.160 17.382 -20.909 1.00 96.31 704 GLN A C 1
ATOM 5599 O O . GLN A 1 704 ? 14.438 17.648 -19.738 1.00 96.31 704 GLN A O 1
ATOM 5604 N N . TYR A 1 705 ? 12.925 17.251 -21.365 1.00 96.81 705 TYR A N 1
ATOM 5605 C CA . TYR A 1 705 ? 11.765 17.074 -20.512 1.00 96.81 705 TYR A CA 1
ATOM 5606 C C . TYR A 1 705 ? 11.228 15.662 -20.731 1.00 96.81 705 TYR A C 1
ATOM 5608 O O . TYR A 1 705 ? 10.972 15.273 -21.872 1.00 96.81 705 TYR A O 1
ATOM 5616 N N . ALA A 1 706 ? 11.081 14.910 -19.646 1.00 94.88 706 ALA A N 1
ATOM 5617 C CA . ALA A 1 706 ? 10.541 13.563 -19.653 1.00 94.88 706 ALA A CA 1
ATOM 5618 C C . ALA A 1 706 ? 9.317 13.480 -18.736 1.00 94.88 706 ALA A C 1
ATOM 5620 O O . ALA A 1 706 ? 9.374 13.891 -17.578 1.00 94.88 706 ALA A O 1
ATOM 5621 N N . HIS A 1 707 ? 8.241 12.905 -19.258 1.00 94.50 707 HIS A N 1
ATOM 5622 C CA . HIS A 1 707 ? 7.044 12.522 -18.533 1.00 94.50 707 HIS A CA 1
ATOM 5623 C C . HIS A 1 707 ? 6.806 11.028 -18.750 1.00 94.50 707 HIS A C 1
ATOM 5625 O O . HIS A 1 707 ? 6.707 10.577 -19.888 1.00 94.50 707 HIS A O 1
ATOM 5631 N N . ASP A 1 708 ? 6.668 10.246 -17.686 1.00 93.19 708 ASP A N 1
ATOM 5632 C CA . ASP A 1 708 ? 6.253 8.843 -17.777 1.00 93.19 708 ASP A CA 1
ATOM 5633 C C . ASP A 1 708 ? 5.186 8.597 -16.707 1.00 93.19 708 ASP A C 1
ATOM 5635 O O . ASP A 1 708 ? 5.396 8.865 -15.534 1.00 93.19 708 ASP A O 1
ATOM 5639 N N . SER A 1 709 ? 4.012 8.121 -17.085 1.00 91.81 709 SER A N 1
ATOM 5640 C CA . SER A 1 709 ? 2.963 7.664 -16.163 1.00 91.81 709 SER A CA 1
ATOM 5641 C C . SER A 1 709 ? 2.441 6.288 -16.567 1.00 91.81 709 SER A C 1
ATOM 5643 O O . SER A 1 709 ? 1.363 5.877 -16.140 1.00 91.81 709 SER A O 1
ATOM 5645 N N . ARG A 1 710 ? 3.195 5.577 -17.415 1.00 91.69 710 ARG A N 1
ATOM 5646 C CA . ARG A 1 710 ? 2.843 4.235 -17.868 1.00 91.69 710 ARG A CA 1
ATOM 5647 C C . ARG A 1 710 ? 2.989 3.238 -16.728 1.00 91.69 710 ARG A C 1
ATOM 5649 O O . ARG A 1 710 ? 3.987 3.240 -16.002 1.00 91.69 710 ARG A O 1
ATOM 5656 N N . ASP A 1 711 ? 2.028 2.331 -16.643 1.00 87.12 711 ASP A N 1
ATOM 5657 C CA . ASP A 1 711 ? 2.054 1.195 -15.723 1.00 87.12 711 ASP A CA 1
ATOM 5658 C C . ASP A 1 711 ? 3.158 0.178 -16.071 1.00 87.12 711 ASP A C 1
ATOM 5660 O O . ASP A 1 711 ? 3.717 -0.459 -15.179 1.00 87.12 711 ASP A O 1
ATOM 5664 N N . ARG A 1 712 ? 3.536 0.071 -17.354 1.00 86.44 712 ARG A N 1
ATOM 5665 C CA . ARG A 1 712 ? 4.658 -0.756 -17.838 1.00 86.44 712 ARG A CA 1
ATOM 5666 C C . ARG A 1 712 ? 5.521 -0.005 -18.846 1.00 86.44 712 ARG A C 1
ATOM 5668 O O . ARG A 1 712 ? 5.032 0.823 -19.607 1.00 86.44 712 ARG A O 1
ATOM 5675 N N . ALA A 1 713 ? 6.813 -0.325 -18.896 1.00 85.75 713 ALA A N 1
ATOM 5676 C CA . ALA A 1 713 ? 7.722 0.250 -19.890 1.00 85.75 713 ALA A CA 1
ATOM 5677 C C . ALA A 1 713 ? 7.500 -0.310 -21.307 1.00 85.75 713 ALA A C 1
ATOM 5679 O O . ALA A 1 713 ? 7.699 0.388 -22.300 1.00 85.75 713 ALA A O 1
ATOM 5680 N N . GLU A 1 714 ? 7.123 -1.583 -21.417 1.00 87.56 714 GLU A N 1
ATOM 5681 C CA . GLU A 1 714 ? 6.818 -2.264 -22.676 1.00 87.56 714 GLU A CA 1
ATOM 5682 C C . GLU A 1 714 ? 5.399 -2.822 -22.601 1.00 87.56 714 GLU A C 1
ATOM 5684 O O . GLU A 1 714 ? 5.017 -3.369 -21.569 1.00 87.56 714 GLU A O 1
ATOM 5689 N N . PHE A 1 715 ? 4.632 -2.661 -23.683 1.00 89.75 715 PHE A N 1
ATOM 5690 C CA . PHE A 1 715 ? 3.211 -3.034 -23.753 1.00 89.75 715 PHE A CA 1
ATOM 5691 C C . PHE A 1 715 ? 2.381 -2.525 -22.549 1.00 89.75 715 PHE A C 1
ATOM 5693 O O . PHE A 1 715 ? 1.772 -3.321 -21.838 1.00 89.75 715 PHE A O 1
ATOM 5700 N N . PRO A 1 716 ? 2.396 -1.205 -22.275 1.00 92.25 716 PRO A N 1
ATOM 5701 C CA . PRO A 1 716 ? 1.570 -0.598 -21.227 1.00 92.25 716 PRO A CA 1
ATOM 5702 C C . PRO A 1 716 ? 0.069 -0.786 -21.465 1.00 92.25 716 PRO A C 1
ATOM 5704 O O . PRO A 1 716 ? -0.381 -0.817 -22.613 1.00 92.25 716 PRO A O 1
ATOM 5707 N N . HIS A 1 717 ? -0.704 -0.796 -20.375 1.00 90.75 717 HIS A N 1
ATOM 5708 C CA . HIS A 1 717 ? -2.172 -0.850 -20.402 1.00 90.75 717 HIS A CA 1
ATOM 5709 C C . HIS A 1 717 ? -2.831 0.494 -20.162 1.00 90.75 717 HIS A C 1
ATOM 5711 O O . HIS A 1 717 ? -3.967 0.711 -20.588 1.00 90.75 717 HIS A O 1
ATOM 5717 N N . ARG A 1 718 ? -2.129 1.413 -19.499 1.00 93.19 718 ARG A N 1
ATOM 5718 C CA . ARG A 1 718 ? -2.621 2.759 -19.207 1.00 93.19 718 ARG A CA 1
ATOM 5719 C C . ARG A 1 718 ? -1.470 3.742 -19.036 1.00 93.19 718 ARG A C 1
ATOM 5721 O O . ARG A 1 718 ? -0.352 3.362 -18.703 1.00 93.19 718 ARG A O 1
ATOM 5728 N N . GLY A 1 719 ? -1.774 5.023 -19.210 1.00 94.25 719 GLY A N 1
ATOM 5729 C CA . GLY A 1 719 ? -0.847 6.119 -18.938 1.00 94.25 719 GLY A CA 1
ATOM 5730 C C . GLY A 1 719 ? -0.263 6.733 -20.203 1.00 94.25 719 GLY A C 1
ATOM 5731 O O . GLY A 1 719 ? -0.773 6.547 -21.310 1.00 94.25 719 GLY A O 1
ATOM 5732 N N . GLN A 1 720 ? 0.777 7.537 -20.033 1.00 95.44 720 GLN A N 1
ATOM 5733 C CA . GLN A 1 720 ? 1.405 8.273 -21.126 1.00 95.44 720 GLN A CA 1
ATOM 5734 C C . GLN A 1 720 ? 2.912 8.389 -20.933 1.00 95.44 720 GLN A C 1
ATOM 5736 O O . GLN A 1 720 ? 3.407 8.382 -19.809 1.00 95.44 720 GLN A O 1
ATOM 5741 N N . PHE A 1 721 ? 3.624 8.527 -22.041 1.00 95.44 721 PHE A N 1
ATOM 5742 C CA . PHE A 1 721 ? 5.047 8.812 -22.090 1.00 95.44 721 PHE A CA 1
ATOM 5743 C C . PHE A 1 721 ? 5.291 9.990 -23.018 1.00 95.44 721 PHE A C 1
ATOM 5745 O O . PHE A 1 721 ? 4.680 10.084 -24.077 1.00 95.44 721 PHE A O 1
ATOM 5752 N N . MET A 1 722 ? 6.170 10.892 -22.616 1.00 96.56 722 MET A N 1
ATOM 5753 C CA . MET A 1 722 ? 6.638 11.983 -23.447 1.00 96.56 722 MET A CA 1
ATOM 5754 C C . MET A 1 722 ? 8.106 12.233 -23.139 1.00 96.56 722 MET A C 1
ATOM 5756 O O . MET A 1 722 ? 8.456 12.471 -21.990 1.00 96.56 722 MET A O 1
ATOM 5760 N N . GLU A 1 723 ? 8.954 12.235 -24.154 1.00 96.75 723 GLU A N 1
ATOM 5761 C CA . GLU A 1 723 ? 10.338 12.678 -24.051 1.00 96.75 723 GLU A CA 1
ATOM 5762 C C . GLU A 1 723 ? 10.599 13.708 -25.144 1.00 96.75 723 GLU A C 1
ATOM 5764 O O . GLU A 1 723 ? 10.592 13.391 -26.333 1.00 96.75 723 GLU A O 1
ATOM 5769 N N . LEU A 1 724 ? 10.825 14.954 -24.738 1.00 98.06 724 LEU A N 1
ATOM 5770 C CA . LEU A 1 724 ? 11.292 16.017 -25.617 1.00 98.06 724 LEU A CA 1
ATOM 5771 C C . LEU A 1 724 ? 12.768 16.257 -25.327 1.00 98.06 724 LEU A C 1
ATOM 5773 O O . LEU A 1 724 ? 13.117 16.647 -24.214 1.00 98.06 724 LEU A O 1
ATOM 5777 N N . LYS A 1 725 ? 13.621 16.069 -26.330 1.00 97.94 725 LYS A N 1
ATOM 5778 C CA . LYS A 1 725 ? 15.074 16.163 -26.209 1.00 97.94 725 LYS A CA 1
ATOM 5779 C C . LYS A 1 725 ? 15.643 17.156 -27.215 1.00 97.94 725 LYS A C 1
ATOM 5781 O O . LYS A 1 725 ? 15.311 17.106 -28.398 1.00 97.94 725 LYS A O 1
ATOM 5786 N N . ILE A 1 726 ? 16.533 18.029 -26.753 1.00 97.31 726 ILE A N 1
ATOM 5787 C CA . ILE A 1 726 ? 17.281 18.977 -27.582 1.00 97.31 726 ILE A CA 1
ATOM 5788 C C . ILE A 1 726 ? 18.765 18.823 -27.255 1.00 97.31 726 ILE A C 1
ATOM 5790 O O . ILE A 1 726 ? 19.156 18.880 -26.091 1.00 97.31 726 ILE A O 1
ATOM 5794 N N . GLU A 1 727 ? 19.593 18.623 -28.275 1.00 95.06 727 GLU A N 1
ATOM 5795 C CA . GLU A 1 727 ? 21.050 18.532 -28.171 1.00 95.06 727 GLU A CA 1
ATOM 5796 C C . GLU A 1 727 ? 21.705 19.446 -29.201 1.00 95.06 727 GLU A C 1
ATOM 5798 O O . GLU A 1 727 ? 21.235 19.567 -30.332 1.00 95.06 727 GLU A O 1
ATOM 5803 N N . GLY A 1 728 ? 22.820 20.063 -28.829 1.00 92.81 728 GLY A N 1
ATOM 5804 C CA . GLY A 1 728 ? 23.615 20.861 -29.750 1.00 92.81 728 GLY A CA 1
ATOM 5805 C C . GLY A 1 728 ? 25.093 20.841 -29.401 1.00 92.81 728 GLY A C 1
ATOM 5806 O O . GLY A 1 728 ? 25.481 20.578 -28.261 1.00 92.81 728 GLY A O 1
ATOM 5807 N N . THR A 1 729 ? 25.941 21.131 -30.382 1.00 90.25 729 THR A N 1
ATOM 5808 C CA . THR A 1 729 ? 27.378 21.302 -30.149 1.00 90.25 729 THR A CA 1
ATOM 5809 C C . THR A 1 729 ? 27.631 22.564 -29.323 1.00 90.25 729 THR A C 1
ATOM 5811 O O . THR A 1 729 ? 27.019 23.608 -29.555 1.00 90.25 729 THR A O 1
ATOM 5814 N N . MET A 1 730 ? 28.533 22.481 -28.341 1.00 84.38 730 MET A N 1
ATOM 5815 C CA . MET A 1 730 ? 28.933 23.635 -27.536 1.00 84.38 730 MET A CA 1
ATOM 5816 C C . MET A 1 730 ? 29.596 24.722 -28.403 1.00 84.38 730 MET A C 1
ATOM 5818 O O . MET A 1 730 ? 30.573 24.428 -29.099 1.00 84.38 730 MET A O 1
ATOM 5822 N N . PRO A 1 731 ? 29.132 25.984 -28.334 1.00 69.88 731 PRO A N 1
ATOM 5823 C CA . PRO A 1 731 ? 29.794 27.099 -29.005 1.00 69.88 731 PRO A CA 1
ATOM 5824 C C . PRO A 1 731 ? 31.214 27.331 -28.458 1.00 69.88 731 PRO A C 1
ATOM 5826 O O . PRO A 1 731 ? 31.423 27.308 -27.249 1.00 69.88 731 PRO A O 1
ATOM 5829 N N . GLY A 1 732 ? 32.188 27.601 -29.335 1.00 66.38 732 GLY A N 1
ATOM 5830 C CA . GLY A 1 732 ? 33.525 28.083 -28.945 1.00 66.38 732 GLY A CA 1
ATOM 5831 C C . GLY A 1 732 ? 34.617 27.026 -28.720 1.00 66.38 732 GLY A C 1
ATOM 5832 O O . GLY A 1 732 ? 35.771 27.400 -28.524 1.00 66.38 732 GLY A O 1
ATOM 5833 N N . LEU A 1 733 ? 34.312 25.726 -28.801 1.00 67.94 733 LEU A N 1
ATOM 5834 C CA . LEU A 1 733 ? 35.315 24.652 -28.734 1.00 67.94 733 LEU A CA 1
ATOM 5835 C C . LEU A 1 733 ? 35.760 24.235 -30.149 1.00 67.94 733 LEU A C 1
ATOM 5837 O O . LEU A 1 733 ? 34.953 23.765 -30.950 1.00 67.94 733 LEU A O 1
ATOM 5841 N N . GLN A 1 734 ? 37.045 24.420 -30.473 1.00 58.41 734 GLN A N 1
ATOM 5842 C CA . GLN A 1 734 ? 37.609 24.058 -31.781 1.00 58.41 734 GLN A CA 1
ATOM 5843 C C . GLN A 1 734 ? 37.752 22.531 -31.938 1.00 58.41 734 GLN A C 1
ATOM 5845 O O . GLN A 1 734 ? 38.164 21.843 -31.007 1.00 58.41 734 GLN A O 1
ATOM 5850 N N . GLY A 1 735 ? 37.466 22.008 -33.140 1.00 62.06 735 GLY A N 1
ATOM 5851 C CA . GLY A 1 735 ? 37.802 20.629 -33.536 1.00 62.06 735 GLY A CA 1
ATOM 5852 C C . GLY A 1 735 ? 36.649 19.616 -33.614 1.00 62.06 735 GLY A C 1
ATOM 5853 O O . GLY A 1 735 ? 36.916 18.442 -33.861 1.00 62.06 735 GLY A O 1
ATOM 5854 N N . GLY A 1 736 ? 35.389 20.036 -33.433 1.00 64.62 736 GLY A N 1
ATOM 5855 C CA . GLY A 1 736 ? 34.197 19.178 -33.551 1.00 64.62 736 GLY A CA 1
ATOM 5856 C C . GLY A 1 736 ? 33.232 19.616 -34.661 1.00 64.62 736 GLY A C 1
ATOM 5857 O O . GLY A 1 736 ? 33.240 20.768 -35.088 1.00 64.62 736 GLY A O 1
ATOM 5858 N N . VAL A 1 737 ? 32.377 18.699 -35.125 1.00 69.00 737 VAL A N 1
ATOM 5859 C CA . VAL A 1 737 ? 31.306 19.014 -36.085 1.00 69.00 737 VAL A CA 1
ATOM 5860 C C . VAL A 1 737 ? 30.178 19.740 -35.343 1.00 69.00 737 VAL A C 1
ATOM 5862 O O . VAL A 1 737 ? 29.626 19.210 -34.377 1.00 69.00 737 VAL A O 1
ATOM 5865 N N . ALA A 1 738 ? 29.858 20.967 -35.756 1.00 82.50 738 ALA A N 1
ATOM 5866 C CA . ALA A 1 738 ? 28.756 21.734 -35.182 1.00 82.50 738 ALA A CA 1
ATOM 5867 C C . ALA A 1 738 ? 27.425 21.165 -35.679 1.00 82.50 738 ALA A C 1
ATOM 5869 O O . ALA A 1 738 ? 27.215 21.138 -36.890 1.00 82.50 738 ALA A O 1
ATOM 5870 N N . PHE A 1 739 ? 26.556 20.711 -34.774 1.00 90.00 739 PHE A N 1
ATOM 5871 C CA . PHE A 1 739 ? 25.204 20.301 -35.128 1.00 90.00 739 PHE A CA 1
ATOM 5872 C C . PHE A 1 739 ? 24.167 20.632 -34.046 1.00 90.00 739 PHE A C 1
ATOM 5874 O O . PHE A 1 739 ? 24.520 20.868 -32.889 1.00 90.00 739 PHE A O 1
ATOM 5881 N N . VAL A 1 740 ? 22.889 20.599 -34.418 1.00 92.44 740 VAL A N 1
ATOM 5882 C CA . VAL A 1 740 ? 21.714 20.624 -33.539 1.00 92.44 740 VAL A CA 1
ATOM 5883 C C . VAL A 1 740 ? 20.800 19.447 -33.877 1.00 92.44 740 VAL A C 1
ATOM 5885 O O . VAL A 1 740 ? 20.614 19.091 -35.042 1.00 92.44 740 VAL A O 1
ATOM 5888 N N . ARG A 1 741 ? 20.227 18.837 -32.839 1.00 95.06 741 ARG A N 1
ATOM 5889 C CA . ARG A 1 741 ? 19.323 17.690 -32.906 1.00 95.06 741 ARG A CA 1
ATOM 5890 C C . ARG A 1 741 ? 18.149 17.900 -31.954 1.00 95.06 741 ARG A C 1
ATOM 5892 O O . ARG A 1 741 ? 18.347 18.198 -30.781 1.00 95.06 741 ARG A O 1
ATOM 5899 N N . VAL A 1 742 ? 16.935 17.698 -32.449 1.00 97.44 742 VAL A N 1
ATOM 5900 C CA . VAL A 1 742 ? 15.691 17.752 -31.671 1.00 97.44 742 VAL A CA 1
ATOM 5901 C C . VAL A 1 742 ? 14.919 16.456 -31.877 1.00 97.44 742 VAL A C 1
ATOM 5903 O O . VAL A 1 742 ? 14.816 15.977 -33.007 1.00 97.44 742 VAL A O 1
ATOM 5906 N N . SER A 1 743 ? 14.358 15.891 -30.811 1.00 97.88 743 SER A N 1
ATOM 5907 C CA . SER A 1 743 ? 13.465 14.738 -30.902 1.00 97.88 743 SER A CA 1
ATOM 5908 C C . SER A 1 743 ? 12.321 14.795 -29.911 1.00 97.88 743 SER A C 1
ATOM 5910 O O . SER A 1 743 ? 12.473 15.311 -28.808 1.00 97.88 743 SER A O 1
ATOM 5912 N N . LEU A 1 744 ? 11.192 14.229 -30.321 1.00 98.00 744 LEU A N 1
ATOM 5913 C CA . LEU A 1 744 ? 10.003 14.032 -29.508 1.00 98.00 744 LEU A CA 1
ATOM 5914 C C . LEU A 1 744 ? 9.575 12.569 -29.631 1.00 98.00 744 LEU A C 1
ATOM 5916 O O . LEU A 1 744 ? 9.320 12.109 -30.744 1.00 98.00 744 LEU A O 1
ATOM 5920 N N . ASP A 1 745 ? 9.471 11.865 -28.512 1.00 96.88 745 ASP A N 1
ATOM 5921 C CA . ASP A 1 745 ? 8.774 10.582 -28.407 1.00 96.88 745 ASP A CA 1
ATOM 5922 C C . ASP A 1 745 ? 7.532 10.794 -27.545 1.00 96.88 745 ASP A C 1
ATOM 5924 O O . ASP A 1 745 ? 7.638 11.311 -26.436 1.00 96.88 745 ASP A O 1
ATOM 5928 N N . TYR A 1 746 ? 6.353 10.475 -28.064 1.00 97.62 746 TYR A N 1
ATOM 5929 C CA . TYR A 1 746 ? 5.087 10.613 -27.358 1.00 97.62 746 TYR A CA 1
ATOM 5930 C C . TYR A 1 746 ? 4.274 9.333 -27.505 1.00 97.62 746 TYR A C 1
ATOM 5932 O O . TYR A 1 746 ? 3.983 8.900 -28.617 1.00 97.62 746 TYR A O 1
ATOM 5940 N N . GLU A 1 747 ? 3.850 8.753 -26.389 1.00 96.75 747 GLU A N 1
ATOM 5941 C CA . GLU A 1 747 ? 2.985 7.580 -26.343 1.00 96.75 747 GLU A CA 1
ATOM 5942 C C . GLU A 1 747 ? 1.808 7.840 -25.399 1.00 96.75 747 GLU A C 1
ATOM 5944 O O . GLU A 1 747 ? 1.964 8.384 -24.305 1.00 96.75 747 GLU A O 1
ATOM 5949 N N . ARG A 1 748 ? 0.611 7.409 -25.792 1.00 97.38 748 ARG A N 1
ATOM 5950 C CA . ARG A 1 748 ? -0.598 7.470 -24.971 1.00 97.38 748 ARG A CA 1
ATOM 5951 C C . ARG A 1 748 ? -1.309 6.131 -25.021 1.00 97.38 748 ARG A C 1
ATOM 5953 O O . ARG A 1 748 ? -1.511 5.571 -26.095 1.00 97.38 748 ARG A O 1
ATOM 5960 N N . VAL A 1 749 ? -1.709 5.643 -23.855 1.00 96.81 749 VAL A N 1
ATOM 5961 C CA . VAL A 1 749 ? -2.407 4.370 -23.708 1.00 96.81 749 VAL A CA 1
ATOM 5962 C C . VAL A 1 749 ? -3.696 4.607 -22.947 1.00 96.81 749 VAL A C 1
ATOM 5964 O O . VAL A 1 749 ? -3.694 5.129 -21.828 1.00 96.81 749 VAL A O 1
ATOM 5967 N N . ILE A 1 750 ? -4.805 4.250 -23.579 1.00 95.88 750 ILE A N 1
ATOM 5968 C CA . ILE A 1 750 ? -6.148 4.513 -23.082 1.00 95.88 750 ILE A CA 1
ATOM 5969 C C . ILE A 1 750 ? -6.839 3.165 -22.859 1.00 95.88 750 ILE A C 1
ATOM 5971 O O . ILE A 1 750 ? -7.008 2.426 -23.830 1.00 95.88 750 ILE A O 1
ATOM 5975 N N . PRO A 1 751 ? -7.255 2.831 -21.625 1.00 95.19 751 PRO A N 1
ATOM 5976 C CA . PRO A 1 751 ? -8.083 1.655 -21.391 1.00 95.19 751 PRO A CA 1
ATOM 5977 C C . PRO A 1 751 ? -9.478 1.884 -21.998 1.00 95.19 751 PRO A C 1
ATOM 5979 O O . PRO A 1 751 ? -10.115 2.901 -21.728 1.00 95.19 751 PRO A O 1
ATOM 5982 N N . VAL A 1 752 ? -9.949 0.955 -22.834 1.00 92.81 752 VAL A N 1
ATOM 5983 C CA . VAL A 1 752 ? -11.234 1.044 -23.572 1.00 92.81 752 VAL A CA 1
ATOM 5984 C C . VAL A 1 752 ? -12.259 0.015 -23.061 1.00 92.81 752 VAL A C 1
ATOM 5986 O O . VAL A 1 752 ? -13.357 -0.118 -23.591 1.00 92.81 752 VAL A O 1
ATOM 5989 N N . GLY A 1 753 ? -11.918 -0.728 -22.009 1.00 84.94 753 GLY A N 1
ATOM 5990 C CA . GLY A 1 753 ? -12.757 -1.752 -21.396 1.00 84.94 753 GLY A CA 1
ATOM 5991 C C . GLY A 1 753 ? -11.944 -2.616 -20.436 1.00 84.94 753 GLY A C 1
ATOM 5992 O O . GLY A 1 753 ? -10.778 -2.330 -20.166 1.00 84.94 753 GLY A O 1
ATOM 5993 N N . VAL A 1 754 ? -12.540 -3.694 -19.929 1.00 82.12 754 VAL A N 1
ATOM 5994 C CA . VAL A 1 754 ? -11.850 -4.616 -19.013 1.00 82.12 754 VAL A CA 1
ATOM 5995 C C . VAL A 1 754 ? -10.771 -5.391 -19.776 1.00 82.12 754 VAL A C 1
ATOM 5997 O O . VAL A 1 754 ? -11.089 -6.258 -20.583 1.00 82.12 754 VAL A O 1
ATOM 6000 N N . GLY A 1 755 ? -9.498 -5.067 -19.533 1.00 82.06 755 GLY A N 1
ATOM 6001 C CA . GLY A 1 755 ? -8.343 -5.709 -20.179 1.00 82.06 755 GLY A CA 1
ATOM 6002 C C . GLY A 1 755 ? -8.048 -5.245 -21.613 1.00 82.06 755 GLY A C 1
ATOM 6003 O O . GLY A 1 755 ? -7.139 -5.779 -22.238 1.00 82.06 755 GLY A O 1
ATOM 6004 N N . HIS A 1 756 ? -8.793 -4.269 -22.141 1.00 93.62 756 HIS A N 1
ATOM 6005 C CA . HIS A 1 756 ? -8.602 -3.740 -23.494 1.00 93.62 756 HIS A CA 1
ATOM 6006 C C . HIS A 1 756 ? -7.943 -2.364 -23.461 1.00 93.62 756 HIS A C 1
ATOM 6008 O O . HIS A 1 756 ? -8.446 -1.465 -22.780 1.00 93.62 756 HIS A O 1
ATOM 6014 N N . SER A 1 757 ? -6.909 -2.164 -24.280 1.00 96.19 757 SER A N 1
ATOM 6015 C CA . SER A 1 757 ? -6.172 -0.898 -24.330 1.00 96.19 757 SER A CA 1
ATOM 6016 C C . SER A 1 757 ? -5.865 -0.452 -25.755 1.00 96.19 757 SER A C 1
ATOM 6018 O O . SER A 1 757 ? -5.433 -1.233 -26.602 1.00 96.19 757 SER A O 1
ATOM 6020 N N . LEU A 1 758 ? -6.073 0.837 -26.016 1.00 97.25 758 LEU A N 1
ATOM 6021 C CA . LEU A 1 758 ? -5.673 1.510 -27.247 1.00 97.25 758 LEU A CA 1
ATOM 6022 C C . LEU A 1 758 ? -4.352 2.240 -27.001 1.00 97.25 758 LEU A C 1
ATOM 6024 O O . LEU A 1 758 ? -4.289 3.144 -26.169 1.00 97.25 758 LEU A O 1
ATOM 6028 N N . TRP A 1 759 ? -3.314 1.865 -27.740 1.00 95.75 759 TRP A N 1
ATOM 6029 C CA . TRP A 1 759 ? -1.990 2.474 -27.695 1.00 95.75 759 TRP A CA 1
ATOM 6030 C C . TRP A 1 759 ? -1.766 3.321 -28.948 1.00 95.75 759 TRP A C 1
ATOM 6032 O O . TRP A 1 759 ? -1.881 2.829 -30.067 1.00 95.75 759 TRP A O 1
ATOM 6042 N N . ALA A 1 760 ? -1.440 4.596 -28.767 1.00 96.69 760 ALA A N 1
ATOM 6043 C CA . ALA A 1 760 ? -1.047 5.503 -29.835 1.00 96.69 760 ALA A CA 1
ATOM 6044 C C . ALA A 1 760 ? 0.356 6.043 -29.553 1.00 96.69 760 ALA A C 1
ATOM 6046 O O . ALA A 1 760 ? 0.641 6.464 -28.433 1.00 96.69 760 ALA A O 1
ATOM 6047 N N . ALA A 1 761 ? 1.218 6.058 -30.564 1.00 96.75 761 ALA A N 1
ATOM 6048 C CA . ALA A 1 761 ? 2.561 6.612 -30.478 1.00 96.75 761 ALA A CA 1
ATOM 6049 C C . ALA A 1 761 ? 2.840 7.576 -31.634 1.00 96.75 761 ALA A C 1
ATOM 6051 O O . ALA A 1 761 ? 2.374 7.387 -32.762 1.00 96.75 761 ALA A O 1
ATOM 6052 N N . PHE A 1 762 ? 3.632 8.601 -31.350 1.00 97.12 762 PHE A N 1
ATOM 6053 C CA . PHE A 1 762 ? 4.129 9.582 -32.298 1.00 97.12 762 PHE A CA 1
ATOM 6054 C C . PHE A 1 762 ? 5.590 9.882 -31.980 1.00 97.12 762 PHE A C 1
ATOM 6056 O O . PHE A 1 762 ? 5.918 10.292 -30.870 1.00 97.12 762 PHE A O 1
ATOM 6063 N N . ARG A 1 763 ? 6.468 9.699 -32.965 1.00 97.00 763 ARG A N 1
ATOM 6064 C CA . ARG A 1 763 ? 7.895 9.992 -32.846 1.00 97.00 763 ARG A CA 1
ATOM 6065 C C . ARG A 1 763 ? 8.337 10.919 -33.957 1.00 97.00 763 ARG A C 1
ATOM 6067 O O . ARG A 1 763 ? 8.038 10.692 -35.130 1.00 97.00 763 ARG A O 1
ATOM 6074 N N . PHE A 1 764 ? 9.091 11.933 -33.577 1.00 96.75 764 PHE A N 1
ATOM 6075 C CA . PHE A 1 764 ? 9.625 12.952 -34.461 1.00 96.75 764 PHE A CA 1
ATOM 6076 C C . PHE A 1 764 ? 11.101 13.183 -34.146 1.00 96.75 764 PHE A C 1
ATOM 6078 O O . PHE A 1 764 ? 11.504 13.218 -32.984 1.00 96.75 764 PHE A O 1
ATOM 6085 N N . GLY A 1 765 ? 11.904 13.385 -35.184 1.00 97.00 765 GLY A N 1
ATOM 6086 C CA . GLY A 1 765 ? 13.310 13.735 -35.050 1.00 97.00 765 GLY A CA 1
ATOM 6087 C C . GLY A 1 765 ? 13.750 14.644 -36.183 1.00 97.00 765 GLY A C 1
ATOM 6088 O O . GLY A 1 765 ? 13.451 14.366 -37.344 1.00 97.00 765 GLY A O 1
ATOM 6089 N N . ALA A 1 766 ? 14.469 15.707 -35.846 1.00 96.88 766 ALA A N 1
ATOM 6090 C CA . ALA A 1 766 ? 15.066 16.628 -36.799 1.00 96.88 766 ALA A CA 1
ATOM 6091 C C . ALA A 1 766 ? 16.501 16.956 -36.386 1.00 96.88 766 ALA A C 1
ATOM 6093 O O . ALA A 1 766 ? 16.773 17.294 -35.234 1.00 96.88 766 ALA A O 1
ATOM 6094 N N . GLY A 1 767 ? 17.424 16.858 -37.333 1.00 95.06 767 GLY A N 1
ATOM 6095 C CA . GLY A 1 767 ? 18.808 17.291 -37.180 1.00 95.06 767 GLY A CA 1
ATOM 6096 C C . GLY A 1 767 ? 19.274 18.072 -38.397 1.00 95.06 767 GLY A C 1
ATOM 6097 O O . GLY A 1 767 ? 18.672 17.997 -39.466 1.00 95.06 767 GLY A O 1
ATOM 6098 N N . ASP A 1 768 ? 20.334 18.848 -38.257 1.00 90.56 768 ASP A N 1
ATOM 6099 C CA . ASP A 1 768 ? 20.883 19.600 -39.385 1.00 90.56 768 ASP A CA 1
ATOM 6100 C C . ASP A 1 768 ? 21.712 18.739 -40.358 1.00 90.56 768 ASP A C 1
ATOM 6102 O O . ASP A 1 768 ? 21.896 17.530 -40.196 1.00 90.56 768 ASP A O 1
ATOM 6106 N N . ALA A 1 769 ? 22.224 19.384 -41.409 1.00 86.69 769 ALA A N 1
ATOM 6107 C CA . ALA A 1 769 ? 23.015 18.746 -42.457 1.00 86.69 769 ALA A CA 1
ATOM 6108 C C . ALA A 1 769 ? 24.424 18.308 -42.009 1.00 86.69 769 ALA A C 1
ATOM 6110 O O . ALA A 1 769 ? 25.139 17.670 -42.787 1.00 86.69 769 ALA A O 1
ATOM 6111 N N . THR A 1 770 ? 24.842 18.635 -40.789 1.00 88.19 770 THR A N 1
ATOM 6112 C CA . THR A 1 770 ? 26.158 18.308 -40.232 1.00 88.19 770 THR A CA 1
ATOM 6113 C C . THR A 1 770 ? 26.077 17.224 -39.159 1.00 88.19 770 THR A C 1
ATOM 6115 O O . THR A 1 770 ? 27.116 16.681 -38.785 1.00 88.19 770 THR A O 1
ATOM 6118 N N . LEU A 1 771 ? 24.872 16.812 -38.742 1.00 89.94 771 LEU A N 1
ATOM 6119 C CA . LEU A 1 771 ? 24.660 15.656 -37.869 1.00 89.94 771 LEU A CA 1
ATOM 6120 C C . LEU A 1 771 ? 25.474 14.441 -38.373 1.00 89.94 771 LEU A C 1
ATOM 6122 O O . LEU A 1 771 ? 25.364 14.094 -39.560 1.00 89.94 771 LEU A O 1
ATOM 6126 N N . PRO A 1 772 ? 26.306 13.806 -37.524 1.00 89.38 772 PRO A N 1
ATOM 6127 C CA . PRO A 1 772 ? 27.127 12.663 -37.915 1.00 89.38 772 PRO A CA 1
ATOM 6128 C C . PRO A 1 772 ? 26.320 11.356 -37.920 1.00 89.38 772 PRO A C 1
ATOM 6130 O O . PRO A 1 772 ? 25.376 11.198 -37.153 1.00 89.38 772 PRO A O 1
ATOM 6133 N N . LEU A 1 773 ? 26.729 10.384 -38.746 1.00 88.38 773 LEU A N 1
ATOM 6134 C CA . LEU A 1 773 ? 26.006 9.116 -38.954 1.00 88.38 773 LEU A CA 1
ATOM 6135 C C . LEU A 1 773 ? 25.603 8.368 -37.661 1.00 88.38 773 LEU A C 1
ATOM 6137 O O . LEU A 1 773 ? 24.464 7.909 -37.598 1.00 88.38 773 LEU A O 1
ATOM 6141 N N . PRO A 1 774 ? 26.457 8.241 -36.623 1.00 89.88 774 PRO A N 1
ATOM 6142 C CA . PRO A 1 774 ? 26.050 7.570 -35.386 1.00 89.88 774 PRO A CA 1
ATOM 6143 C C . PRO A 1 774 ? 24.890 8.266 -34.649 1.00 89.88 774 PRO A C 1
ATOM 6145 O O . PRO A 1 774 ? 24.218 7.636 -33.837 1.00 89.88 774 PRO A O 1
ATOM 6148 N N . GLU A 1 775 ? 24.659 9.557 -34.901 1.00 91.38 775 GLU A N 1
ATOM 6149 C CA . GLU A 1 775 ? 23.587 10.357 -34.290 1.00 91.38 775 GLU A CA 1
ATOM 6150 C C . GLU A 1 775 ? 22.285 10.361 -35.108 1.00 91.38 775 GLU A C 1
ATOM 6152 O O . GLU A 1 775 ? 21.319 11.009 -34.708 1.00 91.38 775 GLU A O 1
ATOM 6157 N N . PHE A 1 776 ? 22.238 9.658 -36.246 1.00 94.31 776 PHE A N 1
ATOM 6158 C CA . PHE A 1 776 ? 21.036 9.583 -37.077 1.00 94.31 776 PHE A CA 1
ATOM 6159 C C . PHE A 1 776 ? 19.877 8.923 -36.325 1.00 94.31 776 PHE A C 1
ATOM 6161 O O . PHE A 1 776 ? 20.062 8.005 -35.525 1.00 94.31 776 PHE A O 1
ATOM 6168 N N . PHE A 1 777 ? 18.663 9.363 -36.639 1.00 95.56 777 PHE A N 1
ATOM 6169 C CA . PHE A 1 777 ? 17.438 8.700 -36.218 1.00 95.56 777 PHE A CA 1
ATOM 6170 C C . PHE A 1 777 ? 17.247 7.411 -37.009 1.00 95.56 777 PHE A C 1
ATOM 6172 O O . PHE A 1 777 ? 17.600 7.345 -38.188 1.00 95.56 777 PHE A O 1
ATOM 6179 N N . SER A 1 778 ? 16.675 6.396 -36.370 1.00 94.44 778 SER A N 1
ATOM 6180 C CA . SER A 1 778 ? 16.454 5.079 -36.957 1.00 94.44 778 SER A CA 1
ATOM 6181 C C . SER A 1 778 ? 14.969 4.729 -37.046 1.00 94.44 778 SER A C 1
ATOM 6183 O O . SER A 1 778 ? 14.152 5.171 -36.238 1.00 94.44 778 SER A O 1
ATOM 6185 N N . LEU A 1 779 ? 14.625 3.906 -38.035 1.00 94.56 779 LEU A N 1
ATOM 6186 C CA . LEU A 1 779 ? 13.291 3.348 -38.231 1.00 94.56 779 LEU A CA 1
ATOM 6187 C C . LEU A 1 779 ? 13.387 1.826 -38.355 1.00 94.56 779 LEU A C 1
ATOM 6189 O O . LEU A 1 779 ? 14.170 1.324 -39.165 1.00 94.56 779 LEU A O 1
ATOM 6193 N N . GLY A 1 780 ? 12.579 1.115 -37.565 1.00 93.06 780 GLY A N 1
ATOM 6194 C CA . GLY A 1 780 ? 12.511 -0.349 -37.561 1.00 93.06 780 GLY A CA 1
ATOM 6195 C C . GLY A 1 780 ? 12.754 -0.994 -36.195 1.00 93.06 780 GLY A C 1
ATOM 6196 O O . GLY A 1 780 ? 13.273 -0.367 -35.274 1.00 93.06 780 GLY A O 1
ATOM 6197 N N . GLY A 1 781 ? 12.341 -2.253 -36.054 1.00 92.12 781 GLY A N 1
ATOM 6198 C CA . GLY A 1 781 ? 12.339 -2.995 -34.792 1.00 92.12 781 GLY A CA 1
ATOM 6199 C C . GLY A 1 781 ? 10.979 -2.977 -34.083 1.00 92.12 781 GLY A C 1
ATOM 6200 O O . GLY A 1 781 ? 10.078 -2.211 -34.429 1.00 92.12 781 GLY A O 1
ATOM 6201 N N . MET A 1 782 ? 10.825 -3.824 -33.059 1.00 89.44 782 MET A N 1
ATOM 6202 C CA . MET A 1 782 ? 9.527 -4.085 -32.417 1.00 89.44 782 MET A CA 1
ATOM 6203 C C . MET A 1 782 ? 8.910 -2.845 -31.752 1.00 89.44 782 MET A C 1
ATOM 6205 O O . MET A 1 782 ? 7.692 -2.734 -31.713 1.00 89.44 782 MET A O 1
ATOM 6209 N N . ARG A 1 783 ? 9.707 -1.886 -31.264 1.00 85.50 783 ARG A N 1
ATOM 6210 C CA . ARG A 1 783 ? 9.191 -0.645 -30.652 1.00 85.50 783 ARG A CA 1
ATOM 6211 C C . ARG A 1 783 ? 8.970 0.479 -31.663 1.00 85.50 783 ARG A C 1
ATOM 6213 O O . ARG A 1 783 ? 7.944 1.151 -31.598 1.00 85.50 783 ARG A O 1
ATOM 6220 N N . SER A 1 784 ? 9.902 0.655 -32.603 1.00 89.12 784 SER A N 1
ATOM 6221 C CA . SER A 1 784 ? 9.876 1.748 -33.584 1.00 89.12 784 SER A CA 1
ATOM 6222 C C . SER A 1 784 ? 8.874 1.494 -34.709 1.00 89.12 784 SER A C 1
ATOM 6224 O O . SER A 1 784 ? 7.872 2.193 -34.804 1.00 89.12 784 SER A O 1
ATOM 6226 N N . PHE A 1 785 ? 9.094 0.451 -35.513 1.00 94.50 785 PHE A N 1
ATOM 6227 C CA . PHE A 1 785 ? 8.300 0.168 -36.709 1.00 94.50 785 PHE A CA 1
ATOM 6228 C C . PHE A 1 785 ? 8.273 -1.348 -36.963 1.00 94.50 785 PHE A C 1
ATOM 6230 O O . PHE A 1 785 ? 9.249 -1.939 -37.436 1.00 94.50 785 PHE A O 1
ATOM 6237 N N . LEU A 1 786 ? 7.163 -1.996 -36.606 1.00 94.38 786 LEU A N 1
ATOM 6238 C CA . LEU A 1 786 ? 6.982 -3.440 -36.655 1.00 94.38 786 LEU A CA 1
ATOM 6239 C C . LEU A 1 786 ? 6.904 -3.858 -38.118 1.00 94.38 786 LEU A C 1
ATOM 6241 O O . LEU A 1 786 ? 6.197 -3.242 -38.901 1.00 94.38 786 LEU A O 1
ATOM 6245 N N . GLY A 1 787 ? 7.618 -4.909 -38.510 1.00 92.25 787 GLY A N 1
ATOM 6246 C CA . GLY A 1 787 ? 7.737 -5.295 -39.921 1.00 92.25 787 GLY A CA 1
ATOM 6247 C C . GLY A 1 787 ? 9.020 -4.807 -40.593 1.00 92.25 787 GLY A C 1
ATOM 6248 O O . GLY A 1 787 ? 9.289 -5.213 -41.715 1.00 92.25 787 GLY A O 1
ATOM 6249 N N . MET A 1 788 ? 9.836 -4.000 -39.912 1.00 94.75 788 MET A N 1
ATOM 6250 C CA . MET A 1 788 ? 11.203 -3.665 -40.324 1.00 94.75 788 MET A CA 1
ATOM 6251 C C . MET A 1 788 ? 12.206 -4.140 -39.268 1.00 94.75 788 MET A C 1
ATOM 6253 O O . MET A 1 788 ? 11.864 -4.270 -38.089 1.00 94.75 788 MET A O 1
ATOM 6257 N N . ARG A 1 789 ? 13.443 -4.414 -39.688 1.00 94.19 789 ARG A N 1
ATOM 6258 C CA . ARG A 1 789 ? 14.551 -4.790 -38.793 1.00 94.19 789 ARG A CA 1
ATOM 6259 C C . ARG A 1 789 ? 15.039 -3.580 -37.992 1.00 94.19 789 ARG A C 1
ATOM 6261 O O . ARG A 1 789 ? 14.834 -2.439 -38.398 1.00 94.19 789 ARG A O 1
ATOM 6268 N N . GLU A 1 790 ? 15.669 -3.810 -36.845 1.00 92.62 790 GLU A N 1
ATOM 6269 C CA . GLU A 1 790 ? 16.192 -2.717 -36.017 1.00 92.62 790 GLU A CA 1
ATOM 6270 C C . GLU A 1 790 ? 17.286 -1.933 -36.761 1.00 92.62 790 GLU A C 1
ATOM 6272 O O . GLU A 1 790 ? 18.165 -2.515 -37.398 1.00 92.62 790 GLU A O 1
ATOM 6277 N N . GLU A 1 791 ? 17.190 -0.601 -36.726 1.00 92.25 791 GLU A N 1
ATOM 6278 C CA . GLU A 1 791 ? 18.024 0.319 -37.516 1.00 92.25 791 GLU A CA 1
ATOM 6279 C C . GLU A 1 791 ? 18.045 0.046 -39.042 1.00 92.25 791 GLU A C 1
ATOM 6281 O O . GLU A 1 791 ? 18.995 0.448 -39.720 1.00 92.25 791 GLU A O 1
ATOM 6286 N N . GLU A 1 792 ? 17.004 -0.587 -39.613 1.00 94.25 792 GLU A N 1
ATOM 6287 C CA . GLU A 1 792 ? 16.950 -0.906 -41.053 1.00 94.25 792 GLU A CA 1
ATOM 6288 C C . GLU A 1 792 ? 17.109 0.333 -41.936 1.00 94.25 792 GLU A C 1
ATOM 6290 O O . GLU A 1 792 ? 17.809 0.298 -42.952 1.00 94.25 792 GLU A O 1
ATOM 6295 N N . GLN A 1 793 ? 16.486 1.441 -41.531 1.00 93.44 793 GLN A N 1
ATOM 6296 C CA . GLN A 1 793 ? 16.676 2.739 -42.163 1.00 93.44 793 GLN A CA 1
ATOM 6297 C C . GLN A 1 793 ? 17.144 3.771 -41.149 1.00 93.44 793 GLN A C 1
ATOM 6299 O O . GLN A 1 793 ? 16.740 3.751 -39.986 1.00 93.44 793 GLN A O 1
ATOM 6304 N N . ARG A 1 794 ? 17.998 4.690 -41.607 1.00 94.25 794 ARG A N 1
ATOM 6305 C CA . ARG A 1 794 ? 18.555 5.774 -40.797 1.00 94.25 794 ARG A CA 1
ATOM 6306 C C . ARG A 1 794 ? 18.533 7.087 -41.570 1.00 94.25 794 ARG A C 1
ATOM 6308 O O . ARG A 1 794 ? 18.766 7.088 -42.775 1.00 94.25 794 ARG A O 1
ATOM 6315 N N . GLY A 1 795 ? 18.281 8.193 -40.878 1.00 94.94 795 GLY A N 1
ATOM 6316 C CA . GLY A 1 795 ? 18.240 9.529 -41.472 1.00 94.94 795 GLY A CA 1
ATOM 6317 C C . GLY A 1 795 ? 18.382 10.645 -40.440 1.00 94.94 795 GLY A C 1
ATOM 6318 O O . GLY A 1 795 ? 18.360 10.414 -39.234 1.00 94.94 795 GLY A O 1
ATOM 6319 N N . ARG A 1 796 ? 18.538 11.879 -40.919 1.00 95.94 796 ARG A N 1
ATOM 6320 C CA . ARG A 1 796 ? 18.623 13.086 -40.075 1.00 95.94 796 ARG A CA 1
ATOM 6321 C C . ARG A 1 796 ? 17.255 13.654 -39.734 1.00 95.94 796 ARG A C 1
ATOM 6323 O O . ARG A 1 796 ? 17.116 14.341 -38.730 1.00 95.94 796 ARG A O 1
ATOM 6330 N N . GLN A 1 797 ? 16.264 13.366 -40.568 1.00 96.38 797 GLN A N 1
ATOM 6331 C CA . GLN A 1 797 ? 14.858 13.629 -40.300 1.00 96.38 797 GLN A CA 1
ATOM 6332 C C . GLN A 1 797 ? 14.149 12.294 -40.102 1.00 96.38 797 GLN A C 1
ATOM 6334 O O . GLN A 1 797 ? 14.428 11.336 -40.827 1.00 96.38 797 GLN A O 1
ATOM 6339 N N . SER A 1 798 ? 13.212 12.232 -39.165 1.00 96.25 798 SER A N 1
ATOM 6340 C CA . SER A 1 798 ? 12.383 11.053 -38.931 1.00 96.25 798 SER A CA 1
ATOM 6341 C C . SER A 1 798 ? 10.994 11.449 -38.461 1.00 96.25 798 SER A C 1
ATOM 6343 O O . SER A 1 798 ? 10.847 12.363 -37.650 1.00 96.25 798 SER A O 1
ATOM 6345 N N . VAL A 1 799 ? 9.986 10.740 -38.959 1.00 96.25 799 VAL A N 1
ATOM 6346 C CA . VAL A 1 799 ? 8.609 10.822 -38.472 1.00 96.25 799 VAL A CA 1
ATOM 6347 C C . VAL A 1 799 ? 8.049 9.412 -38.456 1.00 96.25 799 VAL A C 1
ATOM 6349 O O . VAL A 1 799 ? 8.154 8.700 -39.453 1.00 96.25 799 VAL A O 1
ATOM 6352 N N . SER A 1 800 ? 7.442 9.001 -37.348 1.00 96.25 800 SER A N 1
ATOM 6353 C CA . SER A 1 800 ? 6.679 7.757 -37.286 1.00 96.25 800 SER A CA 1
ATOM 6354 C C . SER A 1 800 ? 5.492 7.878 -36.343 1.00 96.25 800 SER A C 1
ATOM 6356 O O . SER A 1 800 ? 5.523 8.632 -35.373 1.00 96.25 800 SER A O 1
ATOM 6358 N N . THR A 1 801 ? 4.437 7.136 -36.636 1.00 96.81 801 THR A N 1
ATOM 6359 C CA . THR A 1 801 ? 3.270 6.984 -35.782 1.00 96.81 801 THR A CA 1
ATOM 6360 C C . THR A 1 801 ? 2.827 5.532 -35.769 1.00 96.81 801 THR A C 1
ATOM 6362 O O . THR A 1 801 ? 2.941 4.828 -36.775 1.00 96.81 801 THR A O 1
ATOM 6365 N N . SER A 1 802 ? 2.328 5.099 -34.619 1.00 96.94 802 SER A N 1
ATOM 6366 C CA . SER A 1 802 ? 1.830 3.749 -34.397 1.00 96.94 802 SER A CA 1
ATOM 6367 C C . SER A 1 802 ? 0.476 3.819 -33.718 1.00 96.94 802 SER A C 1
ATOM 6369 O O . SER A 1 802 ? 0.291 4.594 -32.782 1.00 96.94 802 SER A O 1
ATOM 6371 N N . ILE A 1 803 ? -0.458 2.983 -34.154 1.00 97.38 803 ILE A N 1
ATOM 6372 C CA . ILE A 1 803 ? -1.712 2.730 -33.445 1.00 97.38 803 ILE A CA 1
ATOM 6373 C C . ILE A 1 803 ? -1.797 1.229 -33.219 1.00 97.38 803 ILE A C 1
ATOM 6375 O O . ILE A 1 803 ? -1.731 0.455 -34.175 1.00 97.38 803 ILE A O 1
ATOM 6379 N N . ALA A 1 804 ? -1.946 0.807 -31.970 1.00 96.75 804 ALA A N 1
ATOM 6380 C CA . ALA A 1 804 ? -2.157 -0.584 -31.622 1.00 96.75 804 ALA A CA 1
ATOM 6381 C C . ALA A 1 804 ? -3.359 -0.767 -30.707 1.00 96.75 804 ALA A C 1
ATOM 6383 O O . ALA A 1 804 ? -3.700 0.098 -29.904 1.00 96.75 804 ALA A O 1
ATOM 6384 N N . TYR A 1 805 ? -3.957 -1.943 -30.802 1.00 97.06 805 TYR A N 1
ATOM 6385 C CA . TYR A 1 805 ? -5.026 -2.384 -29.930 1.00 97.06 805 TYR A CA 1
ATOM 6386 C C . TYR A 1 805 ? -4.587 -3.659 -29.218 1.00 97.06 805 TYR A C 1
ATOM 6388 O O . TYR A 1 805 ? -4.247 -4.638 -29.886 1.00 97.06 805 TYR A O 1
ATOM 6396 N N . LEU A 1 806 ? -4.559 -3.620 -27.887 1.00 95.19 806 LEU A N 1
ATOM 6397 C CA . LEU A 1 806 ? -4.210 -4.728 -27.004 1.00 95.19 806 LEU A CA 1
ATOM 6398 C C . LEU A 1 806 ? -5.498 -5.314 -26.418 1.00 95.19 806 LEU A C 1
ATOM 6400 O O . LEU A 1 806 ? -6.387 -4.572 -25.990 1.00 95.19 806 LEU A O 1
ATOM 6404 N N . LEU A 1 807 ? -5.597 -6.640 -26.408 1.00 93.94 807 LEU A N 1
ATOM 6405 C CA . LEU A 1 807 ? -6.738 -7.381 -25.878 1.00 93.94 807 LEU A CA 1
ATOM 6406 C C . LEU A 1 807 ? -6.273 -8.629 -25.110 1.00 93.94 807 LEU A C 1
ATOM 6408 O O . LEU A 1 807 ? -5.229 -9.202 -25.444 1.00 93.94 807 LEU A O 1
ATOM 6412 N N . PRO A 1 808 ? -7.046 -9.099 -24.115 1.00 91.50 808 PRO A N 1
ATOM 6413 C CA . PRO A 1 808 ? -6.719 -10.329 -23.411 1.00 91.50 808 PRO A CA 1
ATOM 6414 C C . PRO A 1 808 ? -6.815 -11.525 -24.364 1.00 91.50 808 PRO A C 1
ATOM 6416 O O . PRO A 1 808 ? -7.663 -11.565 -25.260 1.00 91.50 808 PRO A O 1
ATOM 6419 N N . SER A 1 809 ? -5.944 -12.519 -24.175 1.00 89.19 809 SER A N 1
ATOM 6420 C CA . SER A 1 809 ? -5.974 -13.735 -24.987 1.00 89.19 809 SER A CA 1
ATOM 6421 C C . SER A 1 809 ? -7.304 -14.484 -24.811 1.00 89.19 809 SER A C 1
ATOM 6423 O O . SER A 1 809 ? -7.706 -14.753 -23.676 1.00 89.19 809 SER A O 1
ATOM 6425 N N . PRO A 1 810 ? -7.964 -14.913 -25.906 1.00 83.06 810 PRO A N 1
ATOM 6426 C CA . PRO A 1 810 ? -9.163 -15.751 -25.827 1.00 83.06 810 PRO A CA 1
ATOM 6427 C C . PRO A 1 810 ? -8.861 -17.166 -25.302 1.00 83.06 810 PRO A C 1
ATOM 6429 O O . PRO A 1 810 ? -9.776 -17.899 -24.932 1.00 83.06 810 PRO A O 1
ATOM 6432 N N . VAL A 1 811 ? -7.583 -17.560 -25.259 1.00 83.56 811 VAL A N 1
ATOM 6433 C CA . VAL A 1 811 ? -7.112 -18.859 -24.765 1.00 83.56 811 VAL A CA 1
ATOM 6434 C C . VAL A 1 811 ? -6.328 -18.657 -23.469 1.00 83.56 811 VAL A C 1
ATOM 6436 O O . VAL A 1 811 ? -5.378 -17.871 -23.433 1.00 83.56 811 VAL A O 1
ATOM 6439 N N . ARG A 1 812 ? -6.685 -19.393 -22.409 1.00 76.00 812 ARG A N 1
ATOM 6440 C CA . ARG A 1 812 ? -5.930 -19.393 -21.146 1.00 76.00 812 ARG A CA 1
ATOM 6441 C C . ARG A 1 812 ? -4.677 -20.250 -21.296 1.00 76.00 812 ARG A C 1
ATOM 6443 O O . ARG A 1 812 ? -4.780 -21.459 -21.466 1.00 76.00 812 ARG A O 1
ATOM 6450 N N . LEU A 1 813 ? -3.504 -19.629 -21.197 1.00 73.44 813 LEU A N 1
ATOM 6451 C CA . LEU A 1 813 ? -2.206 -20.293 -21.375 1.00 73.44 813 LEU A CA 1
ATOM 6452 C C . LEU A 1 813 ? -1.434 -20.492 -20.056 1.00 73.44 813 LEU A C 1
ATOM 6454 O O . LEU A 1 813 ? -0.215 -20.610 -20.061 1.00 73.44 813 LEU A O 1
ATOM 6458 N N . GLY A 1 814 ? -2.119 -20.509 -18.906 1.00 73.88 814 GLY A N 1
ATOM 6459 C CA . GLY A 1 814 ? -1.497 -20.665 -17.578 1.00 73.88 814 GLY A CA 1
ATOM 6460 C C . GLY A 1 814 ? -0.665 -19.460 -17.103 1.00 73.88 814 GLY A C 1
ATOM 6461 O O . GLY A 1 814 ? -0.376 -19.352 -15.917 1.00 73.88 814 GLY A O 1
ATOM 6462 N N . MET A 1 815 ? -0.334 -18.530 -18.002 1.00 81.31 815 MET A N 1
ATOM 6463 C CA . MET A 1 815 ? 0.288 -17.234 -17.723 1.00 81.31 815 MET A CA 1
ATOM 6464 C C . MET A 1 815 ? -0.572 -16.103 -18.313 1.00 81.31 815 MET A C 1
ATOM 6466 O O . MET A 1 815 ? -1.233 -16.326 -19.339 1.00 81.31 815 MET A O 1
ATOM 6470 N N . PRO A 1 816 ? -0.572 -14.895 -17.714 1.00 84.69 816 PRO A N 1
ATOM 6471 C CA . PRO A 1 816 ? -1.216 -13.725 -18.306 1.00 84.69 816 PRO A CA 1
ATOM 6472 C C . PRO A 1 816 ? -0.699 -13.507 -19.730 1.00 84.69 816 PRO A C 1
ATOM 6474 O O . PRO A 1 816 ? 0.509 -13.415 -19.958 1.00 84.69 816 PRO A O 1
ATOM 6477 N N . THR A 1 817 ? -1.621 -13.519 -20.693 1.00 91.62 817 THR A N 1
ATOM 6478 C CA . THR A 1 817 ? -1.305 -13.473 -22.121 1.00 91.62 817 THR A CA 1
ATOM 6479 C C . THR A 1 817 ? -2.235 -12.507 -22.835 1.00 91.62 817 THR A C 1
ATOM 6481 O O . THR A 1 817 ? -3.453 -12.543 -22.646 1.00 91.62 817 THR A O 1
ATOM 6484 N N . GLU A 1 818 ? -1.655 -11.691 -23.702 1.00 93.56 818 GLU A N 1
ATOM 6485 C CA . GLU A 1 818 ? -2.318 -10.633 -24.451 1.00 93.56 818 GLU A CA 1
ATOM 6486 C C . GLU A 1 818 ? -2.011 -10.777 -25.935 1.00 93.56 818 GLU A C 1
ATOM 6488 O O . GLU A 1 818 ? -0.944 -11.247 -26.334 1.00 93.56 818 GLU A O 1
ATOM 6493 N N . VAL A 1 819 ? -2.956 -10.355 -26.763 1.00 95.44 819 VAL A N 1
ATOM 6494 C CA . VAL A 1 819 ? -2.795 -10.270 -28.211 1.00 95.44 819 VAL A CA 1
ATOM 6495 C C . VAL A 1 819 ? -2.868 -8.806 -28.596 1.00 95.44 819 VAL A C 1
ATOM 6497 O O . VAL A 1 819 ? -3.656 -8.048 -28.032 1.00 95.44 819 VAL A O 1
ATOM 6500 N N . PHE A 1 820 ? -2.066 -8.399 -29.574 1.00 95.69 820 PHE A N 1
ATOM 6501 C CA . PHE A 1 820 ? -2.153 -7.056 -30.121 1.00 95.69 820 PHE A CA 1
ATOM 6502 C C . PHE A 1 820 ? -2.172 -7.055 -31.642 1.00 95.69 820 PHE A C 1
ATOM 6504 O O . PHE A 1 820 ? -1.568 -7.907 -32.296 1.00 95.69 820 PHE A O 1
ATOM 6511 N N . VAL A 1 821 ? -2.835 -6.047 -32.197 1.00 96.94 821 VAL A N 1
ATOM 6512 C CA . VAL A 1 821 ? -2.753 -5.675 -33.612 1.00 96.94 821 VAL A CA 1
ATOM 6513 C C . VAL A 1 821 ? -2.228 -4.253 -33.676 1.00 96.94 821 VAL A C 1
ATOM 6515 O O . VAL A 1 821 ? -2.662 -3.407 -32.898 1.00 96.94 821 VAL A O 1
ATOM 6518 N N . ARG A 1 822 ? -1.284 -3.989 -34.577 1.00 96.88 822 ARG A N 1
ATOM 6519 C CA . ARG A 1 822 ? -0.612 -2.702 -34.718 1.00 96.88 822 ARG A CA 1
ATOM 6520 C C . ARG A 1 822 ? -0.513 -2.276 -36.172 1.00 96.88 822 ARG A C 1
ATOM 6522 O O . ARG A 1 822 ? -0.144 -3.063 -37.042 1.00 96.88 822 ARG A O 1
ATOM 6529 N N . TRP A 1 823 ? -0.787 -1.003 -36.402 1.00 97.81 823 TRP A N 1
ATOM 6530 C CA . TRP A 1 823 ? -0.549 -0.312 -37.654 1.00 97.81 823 TRP A CA 1
ATOM 6531 C C . TRP A 1 823 ? 0.510 0.771 -37.451 1.00 97.81 823 TRP A C 1
ATOM 6533 O O . TRP A 1 823 ? 0.400 1.571 -36.523 1.00 97.81 823 TRP A O 1
ATOM 6543 N N . ASP A 1 824 ? 1.527 0.786 -38.311 1.00 97.44 824 ASP A N 1
ATOM 6544 C CA . ASP A 1 824 ? 2.614 1.763 -38.284 1.00 97.44 824 ASP A CA 1
ATOM 6545 C C . ASP A 1 824 ? 2.668 2.558 -39.584 1.00 97.44 824 ASP A C 1
ATOM 6547 O O . ASP A 1 824 ? 2.475 2.006 -40.671 1.00 97.44 824 ASP A O 1
ATOM 6551 N N . VAL A 1 825 ? 3.007 3.841 -39.473 1.00 96.94 825 VAL A N 1
ATOM 6552 C CA . VAL A 1 825 ? 3.291 4.732 -40.603 1.00 96.94 825 VAL A CA 1
ATOM 6553 C C . VAL A 1 825 ? 4.519 5.569 -40.288 1.00 96.94 825 VAL A C 1
ATOM 6555 O O . VAL A 1 825 ? 4.617 6.133 -39.204 1.00 96.94 825 VAL A O 1
ATOM 6558 N N . GLY A 1 826 ? 5.469 5.681 -41.212 1.00 96.06 826 GLY A N 1
ATOM 6559 C CA . GLY A 1 826 ? 6.678 6.450 -40.939 1.00 96.06 826 GLY A CA 1
ATOM 6560 C C . GLY A 1 826 ? 7.698 6.478 -42.063 1.00 96.06 826 GLY A C 1
ATOM 6561 O O . GLY A 1 826 ? 7.562 5.807 -43.085 1.00 96.06 826 GLY A O 1
ATOM 6562 N N . GLY A 1 827 ? 8.729 7.289 -41.866 1.00 95.31 827 GLY A N 1
ATOM 6563 C CA . GLY A 1 827 ? 9.822 7.470 -42.805 1.00 95.31 827 GLY A CA 1
ATOM 6564 C C . GLY A 1 827 ? 11.013 8.171 -42.165 1.00 95.31 827 GLY A C 1
ATOM 6565 O O . GLY A 1 827 ? 10.903 8.808 -41.112 1.00 95.31 827 GLY A O 1
ATOM 6566 N N . VAL A 1 828 ? 12.162 8.035 -42.821 1.00 95.31 828 VAL A N 1
ATOM 6567 C CA . VAL A 1 828 ? 13.398 8.745 -42.490 1.00 95.31 828 VAL A CA 1
ATOM 6568 C C . VAL A 1 828 ? 13.985 9.358 -43.751 1.00 95.31 828 VAL A C 1
ATOM 6570 O O . VAL A 1 828 ? 13.871 8.790 -44.837 1.00 95.31 828 VAL A O 1
ATOM 6573 N N . TRP A 1 829 ? 14.618 10.518 -43.604 1.00 95.00 829 TRP A N 1
ATOM 6574 C CA . TRP A 1 829 ? 15.166 11.291 -44.717 1.00 95.00 829 TRP A CA 1
ATOM 6575 C C . TRP A 1 829 ? 16.502 11.923 -44.332 1.00 95.00 829 TRP A C 1
ATOM 6577 O O . TRP A 1 829 ? 16.765 12.192 -43.157 1.00 95.00 829 TRP A O 1
ATOM 6587 N N . GLU A 1 830 ? 17.364 12.183 -45.312 1.00 92.50 830 GLU A N 1
ATOM 6588 C CA . GLU A 1 830 ? 18.659 12.827 -45.060 1.00 92.50 830 GLU A CA 1
ATOM 6589 C C . GLU A 1 830 ? 18.537 14.347 -44.949 1.00 92.50 830 GLU A C 1
ATOM 6591 O O . GLU A 1 830 ? 19.241 14.966 -44.153 1.00 92.50 830 GLU A O 1
ATOM 6596 N N . ILE A 1 831 ? 17.635 14.952 -45.726 1.00 91.88 831 ILE A N 1
ATOM 6597 C CA . ILE A 1 831 ? 17.403 16.401 -45.739 1.00 91.88 831 ILE A CA 1
ATOM 6598 C C . ILE A 1 831 ? 15.901 16.723 -45.672 1.00 91.88 831 ILE A C 1
ATOM 6600 O O . ILE A 1 831 ? 15.095 15.961 -46.213 1.00 91.88 831 ILE A O 1
ATOM 6604 N N . PRO A 1 832 ? 15.493 17.855 -45.064 1.00 89.69 832 PRO A N 1
ATOM 6605 C CA . PRO A 1 832 ? 14.080 18.225 -44.926 1.00 89.69 832 PRO A CA 1
ATOM 6606 C C . PRO A 1 832 ? 13.293 18.275 -46.247 1.00 89.69 832 PRO A C 1
ATOM 6608 O O . PRO A 1 832 ? 12.120 17.922 -46.284 1.00 89.69 832 PRO A O 1
ATOM 6611 N N . GLN A 1 833 ? 13.933 18.649 -47.360 1.00 89.94 833 GLN A N 1
ATOM 6612 C CA . GLN A 1 833 ? 13.295 18.770 -48.680 1.00 89.94 833 GLN A CA 1
ATOM 6613 C C . GLN A 1 833 ? 12.860 17.420 -49.279 1.00 89.94 833 GLN A C 1
ATOM 6615 O O . GLN A 1 833 ? 12.080 17.385 -50.232 1.00 89.94 833 GLN A O 1
ATOM 6620 N N . GLN A 1 834 ? 13.370 16.303 -48.752 1.00 90.38 834 GLN A N 1
ATOM 6621 C CA . GLN A 1 834 ? 12.982 14.959 -49.183 1.00 90.38 834 GLN A CA 1
ATOM 6622 C C . GLN A 1 834 ? 11.686 14.472 -48.517 1.00 90.38 834 GLN A C 1
ATOM 6624 O O . GLN A 1 834 ? 11.136 13.466 -48.966 1.00 90.38 834 GLN A O 1
ATOM 6629 N N . ILE A 1 835 ? 11.184 15.166 -47.488 1.00 88.62 835 ILE A N 1
ATOM 6630 C CA . ILE A 1 835 ? 9.972 14.766 -46.767 1.00 88.62 835 ILE A CA 1
ATOM 6631 C C . ILE A 1 835 ? 8.771 14.853 -47.717 1.00 88.62 835 ILE A C 1
ATOM 6633 O O . ILE A 1 835 ? 8.344 15.933 -48.126 1.00 88.62 835 ILE A O 1
ATOM 6637 N N . ARG A 1 836 ? 8.223 13.692 -48.086 1.00 86.69 836 ARG A N 1
ATOM 6638 C CA . ARG A 1 836 ? 7.052 13.561 -48.965 1.00 86.69 836 ARG A CA 1
ATOM 6639 C C . ARG A 1 836 ? 6.112 12.498 -48.418 1.00 86.69 836 ARG A C 1
ATOM 6641 O O . ARG A 1 836 ? 6.562 11.401 -48.093 1.00 86.69 836 ARG A O 1
ATOM 6648 N N . LEU A 1 837 ? 4.805 12.771 -48.414 1.00 81.56 837 LEU A N 1
ATOM 6649 C CA . LEU A 1 837 ? 3.786 11.794 -47.997 1.00 81.56 837 LEU A CA 1
ATOM 6650 C C . LEU A 1 837 ? 3.830 10.510 -48.842 1.00 81.56 837 LEU A C 1
ATOM 6652 O O . LEU A 1 837 ? 3.627 9.422 -48.323 1.00 81.56 837 LEU A O 1
ATOM 6656 N N . THR A 1 838 ? 4.196 10.619 -50.122 1.00 81.81 838 THR A N 1
ATOM 6657 C CA . THR A 1 838 ? 4.360 9.475 -51.037 1.00 81.81 838 THR A CA 1
ATOM 6658 C C . THR A 1 838 ? 5.579 8.597 -50.735 1.00 81.81 838 THR A C 1
ATOM 6660 O O . THR A 1 838 ? 5.740 7.557 -51.359 1.00 81.81 838 THR A O 1
ATOM 6663 N N . SER A 1 839 ? 6.477 9.030 -49.843 1.00 84.81 839 SER A N 1
ATOM 6664 C CA . SER A 1 839 ? 7.672 8.270 -49.434 1.00 84.81 839 SER A CA 1
ATOM 6665 C C . SER A 1 839 ? 7.508 7.566 -48.084 1.00 84.81 839 SER A C 1
ATOM 6667 O O . SER A 1 839 ? 8.441 6.913 -47.618 1.00 84.81 839 SER A O 1
ATOM 6669 N N . LEU A 1 840 ? 6.334 7.701 -47.457 1.00 91.56 840 LEU A N 1
ATOM 6670 C CA . LEU A 1 840 ? 6.018 7.028 -46.205 1.00 91.56 840 LEU A CA 1
ATOM 6671 C C . LEU A 1 840 ? 5.871 5.524 -46.421 1.00 91.56 840 LEU A C 1
ATOM 6673 O O . LEU A 1 840 ? 5.310 5.055 -47.414 1.00 91.56 840 LEU A O 1
ATOM 6677 N N . ARG A 1 841 ? 6.354 4.775 -45.436 1.00 93.69 841 ARG A N 1
ATOM 6678 C CA . ARG A 1 841 ? 6.148 3.339 -45.319 1.00 93.69 841 ARG A CA 1
ATOM 6679 C C . ARG A 1 841 ? 5.012 3.078 -44.356 1.00 93.69 841 ARG A C 1
ATOM 6681 O O . ARG A 1 841 ? 4.828 3.805 -43.382 1.00 93.69 841 ARG A O 1
ATOM 6688 N N . TYR A 1 842 ? 4.298 2.003 -44.632 1.00 96.38 842 TYR A N 1
ATOM 6689 C CA . TYR A 1 842 ? 3.195 1.510 -43.833 1.00 96.38 842 TYR A CA 1
ATOM 6690 C C . TYR A 1 842 ? 3.530 0.100 -43.375 1.00 96.38 842 TYR A C 1
ATOM 6692 O O . TYR A 1 842 ? 4.269 -0.615 -44.052 1.00 96.38 842 TYR A O 1
ATOM 6700 N N . SER A 1 843 ? 2.992 -0.320 -42.242 1.00 96.81 843 SER A N 1
ATOM 6701 C CA . SER A 1 843 ? 3.055 -1.713 -41.827 1.00 96.81 843 SER A CA 1
ATOM 6702 C C . SER A 1 843 ? 1.812 -2.106 -41.065 1.00 96.81 843 SER A C 1
ATOM 6704 O O . SER A 1 843 ? 1.276 -1.320 -40.288 1.00 96.81 843 SER A O 1
ATOM 6706 N N . LEU A 1 844 ? 1.366 -3.335 -41.293 1.00 97.56 844 LEU A N 1
ATOM 6707 C CA . LEU A 1 844 ? 0.352 -3.984 -40.481 1.00 97.56 844 LEU A CA 1
ATOM 6708 C C . LEU A 1 844 ? 0.985 -5.211 -39.834 1.00 97.56 844 LEU A C 1
ATOM 6710 O O . LEU A 1 844 ? 1.626 -6.025 -40.506 1.00 97.56 844 LEU A O 1
ATOM 6714 N N . GLY A 1 845 ? 0.814 -5.342 -38.528 1.00 96.38 845 GLY A N 1
ATOM 6715 C CA . GLY A 1 845 ? 1.350 -6.461 -37.778 1.00 96.38 845 GLY A CA 1
ATOM 6716 C C . GLY A 1 845 ? 0.526 -6.787 -36.549 1.00 96.38 845 GLY A C 1
ATOM 6717 O O . GLY A 1 845 ? -0.407 -6.078 -36.184 1.00 96.38 845 GLY A O 1
ATOM 6718 N N . GLY A 1 846 ? 0.879 -7.885 -35.906 1.00 96.56 846 GLY A N 1
ATOM 6719 C CA . GLY A 1 846 ? 0.258 -8.321 -34.669 1.00 96.56 846 GLY A CA 1
ATOM 6720 C C . GLY A 1 846 ? 1.109 -9.369 -33.981 1.00 96.56 846 GLY A C 1
ATOM 6721 O O . GLY A 1 846 ? 2.058 -9.903 -34.564 1.00 96.56 846 GLY A O 1
ATOM 6722 N N . GLY A 1 847 ? 0.798 -9.639 -32.725 1.00 95.62 847 GLY A N 1
ATOM 6723 C CA . GLY A 1 847 ? 1.611 -10.525 -31.915 1.00 95.62 847 GLY A CA 1
ATOM 6724 C C . GLY A 1 847 ? 0.954 -10.921 -30.612 1.00 95.62 847 GLY A C 1
ATOM 6725 O O . GLY A 1 847 ? -0.169 -10.520 -30.310 1.00 95.62 847 GLY A O 1
ATOM 6726 N N . ILE A 1 848 ? 1.694 -11.723 -29.859 1.00 94.94 848 ILE A N 1
ATOM 6727 C CA . ILE A 1 848 ? 1.320 -12.211 -28.538 1.00 94.94 848 ILE A CA 1
ATOM 6728 C C . ILE A 1 848 ? 2.364 -11.711 -27.545 1.00 94.94 848 ILE A C 1
ATOM 6730 O O . ILE A 1 848 ? 3.565 -11.779 -27.822 1.00 94.94 848 ILE A O 1
ATOM 6734 N N . VAL A 1 849 ? 1.896 -11.231 -26.398 1.00 94.06 849 VAL A N 1
ATOM 6735 C CA . VAL A 1 849 ? 2.705 -10.819 -25.251 1.00 94.06 849 VAL A CA 1
ATOM 6736 C C . VAL A 1 849 ? 2.351 -11.723 -24.078 1.00 94.06 849 VAL A C 1
ATOM 6738 O O . VAL A 1 849 ? 1.178 -11.953 -23.802 1.00 94.06 849 VAL A O 1
ATOM 6741 N N . VAL A 1 850 ? 3.362 -12.266 -23.410 1.00 92.19 850 VAL A N 1
ATOM 6742 C CA . VAL A 1 850 ? 3.221 -13.189 -22.281 1.00 92.19 850 VAL A CA 1
ATOM 6743 C C . VAL A 1 850 ? 4.047 -12.667 -21.115 1.00 92.19 850 VAL A C 1
ATOM 6745 O O . VAL A 1 850 ? 5.225 -12.336 -21.269 1.00 92.19 850 VAL A O 1
ATOM 6748 N N . GLU A 1 851 ? 3.453 -12.633 -19.928 1.00 88.25 851 GLU A N 1
ATOM 6749 C CA . GLU A 1 851 ? 4.185 -12.358 -18.694 1.00 88.25 851 GLU A CA 1
ATOM 6750 C C . GLU A 1 851 ? 4.868 -13.625 -18.186 1.00 88.25 851 GLU A C 1
ATOM 6752 O O . GLU A 1 851 ? 4.213 -14.566 -17.743 1.00 88.25 851 GLU A O 1
ATOM 6757 N N . THR A 1 852 ? 6.201 -13.649 -18.240 1.00 87.81 852 THR A N 1
ATOM 6758 C CA . THR A 1 852 ? 7.001 -14.792 -17.783 1.00 87.81 852 THR A CA 1
ATOM 6759 C C . THR A 1 852 ? 7.790 -14.444 -16.516 1.00 87.81 852 THR A C 1
ATOM 6761 O O . THR A 1 852 ? 8.060 -13.266 -16.260 1.00 87.81 852 THR A O 1
ATOM 6764 N N . PRO A 1 853 ? 8.270 -15.444 -15.751 1.00 81.06 853 PRO A N 1
ATOM 6765 C CA . PRO A 1 853 ? 9.164 -15.204 -14.617 1.00 81.06 853 PRO A CA 1
ATOM 6766 C C . PRO A 1 853 ? 10.476 -14.488 -14.977 1.00 81.06 853 PRO A C 1
ATOM 6768 O O . PRO A 1 853 ? 11.088 -13.882 -14.106 1.00 81.06 853 PRO A O 1
ATOM 6771 N N . LEU A 1 854 ? 10.914 -14.550 -16.242 1.00 83.19 854 LEU A N 1
ATOM 6772 C CA . LEU A 1 854 ? 12.129 -13.885 -16.728 1.00 83.19 854 LEU A CA 1
ATOM 6773 C C . LEU A 1 854 ? 11.880 -12.440 -17.196 1.00 83.19 854 LEU A C 1
ATOM 6775 O O . LEU A 1 854 ? 12.831 -11.741 -17.535 1.00 83.19 854 LEU A O 1
ATOM 6779 N N . GLY A 1 855 ? 10.624 -11.987 -17.224 1.00 83.94 855 GLY A N 1
ATOM 6780 C CA . GLY A 1 855 ? 10.207 -10.714 -17.808 1.00 83.94 855 GLY A CA 1
ATOM 6781 C C . GLY A 1 855 ? 9.147 -10.887 -18.894 1.00 83.94 855 GLY A C 1
ATOM 6782 O O . GLY A 1 855 ? 8.603 -11.976 -19.093 1.00 83.94 855 GLY A O 1
ATOM 6783 N N . LEU A 1 856 ? 8.850 -9.808 -19.615 1.00 88.44 856 LEU A N 1
ATOM 6784 C CA . LEU A 1 856 ? 7.905 -9.853 -20.730 1.00 88.44 856 LEU A CA 1
ATOM 6785 C C . LEU A 1 856 ? 8.510 -10.646 -21.894 1.00 88.44 856 LEU A C 1
ATOM 6787 O O . LEU A 1 856 ? 9.650 -10.412 -22.301 1.00 88.44 856 LEU A O 1
ATOM 6791 N N . GLY A 1 857 ? 7.739 -11.593 -22.418 1.00 93.00 857 GLY A N 1
ATOM 6792 C CA . GLY A 1 857 ? 8.008 -12.284 -23.671 1.00 93.00 857 GLY A CA 1
ATOM 6793 C C . GLY A 1 857 ? 7.057 -11.779 -24.746 1.00 93.00 857 GLY A C 1
ATOM 6794 O O . GLY A 1 857 ? 5.859 -11.698 -24.504 1.00 93.00 857 GLY A O 1
ATOM 6795 N N . ALA A 1 858 ? 7.558 -11.447 -25.930 1.00 94.06 858 ALA A N 1
ATOM 6796 C CA . ALA A 1 858 ? 6.721 -11.057 -27.056 1.00 94.06 858 ALA A CA 1
ATOM 6797 C C . ALA A 1 858 ? 7.200 -11.704 -28.356 1.00 94.06 858 ALA A C 1
ATOM 6799 O O . ALA A 1 858 ? 8.395 -11.715 -28.666 1.00 94.06 858 ALA A O 1
ATOM 6800 N N . ILE A 1 859 ? 6.245 -12.209 -29.134 1.00 95.44 859 ILE A N 1
ATOM 6801 C CA . ILE A 1 859 ? 6.442 -12.657 -30.514 1.00 95.44 859 ILE A CA 1
ATOM 6802 C C . ILE A 1 859 ? 5.487 -11.854 -31.383 1.00 95.44 859 ILE A C 1
ATOM 6804 O O . ILE A 1 859 ? 4.281 -11.849 -31.143 1.00 95.44 859 ILE A O 1
ATOM 6808 N N . ALA A 1 860 ? 6.020 -11.188 -32.400 1.00 96.00 860 ALA A N 1
ATOM 6809 C CA . ALA A 1 860 ? 5.244 -10.345 -33.292 1.00 96.00 860 ALA A CA 1
ATOM 6810 C C . ALA A 1 860 ? 5.618 -10.593 -34.749 1.00 96.00 860 ALA A C 1
ATOM 6812 O O . ALA A 1 860 ? 6.769 -10.880 -35.073 1.00 96.00 860 ALA A O 1
ATOM 6813 N N . VAL A 1 861 ? 4.648 -10.439 -35.639 1.00 97.44 861 VAL A N 1
ATOM 6814 C CA . VAL A 1 861 ? 4.845 -10.510 -37.084 1.00 97.44 861 VAL A CA 1
ATOM 6815 C C . VAL A 1 861 ? 4.367 -9.201 -37.689 1.00 97.44 861 VAL A C 1
ATOM 6817 O O . VAL A 1 861 ? 3.257 -8.757 -37.409 1.00 97.44 861 VAL A O 1
ATOM 6820 N N . GLY A 1 862 ? 5.205 -8.578 -38.513 1.00 96.75 862 GLY A N 1
ATOM 6821 C CA . GLY A 1 862 ? 4.870 -7.354 -39.233 1.00 96.75 862 GLY A CA 1
ATOM 6822 C C . GLY A 1 862 ? 5.081 -7.497 -40.731 1.00 96.75 862 GLY A C 1
ATOM 6823 O O . GLY A 1 862 ? 6.007 -8.183 -41.181 1.00 96.75 862 GLY A O 1
ATOM 6824 N N . LYS A 1 863 ? 4.225 -6.827 -41.502 1.00 96.31 863 LYS A N 1
ATOM 6825 C CA . LYS A 1 863 ? 4.292 -6.794 -42.958 1.00 96.31 863 LYS A CA 1
ATOM 6826 C C . LYS A 1 863 ? 4.328 -5.343 -43.451 1.00 96.31 863 LYS A C 1
ATOM 6828 O O . LYS A 1 863 ? 3.285 -4.688 -43.457 1.00 96.31 863 LYS A O 1
ATOM 6833 N N . PRO A 1 864 ? 5.497 -4.842 -43.889 1.00 95.88 864 PRO A N 1
ATOM 6834 C CA . PRO A 1 864 ? 5.616 -3.494 -44.411 1.00 95.88 864 PRO A CA 1
ATOM 6835 C C . PRO A 1 864 ? 5.139 -3.416 -45.869 1.00 95.88 864 PRO A C 1
ATOM 6837 O O . PRO A 1 864 ? 5.282 -4.369 -46.641 1.00 95.88 864 PRO A O 1
ATOM 6840 N N . PHE A 1 865 ? 4.611 -2.265 -46.270 1.00 94.69 865 PHE A N 1
ATOM 6841 C CA . PHE A 1 865 ? 4.195 -1.950 -47.635 1.00 94.69 865 PHE A CA 1
ATOM 6842 C C . PHE A 1 865 ? 4.315 -0.441 -47.923 1.00 94.69 865 PHE A C 1
ATOM 6844 O O . PHE A 1 865 ? 4.399 0.380 -47.011 1.00 94.69 865 PHE A O 1
ATOM 6851 N N . GLU A 1 866 ? 4.361 -0.071 -49.202 1.00 91.81 866 GLU A N 1
ATOM 6852 C CA . GLU A 1 866 ? 4.390 1.322 -49.673 1.00 91.81 866 GLU A CA 1
ATOM 6853 C C . GLU A 1 866 ? 3.331 1.538 -50.764 1.00 91.81 866 GLU A C 1
ATOM 6855 O O . GLU A 1 866 ? 3.083 0.639 -51.575 1.00 91.81 866 GLU A O 1
ATOM 6860 N N . PHE A 1 867 ? 2.728 2.730 -50.798 1.00 88.44 867 PHE A N 1
ATOM 6861 C CA . PHE A 1 867 ? 1.825 3.147 -51.874 1.00 88.44 867 PHE A CA 1
ATOM 6862 C C . PHE A 1 867 ? 2.595 3.909 -52.957 1.00 88.44 867 PHE A C 1
ATOM 6864 O O . PHE A 1 867 ? 3.463 4.727 -52.654 1.00 88.44 867 PHE A O 1
ATOM 6871 N N . ARG A 1 868 ? 2.262 3.673 -54.227 1.00 79.06 868 ARG A N 1
ATOM 6872 C CA . ARG A 1 868 ? 2.836 4.371 -55.387 1.00 79.06 868 ARG A CA 1
ATOM 6873 C C . ARG A 1 868 ? 1.750 4.972 -56.269 1.00 79.06 868 ARG A C 1
ATOM 6875 O O . ARG A 1 868 ? 0.616 4.511 -56.274 1.00 79.06 868 ARG A O 1
ATOM 6882 N N . GLY A 1 869 ? 2.129 5.992 -57.040 1.00 73.19 869 GLY A N 1
ATOM 6883 C CA . GLY A 1 869 ? 1.251 6.622 -58.032 1.00 73.19 869 GLY A CA 1
ATOM 6884 C C . GLY A 1 869 ? 1.053 5.806 -59.318 1.00 73.19 869 GLY A C 1
ATOM 6885 O O . GLY A 1 869 ? 0.149 6.111 -60.086 1.00 73.19 869 GLY A O 1
ATOM 6886 N N . GLU A 1 870 ? 1.863 4.768 -59.545 1.00 74.12 870 GLU A N 1
ATOM 6887 C CA . GLU A 1 870 ? 1.854 3.936 -60.758 1.00 74.12 870 GLU A CA 1
ATOM 6888 C C . GLU A 1 870 ? 1.756 2.445 -60.400 1.00 74.12 870 GLU A C 1
ATOM 6890 O O . GLU A 1 870 ? 2.162 2.034 -59.310 1.00 74.12 870 GLU A O 1
ATOM 6895 N N . ALA A 1 871 ? 1.215 1.629 -61.313 1.00 68.94 871 ALA A N 1
ATOM 6896 C CA . ALA A 1 871 ? 1.000 0.200 -61.093 1.00 68.94 871 ALA A CA 1
ATOM 6897 C C . ALA A 1 871 ? 2.329 -0.593 -60.977 1.00 68.94 871 ALA A C 1
ATOM 6899 O O . ALA A 1 871 ? 3.224 -0.386 -61.797 1.00 68.94 871 ALA A O 1
ATOM 6900 N N . PRO A 1 872 ? 2.459 -1.546 -60.027 1.00 70.50 872 PRO A N 1
ATOM 6901 C CA . PRO A 1 872 ? 1.495 -1.873 -58.977 1.00 70.50 872 PRO A CA 1
ATOM 6902 C C . PRO A 1 872 ? 1.434 -0.778 -57.897 1.00 70.50 872 PRO A C 1
ATOM 6904 O O . PRO A 1 872 ? 2.450 -0.414 -57.307 1.00 70.50 872 PRO A O 1
ATOM 6907 N N . TYR A 1 873 ? 0.216 -0.301 -57.605 1.00 82.50 873 TYR A N 1
ATOM 6908 C CA . TYR A 1 873 ? -0.045 0.798 -56.660 1.00 82.50 873 TYR A CA 1
ATOM 6909 C C . TYR A 1 873 ? 0.388 0.491 -55.221 1.00 82.50 873 TYR A C 1
ATOM 6911 O O . TYR A 1 873 ? 0.552 1.408 -54.420 1.00 82.50 873 TYR A O 1
ATOM 6919 N N . VAL A 1 874 ? 0.572 -0.790 -54.889 1.00 88.50 874 VAL A N 1
ATOM 6920 C CA . VAL A 1 874 ? 1.078 -1.256 -53.598 1.00 88.50 874 VAL A CA 1
ATOM 6921 C C . VAL A 1 874 ? 2.282 -2.149 -53.845 1.00 88.50 874 VAL A C 1
ATOM 6923 O O . VAL A 1 874 ? 2.195 -3.134 -54.579 1.00 88.50 874 VAL A O 1
ATOM 6926 N N . ARG A 1 875 ? 3.400 -1.829 -53.196 1.00 90.06 875 ARG A N 1
ATOM 6927 C CA . ARG A 1 875 ? 4.574 -2.701 -53.123 1.00 90.06 875 ARG A CA 1
ATOM 6928 C C . ARG A 1 875 ? 4.700 -3.240 -51.714 1.00 90.06 875 ARG A C 1
ATOM 6930 O O . ARG A 1 875 ? 4.558 -2.494 -50.751 1.00 90.06 875 ARG A O 1
ATOM 6937 N N . VAL A 1 876 ? 4.975 -4.532 -51.600 1.00 92.31 876 VAL A N 1
ATOM 6938 C CA . VAL A 1 876 ? 5.006 -5.233 -50.312 1.00 92.31 876 VAL A CA 1
ATOM 6939 C C . VAL A 1 876 ? 6.433 -5.659 -49.974 1.00 92.31 876 VAL A C 1
ATOM 6941 O O . VAL A 1 876 ? 7.146 -6.189 -50.824 1.00 92.31 876 VAL A O 1
ATOM 6944 N N . GLY A 1 877 ? 6.856 -5.432 -48.735 1.00 92.56 877 GLY A N 1
ATOM 6945 C CA . GLY A 1 877 ? 8.174 -5.822 -48.245 1.00 92.56 877 GLY A CA 1
ATOM 6946 C C . GLY A 1 877 ? 8.216 -7.214 -47.605 1.00 92.56 877 GLY A C 1
ATOM 6947 O O . GLY A 1 877 ? 7.212 -7.944 -47.584 1.00 92.56 877 GLY A O 1
ATOM 6948 N N . PRO A 1 878 ? 9.376 -7.615 -47.059 1.00 93.19 878 PRO A N 1
ATOM 6949 C CA . PRO A 1 878 ? 9.532 -8.913 -46.411 1.00 93.19 878 PRO A CA 1
ATOM 6950 C C . PRO A 1 878 ? 8.688 -9.007 -45.137 1.00 93.19 878 PRO A C 1
ATOM 6952 O O . PRO A 1 878 ? 8.493 -8.027 -44.428 1.00 93.19 878 PRO A O 1
ATOM 6955 N N . THR A 1 879 ? 8.179 -10.202 -44.834 1.00 94.00 879 THR A N 1
ATOM 6956 C CA . THR A 1 879 ? 7.552 -10.450 -43.528 1.00 94.00 879 THR A CA 1
ATOM 6957 C C . THR A 1 879 ? 8.653 -10.529 -42.478 1.00 94.00 879 THR A C 1
ATOM 6959 O O . THR A 1 879 ? 9.564 -11.346 -42.619 1.00 94.00 879 THR A O 1
ATOM 6962 N N . VAL A 1 880 ? 8.573 -9.717 -41.427 1.00 94.50 880 VAL A N 1
ATOM 6963 C CA . VAL A 1 880 ? 9.551 -9.737 -40.333 1.00 94.50 880 VAL A CA 1
ATOM 6964 C C . VAL A 1 880 ? 8.890 -10.304 -39.088 1.00 94.50 880 VAL A C 1
ATOM 6966 O O . VAL A 1 880 ? 7.879 -9.784 -38.616 1.00 94.50 880 VAL A O 1
ATOM 6969 N N . VAL A 1 881 ? 9.478 -11.377 -38.564 1.00 95.56 881 VAL A N 1
ATOM 6970 C CA . VAL A 1 881 ? 9.148 -11.927 -37.249 1.00 95.56 881 VAL A CA 1
ATOM 6971 C C . VAL A 1 881 ? 10.098 -11.298 -36.242 1.00 95.56 881 VAL A C 1
ATOM 6973 O O . VAL A 1 881 ? 11.313 -11.376 -36.422 1.00 95.56 881 VAL A O 1
ATOM 6976 N N . ALA A 1 882 ? 9.547 -10.676 -35.209 1.00 93.81 882 ALA A N 1
ATOM 6977 C CA . ALA A 1 882 ? 10.271 -10.084 -34.099 1.00 93.81 882 ALA A CA 1
ATOM 6978 C C . ALA A 1 882 ? 10.016 -10.902 -32.829 1.00 93.81 882 ALA A C 1
ATOM 6980 O O . ALA A 1 882 ? 8.887 -11.317 -32.563 1.00 93.81 882 ALA A O 1
ATOM 6981 N N . PHE A 1 883 ? 11.071 -11.134 -32.054 1.00 94.56 883 PHE A N 1
ATOM 6982 C CA . PHE A 1 883 ? 11.018 -11.888 -30.806 1.00 94.56 883 PHE A CA 1
ATOM 6983 C C . PHE A 1 883 ? 11.820 -11.153 -29.744 1.00 94.56 883 PHE A C 1
ATOM 6985 O O . PHE A 1 883 ? 12.932 -10.708 -30.021 1.00 94.56 883 PHE A O 1
ATOM 6992 N N . GLN A 1 884 ? 11.270 -11.070 -28.538 1.00 93.06 884 GLN A N 1
ATOM 6993 C CA . GLN A 1 884 ? 11.984 -10.610 -27.357 1.00 93.06 884 GLN A CA 1
ATOM 6994 C C . GLN A 1 884 ? 11.521 -11.375 -26.118 1.00 93.06 884 GLN A C 1
ATOM 6996 O O . GLN A 1 884 ? 10.347 -11.719 -25.998 1.00 93.06 884 GLN A O 1
ATOM 7001 N N . LEU A 1 885 ? 12.435 -11.616 -25.186 1.00 92.88 885 LEU A N 1
ATOM 7002 C CA . LEU A 1 885 ? 12.149 -12.183 -23.876 1.00 92.88 885 LEU A CA 1
ATOM 7003 C C . LEU A 1 885 ? 13.131 -11.622 -22.853 1.00 92.88 885 LEU A C 1
ATOM 7005 O O . LEU A 1 885 ? 14.343 -11.676 -23.063 1.00 92.88 885 LEU A O 1
ATOM 7009 N N . GLY A 1 886 ? 12.615 -11.147 -21.726 1.00 87.81 886 GLY A N 1
ATOM 7010 C CA . GLY A 1 886 ? 13.422 -10.846 -20.549 1.00 87.81 886 GLY A CA 1
ATOM 7011 C C . GLY A 1 886 ? 13.234 -9.434 -20.003 1.00 87.81 886 GLY A C 1
ATOM 7012 O O . GLY A 1 886 ? 12.290 -8.730 -20.361 1.00 87.81 886 GLY A O 1
ATOM 7013 N N . LYS A 1 887 ? 14.163 -9.011 -19.142 1.00 80.31 887 LYS A N 1
ATOM 7014 C CA . LYS A 1 887 ? 14.265 -7.649 -18.605 1.00 80.31 887 LYS A CA 1
ATOM 7015 C C . LYS A 1 887 ? 15.666 -7.102 -18.846 1.00 80.31 887 LYS A C 1
ATOM 7017 O O . LYS A 1 887 ? 16.637 -7.581 -18.264 1.00 80.31 887 LYS A O 1
ATOM 7022 N N . PHE A 1 888 ? 15.743 -6.113 -19.732 1.00 68.00 888 PHE A N 1
ATOM 7023 C CA . PHE A 1 888 ? 16.891 -5.233 -19.952 1.00 68.00 888 PHE A CA 1
ATOM 7024 C C . PHE A 1 888 ? 16.467 -4.142 -20.944 1.00 68.00 888 PHE A C 1
ATOM 7026 O O . PHE A 1 888 ? 16.134 -4.447 -22.090 1.00 68.00 888 PHE A O 1
ATOM 7033 N N . LEU A 1 889 ? 16.456 -2.881 -20.525 1.00 59.62 889 LEU A N 1
ATOM 7034 C CA . LEU A 1 889 ? 16.205 -1.731 -21.396 1.00 59.62 889 LEU A CA 1
ATOM 7035 C C . LEU A 1 889 ? 17.455 -0.838 -21.370 1.00 59.62 889 LEU A C 1
ATOM 7037 O O . LEU A 1 889 ? 17.649 -0.161 -20.360 1.00 59.62 889 LEU A O 1
ATOM 7041 N N . PRO A 1 890 ? 18.337 -0.894 -22.389 1.00 43.47 890 PRO A N 1
ATOM 7042 C CA . PRO A 1 890 ? 19.622 -0.185 -22.380 1.00 43.47 890 PRO A CA 1
ATOM 7043 C C . PRO A 1 890 ? 19.506 1.333 -22.180 1.00 43.47 890 PRO A C 1
ATOM 7045 O O . PRO A 1 890 ? 18.485 1.924 -22.592 1.00 43.47 890 PRO A O 1
#

Solvent-accessible surface area (backbone atoms only — not comparable to full-atom values): 45578 Å² total; per-residue (Å²): 134,90,83,84,89,77,89,86,75,82,86,72,80,87,68,90,74,87,81,87,79,85,90,81,77,101,71,73,58,60,53,77,51,75,39,72,46,34,38,75,72,52,73,45,35,31,38,28,27,11,16,26,44,38,42,24,52,14,53,40,19,30,44,43,47,30,58,76,69,69,53,75,53,55,25,33,37,11,5,15,44,15,9,42,56,42,48,44,40,17,19,54,50,50,40,68,54,53,51,52,50,61,73,71,49,62,57,70,68,54,68,41,56,60,88,68,57,58,52,62,31,39,63,72,56,38,57,55,57,58,25,38,62,44,78,47,40,21,57,94,88,38,79,56,79,78,80,27,66,17,70,48,54,60,51,45,52,55,39,42,50,54,49,59,64,33,49,35,77,45,19,47,24,69,72,28,77,18,22,40,30,24,27,18,18,29,70,85,79,75,42,74,41,77,43,48,60,45,39,61,38,58,39,23,44,21,6,49,24,47,80,57,52,21,40,66,36,76,54,91,94,43,45,21,22,24,5,37,73,63,34,29,39,43,38,62,60,46,42,70,78,41,73,79,39,50,37,38,31,39,50,33,64,72,75,87,79,91,80,66,93,43,76,64,50,48,52,52,50,55,53,50,60,66,29,47,66,48,34,58,61,19,60,74,67,38,76,38,71,30,60,43,80,62,80,86,63,45,49,84,46,82,62,68,60,71,59,40,24,50,32,12,30,56,29,30,64,61,38,47,58,57,49,52,55,52,51,48,52,50,31,24,51,52,28,36,61,68,54,52,68,66,64,64,68,101,70,74,57,47,24,59,41,57,46,72,41,64,54,57,72,72,57,39,56,55,47,59,72,42,49,67,36,41,43,33,55,42,48,11,49,53,46,55,58,30,31,70,26,63,30,45,31,42,36,41,38,38,39,66,54,102,83,38,36,34,39,39,35,42,36,42,56,41,62,70,42,76,40,36,45,46,40,69,56,63,66,78,57,17,54,51,50,15,51,54,54,33,71,72,53,79,47,41,72,22,74,59,40,40,55,54,51,49,50,52,52,33,44,53,38,36,76,72,62,50,44,63,53,44,80,78,47,78,48,82,56,99,64,33,41,36,36,34,34,45,71,40,24,30,60,44,82,47,54,43,80,54,58,74,69,58,41,49,52,50,32,57,72,48,70,60,53,70,76,38,68,62,55,50,72,66,38,49,56,42,48,53,53,58,58,57,63,72,59,46,62,40,73,44,80,41,56,33,51,54,98,88,23,33,36,39,35,37,43,34,41,66,42,63,39,31,37,38,33,36,17,40,29,35,31,82,88,53,41,61,31,42,34,42,31,44,34,42,48,48,72,77,81,49,33,41,33,42,37,44,36,43,36,48,34,89,37,37,39,38,41,36,43,34,40,36,35,34,35,76,42,97,91,45,63,26,34,39,36,42,38,39,38,42,38,39,35,61,43,68,38,61,46,78,44,80,48,100,64,28,36,39,78,43,80,77,49,54,26,48,36,36,40,39,35,41,35,42,36,44,32,41,54,85,47,44,35,34,38,41,34,40,37,41,35,42,37,38,36,40,74,36,70,82,66,86,72,77,65,47,48,42,51,32,36,36,42,34,44,37,37,47,48,32,65,37,97,69,89,48,54,36,38,35,38,36,38,43,40,40,38,32,42,50,86,92,65,88,86,49,77,69,32,46,39,41,36,38,42,38,37,42,28,44,63,78,54,95,68,26,22,42,37,41,37,43,37,41,34,44,40,45,94,53,56,52,78,93,73,41,46,66,45,21,18,82,86,72,28,49,22,42,51,66,53,54,40,68,12,32,30,33,43,37,37,36,43,32,46,38,35,62,45,95,64,90,71,95,45,65,43,33,34,36,42,35,40,32,40,31,44,64,29,72,47,80,88,68,72,46,85,73,68,38,35,37,18,50,29,38,34,44,40,35,60,46,98,59,30,53,30,38,46,34,41,10,38,23,33,35,58,48,98,53,88,69,44,59,32,39,44,46,77,32,78,42,45,39,36,27,14,60,63,134

Sequence (890 aa):
MVGFLRHHRWGVPLLLVGFFGESGGLTAQAGEWTVEEPWRLRPPIVLVLSGGGARGIAQIGVLQVLERTGIVPDAIVGSSIGAILGGLYACGYTAEELEALVYATDWEELLSLRQYERSDLFVDQRAEEDRSLLTLYFENFRPVLPLAASSGIRMTAFLQELVGASPYGAADFDHLRCRFRAVATDLVRGSPVLLRSGDIALAMRASAVFPLRYTPVQWDTLLLVDGGLQANLPVRLARREFPNAFIVAVNTTAPLRTELETPWAIADQSISLLMRTFVEADRAAADVLIEPELGQHGTLEFRGFAELIARGREAAEQAIRQLQARLQRFWDSVAQVAVGAEIGGGYAPKVAAVHAIGFQREDAEQCTLLQGMSLPYVVGTLLSIGASGFYRCLSFRWQWNEVGFVLQCQAEPYAEYSQVEVWGVPEPIAFFLGQQVSREGGVSSSPVVRRQLEWRLLRWLRRCGYSFVRPVEWAVGDSCLQVWLQAERVQQITCAGLPATQCREIAELLHLRPGVSLQWAFFWQRWQQLQRSGVFRTLEVRMWKGDSGVHMRFVAEREPSERLHIGIRTDNEHYTRLWLEAAYRRGLSQIGEWQLSVGVGPRDALGVLQLRVQRVFPEVWATMALRAYAQSQLVRVFAQRPTSSGWNTEVVGERRRQRYGLRVSVGFPFQPVDLLEGWLRYERQRESATEQPPFNTLFLWGAQYAHDSRDRAEFPHRGQFMELKIEGTMPGLQGGVAFVRVSLDYERVIPVGVGHSLWAAFRFGAGDATLPLPEFFSLGGMRSFLGMREEEQRGRQSVSTSIAYLLPSPVRLGMPTEVFVRWDVGGVWEIPQQIRLTSLRYSLGGGIVVETPLGLGAIAVGKPFEFRGEAPYVRVGPTVVAFQLGKFLP

Secondary structure (DSSP, 8-state):
-------------------------S---EEEEEEESGGGGSPPEEEEE---GGGGGHHHHHHHHHHHTT---SEEEEETHHHHHHHHHHTT--HHHHHHHHHHS-HHHHH-S-SS-GGGS-HHHHHHHHH-SEEEEEETTEE---SSSB--HHHHHHHHHHHHHSS---SBGGGSSSEEEEEEEETTTTEEEEE-BS-HHHHHHHHH--TTTBPPEEETTEEEEETHHHHSS-HHHHHHH-TTSEEEEE--PPPPPS---SHHHHHHHHHHHHHHHHHHHHHTT-SEEE----TT--TT----HHHHHHHHHHHHHHHHHHHHHHHHHHHHHHHHHHHHHHH-SS---BEEEEEEES--HHHHHHHHTTTTSBHHHHHHHHHHHHTTTTEEEEEEEEEEETTEEEEEEEEEEPPEESEEEEESS-HHHHHHHHHHHHHT--EES-HHHHHHHHHHHHHHHHHTT--SEEEEEEEE-SSEEEEEEEE-BEEEEEEESS-HHHHHHHHHHTT--TTSBP-HHHHHHHHHHHHTTS-EEEEEEEEEEETTEEEEEEEEEEPPSEEEEEEEEEETTTEEEEEEEEEEEE-SSSEEEEEEEEEE-SSEEEEEEEEEEE--SSSS--EEEEEEEEEEEEEEEEEEEEETTEEEEEEEEEEEEEEEEEEEEEEEEEETTEEEEEEEEEEEEEEESSS-PPPEEEEEEEEEEEEE--S-SSS-SSEEEEEEEEEEEPTT-TTS---EEEEEEEEEEEEEETTEEEEEEEEEEEE-TT--GGG-EEE-BTTTBTTS-TTSEEESEEEEEEEEEEEE-SS--SS-EEEEEEEEEEEEESSGGG--GGG-EEEEEEEEEEEETTEEEEEEEEEEEEE-SSSSSEEE---EEEEEEEE---